Protein AF-0000000066669276 (afdb_homodimer)

pLDDT: mean 91.72, std 11.0, range [26.59, 98.88]

Structure (mmCIF, N/CA/C/O backbone):
data_AF-0000000066669276-model_v1
#
loop_
_entity.id
_entity.type
_entity.pdbx_description
1 polymer 'ROK family protein'
#
loop_
_atom_site.group_PDB
_atom_site.id
_atom_site.type_symbol
_atom_site.label_atom_id
_atom_site.label_alt_id
_atom_site.label_comp_id
_atom_site.label_asym_id
_atom_site.label_entity_id
_atom_site.label_seq_id
_atom_site.pdbx_PDB_ins_code
_atom_site.Cartn_x
_atom_site.Cartn_y
_atom_site.Cartn_z
_atom_site.occupancy
_atom_site.B_iso_or_equiv
_atom_site.auth_seq_id
_atom_site.auth_comp_id
_atom_site.auth_asym_id
_atom_site.auth_atom_id
_atom_site.pdbx_P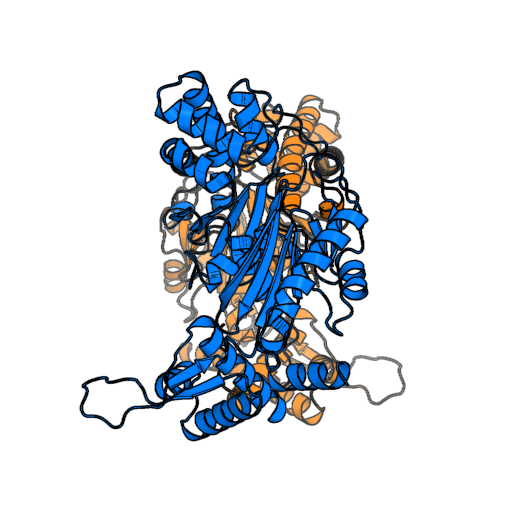DB_model_num
ATOM 1 N N . MET A 1 1 ? -12.023 -10.055 4.805 1 27.09 1 MET A N 1
ATOM 2 C CA . MET A 1 1 ? -13.055 -9.031 4.633 1 27.09 1 MET A CA 1
ATOM 3 C C . MET A 1 1 ? -14.352 -9.453 5.309 1 27.09 1 MET A C 1
ATOM 5 O O . MET A 1 1 ? -14.992 -10.422 4.883 1 27.09 1 MET A O 1
ATOM 9 N N . THR A 1 2 ? -14.305 -9.383 6.539 1 33.53 2 THR A N 1
ATOM 10 C CA . THR A 1 2 ? -15.539 -9.695 7.262 1 33.53 2 THR A CA 1
ATOM 11 C C . THR A 1 2 ? -16.734 -9 6.613 1 33.53 2 THR A C 1
ATOM 13 O O . THR A 1 2 ? -16.75 -7.777 6.48 1 33.53 2 THR A O 1
ATOM 16 N N . MET A 1 3 ? -17.344 -9.742 5.707 1 40.34 3 MET A N 1
ATOM 17 C CA . MET A 1 3 ? -18.578 -9.297 5.047 1 40.34 3 MET A CA 1
ATOM 18 C C . MET A 1 3 ? -19.625 -8.883 6.07 1 40.34 3 MET A C 1
ATOM 20 O O . MET A 1 3 ? -20.016 -9.68 6.926 1 40.34 3 MET A O 1
ATOM 24 N N . ARG A 1 4 ? -19.719 -7.676 6.336 1 49.53 4 ARG A N 1
ATOM 25 C CA . ARG A 1 4 ? -20.609 -7.031 7.297 1 49.53 4 ARG A CA 1
ATOM 26 C C . ARG A 1 4 ? -22.062 -7.301 6.957 1 49.53 4 ARG A C 1
ATOM 28 O O . ARG A 1 4 ? -22.438 -7.363 5.781 1 49.53 4 ARG A O 1
ATOM 35 N N . PRO A 1 5 ? -22.812 -7.793 7.887 1 54.41 5 PRO A N 1
ATOM 36 C CA . PRO A 1 5 ? -24.25 -7.992 7.773 1 54.41 5 PRO A CA 1
ATOM 37 C C . PRO A 1 5 ? -24.969 -6.793 7.148 1 54.41 5 PRO A C 1
ATOM 39 O O . PRO A 1 5 ? -24.406 -5.695 7.102 1 54.41 5 PRO A O 1
ATOM 42 N N . ALA A 1 6 ? -26.141 -7.082 6.652 1 53.88 6 ALA A N 1
ATOM 43 C CA . ALA A 1 6 ? -27.047 -6.086 6.094 1 53.88 6 ALA A CA 1
ATOM 44 C C . ALA A 1 6 ? -27.266 -4.938 7.074 1 53.88 6 ALA A C 1
ATOM 46 O O . ALA A 1 6 ? -27.516 -5.164 8.258 1 53.88 6 ALA A O 1
ATOM 47 N N . SER A 1 7 ? -27.109 -3.605 6.719 1 65.69 7 SER A N 1
ATOM 48 C CA . SER A 1 7 ? -27.141 -2.408 7.555 1 65.69 7 SER A CA 1
ATOM 49 C C . SER A 1 7 ? -28.562 -2.061 7.965 1 65.69 7 SER A C 1
ATOM 51 O O . SER A 1 7 ? -29.484 -2.121 7.145 1 65.69 7 SER A O 1
ATOM 53 N N . SER A 1 8 ? -29.062 -1.87 9.219 1 74.69 8 SER A N 1
ATOM 54 C CA . SER A 1 8 ? -30.312 -1.351 9.742 1 74.69 8 SER A CA 1
ATOM 55 C C . SER A 1 8 ? -30.641 0.017 9.148 1 74.69 8 SER A C 1
ATOM 57 O O . SER A 1 8 ? -29.75 0.705 8.641 1 74.69 8 SER A O 1
ATOM 59 N N . PRO A 1 9 ? -31.953 0.393 9.039 1 78.19 9 PRO A N 1
ATOM 60 C CA . PRO A 1 9 ? -32.312 1.713 8.516 1 78.19 9 PRO A CA 1
ATOM 61 C C . PRO A 1 9 ? -31.594 2.852 9.234 1 78.19 9 PRO A C 1
ATOM 63 O O . PRO A 1 9 ? -31.219 3.842 8.594 1 78.19 9 PRO A O 1
ATOM 66 N N . GLU A 1 10 ? -31.516 2.744 10.5 1 84.94 10 GLU A N 1
ATOM 67 C CA . GLU A 1 10 ? -30.812 3.76 11.266 1 84.94 10 GLU A CA 1
ATOM 68 C C . GLU A 1 10 ? -29.344 3.857 10.836 1 84.94 10 GLU A C 1
ATOM 70 O O . GLU A 1 10 ? -28.797 4.957 10.742 1 84.94 10 GLU A O 1
ATOM 75 N N . GLU A 1 11 ? -28.844 2.764 10.617 1 85.5 11 GLU A N 1
ATOM 76 C CA . GLU A 1 11 ? -27.453 2.727 10.156 1 85.5 11 GLU A CA 1
ATOM 77 C C . GLU A 1 11 ? -27.328 3.334 8.758 1 85.5 11 GLU A C 1
ATOM 79 O O . GLU A 1 11 ? -26.328 4.012 8.469 1 85.5 11 GLU A O 1
ATOM 84 N N . ILE A 1 12 ? -28.281 3.162 7.992 1 85.19 12 ILE A N 1
ATOM 85 C CA . ILE A 1 12 ? -28.281 3.713 6.641 1 85.19 12 ILE A CA 1
ATOM 86 C C . ILE A 1 12 ? -28.359 5.234 6.703 1 85.19 12 ILE A C 1
ATOM 88 O O . ILE A 1 12 ? -27.625 5.934 6 1 85.19 12 ILE A O 1
ATOM 92 N N . ARG A 1 13 ? -29.297 5.719 7.547 1 90.44 13 ARG A N 1
ATOM 93 C CA . ARG A 1 13 ? -29.438 7.164 7.707 1 90.44 13 ARG A CA 1
ATOM 94 C C . ARG A 1 13 ? -28.141 7.793 8.219 1 90.44 13 ARG A C 1
ATOM 96 O O . ARG A 1 13 ? -27.719 8.844 7.719 1 90.44 13 ARG A O 1
ATOM 103 N N . ARG A 1 14 ? -27.578 7.211 9.195 1 92.5 14 ARG A N 1
ATOM 104 C CA . ARG A 1 14 ? -26.312 7.684 9.75 1 92.5 14 ARG A CA 1
ATOM 105 C C . ARG A 1 14 ? -25.25 7.773 8.672 1 92.5 14 ARG A C 1
ATOM 107 O O . ARG A 1 14 ? -24.516 8.773 8.586 1 92.5 14 ARG A O 1
ATOM 114 N N . ARG A 1 15 ? -25.172 6.809 7.902 1 92.75 15 ARG A N 1
ATOM 115 C CA . ARG A 1 15 ? -24.188 6.773 6.832 1 92.75 15 ARG A CA 1
ATOM 116 C C . ARG A 1 15 ? -24.453 7.852 5.793 1 92.75 15 ARG A C 1
ATOM 118 O O . ARG A 1 15 ? -23.531 8.508 5.305 1 92.75 15 ARG A O 1
ATOM 125 N N . ASN A 1 16 ? -25.703 8.023 5.508 1 93.94 16 ASN A N 1
ATOM 126 C CA . ASN A 1 16 ? -26.062 9.039 4.523 1 93.94 16 ASN A CA 1
ATOM 127 C C . ASN A 1 16 ? -25.75 10.445 5.023 1 93.94 16 ASN A C 1
ATOM 129 O O . ASN A 1 16 ? -25.297 11.297 4.258 1 93.94 16 ASN A O 1
ATOM 133 N N . LEU A 1 17 ? -26.031 10.648 6.305 1 96.62 17 LEU A N 1
ATOM 134 C CA . LEU A 1 17 ? -25.688 11.938 6.902 1 96.62 17 LEU A CA 1
ATOM 135 C C . LEU A 1 17 ? -24.188 12.195 6.801 1 96.62 17 LEU A C 1
ATOM 137 O O . LEU A 1 17 ? -23.766 13.297 6.449 1 96.62 17 LEU A O 1
ATOM 141 N N . ALA A 1 18 ? -23.438 11.195 7.105 1 96.94 18 ALA A N 1
ATOM 142 C CA . ALA A 1 18 ? -21.984 11.297 7.051 1 96.94 18 ALA A CA 1
ATOM 143 C C . ALA A 1 18 ? -21.516 11.625 5.637 1 96.94 18 ALA A C 1
ATOM 145 O O . ALA A 1 18 ? -20.688 12.523 5.445 1 96.94 18 ALA A O 1
ATOM 146 N N . VAL A 1 19 ? -22.047 10.969 4.68 1 95.94 19 VAL A N 1
ATOM 147 C CA . VAL A 1 19 ? -21.641 11.156 3.287 1 95.94 19 VAL A CA 1
ATOM 148 C C . VAL A 1 19 ? -22.016 12.562 2.824 1 95.94 19 VAL A C 1
ATOM 150 O O . VAL A 1 19 ? -21.219 13.242 2.18 1 95.94 19 VAL A O 1
ATOM 153 N N . LEU A 1 20 ? -23.188 12.961 3.121 1 96.62 20 LEU A N 1
ATOM 154 C CA . LEU A 1 20 ? -23.625 14.297 2.74 1 96.62 20 LEU A CA 1
ATOM 155 C C . LEU A 1 20 ? -22.719 15.367 3.346 1 96.62 20 LEU A C 1
ATOM 157 O O . LEU A 1 20 ? -22.281 16.281 2.645 1 96.62 20 LEU A O 1
ATOM 161 N N . LEU A 1 21 ? -22.469 15.242 4.621 1 97.44 21 LEU A N 1
ATOM 162 C CA . LEU A 1 21 ? -21.625 16.234 5.293 1 97.44 21 LEU A CA 1
ATOM 163 C C . LEU A 1 21 ? -20.234 16.266 4.691 1 97.44 21 LEU A C 1
ATOM 165 O O . LEU A 1 21 ? -19.625 17.328 4.578 1 97.44 21 LEU A O 1
ATOM 169 N N . ARG A 1 22 ? -19.719 15.133 4.359 1 96.19 22 ARG A N 1
ATOM 170 C CA . ARG A 1 22 ? -18.391 15.07 3.756 1 96.19 22 ARG A CA 1
ATOM 171 C C . ARG A 1 22 ? -18.344 15.828 2.434 1 96.19 22 ARG A C 1
ATOM 173 O O . ARG A 1 22 ? -17.359 16.5 2.129 1 96.19 22 ARG A O 1
ATOM 180 N N . HIS A 1 23 ? -19.406 15.68 1.624 1 95.25 23 HIS A N 1
ATOM 181 C CA . HIS A 1 23 ? -19.484 16.438 0.374 1 95.25 23 HIS A CA 1
ATOM 182 C C . HIS A 1 23 ? -19.453 17.938 0.631 1 95.25 23 HIS A C 1
ATOM 184 O O . HIS A 1 23 ? -18.719 18.672 -0.03 1 95.25 23 HIS A O 1
ATOM 190 N N . VAL A 1 24 ? -20.203 18.297 1.585 1 96.5 24 VAL A N 1
ATOM 191 C CA . VAL A 1 24 ? -20.312 19.703 1.908 1 96.5 24 VAL A CA 1
ATOM 192 C C . VAL A 1 24 ? -18.984 20.203 2.49 1 96.5 24 VAL A C 1
ATOM 194 O O . VAL A 1 24 ? -18.531 21.297 2.18 1 96.5 24 VAL A O 1
ATOM 197 N N . HIS A 1 25 ? -18.359 19.391 3.334 1 97 25 HIS A N 1
ATOM 198 C CA . HIS A 1 25 ? -17.062 19.719 3.938 1 97 25 HIS A CA 1
ATOM 199 C C . HIS A 1 25 ? -15.992 19.906 2.873 1 97 25 HIS A C 1
ATOM 201 O O . HIS A 1 25 ? -15.203 20.844 2.934 1 97 25 HIS A O 1
ATOM 207 N N . ARG A 1 26 ? -15.953 19.062 1.968 1 93.62 26 ARG A N 1
ATOM 208 C CA . ARG A 1 26 ? -14.914 19.047 0.943 1 93.62 26 ARG A CA 1
ATOM 209 C C . ARG A 1 26 ? -15.133 20.156 -0.07 1 93.62 26 ARG A C 1
ATOM 211 O O . ARG A 1 26 ? -14.188 20.859 -0.437 1 93.62 26 ARG A O 1
ATOM 218 N N . ASP A 1 27 ? -16.422 20.359 -0.447 1 92.69 27 ASP A N 1
ATOM 219 C CA . ASP A 1 27 ? -16.672 21.203 -1.605 1 92.69 27 ASP A CA 1
ATOM 220 C C . ASP A 1 27 ? -17.141 22.594 -1.175 1 92.69 27 ASP A C 1
ATOM 222 O O . ASP A 1 27 ? -17.172 23.531 -1.983 1 92.69 27 ASP A O 1
ATOM 226 N N . GLY A 1 28 ? -17.422 22.719 0.074 1 90.19 28 GLY A N 1
ATOM 227 C CA . GLY A 1 28 ? -17.953 24 0.539 1 90.19 28 GLY A CA 1
ATOM 228 C C . GLY A 1 28 ? -19.422 24.188 0.208 1 90.19 28 GLY A C 1
ATOM 229 O O . GLY A 1 28 ? -20.281 23.453 0.721 1 90.19 28 GLY A O 1
ATOM 230 N N . GLN A 1 29 ? -19.734 24.812 -0.891 1 89.69 29 GLN A N 1
ATOM 231 C CA . GLN A 1 29 ? -21.109 25.016 -1.323 1 89.69 29 GLN A CA 1
ATOM 232 C C . GLN A 1 29 ? -21.516 23.984 -2.371 1 89.69 29 GLN A C 1
ATOM 234 O O . GLN A 1 29 ? -20.812 23.797 -3.363 1 89.69 29 GLN A O 1
ATOM 239 N N . VAL A 1 30 ? -22.625 23.297 -2.035 1 94.44 30 VAL A N 1
ATOM 240 C CA . VAL A 1 30 ? -23.109 22.281 -2.965 1 94.44 30 VAL A CA 1
ATOM 241 C C . VAL A 1 30 ? -24.641 22.359 -3.049 1 94.44 30 VAL A C 1
ATOM 243 O O . VAL A 1 30 ? -25.312 22.5 -2.029 1 94.44 30 VAL A O 1
ATOM 246 N N . SER A 1 31 ? -25.172 22.25 -4.23 1 94.62 31 SER A N 1
ATOM 247 C CA . SER A 1 31 ? -26.625 22.281 -4.367 1 94.62 31 SER A CA 1
ATOM 248 C C . SER A 1 31 ? -27.25 20.969 -3.928 1 94.62 31 SER A C 1
ATOM 250 O O . SER A 1 31 ? -26.594 19.922 -3.98 1 94.62 31 SER A O 1
ATOM 252 N N . ARG A 1 32 ? -28.5 21.016 -3.537 1 93.5 32 ARG A N 1
ATOM 253 C CA . ARG A 1 32 ? -29.219 19.797 -3.207 1 93.5 32 ARG A CA 1
ATOM 254 C C . ARG A 1 32 ? -29.297 18.859 -4.406 1 93.5 32 ARG A C 1
ATOM 256 O O . ARG A 1 32 ? -29.203 17.641 -4.25 1 93.5 32 ARG A O 1
ATOM 263 N N . ALA A 1 33 ? -29.453 19.5 -5.512 1 92.56 33 ALA A N 1
ATOM 264 C CA . ALA A 1 33 ? -29.547 18.688 -6.73 1 92.56 33 ALA A CA 1
ATOM 265 C C . ALA A 1 33 ? -28.25 17.906 -6.965 1 92.56 33 ALA A C 1
ATOM 267 O O . ALA A 1 33 ? -28.297 16.719 -7.293 1 92.56 33 ALA A O 1
ATOM 268 N N . THR A 1 34 ? -27.188 18.578 -6.812 1 94.44 34 THR A N 1
ATOM 269 C CA . THR A 1 34 ? -25.891 17.938 -6.988 1 94.44 34 THR A CA 1
ATOM 270 C C . THR A 1 34 ? -25.688 16.828 -5.953 1 94.44 34 THR A C 1
ATOM 272 O O . THR A 1 34 ? -25.188 15.758 -6.273 1 94.44 34 THR A O 1
ATOM 275 N N . LEU A 1 35 ? -26.062 17.062 -4.746 1 95.44 35 LEU A N 1
ATOM 276 C CA . LEU A 1 35 ? -25.953 16.078 -3.686 1 95.44 35 LEU A CA 1
ATOM 277 C C . LEU A 1 35 ? -26.797 14.844 -4.008 1 95.44 35 LEU A C 1
ATOM 279 O O . LEU A 1 35 ? -26.344 13.711 -3.822 1 95.44 35 LEU A O 1
ATOM 283 N N . ALA A 1 36 ? -28 15.102 -4.445 1 94.19 36 ALA A N 1
ATOM 284 C CA . ALA A 1 36 ? -28.875 14 -4.832 1 94.19 36 ALA A CA 1
ATOM 285 C C . ALA A 1 36 ? -28.234 13.148 -5.918 1 94.19 36 ALA A C 1
ATOM 287 O O . ALA A 1 36 ? -28.266 11.914 -5.84 1 94.19 36 ALA A O 1
ATOM 288 N N . GLU A 1 37 ? -27.75 13.828 -6.871 1 94.12 37 GLU A N 1
ATOM 289 C CA . GLU A 1 37 ? -27.109 13.133 -7.984 1 94.12 37 GLU A CA 1
ATOM 290 C C . GLU A 1 37 ? -25.891 12.328 -7.512 1 94.12 37 GLU A C 1
ATOM 292 O O . GLU A 1 37 ? -25.781 11.141 -7.82 1 94.12 37 GLU A O 1
ATOM 297 N N . ARG A 1 38 ? -25.031 12.867 -6.723 1 93.38 38 ARG A N 1
ATOM 298 C CA . ARG A 1 38 ? -23.797 12.234 -6.273 1 93.38 38 ARG A CA 1
ATOM 299 C C . ARG A 1 38 ? -24.078 11.055 -5.348 1 93.38 38 ARG A C 1
ATOM 301 O O . ARG A 1 38 ? -23.359 10.062 -5.352 1 93.38 38 ARG A O 1
ATOM 308 N N . MET A 1 39 ? -25.141 11.227 -4.641 1 94 39 MET A N 1
ATOM 309 C CA . MET A 1 39 ? -25.422 10.219 -3.617 1 94 39 MET A CA 1
ATOM 310 C C . MET A 1 39 ? -26.422 9.188 -4.121 1 94 39 MET A C 1
ATOM 312 O O . MET A 1 39 ? -26.672 8.172 -3.461 1 94 39 MET A O 1
ATOM 316 N N . GLY A 1 40 ? -26.938 9.469 -5.238 1 93.5 40 GLY A N 1
ATOM 317 C CA . GLY A 1 40 ? -27.938 8.57 -5.789 1 93.5 40 GLY A CA 1
ATOM 318 C C . GLY A 1 40 ? -29.188 8.484 -4.938 1 93.5 40 GLY A C 1
ATOM 319 O O . GLY A 1 40 ? -29.75 7.402 -4.77 1 93.5 40 GLY A O 1
ATOM 320 N N . LEU A 1 41 ? -29.594 9.523 -4.34 1 93.31 41 LEU A N 1
ATOM 321 C CA . LEU A 1 41 ? -30.766 9.594 -3.473 1 93.31 41 LEU A CA 1
ATOM 322 C C . LEU A 1 41 ? -31.828 10.516 -4.059 1 93.31 41 LEU A C 1
ATOM 324 O O . LEU A 1 41 ? -31.516 11.367 -4.902 1 93.31 41 LEU A O 1
ATOM 328 N N . ASN A 1 42 ? -33 10.312 -3.689 1 93.12 42 ASN A N 1
ATOM 329 C CA . ASN A 1 42 ? -34.031 11.18 -4.188 1 93.12 42 ASN A CA 1
ATOM 330 C C . ASN A 1 42 ? -34.094 12.492 -3.42 1 93.12 42 ASN A C 1
ATOM 332 O O . ASN A 1 42 ? -33.469 12.633 -2.373 1 93.12 42 ASN A O 1
ATOM 336 N N . ARG A 1 43 ? -34.844 13.406 -3.932 1 92.25 43 ARG A N 1
ATOM 337 C CA . ARG A 1 43 ? -34.906 14.773 -3.426 1 92.25 43 ARG A CA 1
ATOM 338 C C . ARG A 1 43 ? -35.469 14.805 -2.006 1 92.25 43 ARG A C 1
ATOM 340 O O . ARG A 1 43 ? -35 15.594 -1.173 1 92.25 43 ARG A O 1
ATOM 347 N N . SER A 1 44 ? -36.469 14 -1.752 1 94.69 44 SER A N 1
ATOM 348 C CA . SER A 1 44 ? -37.094 14 -0.431 1 94.69 44 SER A CA 1
ATOM 349 C C . SER A 1 44 ? -36.094 13.508 0.637 1 94.69 44 SER A C 1
ATOM 351 O O . SER A 1 44 ? -36.094 14.039 1.749 1 94.69 44 SER A O 1
ATOM 353 N N . THR A 1 45 ? -35.281 12.516 0.303 1 94.44 45 THR A N 1
ATOM 354 C CA . THR A 1 45 ? -34.281 12 1.228 1 94.44 45 THR A CA 1
ATOM 355 C C . THR A 1 45 ? -33.219 13.055 1.503 1 94.44 45 THR A C 1
ATOM 357 O O . THR A 1 45 ? -32.812 13.242 2.65 1 94.44 45 THR A O 1
ATOM 360 N N . ILE A 1 46 ? -32.812 13.734 0.479 1 96.38 46 ILE A N 1
ATOM 361 C CA . ILE A 1 46 ? -31.797 14.789 0.627 1 96.38 46 ILE A CA 1
ATOM 362 C C . ILE A 1 46 ? -32.344 15.891 1.533 1 96.38 46 ILE A C 1
ATOM 364 O O . ILE A 1 46 ? -31.625 16.391 2.4 1 96.38 46 ILE A O 1
ATOM 368 N N . LEU A 1 47 ? -33.594 16.234 1.298 1 95.5 47 LEU A N 1
ATOM 369 C CA . LEU A 1 47 ? -34.219 17.266 2.121 1 95.5 47 LEU A CA 1
ATOM 370 C C . LEU A 1 47 ? -34.219 16.859 3.594 1 95.5 47 LEU A C 1
ATOM 372 O O . LEU A 1 47 ? -33.938 17.688 4.461 1 95.5 47 LEU A O 1
ATOM 376 N N . ALA A 1 48 ? -34.531 15.641 3.822 1 96.56 48 ALA A N 1
ATOM 377 C CA . ALA A 1 48 ? -34.531 15.156 5.199 1 96.56 48 ALA A CA 1
ATOM 378 C C . ALA A 1 48 ? -33.156 15.188 5.812 1 96.56 48 ALA A C 1
ATOM 380 O O . ALA A 1 48 ? -32.969 15.562 6.977 1 96.56 48 ALA A O 1
ATOM 381 N N . LEU A 1 49 ? -32.188 14.766 5.066 1 97.06 49 LEU A N 1
ATOM 382 C CA . LEU A 1 49 ? -30.797 14.727 5.543 1 97.06 49 LEU A CA 1
ATOM 383 C C . LEU A 1 49 ? -30.281 16.125 5.816 1 97.06 49 LEU A C 1
ATOM 385 O O . LEU A 1 49 ? -29.625 16.375 6.84 1 97.06 49 LEU A O 1
ATOM 389 N N . THR A 1 50 ? -30.547 17.047 4.914 1 96.81 50 THR A N 1
ATOM 390 C CA . THR A 1 50 ? -30.078 18.422 5.105 1 96.81 50 THR A CA 1
ATOM 391 C C . THR A 1 50 ? -30.781 19.062 6.301 1 96.81 50 THR A C 1
ATOM 393 O O . THR A 1 50 ? -30.172 19.844 7.035 1 96.81 50 THR A O 1
ATOM 396 N N . ALA A 1 51 ? -32 18.719 6.457 1 96.62 51 ALA A N 1
ATOM 397 C CA . ALA A 1 51 ? -32.75 19.25 7.609 1 96.62 51 ALA A CA 1
ATOM 398 C C . ALA A 1 51 ? -32.125 18.766 8.914 1 96.62 51 ALA A C 1
ATOM 400 O O . ALA A 1 51 ? -31.984 19.547 9.867 1 96.62 51 ALA A O 1
ATOM 401 N N . ASP A 1 52 ? -31.734 17.562 8.969 1 96.56 52 ASP A N 1
ATOM 402 C CA . ASP A 1 52 ? -31.109 17 10.156 1 96.56 52 ASP A CA 1
ATOM 403 C C . ASP A 1 52 ? -29.781 17.688 10.453 1 96.56 52 ASP A C 1
ATOM 405 O O . ASP A 1 52 ? -29.5 18.031 11.602 1 96.56 52 ASP A O 1
ATOM 409 N N . LEU A 1 53 ? -28.938 17.875 9.445 1 97.56 53 LEU A N 1
ATOM 410 C CA . LEU A 1 53 ? -27.625 18.5 9.609 1 97.56 53 LEU A CA 1
ATOM 411 C C . LEU A 1 53 ? -27.766 19.969 9.977 1 97.56 53 LEU A C 1
ATOM 413 O O . LEU A 1 53 ? -26.969 20.484 10.766 1 97.56 53 LEU A O 1
ATOM 417 N N . ALA A 1 54 ? -28.781 20.594 9.422 1 96.56 54 ALA A N 1
ATOM 418 C CA . ALA A 1 54 ? -29.047 21.984 9.758 1 96.56 54 ALA A CA 1
ATOM 419 C C . ALA A 1 54 ? -29.5 22.109 11.211 1 96.56 54 ALA A C 1
ATOM 421 O O . ALA A 1 54 ? -29.094 23.031 11.922 1 96.56 54 ALA A O 1
ATOM 422 N N . ALA A 1 55 ? -30.344 21.25 11.562 1 95.81 55 ALA A N 1
ATOM 423 C CA . ALA A 1 55 ? -30.828 21.25 12.945 1 95.81 55 ALA A CA 1
ATOM 424 C C . ALA A 1 55 ? -29.672 21.047 13.922 1 95.81 55 ALA A C 1
ATOM 426 O O . ALA A 1 55 ? -29.688 21.609 15.023 1 95.81 55 ALA A O 1
ATOM 427 N N . ALA A 1 56 ? -28.734 20.312 13.523 1 95.12 56 ALA A N 1
ATOM 428 C CA . ALA A 1 56 ? -27.578 20.047 14.367 1 95.12 56 ALA A CA 1
ATOM 429 C C . ALA A 1 56 ? -26.594 21.219 14.32 1 95.12 56 ALA A C 1
ATOM 431 O O . ALA A 1 56 ? -25.609 21.234 15.062 1 95.12 56 ALA A O 1
ATOM 432 N N . GLY A 1 57 ? -26.828 22.203 13.43 1 95.31 57 GLY A N 1
ATOM 433 C CA . GLY A 1 57 ? -25.984 23.391 13.344 1 95.31 57 GLY A CA 1
ATOM 434 C C . GLY A 1 57 ? -24.734 23.172 12.508 1 95.31 57 GLY A C 1
ATOM 435 O O . GLY A 1 57 ? -23.766 23.922 12.617 1 95.31 57 GLY A O 1
ATOM 436 N N . LEU A 1 58 ? -24.719 22.125 11.648 1 97.38 58 LEU A N 1
ATOM 437 C CA . LEU A 1 58 ? -23.516 21.766 10.891 1 97.38 58 LEU A CA 1
ATOM 438 C C . LEU A 1 58 ? -23.516 22.453 9.523 1 97.38 58 LEU A C 1
ATOM 440 O O . LEU A 1 58 ? -22.453 22.719 8.953 1 97.38 58 LEU A O 1
ATOM 444 N N . ILE A 1 59 ? -24.703 22.641 9.008 1 97.56 59 ILE A N 1
ATOM 445 C CA . ILE A 1 59 ? -24.812 23.25 7.688 1 97.56 59 ILE A CA 1
ATOM 446 C C . ILE A 1 59 ? -25.906 24.312 7.703 1 97.56 59 ILE A C 1
ATOM 448 O O . ILE A 1 59 ? -26.672 24.406 8.664 1 97.56 59 ILE A O 1
ATOM 452 N N . ARG A 1 60 ? -25.906 25.078 6.723 1 96.5 60 ARG A N 1
ATOM 453 C CA . ARG A 1 60 ? -27 26.016 6.438 1 96.5 60 ARG A CA 1
ATOM 454 C C . ARG A 1 60 ? -27.391 25.969 4.965 1 96.5 60 ARG A C 1
ATOM 456 O O . ARG A 1 60 ? -26.578 25.594 4.113 1 96.5 60 ARG A O 1
ATOM 463 N N . GLU A 1 61 ? -28.562 26.156 4.723 1 94.44 61 GLU A N 1
ATOM 464 C CA . GLU A 1 61 ? -29.062 26.219 3.354 1 94.44 61 GLU A CA 1
ATOM 465 C C . GLU A 1 61 ? -29.422 27.656 2.953 1 94.44 61 GLU A C 1
ATOM 467 O O . GLU A 1 61 ? -29.938 28.422 3.766 1 94.44 61 GLU A O 1
ATOM 472 N N . GLU A 1 62 ? -28.984 27.984 1.802 1 90.06 62 GLU A N 1
ATOM 473 C CA . GLU A 1 62 ? -29.281 29.312 1.299 1 90.06 62 GLU A CA 1
ATOM 474 C C . GLU A 1 62 ? -29.609 29.281 -0.194 1 90.06 62 GLU A C 1
ATOM 476 O O . GLU A 1 62 ? -29.359 28.281 -0.865 1 90.06 62 GLU A O 1
ATOM 481 N N . LEU A 1 63 ? -30.391 30.312 -0.642 1 81.62 63 LEU A N 1
ATOM 482 C CA . LEU A 1 63 ? -30.641 30.453 -2.072 1 81.62 63 LEU A CA 1
ATOM 483 C C . LEU A 1 63 ? -29.359 30.75 -2.824 1 81.62 63 LEU A C 1
ATOM 485 O O . LEU A 1 63 ? -28.469 31.438 -2.303 1 81.62 63 LEU A O 1
ATOM 489 N N . PRO A 1 64 ? -29.266 29.969 -3.994 1 70.94 64 PRO A N 1
ATOM 490 C CA . PRO A 1 64 ? -28.062 30.25 -4.762 1 70.94 64 PRO A CA 1
ATOM 491 C C . PRO A 1 64 ? -27.891 31.75 -5.062 1 70.94 64 PRO A C 1
ATOM 493 O O . PRO A 1 64 ? -28.875 32.469 -5.168 1 70.94 64 PRO A O 1
ATOM 496 N N . GLY A 1 65 ? -26.891 32.406 -4.645 1 57.91 65 GLY A N 1
ATOM 497 C CA . GLY A 1 65 ? -26.75 33.781 -5.117 1 57.91 65 GLY A CA 1
ATOM 498 C C . GLY A 1 65 ? -27.234 33.969 -6.543 1 57.91 65 GLY A C 1
ATOM 499 O O . GLY A 1 65 ? -27.578 33 -7.223 1 57.91 65 GLY A O 1
ATOM 500 N N . GLN A 1 66 ? -27.297 35.25 -7.117 1 51.28 66 GLN A N 1
ATOM 501 C CA . GLN A 1 66 ? -27.812 35.75 -8.391 1 51.28 66 GLN A CA 1
ATOM 502 C C . GLN A 1 66 ? -27.344 34.875 -9.547 1 51.28 66 GLN A C 1
ATOM 504 O O . GLN A 1 66 ? -26.172 34.938 -9.945 1 51.28 66 GLN A O 1
ATOM 509 N N . THR A 1 67 ? -27.719 33.625 -9.508 1 48.91 67 THR A N 1
ATOM 510 C CA . THR A 1 67 ? -27.328 33.125 -10.82 1 48.91 67 THR A CA 1
ATOM 511 C C . THR A 1 67 ? -28.406 33.438 -11.852 1 48.91 67 THR A C 1
ATOM 513 O O . THR A 1 67 ? -29.578 33.562 -11.516 1 48.91 67 THR A O 1
ATOM 516 N N . GLY A 1 68 ? -28.25 34.281 -12.836 1 45.97 68 GLY A N 1
ATOM 517 C CA . GLY A 1 68 ? -29.047 34.688 -13.977 1 45.97 68 GLY A CA 1
ATOM 518 C C . GLY A 1 68 ? -29.875 33.562 -14.562 1 45.97 68 GLY A C 1
ATOM 519 O O . GLY A 1 68 ? -30.531 33.75 -15.594 1 45.97 68 GLY A O 1
ATOM 520 N N . LYS A 1 69 ? -29.672 32.5 -14.219 1 50.38 69 LYS A N 1
ATOM 521 C CA . LYS A 1 69 ? -30.453 31.578 -15.047 1 50.38 69 LYS A CA 1
ATOM 522 C C . LYS A 1 69 ? -31.891 31.5 -14.562 1 50.38 69 LYS A C 1
ATOM 524 O O . LYS A 1 69 ? -32.156 31.594 -13.367 1 50.38 69 LYS A O 1
ATOM 529 N N . ALA A 1 70 ? -32.844 31.484 -15.484 1 51.56 70 ALA A N 1
ATOM 530 C CA . ALA A 1 70 ? -34.281 31.609 -15.461 1 51.56 70 ALA A CA 1
ATOM 531 C C . ALA A 1 70 ? -34.906 30.578 -14.523 1 51.56 70 ALA A C 1
ATOM 533 O O . ALA A 1 70 ? -36.094 30.688 -14.18 1 51.56 70 ALA A O 1
ATOM 534 N N . GLY A 1 71 ? -34.25 29.484 -14.102 1 54.12 71 GLY A N 1
ATOM 535 C CA . GLY A 1 71 ? -35.031 28.406 -13.484 1 54.12 71 GLY A CA 1
ATOM 536 C C . GLY A 1 71 ? -35.031 28.484 -11.969 1 54.12 71 GLY A C 1
ATOM 537 O O . GLY A 1 71 ? -34.312 29.297 -11.375 1 54.12 71 GLY A O 1
ATOM 538 N N . ARG A 1 72 ? -36.062 27.844 -11.25 1 56.53 72 ARG A N 1
ATOM 539 C CA . ARG A 1 72 ? -36.219 27.797 -9.805 1 56.53 72 ARG A CA 1
ATOM 540 C C . ARG A 1 72 ? -34.906 27.469 -9.117 1 56.53 72 ARG A C 1
ATOM 542 O O . ARG A 1 72 ? -34.312 26.406 -9.367 1 56.53 72 ARG A O 1
ATOM 549 N N . PRO A 1 73 ? -34.281 28.359 -8.508 1 64.06 73 PRO A N 1
ATOM 550 C CA . PRO A 1 73 ? -32.938 28.172 -8 1 64.06 73 PRO A CA 1
ATOM 551 C C . PRO A 1 73 ? -32.844 27.109 -6.914 1 64.06 73 PRO A C 1
ATOM 553 O O . PRO A 1 73 ? -33.719 27.016 -6.062 1 64.06 73 PRO A O 1
ATOM 556 N N . SER A 1 74 ? -32.188 25.938 -7.121 1 75.75 74 SER A N 1
ATOM 557 C CA . SER A 1 74 ? -31.938 24.906 -6.121 1 75.75 74 SER A CA 1
ATOM 558 C C . SER A 1 74 ? -31.141 25.453 -4.945 1 75.75 74 SER A C 1
ATOM 560 O O . SER A 1 74 ? -30.219 26.25 -5.129 1 75.75 74 SER A O 1
ATOM 562 N N . LEU A 1 75 ? -31.672 25.219 -3.668 1 87 75 LEU A N 1
ATOM 563 C CA . LEU A 1 75 ? -30.969 25.625 -2.453 1 87 75 LEU A CA 1
ATOM 564 C C . LEU A 1 75 ? -29.547 25.078 -2.436 1 87 75 LEU A C 1
ATOM 566 O O . LEU A 1 75 ? -29.281 23.984 -2.947 1 87 75 LEU A O 1
ATOM 570 N N . VAL A 1 76 ? -28.672 25.969 -1.955 1 94.31 76 VAL A N 1
ATOM 571 C CA . VAL A 1 76 ? -27.281 25.594 -1.786 1 94.31 76 VAL A CA 1
ATOM 572 C C . VAL A 1 76 ? -27 25.297 -0.316 1 94.31 76 VAL A C 1
ATOM 574 O O . VAL A 1 76 ? -27.5 26 0.573 1 94.31 76 VAL A O 1
ATOM 577 N N . VAL A 1 77 ? -26.344 24.203 -0.122 1 96.31 77 VAL A N 1
ATOM 578 C CA . VAL A 1 77 ? -25.953 23.75 1.211 1 96.31 77 VAL A CA 1
ATOM 579 C C . VAL A 1 77 ? -24.516 24.172 1.5 1 96.31 77 VAL A C 1
ATOM 581 O O . VAL A 1 77 ? -23.609 23.938 0.687 1 96.31 77 VAL A O 1
ATOM 584 N N . ARG A 1 78 ? -24.266 24.875 2.65 1 96.69 78 ARG A N 1
ATOM 585 C CA . ARG A 1 78 ? -22.938 25.328 3.043 1 96.69 78 ARG A CA 1
ATOM 586 C C . ARG A 1 78 ? -22.609 24.875 4.461 1 96.69 78 ARG A C 1
ATOM 588 O O . ARG A 1 78 ? -23.469 24.844 5.332 1 96.69 78 ARG A O 1
ATOM 595 N N . PRO A 1 79 ? -21.297 24.594 4.656 1 97.5 79 PRO A N 1
ATOM 596 C CA . PRO A 1 79 ? -20.906 24.25 6.027 1 97.5 79 PRO A CA 1
ATOM 597 C C . PRO A 1 79 ? -20.922 25.469 6.957 1 97.5 79 PRO A C 1
ATOM 599 O O . PRO A 1 79 ? -20.656 26.578 6.52 1 97.5 79 PRO A O 1
ATOM 602 N N . GLU A 1 80 ? -21.25 25.281 8.188 1 96.62 80 GLU A N 1
ATOM 603 C CA . GLU A 1 80 ? -21.156 26.328 9.203 1 96.62 80 GLU A CA 1
ATOM 604 C C . GLU A 1 80 ? -19.734 26.469 9.742 1 96.62 80 GLU A C 1
ATOM 606 O O . GLU A 1 80 ? -19.469 26.172 10.906 1 96.62 80 GLU A O 1
ATOM 611 N N . SER A 1 81 ? -18.875 27.125 9 1 96.25 81 SER A N 1
ATOM 612 C CA . SER A 1 81 ? -17.438 27.156 9.227 1 96.25 81 SER A CA 1
ATOM 613 C C . SER A 1 81 ? -17.078 27.969 10.461 1 96.25 81 SER A C 1
ATOM 615 O O . SER A 1 81 ? -16.125 27.656 11.164 1 96.25 81 SER A O 1
ATOM 617 N N . ASP A 1 82 ? -17.828 28.969 10.742 1 94.5 82 ASP A N 1
ATOM 618 C CA . ASP A 1 82 ? -17.516 29.844 11.875 1 94.5 82 ASP A CA 1
ATOM 619 C C . ASP A 1 82 ? -18.062 29.266 13.18 1 94.5 82 ASP A C 1
ATOM 621 O O . ASP A 1 82 ? -17.578 29.609 14.258 1 94.5 82 ASP A O 1
ATOM 625 N N . ARG A 1 83 ? -19.062 28.422 13.023 1 95.06 83 ARG A N 1
ATOM 626 C CA . ARG A 1 83 ? -19.75 27.906 14.203 1 95.06 83 ARG A CA 1
ATOM 627 C C . ARG A 1 83 ? -19.141 26.578 14.641 1 95.06 83 ARG A C 1
ATOM 629 O O . ARG A 1 83 ? -19.172 26.234 15.828 1 95.06 83 ARG A O 1
ATOM 636 N N . VAL A 1 84 ? -18.75 25.812 13.719 1 97.5 84 VAL A N 1
ATOM 637 C CA . VAL A 1 84 ? -18.188 24.484 14 1 97.5 84 VAL A CA 1
ATOM 638 C C . VAL A 1 84 ? -16.75 24.422 13.508 1 97.5 84 VAL A C 1
ATOM 640 O O . VAL A 1 84 ? -16.484 24.562 12.312 1 97.5 84 VAL A O 1
ATOM 643 N N . TYR A 1 85 ? -15.828 24.234 14.445 1 98.12 85 TYR A N 1
ATOM 644 C CA . TYR A 1 85 ? -14.422 24.297 14.055 1 98.12 85 TYR A CA 1
ATOM 645 C C . TYR A 1 85 ? -13.609 23.25 14.82 1 98.12 85 TYR A C 1
ATOM 647 O O . TYR A 1 85 ? -14.117 22.625 15.75 1 98.12 85 TYR A O 1
ATOM 655 N N . VAL A 1 86 ? -12.414 23 14.352 1 98.62 86 VAL A N 1
ATOM 656 C CA . VAL A 1 86 ? -11.422 22.203 15.062 1 98.62 86 VAL A CA 1
ATOM 657 C C . VAL A 1 86 ? -10.18 23.047 15.336 1 98.62 86 VAL A C 1
ATOM 659 O O . VAL A 1 86 ? -10 24.109 14.75 1 98.62 86 VAL A O 1
ATOM 662 N N . VAL A 1 87 ? -9.398 22.594 16.266 1 98.69 87 VAL A N 1
ATOM 663 C CA . VAL A 1 87 ? -8.07 23.141 16.469 1 98.69 87 VAL A CA 1
ATOM 664 C C . VAL A 1 87 ? -7.02 22.172 15.93 1 98.69 87 VAL A C 1
ATOM 666 O O . VAL A 1 87 ? -7.004 21 16.297 1 98.69 87 VAL A O 1
ATOM 669 N N . ALA A 1 88 ? -6.25 22.641 15.008 1 98.81 88 ALA A N 1
ATOM 670 C CA . ALA A 1 88 ? -5.148 21.875 14.43 1 98.81 88 ALA A CA 1
ATOM 671 C C . ALA A 1 88 ? -3.805 22.359 14.977 1 98.81 88 ALA A C 1
ATOM 673 O O . ALA A 1 88 ? -3.553 23.562 15.062 1 98.81 88 ALA A O 1
ATOM 674 N N . LEU A 1 89 ? -2.994 21.438 15.367 1 98.31 89 LEU A N 1
ATOM 675 C CA . LEU A 1 89 ? -1.659 21.719 15.883 1 98.31 89 LEU A CA 1
ATOM 676 C C . LEU A 1 89 ? -0.596 21 15.055 1 98.31 89 LEU A C 1
ATOM 678 O O . LEU A 1 89 ? -0.852 19.938 14.492 1 98.31 89 LEU A O 1
ATOM 682 N N . ASP A 1 90 ? 0.568 21.562 14.953 1 96.31 90 ASP A N 1
ATOM 683 C CA . ASP A 1 90 ? 1.673 21 14.172 1 96.31 90 ASP A CA 1
ATOM 684 C C . ASP A 1 90 ? 2.996 21.156 14.922 1 96.31 90 ASP A C 1
ATOM 686 O O . ASP A 1 90 ? 3.395 22.266 15.273 1 96.31 90 ASP A O 1
ATOM 690 N N . VAL A 1 91 ? 3.611 20.062 15.164 1 91.81 91 VAL A N 1
ATOM 691 C CA . VAL A 1 91 ? 4.914 20.031 15.82 1 91.81 91 VAL A CA 1
ATOM 692 C C . VAL A 1 91 ? 6.012 19.766 14.789 1 91.81 91 VAL A C 1
ATOM 694 O O . VAL A 1 91 ? 6.301 18.625 14.461 1 91.81 91 VAL A O 1
ATOM 697 N N . GLY A 1 92 ? 6.621 20.812 14.359 1 84.62 92 GLY A N 1
ATOM 698 C CA . GLY A 1 92 ? 7.754 20.703 13.445 1 84.62 92 GLY A CA 1
ATOM 699 C C . GLY A 1 92 ? 9.086 20.656 14.164 1 84.62 92 GLY A C 1
ATOM 700 O O . GLY A 1 92 ? 9.141 20.672 15.391 1 84.62 92 GLY A O 1
ATOM 701 N N . ALA A 1 93 ? 10.133 20.547 13.398 1 76.56 93 ALA A N 1
ATOM 702 C CA . ALA A 1 93 ? 11.477 20.484 13.953 1 76.56 93 ALA A CA 1
ATOM 703 C C . ALA A 1 93 ? 11.891 21.812 14.57 1 76.56 93 ALA A C 1
ATOM 705 O O . ALA A 1 93 ? 12.555 21.859 15.602 1 76.56 93 ALA A O 1
ATOM 706 N N . ASP A 1 94 ? 11.43 22.906 13.93 1 79.31 94 ASP A N 1
ATOM 707 C CA . ASP A 1 94 ? 11.906 24.203 14.391 1 79.31 94 ASP A CA 1
ATOM 708 C C . ASP A 1 94 ? 10.734 25.156 14.633 1 79.31 94 ASP A C 1
ATOM 710 O O . ASP A 1 94 ? 10.945 26.344 14.891 1 79.31 94 ASP A O 1
ATOM 714 N N . ARG A 1 95 ? 9.57 24.594 14.547 1 84.88 95 ARG A N 1
ATOM 715 C CA . ARG A 1 95 ? 8.414 25.484 14.695 1 84.88 95 ARG A CA 1
ATOM 716 C C . ARG A 1 95 ? 7.219 24.719 15.258 1 84.88 95 ARG A C 1
ATOM 718 O O . ARG A 1 95 ? 7.078 23.516 15.031 1 84.88 95 ARG A O 1
ATOM 725 N N . LEU A 1 96 ? 6.414 25.406 16 1 92.38 96 LEU A N 1
ATOM 726 C CA . LEU A 1 96 ? 5.082 24.953 16.406 1 92.38 96 LEU A CA 1
ATOM 727 C C . LEU A 1 96 ? 4.004 25.844 15.773 1 92.38 96 LEU A C 1
ATOM 729 O O . LEU A 1 96 ? 4.164 27.062 15.688 1 92.38 96 LEU A O 1
ATOM 733 N N . ALA A 1 97 ? 3.018 25.234 15.258 1 96.19 97 ALA A N 1
ATOM 734 C CA . ALA A 1 97 ? 1.923 25.984 14.648 1 96.19 97 ALA A CA 1
ATOM 735 C C . ALA A 1 97 ? 0.571 25.516 15.172 1 96.19 97 ALA A C 1
ATOM 737 O O . ALA A 1 97 ? 0.435 24.359 15.594 1 96.19 97 ALA A O 1
ATOM 738 N N . ALA A 1 98 ? -0.377 26.391 15.195 1 98.31 98 ALA A N 1
ATOM 739 C CA . ALA A 1 98 ? -1.755 26.109 15.594 1 98.31 98 ALA A CA 1
ATOM 740 C C . ALA A 1 98 ? -2.742 26.891 14.727 1 98.31 98 ALA A C 1
ATOM 742 O O . ALA A 1 98 ? -2.451 28.016 14.297 1 98.31 98 ALA A O 1
ATOM 743 N N . ALA A 1 99 ? -3.859 26.281 14.484 1 98.69 99 ALA A N 1
ATOM 744 C CA . ALA A 1 99 ? -4.879 26.969 13.695 1 98.69 99 ALA A CA 1
ATOM 745 C C . ALA A 1 99 ? -6.281 26.547 14.133 1 98.69 99 ALA A C 1
ATOM 747 O O . ALA A 1 99 ? -6.488 25.406 14.57 1 98.69 99 ALA A O 1
ATOM 748 N N . ARG A 1 100 ? -7.141 27.469 14.141 1 98.44 100 ARG A N 1
ATOM 749 C CA . ARG A 1 100 ? -8.57 27.188 14.148 1 98.44 100 ARG A CA 1
ATOM 750 C C . ARG A 1 100 ? -9.102 26.984 12.734 1 98.44 100 ARG A C 1
ATOM 752 O O . ARG A 1 100 ? -8.953 27.859 11.883 1 98.44 100 ARG A O 1
ATOM 759 N N . VAL A 1 101 ? -9.602 25.812 12.453 1 98.31 101 VAL A N 1
ATOM 760 C CA . VAL A 1 101 ? -10.086 25.469 11.117 1 98.31 101 VAL A CA 1
ATOM 761 C C . VAL A 1 101 ? -11.586 25.172 11.172 1 98.31 101 VAL A C 1
ATOM 763 O O . VAL A 1 101 ? -12.023 24.312 11.945 1 98.31 101 VAL A O 1
ATOM 766 N N . GLY A 1 102 ? -12.352 25.875 10.391 1 98.12 102 GLY A N 1
ATOM 767 C CA . GLY A 1 102 ? -13.789 25.688 10.367 1 98.12 102 GLY A CA 1
ATOM 768 C C . GLY A 1 102 ? -14.227 24.5 9.523 1 98.12 102 GLY A C 1
ATOM 769 O O . GLY A 1 102 ? -13.5 24.078 8.617 1 98.12 102 GLY A O 1
ATOM 770 N N . LEU A 1 103 ? -15.438 23.953 9.891 1 98 103 LEU A N 1
ATOM 771 C CA . LEU A 1 103 ? -16.047 22.953 9.016 1 98 103 LEU A CA 1
ATOM 772 C C . LEU A 1 103 ? -16.094 23.453 7.578 1 98 103 LEU A C 1
ATOM 774 O O . LEU A 1 103 ? -16.453 24.609 7.324 1 98 103 LEU A O 1
ATOM 778 N N . GLY A 1 104 ? -15.648 22.656 6.637 1 96.31 104 GLY A N 1
ATOM 779 C CA . GLY A 1 104 ? -15.438 23.078 5.266 1 96.31 104 GLY A CA 1
ATOM 780 C C . GLY A 1 104 ? -13.977 23.281 4.918 1 96.31 104 GLY A C 1
ATOM 781 O O . GLY A 1 104 ? -13.617 23.359 3.74 1 96.31 104 GLY A O 1
ATOM 782 N N . GLY A 1 105 ? -13.117 23.422 5.984 1 95.69 105 GLY A N 1
ATOM 783 C CA . GLY A 1 105 ? -11.68 23.406 5.766 1 95.69 105 GLY A CA 1
ATOM 784 C C . GLY A 1 105 ? -11.047 24.781 5.762 1 95.69 105 GLY A C 1
ATOM 785 O O . GLY A 1 105 ? -9.836 24.906 5.57 1 95.69 105 GLY A O 1
ATOM 786 N N . SER A 1 106 ? -11.812 25.828 6.004 1 94.62 106 SER A N 1
ATOM 787 C CA . SER A 1 106 ? -11.273 27.188 5.98 1 94.62 106 SER A CA 1
ATOM 788 C C . SER A 1 106 ? -10.461 27.469 7.238 1 94.62 106 SER A C 1
ATOM 790 O O . SER A 1 106 ? -10.922 27.219 8.352 1 94.62 106 SER A O 1
ATOM 792 N N . VAL A 1 107 ? -9.227 28 7.043 1 97 107 VAL A N 1
ATOM 793 C CA . VAL A 1 107 ? -8.422 28.438 8.18 1 97 107 VAL A CA 1
ATOM 794 C C . VAL A 1 107 ? -8.945 29.766 8.711 1 97 107 VAL A C 1
ATOM 796 O O . VAL A 1 107 ? -8.898 30.781 8.008 1 97 107 VAL A O 1
ATOM 799 N N . LEU A 1 108 ? -9.422 29.812 9.883 1 97.5 108 LEU A N 1
ATOM 800 C CA . LEU A 1 108 ? -10.047 30.984 10.469 1 97.5 108 LEU A CA 1
ATOM 801 C C . LEU A 1 108 ? -9.016 31.828 11.211 1 97.5 108 LEU A C 1
ATOM 803 O O . LEU A 1 108 ? -9.125 33.062 11.227 1 97.5 108 LEU A O 1
ATOM 807 N N . ASP A 1 109 ? -8.133 31.234 11.844 1 97.44 109 ASP A N 1
ATOM 808 C CA . ASP A 1 109 ? -7.051 31.844 12.602 1 97.44 109 ASP A CA 1
ATOM 809 C C . ASP A 1 109 ? -5.832 30.922 12.656 1 97.44 109 ASP A C 1
ATOM 811 O O . ASP A 1 109 ? -5.969 29.703 12.633 1 97.44 109 ASP A O 1
ATOM 815 N N . GLN A 1 110 ? -4.699 31.516 12.68 1 97.75 110 GLN A N 1
ATOM 816 C CA . GLN A 1 110 ? -3.467 30.734 12.734 1 97.75 110 GLN A CA 1
ATOM 817 C C . GLN A 1 110 ? -2.381 31.484 13.5 1 97.75 110 GLN A C 1
ATOM 819 O O . GLN A 1 110 ? -2.258 32.688 13.391 1 97.75 110 GLN A O 1
ATOM 824 N N . VAL A 1 111 ? -1.651 30.781 14.297 1 97.44 111 VAL A N 1
ATOM 825 C CA . VAL A 1 111 ? -0.522 31.312 15.047 1 97.44 111 VAL A CA 1
ATOM 826 C C . VAL A 1 111 ? 0.661 30.359 14.969 1 97.44 111 VAL A C 1
ATOM 828 O O . VAL A 1 111 ? 0.48 29.156 14.727 1 97.44 111 VAL A O 1
ATO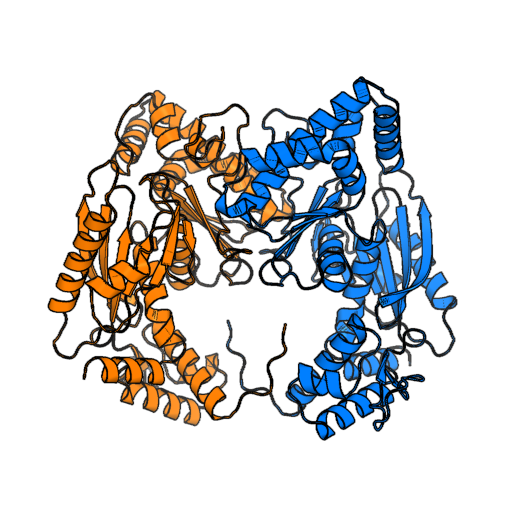M 831 N N . GLU A 1 112 ? 1.821 30.812 15.023 1 95.12 112 GLU A N 1
ATOM 832 C CA . GLU A 1 112 ? 3.025 29.984 15.039 1 95.12 112 GLU A CA 1
ATOM 833 C C . GLU A 1 112 ? 4.066 30.547 16 1 95.12 112 GLU A C 1
ATOM 835 O O . GLU A 1 112 ? 4.02 31.719 16.359 1 95.12 112 GLU A O 1
ATOM 840 N N . THR A 1 113 ? 4.926 29.75 16.469 1 92.38 113 THR A N 1
ATOM 841 C CA . THR A 1 113 ? 6.055 30.141 17.297 1 92.38 113 THR A CA 1
ATOM 842 C C . THR A 1 113 ? 7.301 29.344 16.938 1 92.38 113 THR A C 1
ATOM 844 O O . THR A 1 113 ? 7.199 28.219 16.438 1 92.38 113 THR A O 1
ATOM 847 N N . VAL A 1 114 ? 8.43 29.969 17.125 1 86.62 114 VAL A N 1
ATOM 848 C CA . VAL A 1 114 ? 9.703 29.312 16.859 1 86.62 114 VAL A CA 1
ATOM 849 C C . VAL A 1 114 ? 10.008 28.312 17.984 1 86.62 114 VAL A C 1
ATOM 851 O O . VAL A 1 114 ? 9.75 28.594 19.156 1 86.62 114 VAL A O 1
ATOM 854 N N . ARG A 1 115 ? 10.391 27.219 17.516 1 78.62 115 ARG A N 1
ATOM 855 C CA . ARG A 1 115 ? 10.883 26.219 18.453 1 78.62 115 ARG A CA 1
ATOM 856 C C . ARG A 1 115 ? 12.406 26.172 18.453 1 78.62 115 ARG A C 1
ATOM 858 O O . ARG A 1 115 ? 13.023 26 17.406 1 78.62 115 ARG A O 1
ATOM 865 N N . PRO A 1 116 ? 12.961 26.578 19.688 1 67.88 116 PRO A N 1
ATOM 866 C CA . PRO A 1 116 ? 14.422 26.484 19.703 1 67.88 116 PRO A CA 1
ATOM 867 C C . PRO A 1 116 ? 14.93 25.094 19.359 1 67.88 116 PRO A C 1
ATOM 869 O O . PRO A 1 116 ? 14.258 24.094 19.641 1 67.88 116 PRO A O 1
ATOM 872 N N . THR A 1 117 ? 16.078 25.125 18.609 1 60.81 117 THR A N 1
ATOM 873 C CA . THR A 1 117 ? 16.75 23.906 18.141 1 60.81 117 THR A CA 1
ATOM 874 C C . THR A 1 117 ? 17.375 23.156 19.312 1 60.81 117 THR A C 1
ATOM 876 O O . THR A 1 117 ? 17.734 23.766 20.328 1 60.81 117 THR A O 1
ATOM 879 N N . GLY A 1 118 ? 17.062 21.812 19.656 1 58.97 118 GLY A N 1
ATOM 880 C CA . GLY A 1 118 ? 17.656 20.938 20.656 1 58.97 118 GLY A CA 1
ATOM 881 C C . GLY A 1 118 ? 16.656 19.969 21.266 1 58.97 118 GLY A C 1
ATOM 882 O O . GLY A 1 118 ? 15.586 19.734 20.703 1 58.97 118 GLY A O 1
ATOM 883 N N . THR A 1 119 ? 17.219 19.25 22.391 1 61.03 119 THR A N 1
ATOM 884 C CA . THR A 1 119 ? 16.391 18.266 23.094 1 61.03 119 THR A CA 1
ATOM 885 C C . THR A 1 119 ? 15.172 18.922 23.719 1 61.03 119 THR A C 1
ATOM 887 O O . THR A 1 119 ? 15.281 20 24.328 1 61.03 119 THR A O 1
ATOM 890 N N . PHE A 1 120 ? 13.984 18.438 23.219 1 69.31 120 PHE A N 1
ATOM 891 C CA . PHE A 1 120 ? 12.742 19 23.734 1 69.31 120 PHE A CA 1
ATOM 892 C C . PHE A 1 120 ? 12.203 18.156 24.891 1 69.31 120 PHE A C 1
ATOM 894 O O . PHE A 1 120 ? 12.141 16.922 24.797 1 69.31 120 PHE A O 1
ATOM 901 N N . ASP A 1 121 ? 11.922 18.969 25.906 1 82.38 121 ASP A N 1
ATOM 902 C CA . ASP A 1 121 ? 11.109 18.359 26.953 1 82.38 121 ASP A CA 1
ATOM 903 C C . ASP A 1 121 ? 9.648 18.234 26.516 1 82.38 121 ASP A C 1
ATOM 905 O O . ASP A 1 121 ? 9.031 19.234 26.109 1 82.38 121 ASP A O 1
ATOM 909 N N . PRO A 1 122 ? 9.172 17.031 26.453 1 88.44 122 PRO A N 1
ATOM 910 C CA . PRO A 1 122 ? 7.785 16.828 26.031 1 88.44 122 PRO A CA 1
ATOM 911 C C . PRO A 1 122 ? 6.812 17.734 26.781 1 88.44 122 PRO A C 1
ATOM 913 O O . PRO A 1 122 ? 5.852 18.25 26.203 1 88.44 122 PRO A O 1
ATOM 916 N N . GLY A 1 123 ? 7.082 17.922 28.016 1 90 123 GLY A N 1
ATOM 917 C CA . GLY A 1 123 ? 6.223 18.781 28.812 1 90 123 GLY A CA 1
ATOM 918 C C . GLY A 1 123 ? 6.16 20.203 28.297 1 90 123 GLY A C 1
ATOM 919 O O . GLY A 1 123 ? 5.082 20.812 28.25 1 90 123 GLY A O 1
ATOM 920 N N . ASP A 1 124 ? 7.297 20.734 27.906 1 89.94 124 ASP A N 1
ATOM 921 C CA . ASP A 1 124 ? 7.355 22.094 27.375 1 89.94 124 ASP A CA 1
ATOM 922 C C . ASP A 1 124 ? 6.566 22.234 26.078 1 89.94 124 ASP A C 1
ATOM 924 O O . ASP A 1 124 ? 5.855 23.219 25.875 1 89.94 124 ASP A O 1
ATOM 928 N N . VAL A 1 125 ? 6.746 21.312 25.203 1 91.12 125 VAL A N 1
ATOM 929 C CA . VAL A 1 125 ? 6.039 21.328 23.922 1 91.12 125 VAL A CA 1
ATOM 930 C C . VAL A 1 125 ? 4.531 21.25 24.172 1 91.12 125 VAL A C 1
ATOM 932 O O . VAL A 1 125 ? 3.766 22.031 23.578 1 91.12 125 VAL A O 1
ATOM 935 N N . ILE A 1 126 ? 4.137 20.375 25.078 1 93.81 126 ILE A N 1
ATOM 936 C CA . ILE A 1 126 ? 2.727 20.156 25.391 1 93.81 126 ILE A CA 1
ATOM 937 C C . ILE A 1 126 ? 2.137 21.438 25.984 1 93.81 126 ILE A C 1
ATOM 939 O O . ILE A 1 126 ? 1.046 21.859 25.594 1 93.81 126 ILE A O 1
ATOM 943 N N . ASP A 1 127 ? 2.9 22.047 26.859 1 94.75 127 ASP A N 1
ATOM 944 C CA . ASP A 1 127 ? 2.439 23.281 27.484 1 94.75 127 ASP A CA 1
ATOM 945 C C . ASP A 1 127 ? 2.248 24.391 26.453 1 94.75 127 ASP A C 1
ATOM 947 O O . ASP A 1 127 ? 1.254 25.125 26.484 1 94.75 127 ASP A O 1
ATOM 951 N N . THR A 1 128 ? 3.217 24.484 25.609 1 94.62 128 THR A N 1
ATOM 952 C CA . THR A 1 128 ? 3.162 25.516 24.578 1 94.62 128 THR A CA 1
ATOM 953 C C . THR A 1 128 ? 1.979 25.281 23.641 1 94.62 128 THR A C 1
ATOM 955 O O . THR A 1 128 ? 1.229 26.219 23.344 1 94.62 128 THR A O 1
ATOM 958 N N . LEU A 1 129 ? 1.804 24.109 23.203 1 96.5 129 LEU A N 1
ATOM 959 C CA . LEU A 1 129 ? 0.701 23.766 22.312 1 96.5 129 LEU A CA 1
ATOM 960 C C . LEU A 1 129 ? -0.643 24.031 22.984 1 96.5 129 LEU A C 1
ATOM 962 O O . LEU A 1 129 ? -1.561 24.562 22.359 1 96.5 129 LEU A O 1
ATOM 966 N N . ALA A 1 130 ? -0.718 23.609 24.234 1 97.69 130 ALA A N 1
ATOM 967 C CA . ALA A 1 130 ? -1.958 23.828 24.984 1 97.69 130 ALA A CA 1
ATOM 968 C C . ALA A 1 130 ? -2.283 25.312 25.078 1 97.69 130 ALA A C 1
ATOM 970 O O . ALA A 1 130 ? -3.439 25.719 24.922 1 97.69 130 ALA A O 1
ATOM 971 N N . SER A 1 131 ? -1.286 26.062 25.344 1 97.75 131 SER A N 1
ATOM 972 C CA . SER A 1 131 ? -1.472 27.5 25.422 1 97.75 131 SER A CA 1
ATOM 973 C C . SER A 1 131 ? -1.937 28.094 24.094 1 97.75 131 SER A C 1
ATOM 975 O O . SER A 1 131 ? -2.854 28.906 24.062 1 97.75 131 SER A O 1
ATOM 977 N N . MET A 1 132 ? -1.321 27.672 23.047 1 97.94 132 MET A N 1
ATOM 978 C CA . MET A 1 132 ? -1.71 28.125 21.719 1 97.94 132 MET A CA 1
ATOM 979 C C . MET A 1 132 ? -3.15 27.734 21.406 1 97.94 132 MET A C 1
ATOM 981 O O . MET A 1 132 ? -3.93 28.547 20.906 1 97.94 132 MET A O 1
ATOM 985 N N . ALA A 1 133 ? -3.49 26.531 21.688 1 98.38 133 ALA A N 1
ATOM 986 C CA . ALA A 1 133 ? -4.844 26.031 21.453 1 98.38 133 ALA A CA 1
ATOM 987 C C . ALA A 1 133 ? -5.871 26.828 22.234 1 98.38 133 ALA A C 1
ATOM 989 O O . ALA A 1 133 ? -6.898 27.234 21.688 1 98.38 133 ALA A O 1
ATOM 990 N N . ARG A 1 134 ? -5.602 27.109 23.5 1 97.81 134 ARG A N 1
ATOM 991 C CA . ARG A 1 134 ? -6.512 27.859 24.344 1 97.81 134 ARG A CA 1
ATOM 992 C C . ARG A 1 134 ? -6.695 29.281 23.828 1 97.81 134 ARG A C 1
ATOM 994 O O . ARG A 1 134 ? -7.793 29.844 23.891 1 97.81 134 ARG A O 1
ATOM 1001 N N . GLY A 1 135 ? -5.594 29.812 23.375 1 97.75 135 GLY A N 1
ATOM 1002 C CA . GLY A 1 135 ? -5.691 31.141 22.766 1 97.75 135 GLY A CA 1
ATOM 1003 C C . GLY A 1 135 ? -6.633 31.172 21.594 1 97.75 135 GLY A C 1
ATOM 1004 O O . GLY A 1 135 ? -7.445 32.094 21.469 1 97.75 135 GLY A O 1
ATOM 1005 N N . LEU A 1 136 ? -6.543 30.203 20.75 1 97.94 136 LEU A N 1
ATOM 1006 C CA . LEU A 1 136 ? -7.395 30.125 19.562 1 97.94 136 LEU A CA 1
ATOM 1007 C C . LEU A 1 136 ? -8.844 29.891 19.953 1 97.94 136 LEU A C 1
ATOM 1009 O O . LEU A 1 136 ? -9.758 30.484 19.375 1 97.94 136 LEU A O 1
ATOM 1013 N N . ILE A 1 137 ? -9.039 28.984 20.906 1 97.19 137 ILE A N 1
ATOM 1014 C CA . ILE A 1 137 ? -10.383 28.672 21.375 1 97.19 137 ILE A CA 1
ATOM 1015 C C . ILE A 1 137 ? -11.016 29.906 22.031 1 97.19 137 ILE A C 1
ATOM 1017 O O . ILE A 1 137 ? -12.188 30.203 21.781 1 97.19 137 ILE A O 1
ATOM 1021 N N . GLY A 1 138 ? -10.266 30.578 22.828 1 96.25 138 GLY A N 1
ATOM 1022 C CA . GLY A 1 138 ? -10.742 31.781 23.484 1 96.25 138 GLY A CA 1
ATOM 1023 C C . GLY A 1 138 ? -11.109 32.875 22.516 1 96.25 138 GLY A C 1
ATOM 1024 O O . GLY A 1 138 ? -11.953 33.75 22.828 1 96.25 138 GLY A O 1
ATOM 1025 N N . GLY A 1 139 ? -10.492 32.875 21.344 1 95.62 139 GLY A N 1
ATOM 1026 C CA . GLY A 1 139 ? -10.742 33.875 20.344 1 95.62 139 GLY A CA 1
ATOM 1027 C C . GLY A 1 139 ? -11.938 33.562 19.469 1 95.62 139 GLY A C 1
ATOM 1028 O O . GLY A 1 139 ? -12.375 34.406 18.672 1 95.62 139 GLY A O 1
ATOM 1029 N N . ALA A 1 140 ? -12.516 32.438 19.547 1 95.12 140 ALA A N 1
ATOM 1030 C CA . ALA A 1 140 ? -13.672 32.031 18.75 1 95.12 140 ALA A CA 1
ATOM 1031 C C . ALA A 1 140 ? -14.938 32.719 19.266 1 95.12 140 ALA A C 1
ATOM 1033 O O . ALA A 1 140 ? -15 33.156 20.406 1 95.12 140 ALA A O 1
ATOM 1034 N N . ALA A 1 141 ? -15.93 32.781 18.391 1 92.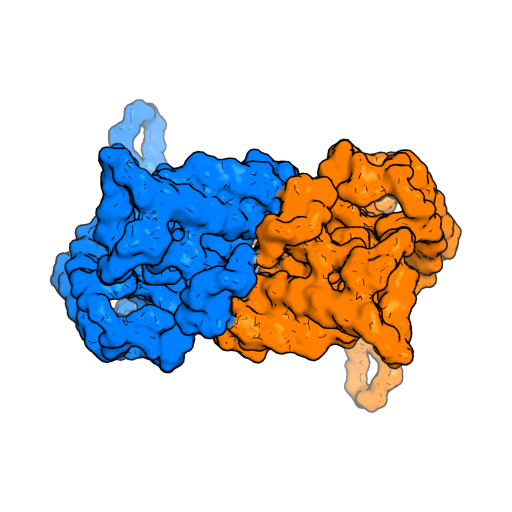88 141 ALA A N 1
ATOM 1035 C CA . ALA A 1 141 ? -17.234 33.312 18.781 1 92.88 141 ALA A CA 1
ATOM 1036 C C . ALA A 1 141 ? -17.859 32.5 19.891 1 92.88 141 ALA A C 1
ATOM 1038 O O . ALA A 1 141 ? -17.625 31.297 19.984 1 92.88 141 ALA A O 1
ATOM 1039 N N . GLY A 1 142 ? -18.656 33.125 20.75 1 91.19 142 GLY A N 1
ATOM 1040 C CA . GLY A 1 142 ? -19.234 32.5 21.922 1 91.19 142 GLY A CA 1
ATOM 1041 C C . GLY A 1 142 ? -20.125 31.312 21.594 1 91.19 142 GLY A C 1
ATOM 1042 O O . GLY A 1 142 ? -20.25 30.391 22.406 1 91.19 142 GLY A O 1
ATOM 1043 N N . ASP A 1 143 ? -20.688 31.344 20.469 1 91.25 143 ASP A N 1
ATOM 1044 C CA . ASP A 1 143 ? -21.594 30.266 20.125 1 91.25 143 ASP A CA 1
ATOM 1045 C C . ASP A 1 143 ? -20.906 29.234 19.234 1 91.25 143 ASP A C 1
ATOM 1047 O O . ASP A 1 143 ? -21.547 28.281 18.781 1 91.25 143 ASP A O 1
ATOM 1051 N N . ALA A 1 144 ? -19.641 29.484 18.969 1 95.12 144 ALA A N 1
ATOM 1052 C CA . ALA A 1 144 ? -18.891 28.516 18.188 1 95.12 144 ALA A CA 1
ATOM 1053 C C . ALA A 1 144 ? -18.516 27.297 19.016 1 95.12 144 ALA A C 1
ATOM 1055 O O . ALA A 1 144 ? -18.391 27.391 20.25 1 95.12 144 ALA A O 1
ATOM 1056 N N . ARG A 1 145 ? -18.359 26.203 18.359 1 94.69 145 ARG A N 1
ATOM 1057 C CA . ARG A 1 145 ? -18.078 24.953 19.047 1 94.69 145 ARG A CA 1
ATOM 1058 C C . ARG A 1 145 ? -16.828 24.281 18.469 1 94.69 145 ARG A C 1
ATOM 1060 O O . ARG A 1 145 ? -16.719 24.078 17.266 1 94.69 145 ARG A O 1
ATOM 1067 N N . CYS A 1 146 ? -15.914 23.953 19.375 1 97.12 146 CYS A N 1
ATOM 1068 C CA . CYS A 1 146 ? -14.781 23.109 19 1 97.12 146 CYS A CA 1
ATOM 1069 C C . CYS A 1 146 ? -15.156 21.641 19.016 1 97.12 146 CYS A C 1
ATOM 1071 O O . CYS A 1 146 ? -15.555 21.109 20.047 1 97.12 146 CYS A O 1
ATOM 1073 N N . VAL A 1 147 ? -14.977 20.969 17.844 1 97.5 147 VAL A N 1
ATOM 1074 C CA . VAL A 1 147 ? -15.492 19.609 17.781 1 97.5 147 VAL A CA 1
ATOM 1075 C C . VAL A 1 147 ? -14.336 18.625 17.719 1 97.5 147 VAL A C 1
ATOM 1077 O O . VAL A 1 147 ? -14.555 17.406 17.609 1 97.5 147 VAL A O 1
ATOM 1080 N N . GLY A 1 148 ? -13.133 19.094 17.734 1 97.94 148 GLY A N 1
ATOM 1081 C CA . GLY A 1 148 ? -11.984 18.203 17.703 1 97.94 148 GLY A CA 1
ATOM 1082 C C . GLY A 1 148 ? -10.656 18.938 17.797 1 97.94 148 GLY A C 1
ATOM 1083 O O . GLY A 1 148 ? -10.594 20.141 17.562 1 97.94 148 GLY A O 1
ATOM 1084 N N . VAL A 1 149 ? -9.617 18.281 18.234 1 98.44 149 VAL A N 1
ATOM 1085 C CA . VAL A 1 149 ? -8.234 18.75 18.25 1 98.44 149 VAL A CA 1
ATOM 1086 C C . VAL A 1 149 ? -7.32 17.703 17.625 1 98.44 149 VAL A C 1
ATOM 1088 O O . VAL A 1 149 ? -7.359 16.531 17.984 1 98.44 149 VAL A O 1
ATOM 1091 N N . GLY A 1 150 ? -6.582 18.094 16.625 1 98.5 150 GLY A N 1
ATOM 1092 C CA . GLY A 1 150 ? -5.645 17.219 15.953 1 98.5 150 GLY A CA 1
ATOM 1093 C C . GLY A 1 150 ? -4.227 17.75 15.938 1 98.5 150 GLY A C 1
ATOM 1094 O O . GLY A 1 150 ? -4.016 18.969 15.883 1 98.5 150 GLY A O 1
ATOM 1095 N N . VAL A 1 151 ? -3.24 16.859 16 1 97.94 151 VAL A N 1
ATOM 1096 C CA . VAL A 1 151 ? -1.834 17.25 16.016 1 97.94 151 VAL A CA 1
ATOM 1097 C C . VAL A 1 151 ? -1.076 16.5 14.922 1 97.94 151 VAL A C 1
ATOM 1099 O O . VAL A 1 151 ? -1.196 15.273 14.797 1 97.94 151 VAL A O 1
ATOM 1102 N N . ALA A 1 152 ? -0.405 17.172 14.109 1 96.81 152 ALA A N 1
ATOM 1103 C CA . ALA A 1 152 ? 0.624 16.594 13.25 1 96.81 152 ALA A CA 1
ATOM 1104 C C . ALA A 1 152 ? 1.979 16.578 13.953 1 96.81 152 ALA A C 1
ATOM 1106 O O . ALA A 1 152 ? 2.424 17.594 14.484 1 96.81 152 ALA A O 1
ATOM 1107 N N . PHE A 1 153 ? 2.586 15.469 13.977 1 93.31 153 PHE A N 1
ATOM 1108 C CA . PHE A 1 153 ? 3.842 15.312 14.695 1 93.31 153 PHE A CA 1
ATOM 1109 C C . PHE A 1 153 ? 4.93 14.773 13.781 1 93.31 153 PHE A C 1
ATOM 1111 O O . PHE A 1 153 ? 4.715 13.797 13.062 1 93.31 153 PHE A O 1
ATOM 1118 N N . CYS A 1 154 ? 6.109 15.383 13.82 1 89.06 154 CYS A N 1
ATOM 1119 C CA . CYS A 1 154 ? 7.258 14.969 13.016 1 89.06 154 CYS A CA 1
ATOM 1120 C C . CYS A 1 154 ? 7.961 13.773 13.648 1 89.06 154 CYS A C 1
ATOM 1122 O O . CYS A 1 154 ? 9.031 13.914 14.242 1 89.06 154 CYS A O 1
ATOM 1124 N N . GLY A 1 155 ? 7.375 12.602 13.547 1 88.38 155 GLY A N 1
ATOM 1125 C CA . GLY A 1 155 ? 7.922 11.375 14.102 1 88.38 155 GLY A CA 1
ATOM 1126 C C . GLY A 1 155 ? 6.977 10.195 13.977 1 88.38 155 GLY A C 1
ATOM 1127 O O . GLY A 1 155 ? 5.922 10.297 13.352 1 88.38 155 GLY A O 1
ATOM 1128 N N . MET A 1 156 ? 7.414 9.07 14.578 1 89.62 156 MET A N 1
ATOM 1129 C CA . MET A 1 156 ? 6.605 7.855 14.555 1 89.62 156 MET A CA 1
ATOM 1130 C C . MET A 1 156 ? 5.52 7.91 15.625 1 89.62 156 MET A C 1
ATOM 1132 O O . MET A 1 156 ? 5.816 8.047 16.812 1 89.62 156 MET A O 1
ATOM 1136 N N . VAL A 1 157 ? 4.309 7.875 15.141 1 91.69 157 VAL A N 1
ATOM 1137 C CA . VAL A 1 157 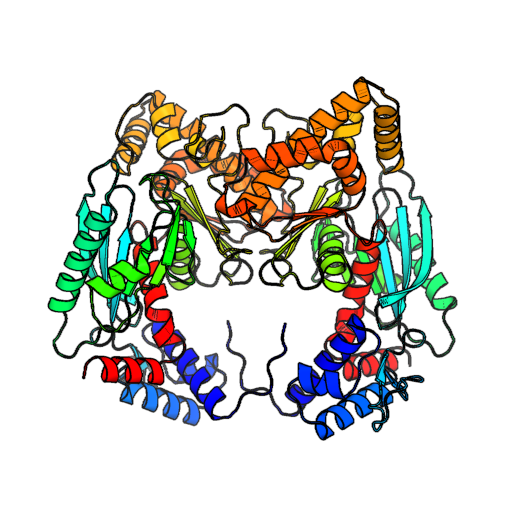? 3.164 7.992 16.047 1 91.69 157 VAL A CA 1
ATOM 1138 C C . VAL A 1 157 ? 2.291 6.742 15.93 1 91.69 157 VAL A C 1
ATOM 1140 O O . VAL A 1 157 ? 2.027 6.254 14.828 1 91.69 157 VAL A O 1
ATOM 1143 N N . ARG A 1 158 ? 1.977 6.215 17.031 1 88.31 158 ARG A N 1
ATOM 1144 C CA . ARG A 1 158 ? 0.926 5.199 17.062 1 88.31 158 ARG A CA 1
ATOM 1145 C C . ARG A 1 158 ? -0.456 5.844 17.047 1 88.31 158 ARG A C 1
ATOM 1147 O O . ARG A 1 158 ? -0.894 6.41 18.047 1 88.31 158 ARG A O 1
ATOM 1154 N N . GLU A 1 159 ? -1.054 5.73 15.992 1 82.75 159 GLU A N 1
ATOM 1155 C CA . GLU A 1 159 ? -2.262 6.508 15.727 1 82.75 159 GLU A CA 1
ATOM 1156 C C . GLU A 1 159 ? -3.369 6.156 16.719 1 82.75 159 GLU A C 1
ATOM 1158 O O . GLU A 1 159 ? -4.172 7.012 17.094 1 82.75 159 GLU A O 1
ATOM 1163 N N . GLU A 1 160 ? -3.416 4.941 17.156 1 83.25 160 GLU A N 1
ATOM 1164 C CA . GLU A 1 160 ? -4.488 4.441 18 1 83.25 160 GLU A CA 1
ATOM 1165 C C . GLU A 1 160 ? -4.586 5.246 19.297 1 83.25 160 GLU A C 1
ATOM 1167 O O . GLU A 1 160 ? -5.688 5.535 19.766 1 83.25 160 GLU A O 1
ATOM 1172 N N . ASP A 1 161 ? -3.471 5.59 19.828 1 89.25 161 ASP A N 1
ATOM 1173 C CA . ASP A 1 161 ? -3.537 6.242 21.141 1 89.25 161 ASP A CA 1
ATOM 1174 C C . ASP A 1 161 ? -2.686 7.512 21.156 1 89.25 161 ASP A C 1
ATOM 1176 O O . ASP A 1 161 ? -2.561 8.164 22.203 1 89.25 161 ASP A O 1
ATOM 1180 N N . GLY A 1 162 ? -2.109 7.84 20.031 1 91.12 162 GLY A N 1
ATOM 1181 C CA . GLY A 1 162 ? -1.375 9.094 19.922 1 91.12 162 GLY A CA 1
ATOM 1182 C C . GLY A 1 162 ? -0.028 9.055 20.625 1 91.12 162 GLY A C 1
ATOM 1183 O O . GLY A 1 162 ? 0.537 10.109 20.938 1 91.12 162 GLY A O 1
ATOM 1184 N N . VAL A 1 163 ? 0.481 7.855 20.938 1 93.06 163 VAL A N 1
ATOM 1185 C CA . VAL A 1 163 ? 1.796 7.715 21.547 1 93.06 163 VAL A CA 1
ATOM 1186 C C . VAL A 1 163 ? 2.885 7.98 20.516 1 93.06 163 VAL A C 1
ATOM 1188 O O . VAL A 1 163 ? 2.865 7.406 19.422 1 93.06 163 VAL A O 1
ATOM 1191 N N . VAL A 1 164 ? 3.754 8.852 20.859 1 92.44 164 VAL A N 1
ATOM 1192 C CA . VAL A 1 164 ? 4.945 9.07 20.047 1 92.44 164 VAL A CA 1
ATOM 1193 C C . VAL A 1 164 ? 5.988 7.996 20.359 1 92.44 164 VAL A C 1
ATOM 1195 O O . VAL A 1 164 ? 6.617 8.023 21.422 1 92.44 164 VAL A O 1
ATOM 1198 N N . ARG A 1 165 ? 6.137 7.105 19.406 1 89.44 165 ARG A N 1
ATOM 1199 C CA . ARG A 1 165 ? 7.023 5.965 19.609 1 89.44 165 ARG A CA 1
ATOM 1200 C C . ARG A 1 165 ? 8.484 6.371 19.438 1 89.44 165 ARG A C 1
ATOM 1202 O O . ARG A 1 165 ? 9.375 5.801 20.078 1 89.44 165 ARG A O 1
ATOM 1209 N N . TYR A 1 166 ? 8.68 7.246 18.5 1 84.31 166 TYR A N 1
ATOM 1210 C CA . TYR A 1 166 ? 10.039 7.695 18.234 1 84.31 166 TYR A CA 1
ATOM 1211 C C . TYR A 1 166 ? 10.031 9.055 17.547 1 84.31 166 TYR A C 1
ATOM 1213 O O . TYR A 1 166 ? 9.383 9.234 16.516 1 84.31 166 TYR A O 1
ATOM 1221 N N . GLY A 1 167 ? 10.688 10.016 18.188 1 78.12 167 GLY A N 1
ATOM 1222 C CA . GLY A 1 167 ? 10.992 11.32 17.609 1 78.12 167 GLY A CA 1
ATOM 1223 C C . GLY A 1 167 ? 12.484 11.625 17.594 1 78.12 167 GLY A C 1
ATOM 1224 O O . GLY A 1 167 ? 13.039 12.125 18.562 1 78.12 167 GLY A O 1
ATOM 1225 N N . PRO A 1 168 ? 13.117 11.203 16.516 1 63.53 168 PRO A N 1
ATOM 1226 C CA . PRO A 1 168 ? 14.578 11.203 16.484 1 63.53 168 PRO A CA 1
ATOM 1227 C C . PRO A 1 168 ? 15.18 12.562 16.828 1 63.53 168 PRO A C 1
ATOM 1229 O O . PRO A 1 168 ? 16.156 12.648 17.578 1 63.53 168 PRO A O 1
ATOM 1232 N N . ASN A 1 169 ? 14.562 13.562 16.297 1 63.5 169 ASN A N 1
ATOM 1233 C CA . ASN A 1 169 ? 15.172 14.883 16.422 1 63.5 169 ASN A CA 1
ATOM 1234 C C . ASN A 1 169 ? 14.891 15.5 17.797 1 63.5 169 ASN A C 1
ATOM 1236 O O . ASN A 1 169 ? 15.531 16.484 18.188 1 63.5 169 ASN A O 1
ATOM 1240 N N . ILE A 1 170 ? 13.945 14.766 18.453 1 67.31 170 ILE A N 1
ATOM 1241 C CA . ILE A 1 170 ? 13.586 15.375 19.734 1 67.31 170 ILE A CA 1
ATOM 1242 C C . ILE A 1 170 ? 13.852 14.391 20.859 1 67.31 170 ILE A C 1
ATOM 1244 O O . ILE A 1 170 ? 13.688 14.727 22.047 1 67.31 170 ILE A O 1
ATOM 1248 N N . GLY A 1 171 ? 14.258 13.242 20.469 1 73.19 171 GLY A N 1
ATOM 1249 C CA . GLY A 1 171 ? 14.664 12.234 21.438 1 73.19 171 GLY A CA 1
ATOM 1250 C C . GLY A 1 171 ? 13.492 11.602 22.156 1 73.19 171 GLY A C 1
ATOM 1251 O O . GLY A 1 171 ? 13.656 11.031 23.234 1 73.19 171 GLY A O 1
ATOM 1252 N N . TRP A 1 172 ? 12.273 11.789 21.688 1 83.69 172 TRP A N 1
ATOM 1253 C CA . TRP A 1 172 ? 11.094 11.219 22.328 1 83.69 172 TRP A CA 1
ATOM 1254 C C . TRP A 1 172 ? 11.008 9.719 22.078 1 83.69 172 TRP A C 1
ATOM 1256 O O . TRP A 1 172 ? 11.266 9.258 20.969 1 83.69 172 TRP A O 1
ATOM 1266 N N . VAL A 1 173 ? 10.805 8.977 23.156 1 86.75 173 VAL A N 1
ATOM 1267 C CA . VAL A 1 173 ? 10.57 7.543 23.047 1 86.75 173 VAL A CA 1
ATOM 1268 C C . VAL A 1 173 ? 9.344 7.16 23.875 1 86.75 173 VAL A C 1
ATOM 1270 O O . VAL A 1 173 ? 9.328 7.324 25.094 1 86.75 173 VAL A O 1
ATOM 1273 N N . ASP A 1 174 ? 8.352 6.738 23.25 1 91 174 ASP A N 1
ATOM 1274 C CA . ASP A 1 174 ? 7.133 6.234 23.859 1 91 174 ASP A CA 1
ATOM 1275 C C . ASP A 1 174 ? 6.492 7.297 24.766 1 91 174 ASP A C 1
ATOM 1277 O O . ASP A 1 174 ? 6.188 7.031 25.922 1 91 174 ASP A O 1
ATOM 1281 N N . VAL A 1 175 ? 6.316 8.422 24.25 1 92.94 175 VAL A N 1
ATOM 1282 C CA . VAL A 1 175 ? 5.68 9.531 24.969 1 92.94 175 VAL A CA 1
ATOM 1283 C C . VAL A 1 175 ? 4.176 9.508 24.719 1 92.94 175 VAL A C 1
ATOM 1285 O O . VAL A 1 175 ? 3.729 9.602 23.562 1 92.94 175 VAL A O 1
ATOM 1288 N N . PRO A 1 176 ? 3.354 9.297 25.781 1 95.5 176 PRO A N 1
ATOM 1289 C CA . PRO A 1 176 ? 1.9 9.344 25.609 1 95.5 176 PRO A CA 1
ATOM 1290 C C . PRO A 1 176 ? 1.387 10.758 25.328 1 95.5 176 PRO A C 1
ATOM 1292 O O . PRO A 1 176 ? 0.609 11.297 26.125 1 95.5 176 PRO A O 1
ATOM 1295 N N . PHE A 1 177 ? 1.771 11.312 24.234 1 95.06 177 PHE A N 1
ATOM 1296 C CA . PHE A 1 177 ? 1.624 12.703 23.828 1 95.06 177 PHE A CA 1
ATOM 1297 C C . PHE A 1 177 ? 0.152 13.086 23.719 1 95.06 177 PHE A C 1
ATOM 1299 O O . PHE A 1 177 ? -0.277 14.102 24.266 1 95.06 177 PHE A O 1
ATOM 1306 N N . GLY A 1 178 ? -0.642 12.266 23.016 1 96.56 178 GLY A N 1
ATOM 1307 C CA . GLY A 1 178 ? -2.066 12.516 22.859 1 96.56 178 GLY A CA 1
ATOM 1308 C C . GLY A 1 178 ? -2.812 12.578 24.188 1 96.56 178 GLY A C 1
ATOM 1309 O O . GLY A 1 178 ? -3.598 13.5 24.406 1 96.56 178 GLY A O 1
ATOM 1310 N N . GLU A 1 179 ? -2.568 11.656 25.016 1 97.12 179 GLU A N 1
ATOM 1311 C CA . GLU A 1 179 ? -3.213 11.594 26.328 1 97.12 179 GLU A CA 1
ATOM 1312 C C . GLU A 1 179 ? -2.852 12.812 27.172 1 97.12 179 GLU A C 1
ATOM 1314 O O . GLU A 1 179 ? -3.721 13.406 27.812 1 97.12 179 GLU A O 1
ATOM 1319 N N . HIS A 1 180 ? -1.58 13.18 27.188 1 97.06 180 HIS A N 1
ATOM 1320 C CA . HIS A 1 180 ? -1.123 14.328 27.953 1 97.06 180 HIS A CA 1
ATOM 1321 C C . HIS A 1 180 ? -1.779 15.617 27.484 1 97.06 180 HIS A C 1
ATOM 1323 O O . HIS A 1 180 ? -2.254 16.406 28.297 1 97.06 180 HIS A O 1
ATOM 1329 N N . LEU A 1 181 ? -1.782 15.805 26.219 1 97.31 181 LEU A N 1
ATOM 1330 C CA . LEU A 1 181 ? -2.379 17.016 25.672 1 97.31 181 LEU A CA 1
ATOM 1331 C C . LEU A 1 181 ? -3.885 17.047 25.906 1 97.31 181 LEU A C 1
ATOM 1333 O O . LEU A 1 181 ? -4.465 18.094 26.156 1 97.31 181 LEU A O 1
ATOM 1337 N N . THR A 1 182 ? -4.543 15.875 25.828 1 97.56 182 THR A N 1
ATOM 1338 C CA . THR A 1 182 ? -5.965 15.758 26.125 1 97.56 182 THR A CA 1
ATOM 1339 C C . THR A 1 182 ? -6.25 16.234 27.547 1 97.56 182 THR A C 1
ATOM 1341 O O . THR A 1 182 ? -7.164 17.031 27.766 1 97.56 182 THR A O 1
ATOM 1344 N N . ARG A 1 183 ? -5.477 15.766 28.484 1 96.88 183 ARG A N 1
ATOM 1345 C CA . ARG A 1 183 ? -5.645 16.125 29.891 1 96.88 183 ARG A CA 1
ATOM 1346 C C . ARG A 1 183 ? -5.387 17.609 30.109 1 96.88 183 ARG A C 1
ATOM 1348 O O . ARG A 1 183 ? -6.137 18.281 30.828 1 96.88 183 ARG A O 1
ATOM 1355 N N . GLN A 1 184 ? -4.383 18.062 29.484 1 97 184 GLN A N 1
ATOM 1356 C CA . GLN A 1 184 ? -3.99 19.453 29.672 1 97 184 GLN A CA 1
ATOM 1357 C C . GLN A 1 184 ? -5.055 20.391 29.109 1 97 184 GLN A C 1
ATOM 1359 O O . GLN A 1 184 ? -5.316 21.453 29.703 1 97 184 GLN A O 1
ATOM 1364 N N . LEU A 1 185 ? -5.574 20.109 28 1 96.69 185 LEU A N 1
ATOM 1365 C CA . LEU A 1 185 ? -6.566 20.984 27.375 1 96.69 185 LEU A CA 1
ATOM 1366 C C . LEU A 1 185 ? -7.906 20.891 28.094 1 96.69 185 LEU A C 1
ATOM 1368 O O . LEU A 1 185 ? -8.633 21.875 28.203 1 96.69 185 LEU A O 1
ATOM 1372 N N . ASP A 1 186 ? -8.281 19.703 28.531 1 95.44 186 ASP A N 1
ATOM 1373 C CA . ASP A 1 186 ? -9.477 19.453 29.328 1 95.44 186 ASP A CA 1
ATOM 1374 C C . ASP A 1 186 ? -10.727 20 28.641 1 95.44 186 ASP A C 1
ATOM 1376 O O . ASP A 1 186 ? -11.484 20.766 29.234 1 95.44 186 ASP A O 1
ATOM 1380 N N . LEU A 1 187 ? -10.922 19.688 27.359 1 93.88 187 LEU A N 1
ATOM 1381 C CA . LEU A 1 187 ? -12.039 20.156 26.562 1 93.88 187 LEU A CA 1
ATOM 1382 C C . LEU A 1 187 ? -13.133 19.109 26.469 1 93.88 187 LEU A C 1
ATOM 1384 O O . LEU A 1 187 ? -14.172 19.344 25.844 1 93.88 187 LEU A O 1
ATOM 1388 N N . GLY A 1 188 ? -12.906 17.938 27.094 1 92.94 188 GLY A N 1
ATOM 1389 C CA . GLY A 1 188 ? -13.812 16.812 26.891 1 92.94 188 GLY A CA 1
ATOM 1390 C C . GLY A 1 188 ? -13.656 16.156 25.531 1 92.94 188 GLY A C 1
ATOM 1391 O O . GLY A 1 188 ? -14.531 15.398 25.109 1 92.94 188 GLY A O 1
ATOM 1392 N N . LEU A 1 189 ? -12.695 16.562 24.859 1 94.5 189 LEU A N 1
ATOM 1393 C CA . LEU A 1 189 ? -12.344 16.016 23.547 1 94.5 189 LEU A CA 1
ATOM 1394 C C . LEU A 1 189 ? -11.008 15.281 23.609 1 94.5 189 LEU A C 1
ATOM 1396 O O . LEU A 1 189 ? -10.07 15.734 24.266 1 94.5 189 LEU A O 1
ATOM 1400 N N . ARG A 1 190 ? -11 14.125 23.047 1 95 190 ARG A N 1
ATOM 1401 C CA . ARG A 1 190 ? -9.719 13.438 22.891 1 95 190 ARG A CA 1
ATOM 1402 C C . ARG A 1 190 ? -8.875 14.094 21.812 1 95 190 ARG A C 1
ATOM 1404 O O . ARG A 1 190 ? -9.359 14.375 20.719 1 95 190 ARG A O 1
ATOM 1411 N N . VAL A 1 191 ? -7.605 14.312 22.094 1 97.81 191 VAL A N 1
ATOM 1412 C CA . VAL A 1 191 ? -6.672 14.828 21.094 1 97.81 191 VAL A CA 1
ATOM 1413 C C . VAL A 1 191 ? -6.156 13.68 20.219 1 97.81 191 VAL A C 1
ATOM 1415 O O . VAL A 1 191 ? -5.664 12.672 20.75 1 97.81 191 VAL A O 1
ATOM 1418 N N . VAL A 1 192 ? -6.305 13.82 18.938 1 97.56 192 VAL A N 1
ATOM 1419 C CA . VAL A 1 192 ? -5.805 12.812 18.016 1 97.56 192 VAL A CA 1
ATOM 1420 C C . VAL A 1 192 ? -4.48 13.266 17.406 1 97.56 192 VAL A C 1
ATOM 1422 O O . VAL A 1 192 ? -4.293 14.461 17.141 1 97.56 192 VAL A O 1
ATOM 1425 N N . VAL A 1 193 ? -3.541 12.336 17.297 1 97 193 VAL A N 1
ATOM 1426 C CA . VAL A 1 193 ? -2.191 12.641 16.844 1 97 193 VAL A CA 1
ATOM 1427 C C . VAL A 1 193 ? -1.848 11.781 15.633 1 97 193 VAL A C 1
ATOM 1429 O O . VAL A 1 193 ? -2.193 10.602 15.586 1 97 193 VAL A O 1
ATOM 1432 N N . GLY A 1 194 ? -1.295 12.352 14.617 1 95.81 194 GLY A N 1
ATOM 1433 C CA . GLY A 1 194 ? -0.834 11.625 13.438 1 95.81 194 GLY A CA 1
ATOM 1434 C C . GLY A 1 194 ? 0.548 12.055 12.984 1 95.81 194 GLY A C 1
ATOM 1435 O O . GLY A 1 194 ? 1.041 13.109 13.375 1 95.81 194 GLY A O 1
ATOM 1436 N N . ASN A 1 195 ? 1.181 11.211 12.227 1 94.88 195 ASN A N 1
ATOM 1437 C CA . ASN A 1 195 ? 2.451 11.531 11.586 1 94.88 195 ASN A CA 1
ATOM 1438 C C . ASN A 1 195 ? 2.293 12.648 10.555 1 94.88 195 ASN A C 1
ATOM 1440 O O . ASN A 1 195 ? 1.312 12.68 9.812 1 94.88 195 ASN A O 1
ATOM 1444 N N . ASN A 1 196 ? 3.203 13.547 10.547 1 95.25 196 ASN A N 1
ATOM 1445 C CA . ASN A 1 196 ? 3.078 14.727 9.695 1 95.25 196 ASN A CA 1
ATOM 1446 C C . ASN A 1 196 ? 3.039 14.352 8.219 1 95.25 196 ASN A C 1
ATOM 1448 O O . ASN A 1 196 ? 2.242 14.898 7.457 1 95.25 196 ASN A O 1
ATOM 1452 N N . ALA A 1 197 ? 3.902 13.422 7.789 1 96.5 197 ALA A N 1
ATOM 1453 C CA . ALA A 1 197 ? 3.895 13.023 6.383 1 96.5 197 ALA A CA 1
ATOM 1454 C C . ALA A 1 197 ? 2.564 12.383 6 1 96.5 197 ALA A C 1
ATOM 1456 O O . ALA A 1 197 ? 2.021 12.656 4.93 1 96.5 197 ALA A O 1
ATOM 1457 N N . ASN A 1 198 ? 2.029 11.5 6.852 1 97 198 ASN A N 1
ATOM 1458 C CA . ASN A 1 198 ? 0.715 10.914 6.625 1 97 198 ASN A CA 1
ATOM 1459 C C . ASN A 1 198 ? -0.366 11.984 6.5 1 97 198 ASN A C 1
ATOM 1461 O O . ASN A 1 198 ? -1.182 11.945 5.578 1 97 198 ASN A O 1
ATOM 1465 N N . LEU A 1 199 ? -0.321 12.906 7.41 1 97.06 199 LEU A N 1
ATOM 1466 C CA . LEU A 1 199 ? -1.346 13.945 7.426 1 97.06 199 LEU A CA 1
ATOM 1467 C C . LEU A 1 199 ? -1.182 14.891 6.242 1 97.06 199 LEU A C 1
ATOM 1469 O O . LEU A 1 199 ? -2.168 15.398 5.707 1 97.06 199 LEU A O 1
ATOM 1473 N N . GLY A 1 200 ? 0.076 15.148 5.887 1 97.69 200 GLY A N 1
ATOM 1474 C CA . GLY A 1 200 ? 0.299 15.906 4.668 1 97.69 200 GLY A CA 1
ATOM 1475 C C . GLY A 1 200 ? -0.279 15.234 3.434 1 97.69 200 GLY A C 1
ATOM 1476 O O . GLY A 1 200 ? -0.885 15.898 2.588 1 97.69 200 GLY A O 1
ATOM 1477 N N . ALA A 1 201 ? -0.081 13.945 3.33 1 98 201 ALA A N 1
ATOM 1478 C CA . ALA A 1 201 ? -0.639 13.18 2.217 1 98 201 ALA A CA 1
ATOM 1479 C C . ALA A 1 201 ? -2.16 13.305 2.174 1 98 201 ALA A C 1
ATOM 1481 O O . ALA A 1 201 ? -2.738 13.57 1.119 1 98 201 ALA A O 1
ATOM 1482 N N . LEU A 1 202 ? -2.779 13.117 3.293 1 96.25 202 LEU A N 1
ATOM 1483 C CA . LEU A 1 202 ? -4.234 13.203 3.373 1 96.25 202 LEU A CA 1
ATOM 1484 C C . LEU A 1 202 ? -4.715 14.602 2.98 1 96.25 202 LEU A C 1
ATOM 1486 O O . LEU A 1 202 ? -5.695 14.734 2.244 1 96.25 202 LEU A O 1
ATOM 1490 N N . ALA A 1 203 ? -4.008 15.609 3.465 1 97.25 203 ALA A N 1
ATOM 1491 C CA . ALA A 1 203 ? -4.375 16.984 3.146 1 97.25 203 ALA A CA 1
ATOM 1492 C C . ALA A 1 203 ? -4.312 17.234 1.644 1 97.25 203 ALA A C 1
ATOM 1494 O O . ALA A 1 203 ? -5.23 17.828 1.067 1 97.25 203 ALA A O 1
ATOM 1495 N N . GLU A 1 204 ? -3.236 16.797 1.033 1 97.62 204 GLU A N 1
ATOM 1496 C CA . GLU A 1 204 ? -3.055 17.016 -0.397 1 97.62 204 GLU A CA 1
ATOM 1497 C C . GLU A 1 204 ? -4.113 16.281 -1.212 1 97.62 204 GLU A C 1
ATOM 1499 O O . GLU A 1 204 ? -4.551 16.766 -2.258 1 97.62 204 GLU A O 1
ATOM 1504 N N . CYS A 1 205 ? -4.516 15.117 -0.772 1 95 205 CYS A N 1
ATOM 1505 C CA . CYS A 1 205 ? -5.547 14.359 -1.468 1 95 205 CYS A CA 1
ATOM 1506 C C . CYS A 1 205 ? -6.914 15.008 -1.288 1 95 205 CYS A C 1
ATOM 1508 O O . CYS A 1 205 ? -7.762 14.93 -2.18 1 95 205 CYS A O 1
ATOM 1510 N N . GLU A 1 206 ? -7.102 15.602 -0.149 1 92.56 206 GLU A N 1
ATOM 1511 C CA . GLU A 1 206 ? -8.406 16.188 0.151 1 92.56 206 GLU A CA 1
ATOM 1512 C C . GLU A 1 206 ? -8.531 17.594 -0.44 1 92.56 206 GLU A C 1
ATOM 1514 O O . GLU A 1 206 ? -9.594 17.953 -0.943 1 92.56 206 GLU A O 1
ATOM 1519 N N . ARG A 1 207 ? -7.445 18.406 -0.409 1 94.56 207 ARG A N 1
ATOM 1520 C CA . ARG A 1 207 ? -7.59 19.828 -0.699 1 94.56 207 ARG A CA 1
ATOM 1521 C C . ARG A 1 207 ? -6.465 20.328 -1.604 1 94.56 207 ARG A C 1
ATOM 1523 O O . ARG A 1 207 ? -6.469 21.484 -2.035 1 94.56 207 ARG A O 1
ATOM 1530 N N . GLY A 1 208 ? -5.562 19.531 -1.873 1 96.44 208 GLY A N 1
ATOM 1531 C CA . GLY A 1 208 ? -4.383 20 -2.578 1 96.44 208 GLY A CA 1
ATOM 1532 C C . GLY A 1 208 ? -4.246 19.406 -3.971 1 96.44 208 GLY A C 1
ATOM 1533 O O . GLY A 1 208 ? -5.242 19.203 -4.664 1 96.44 208 GLY A O 1
ATOM 1534 N N . VAL A 1 209 ? -3.006 19.219 -4.367 1 97.75 209 VAL A N 1
ATOM 1535 C CA . VAL A 1 209 ? -2.652 18.891 -5.742 1 97.75 209 VAL A CA 1
ATOM 1536 C C . VAL A 1 209 ? -3.049 17.438 -6.039 1 97.75 209 VAL A C 1
ATOM 1538 O O . VAL A 1 209 ? -3.17 17.047 -7.199 1 97.75 209 VAL A O 1
ATOM 1541 N N . GLY A 1 210 ? -3.238 16.625 -5.016 1 96.88 210 GLY A N 1
ATOM 1542 C CA . GLY A 1 210 ? -3.572 15.219 -5.184 1 96.88 210 GLY A CA 1
ATOM 1543 C C . GLY A 1 210 ? -5.066 14.953 -5.18 1 96.88 210 GLY A C 1
ATOM 1544 O O . GLY A 1 210 ? -5.496 13.805 -5.086 1 96.88 210 GLY A O 1
ATOM 1545 N N . ALA A 1 211 ? -5.891 16.016 -5.227 1 93.94 211 ALA A N 1
ATOM 1546 C CA . ALA A 1 211 ? -7.34 15.852 -5.176 1 93.94 211 ALA A CA 1
ATOM 1547 C C . ALA A 1 211 ? -7.824 14.922 -6.285 1 93.94 211 ALA A C 1
ATOM 1549 O O . ALA A 1 211 ? -7.461 15.102 -7.453 1 93.94 211 ALA A O 1
ATOM 1550 N N . GLY A 1 212 ? -8.625 13.891 -5.848 1 90.56 212 GLY A N 1
ATOM 1551 C CA . GLY A 1 212 ? -9.211 12.969 -6.809 1 90.56 212 GLY A CA 1
ATOM 1552 C C . GLY A 1 212 ? -8.312 11.781 -7.117 1 90.56 212 GLY A C 1
ATOM 1553 O O . GLY A 1 212 ? -8.719 10.852 -7.824 1 90.56 212 GLY A O 1
ATOM 1554 N N . LEU A 1 213 ? -7.078 11.781 -6.629 1 95.44 213 LEU A N 1
ATOM 1555 C CA . LEU A 1 213 ? -6.156 10.688 -6.914 1 95.44 213 LEU A CA 1
ATOM 1556 C C . LEU A 1 213 ? -6.289 9.578 -5.871 1 95.44 213 LEU A C 1
ATOM 1558 O O . LEU A 1 213 ? -6.598 9.852 -4.707 1 95.44 213 LEU A O 1
ATOM 1562 N N . SER A 1 214 ? -6.004 8.367 -6.254 1 96.12 214 SER A N 1
ATOM 1563 C CA . SER A 1 214 ? -6.121 7.215 -5.363 1 96.12 214 SER A CA 1
ATOM 1564 C C . SER A 1 214 ? -4.754 6.617 -5.051 1 96.12 214 SER A C 1
ATOM 1566 O O . SER A 1 214 ? -4.621 5.793 -4.141 1 96.12 214 SER A O 1
ATOM 1568 N N . ASP A 1 215 ? -3.756 6.969 -5.812 1 97.44 215 ASP A N 1
ATOM 1569 C CA . ASP A 1 215 ? -2.396 6.465 -5.641 1 97.44 215 ASP A CA 1
ATOM 1570 C C . ASP A 1 2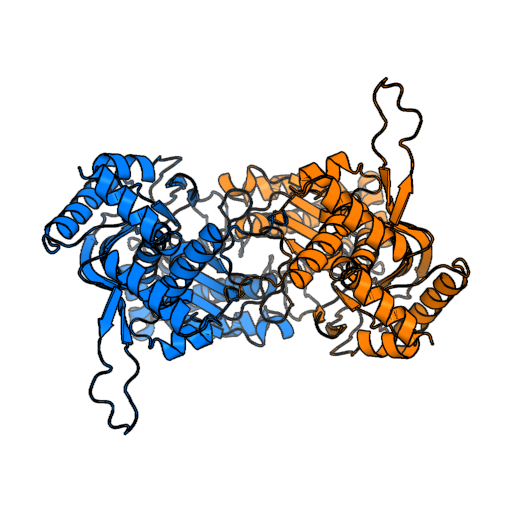15 ? -1.384 7.605 -5.617 1 97.44 215 ASP A C 1
ATOM 1572 O O . ASP A 1 215 ? -0.95 8.078 -6.672 1 97.44 215 ASP A O 1
ATOM 1576 N N . LEU A 1 216 ? -1 8.016 -4.426 1 98.06 216 LEU A N 1
ATOM 1577 C CA . LEU A 1 216 ? -0.173 9.195 -4.23 1 98.06 216 LEU A CA 1
ATOM 1578 C C . LEU A 1 216 ? 0.878 8.961 -3.15 1 98.06 216 LEU A C 1
ATOM 1580 O O . LEU A 1 216 ? 0.584 8.359 -2.115 1 98.06 216 LEU A O 1
ATOM 1584 N N . ILE A 1 217 ? 2.084 9.43 -3.428 1 98.75 217 ILE A N 1
ATOM 1585 C CA . ILE A 1 217 ? 3.137 9.461 -2.418 1 98.75 217 ILE A CA 1
ATOM 1586 C C . ILE A 1 217 ? 3.455 10.906 -2.053 1 98.75 217 ILE A C 1
ATOM 1588 O O . ILE A 1 217 ? 3.744 11.727 -2.928 1 98.75 217 ILE A O 1
ATOM 1592 N N . TYR A 1 218 ? 3.281 11.25 -0.841 1 98.75 218 TYR A N 1
ATOM 1593 C CA . TYR A 1 218 ? 3.684 12.547 -0.303 1 98.75 218 TYR A CA 1
ATOM 1594 C C . TYR A 1 218 ? 4.969 12.422 0.51 1 98.75 218 TYR A C 1
ATOM 1596 O O . TYR A 1 218 ? 5.012 11.695 1.505 1 98.75 218 TYR A O 1
ATOM 1604 N N . LEU A 1 219 ? 6.051 13.07 0.068 1 98.62 219 LEU A N 1
ATOM 1605 C CA . LEU A 1 219 ? 7.32 13.125 0.781 1 98.62 219 LEU A CA 1
ATOM 1606 C C . LEU A 1 219 ? 7.453 14.43 1.554 1 98.62 219 LEU A C 1
ATOM 1608 O O . LEU A 1 219 ? 7.383 15.516 0.968 1 98.62 219 LEU A O 1
ATOM 1612 N N . HIS A 1 220 ? 7.637 14.281 2.818 1 96.81 220 HIS A N 1
ATOM 1613 C CA . HIS A 1 220 ? 7.746 15.461 3.666 1 96.81 220 HIS A CA 1
ATOM 1614 C C . HIS A 1 220 ? 9.156 15.609 4.23 1 96.81 220 HIS A C 1
ATOM 1616 O O . HIS A 1 220 ? 9.664 14.695 4.887 1 96.81 220 HIS A O 1
ATOM 1622 N N . GLY A 1 221 ? 9.773 16.75 3.908 1 93.75 221 GLY A N 1
ATOM 1623 C CA . GLY A 1 221 ? 11.078 17.047 4.473 1 93.75 221 GLY A CA 1
ATOM 1624 C C . GLY A 1 221 ? 11.016 18.031 5.637 1 93.75 221 GLY A C 1
ATOM 1625 O O . GLY A 1 221 ? 10.453 19.109 5.512 1 93.75 221 GLY A O 1
ATOM 1626 N N . ASP A 1 222 ? 11.492 17.641 6.688 1 88.56 222 ASP A N 1
ATOM 1627 C CA . ASP A 1 222 ? 11.805 18.453 7.855 1 88.56 222 ASP A CA 1
ATOM 1628 C C . ASP A 1 222 ? 13.211 18.172 8.367 1 88.56 222 ASP A C 1
ATOM 1630 O O . ASP A 1 222 ? 14.172 18.172 7.594 1 88.56 222 ASP A O 1
ATOM 1634 N N . VAL A 1 223 ? 13.477 17.766 9.523 1 81.12 223 VAL A N 1
ATOM 1635 C CA . VAL A 1 223 ? 14.812 17.297 9.883 1 81.12 223 VAL A CA 1
ATOM 1636 C C . VAL A 1 223 ? 15.086 15.953 9.211 1 81.12 223 VAL A C 1
ATOM 1638 O O . VAL A 1 223 ? 16.188 15.703 8.734 1 81.12 223 VAL A O 1
ATOM 1641 N N . GLY A 1 224 ? 14.109 15.195 9.062 1 90.44 224 GLY A N 1
ATOM 1642 C CA . GLY A 1 224 ? 14.164 13.953 8.312 1 90.44 224 GLY A CA 1
ATOM 1643 C C . GLY A 1 224 ? 13.242 13.945 7.105 1 90.44 224 GLY A C 1
ATOM 1644 O O . GLY A 1 224 ? 12.766 15 6.676 1 90.44 224 GLY A O 1
ATOM 1645 N N . ILE A 1 225 ? 13.148 12.844 6.422 1 94.31 225 ILE A N 1
ATOM 1646 C CA . ILE A 1 225 ? 12.211 12.656 5.32 1 94.31 225 ILE A CA 1
ATOM 1647 C C . ILE A 1 225 ? 11.195 11.578 5.688 1 94.31 225 ILE A C 1
ATOM 1649 O O . ILE A 1 225 ? 11.57 10.469 6.082 1 94.31 225 ILE A O 1
ATOM 1653 N N . GLY A 1 226 ? 9.945 11.938 5.711 1 95 226 GLY A N 1
ATOM 1654 C CA . GLY A 1 226 ? 8.859 10.984 5.891 1 95 226 GLY A CA 1
ATOM 1655 C C . GLY A 1 226 ? 8.008 10.805 4.648 1 95 226 GLY A C 1
ATOM 1656 O O . GLY A 1 226 ? 8.031 11.641 3.746 1 95 226 GLY A O 1
ATOM 1657 N N . GLY A 1 227 ? 7.328 9.703 4.641 1 97.56 227 GLY A N 1
ATOM 1658 C CA . GLY A 1 227 ? 6.445 9.43 3.52 1 97.56 227 GLY A CA 1
ATOM 1659 C C . GLY A 1 227 ? 5.023 9.117 3.939 1 97.56 227 GLY A C 1
ATOM 1660 O O . GLY A 1 227 ? 4.805 8.289 4.828 1 97.56 227 GLY A O 1
ATOM 1661 N N . GLY A 1 228 ? 4.09 9.828 3.438 1 98.19 228 GLY A N 1
ATOM 1662 C CA . GLY A 1 228 ? 2.688 9.438 3.422 1 98.19 228 GLY A CA 1
ATOM 1663 C C . GLY A 1 228 ? 2.27 8.773 2.125 1 98.19 228 GLY A C 1
ATOM 1664 O O . GLY A 1 228 ? 2.314 9.391 1.061 1 98.19 228 GLY A O 1
ATOM 1665 N N . ILE A 1 229 ? 1.869 7.527 2.244 1 98.31 229 ILE A N 1
ATOM 1666 C CA . ILE A 1 229 ? 1.604 6.746 1.042 1 98.31 229 ILE A CA 1
ATOM 1667 C C . ILE A 1 229 ? 0.123 6.379 0.979 1 98.31 229 ILE A C 1
ATOM 1669 O O . ILE A 1 229 ? -0.401 5.73 1.887 1 98.31 229 ILE A O 1
ATOM 1673 N N . ILE A 1 230 ? -0.514 6.832 -0.047 1 97.62 230 ILE A N 1
ATOM 1674 C CA . ILE A 1 230 ? -1.907 6.492 -0.32 1 97.62 230 ILE A CA 1
ATOM 1675 C C . ILE A 1 230 ? -1.988 5.582 -1.541 1 97.62 230 ILE A C 1
ATOM 1677 O O . ILE A 1 230 ? -1.49 5.926 -2.615 1 97.62 230 ILE A O 1
ATOM 1681 N N . MET A 1 231 ? -2.516 4.402 -1.375 1 96.94 231 MET A N 1
ATOM 1682 C CA . MET A 1 231 ? -2.764 3.436 -2.439 1 96.94 231 MET A CA 1
ATOM 1683 C C . MET A 1 231 ? -4.219 2.973 -2.43 1 96.94 231 MET A C 1
ATOM 1685 O O . MET A 1 231 ? -4.758 2.631 -1.375 1 96.94 231 MET A O 1
ATOM 1689 N N . GLY A 1 232 ? -4.848 2.977 -3.584 1 93.81 232 GLY A N 1
ATOM 1690 C CA . GLY A 1 232 ? -6.254 2.615 -3.633 1 93.81 232 GLY A CA 1
ATOM 1691 C C . GLY A 1 232 ? -7.133 3.518 -2.787 1 93.81 232 GLY A C 1
ATOM 1692 O O . GLY A 1 232 ? -8.109 3.061 -2.195 1 93.81 232 GLY A O 1
ATOM 1693 N N . GLY A 1 233 ? -6.695 4.672 -2.586 1 93.69 233 GLY A N 1
ATOM 1694 C CA . GLY A 1 233 ? -7.461 5.664 -1.846 1 93.69 233 GLY A CA 1
ATOM 1695 C C . GLY A 1 233 ? -7.285 5.551 -0.343 1 93.69 233 GLY A C 1
ATOM 1696 O O . GLY A 1 233 ? -7.91 6.297 0.417 1 93.69 233 GLY A O 1
ATOM 1697 N N . GLN A 1 234 ? -6.449 4.676 0.071 1 93.81 234 GLN A N 1
ATOM 1698 C CA . GLN A 1 234 ? -6.281 4.465 1.504 1 93.81 234 GLN A CA 1
ATOM 1699 C C . GLN A 1 234 ? -4.848 4.762 1.938 1 93.81 234 GLN A C 1
ATOM 1701 O O . GLN A 1 234 ? -3.895 4.414 1.235 1 93.81 234 GLN A O 1
ATOM 1706 N N . LEU A 1 235 ? -4.75 5.438 3.039 1 95.62 235 LEU A N 1
ATOM 1707 C CA . LEU A 1 235 ? -3.439 5.652 3.639 1 95.62 235 LEU A CA 1
ATOM 1708 C C . LEU A 1 235 ? -2.857 4.344 4.16 1 95.62 235 LEU A C 1
ATOM 1710 O O . LEU A 1 235 ? -3.529 3.604 4.883 1 95.62 235 LEU A O 1
ATOM 1714 N N . LEU A 1 236 ? -1.644 4.062 3.836 1 95.88 236 LEU A N 1
ATOM 1715 C CA . LEU A 1 236 ? -1.008 2.83 4.285 1 95.88 236 LEU A CA 1
ATOM 1716 C C . LEU A 1 236 ? -0.588 2.938 5.746 1 95.88 236 LEU A C 1
ATOM 1718 O O . LEU A 1 236 ? 0.077 3.9 6.137 1 95.88 236 LEU A O 1
ATOM 1722 N N . GLY A 1 237 ? -0.974 2.031 6.559 1 92.12 237 GLY A N 1
ATOM 1723 C CA . GLY A 1 237 ? -0.626 2.043 7.969 1 92.12 237 GLY A CA 1
ATOM 1724 C C . GLY A 1 237 ? 0.433 1.02 8.328 1 92.12 237 GLY A C 1
ATOM 1725 O O . GLY A 1 237 ? 1.389 1.333 9.047 1 92.12 237 GLY A O 1
ATOM 1726 N N . GLY A 1 238 ? 0.294 -0.235 7.754 1 92.5 238 GLY A N 1
ATOM 1727 C CA . GLY A 1 238 ? 1.152 -1.352 8.117 1 92.5 238 GLY A CA 1
ATOM 1728 C C . GLY A 1 238 ? 0.717 -2.051 9.391 1 92.5 238 GLY A C 1
ATOM 1729 O O . GLY A 1 238 ? -0.296 -1.685 9.992 1 92.5 238 GLY A O 1
ATOM 1730 N N . GLU A 1 239 ? 1.461 -3.02 9.789 1 89.69 239 GLU A N 1
ATOM 1731 C CA . GLU A 1 239 ? 1.126 -3.875 10.922 1 89.69 239 GLU A CA 1
ATOM 1732 C C . GLU A 1 239 ? 0.999 -3.064 12.211 1 89.69 239 GLU A C 1
ATOM 1734 O O . GLU A 1 239 ? 0.065 -3.266 12.984 1 89.69 239 GLU A O 1
ATOM 1739 N N . GLY A 1 240 ? 1.869 -2.16 12.438 1 86.44 240 GLY A N 1
ATOM 1740 C CA . GLY A 1 240 ? 1.901 -1.386 13.664 1 86.44 240 GLY A CA 1
ATOM 1741 C C . GLY A 1 240 ? 1.569 0.08 13.461 1 86.44 240 GLY A C 1
ATOM 1742 O O . GLY A 1 240 ? 1.658 0.881 14.391 1 86.44 240 GLY A O 1
ATOM 1743 N N . GLY A 1 241 ? 1.213 0.413 12.219 1 88.81 241 GLY A N 1
ATOM 1744 C CA . GLY A 1 241 ? 0.925 1.806 11.914 1 88.81 241 GLY A CA 1
ATOM 1745 C C . GLY A 1 241 ? 2.156 2.596 11.516 1 88.81 241 GLY A C 1
ATOM 1746 O O . GLY A 1 241 ? 2.139 3.828 11.523 1 88.81 241 GLY A O 1
ATOM 1747 N N . TYR A 1 242 ? 3.244 1.985 11.172 1 91.5 242 TYR A N 1
ATOM 1748 C CA . TYR A 1 242 ? 4.516 2.668 10.961 1 91.5 242 TYR A CA 1
ATOM 1749 C C . TYR A 1 242 ? 4.941 2.592 9.5 1 91.5 242 TYR A C 1
ATOM 1751 O O . TYR A 1 242 ? 6.129 2.713 9.188 1 91.5 242 TYR A O 1
ATOM 1759 N N . ALA A 1 243 ? 4.023 2.367 8.641 1 94.19 243 ALA A N 1
ATOM 1760 C CA . ALA A 1 243 ? 4.355 2.426 7.223 1 94.19 243 ALA A CA 1
ATOM 1761 C C . ALA A 1 243 ? 4.773 3.836 6.816 1 94.19 243 ALA A C 1
ATOM 1763 O O . ALA A 1 243 ? 4.367 4.816 7.441 1 94.19 243 ALA A O 1
ATOM 1764 N N . GLY A 1 244 ? 5.637 3.914 5.816 1 96.06 244 GLY A N 1
ATOM 1765 C CA . GLY A 1 244 ? 5.965 5.203 5.227 1 96.06 244 GLY A CA 1
ATOM 1766 C C . GLY A 1 244 ? 7.293 5.758 5.707 1 96.06 244 GLY A C 1
ATOM 1767 O O . GLY A 1 244 ? 7.602 6.93 5.484 1 96.06 244 GLY A O 1
ATOM 1768 N N . GLU A 1 245 ? 8.094 4.941 6.34 1 95.44 245 GLU A N 1
ATOM 1769 C CA . GLU A 1 245 ? 9.414 5.383 6.77 1 95.44 245 GLU A CA 1
ATOM 1770 C C . GLU A 1 245 ? 10.414 5.332 5.617 1 95.44 245 GLU A C 1
ATOM 1772 O O . GLU A 1 245 ? 11.492 4.746 5.75 1 95.44 245 GLU A O 1
ATOM 1777 N N . VAL A 1 246 ? 10.078 6.047 4.59 1 97.56 246 VAL A N 1
ATOM 1778 C CA . VAL A 1 246 ? 10.828 6.004 3.338 1 97.56 246 VAL A CA 1
ATOM 1779 C C . VAL A 1 246 ? 12.156 6.727 3.508 1 97.56 246 VAL A C 1
ATOM 1781 O O . VAL A 1 246 ? 13.102 6.488 2.752 1 97.56 246 VAL A O 1
ATOM 1784 N N . GLY A 1 247 ? 12.234 7.656 4.453 1 96.5 247 GLY A N 1
ATOM 1785 C CA . GLY A 1 247 ? 13.492 8.344 4.73 1 96.5 247 GLY A CA 1
ATOM 1786 C C . GLY A 1 247 ? 14.602 7.402 5.168 1 96.5 247 GLY A C 1
ATOM 1787 O O . GLY A 1 247 ? 15.781 7.75 5.086 1 96.5 247 GLY A O 1
ATOM 1788 N N . HIS A 1 248 ? 14.227 6.258 5.617 1 95.81 248 HIS A N 1
ATOM 1789 C CA . HIS A 1 248 ? 15.203 5.305 6.141 1 95.81 248 HIS A CA 1
ATOM 1790 C C . HIS A 1 248 ? 15.453 4.176 5.148 1 95.81 248 HIS A C 1
ATOM 1792 O O . HIS A 1 248 ? 16.031 3.145 5.508 1 95.81 248 HIS A O 1
ATOM 1798 N N . MET A 1 249 ? 14.977 4.34 3.973 1 96.88 249 MET A N 1
ATOM 1799 C CA . MET A 1 249 ? 15.445 3.504 2.871 1 96.88 249 MET A CA 1
ATOM 1800 C C . MET A 1 249 ? 16.938 3.73 2.607 1 96.88 249 MET A C 1
ATOM 1802 O O . MET A 1 249 ? 17.359 4.859 2.369 1 96.88 249 MET A O 1
ATOM 1806 N N . VAL A 1 250 ? 17.688 2.684 2.654 1 96.69 250 VAL A N 1
ATOM 1807 C CA . VAL A 1 250 ? 19.109 2.803 2.365 1 96.69 250 VAL A CA 1
ATOM 1808 C C . VAL A 1 250 ? 19.312 2.949 0.86 1 96.69 250 VAL A C 1
ATOM 1810 O O . VAL A 1 250 ? 18.953 2.061 0.087 1 96.69 250 VAL A O 1
ATOM 1813 N N . VAL A 1 251 ? 19.922 4.047 0.445 1 95.56 251 VAL A N 1
ATOM 1814 C CA . VAL A 1 251 ? 20.156 4.305 -0.972 1 95.56 251 VAL A CA 1
ATOM 1815 C C . VAL A 1 251 ? 21.656 4.328 -1.252 1 95.56 251 VAL A C 1
ATOM 1817 O O . VAL A 1 251 ? 22.078 4.211 -2.404 1 95.56 251 VAL A O 1
ATOM 1820 N N . ASN A 1 252 ? 22.422 4.52 -0.245 1 95.38 252 ASN A N 1
ATOM 1821 C CA . ASN A 1 252 ? 23.875 4.59 -0.344 1 95.38 252 ASN A CA 1
ATOM 1822 C C . ASN A 1 252 ? 24.562 3.828 0.792 1 95.38 252 ASN A C 1
ATOM 1824 O O . ASN A 1 252 ? 24.875 4.41 1.831 1 95.38 252 ASN A O 1
ATOM 1828 N N . ARG A 1 253 ? 24.875 2.566 0.615 1 91.62 253 ARG A N 1
ATOM 1829 C CA . ARG A 1 253 ? 25.344 1.64 1.64 1 91.62 253 ARG A CA 1
ATOM 1830 C C . ARG A 1 253 ? 26.5 2.238 2.432 1 91.62 253 ARG A C 1
ATOM 1832 O O . ARG A 1 253 ? 26.594 2.064 3.648 1 91.62 253 ARG A O 1
ATOM 1839 N N . ASP A 1 254 ? 27.422 2.926 1.831 1 91.69 254 ASP A N 1
ATOM 1840 C CA . ASP A 1 254 ? 28.578 3.496 2.492 1 91.69 254 ASP A CA 1
ATOM 1841 C C . ASP A 1 254 ? 28.438 5.008 2.654 1 91.69 254 ASP A C 1
ATOM 1843 O O . ASP A 1 254 ? 29.438 5.73 2.668 1 91.69 254 ASP A O 1
ATOM 1847 N N . GLY A 1 255 ? 27.203 5.434 2.779 1 96.12 255 GLY A N 1
ATOM 1848 C CA . GLY A 1 255 ? 26.922 6.859 2.809 1 96.12 255 GLY A CA 1
ATOM 1849 C C . GLY A 1 255 ? 27 7.457 4.199 1 96.12 255 GLY A C 1
ATOM 1850 O O . GLY A 1 255 ? 27.734 6.949 5.055 1 96.12 255 GLY A O 1
ATOM 1851 N N . ARG A 1 256 ? 26.328 8.594 4.398 1 95.62 256 ARG A N 1
ATOM 1852 C CA . ARG A 1 256 ? 26.359 9.375 5.633 1 95.62 256 ARG A CA 1
ATOM 1853 C C . ARG A 1 256 ? 25.688 8.625 6.773 1 95.62 256 ARG A C 1
ATOM 1855 O O . ARG A 1 256 ? 24.719 7.883 6.547 1 95.62 256 ARG A O 1
ATOM 1862 N N . PRO A 1 257 ? 26.234 8.812 7.992 1 94.62 257 PRO A N 1
ATOM 1863 C CA . PRO A 1 257 ? 25.516 8.234 9.133 1 94.62 257 PRO A CA 1
ATOM 1864 C C . PRO A 1 257 ? 24.125 8.844 9.328 1 94.62 257 PRO A C 1
ATOM 1866 O O . PRO A 1 257 ? 23.922 10.023 9.047 1 94.62 257 PRO A O 1
ATOM 1869 N N . CYS A 1 258 ? 23.25 8.055 9.711 1 92.25 258 CYS A N 1
ATOM 1870 C CA . CYS A 1 258 ? 21.906 8.477 10.047 1 92.25 258 CYS A CA 1
ATOM 1871 C C . CYS A 1 258 ? 21.625 8.32 11.539 1 92.25 258 CYS A C 1
ATOM 1873 O O . CYS A 1 258 ? 22.203 7.438 12.188 1 92.25 258 CYS A O 1
ATOM 1875 N N . ALA A 1 259 ? 20.75 9.141 12.094 1 85.25 259 ALA A N 1
ATOM 1876 C CA . ALA A 1 259 ? 20.422 9.094 13.516 1 85.25 259 ALA A CA 1
ATOM 1877 C C . ALA A 1 259 ? 19.734 7.773 13.867 1 85.25 259 ALA A C 1
ATOM 1879 O O . ALA A 1 259 ? 19.688 7.391 15.039 1 85.25 259 ALA A O 1
ATOM 1880 N N . CYS A 1 260 ? 19.297 7.043 12.906 1 87 260 CYS A N 1
ATOM 1881 C CA . CYS A 1 260 ? 18.609 5.781 13.172 1 87 260 CYS A CA 1
ATOM 1882 C C . CYS A 1 260 ? 19.609 4.66 13.438 1 87 260 CYS A C 1
ATOM 1884 O O . CYS A 1 260 ? 19.234 3.568 13.852 1 87 260 CYS A O 1
ATOM 1886 N N . GLY A 1 261 ? 20.859 4.875 13.219 1 89 261 GLY A N 1
ATOM 1887 C CA . GLY A 1 261 ? 21.906 3.883 13.43 1 89 261 GLY A CA 1
ATOM 1888 C C . GLY A 1 261 ? 22.438 3.295 12.133 1 89 261 GLY A C 1
ATOM 1889 O O . GLY A 1 261 ? 23.5 2.686 12.109 1 89 261 GLY A O 1
ATOM 1890 N N . SER A 1 262 ? 21.766 3.514 11.023 1 93.31 262 SER A N 1
ATOM 1891 C CA . SER A 1 262 ? 22.203 3.027 9.719 1 93.31 262 SER A CA 1
ATOM 1892 C C . SER A 1 262 ? 23.047 4.07 8.992 1 93.31 262 SER A C 1
ATOM 1894 O O . SER A 1 262 ? 23.406 5.094 9.57 1 93.31 262 SER A O 1
ATOM 1896 N N . ARG A 1 263 ? 23.422 3.738 7.828 1 95.44 263 ARG A N 1
ATOM 1897 C CA . ARG A 1 263 ? 24.141 4.652 6.938 1 95.44 263 ARG A CA 1
ATOM 1898 C C . ARG A 1 263 ? 23.438 4.746 5.586 1 95.44 263 ARG A C 1
ATOM 1900 O O . ARG A 1 263 ? 22.828 3.779 5.129 1 95.44 263 ARG A O 1
ATOM 1907 N N . GLY A 1 264 ? 23.578 5.902 5.008 1 96.44 264 GLY A N 1
ATOM 1908 C CA . GLY A 1 264 ? 23.156 6.066 3.623 1 96.44 264 GLY A CA 1
ATOM 1909 C C . GLY A 1 264 ? 21.656 6.066 3.445 1 96.44 264 GLY A C 1
ATOM 1910 O O . GLY A 1 264 ? 21.156 5.785 2.354 1 96.44 264 GLY A O 1
ATOM 1911 N N . CYS A 1 265 ? 20.906 6.309 4.551 1 96.94 265 CYS A N 1
ATOM 1912 C CA . CYS A 1 265 ? 19.469 6.473 4.422 1 96.94 265 CYS A CA 1
ATOM 1913 C C . CYS A 1 265 ? 19.125 7.641 3.5 1 96.94 265 CYS A C 1
ATOM 1915 O O . CYS A 1 265 ? 19.891 8.602 3.404 1 96.94 265 CYS A O 1
ATOM 1917 N N . LEU A 1 266 ? 18 7.543 2.865 1 97.75 266 LEU A N 1
ATOM 1918 C CA . LEU A 1 266 ? 17.562 8.594 1.951 1 97.75 266 LEU A CA 1
ATOM 1919 C C . LEU A 1 266 ? 17.578 9.953 2.641 1 97.75 266 LEU A C 1
ATOM 1921 O O . LEU A 1 266 ? 18.031 10.945 2.068 1 97.75 266 LEU A O 1
ATOM 1925 N N . GLU A 1 267 ? 17.078 10.062 3.869 1 95.62 267 GLU A N 1
ATOM 1926 C CA . GLU A 1 267 ? 17 11.352 4.551 1 95.62 267 GLU A CA 1
ATOM 1927 C C . GLU A 1 267 ? 18.406 11.898 4.84 1 95.62 267 GLU A C 1
ATOM 1929 O O . GLU A 1 267 ? 18.609 13.117 4.812 1 95.62 267 GLU A O 1
ATOM 1934 N N . ALA A 1 268 ? 19.375 11 5.137 1 95.38 268 ALA A N 1
ATOM 1935 C CA . ALA A 1 268 ? 20.734 11.43 5.414 1 95.38 268 ALA A CA 1
ATOM 1936 C C . ALA A 1 268 ? 21.422 11.953 4.152 1 95.38 268 ALA A C 1
ATOM 1938 O O . ALA A 1 268 ? 22.266 12.836 4.223 1 95.38 268 ALA A O 1
ATOM 1939 N N . GLU A 1 269 ? 21.047 11.43 3.062 1 97.25 269 GLU A N 1
ATOM 1940 C CA . GLU A 1 269 ? 21.719 11.766 1.805 1 97.25 269 GLU A CA 1
ATOM 1941 C C . GLU A 1 269 ? 21 12.906 1.09 1 97.25 269 GLU A C 1
ATOM 1943 O O . GLU A 1 269 ? 21.641 13.766 0.48 1 97.25 269 GLU A O 1
ATOM 1948 N N . ALA A 1 270 ? 19.656 12.953 1.188 1 97.38 270 ALA A N 1
ATOM 1949 C CA . ALA A 1 270 ? 18.891 13.82 0.302 1 97.38 270 ALA A CA 1
ATOM 1950 C C . ALA A 1 270 ? 18.109 14.867 1.099 1 97.38 270 ALA A C 1
ATOM 1952 O O . ALA A 1 270 ? 17.516 15.773 0.521 1 97.38 270 ALA A O 1
ATOM 1953 N N . GLY A 1 271 ? 18.094 14.797 2.387 1 95.12 271 GLY A N 1
ATOM 1954 C CA . GLY A 1 271 ? 17.359 15.727 3.227 1 95.12 271 GLY A CA 1
ATOM 1955 C C . GLY A 1 271 ? 18.125 16.984 3.545 1 95.12 271 GLY A C 1
ATOM 1956 O O . GLY A 1 271 ? 19.172 17.25 2.936 1 95.12 271 GLY A O 1
ATOM 1957 N N . GLU A 1 272 ? 17.609 17.828 4.422 1 92.69 272 GLU A N 1
ATOM 1958 C CA . GLU A 1 272 ? 18.203 19.125 4.75 1 92.69 272 GLU A CA 1
ATOM 1959 C C . GLU A 1 272 ? 19.609 18.953 5.324 1 92.69 272 GLU A C 1
ATOM 1961 O O . GLU A 1 272 ? 20.516 19.734 5.004 1 92.69 272 GLU A O 1
ATOM 1966 N N . LEU A 1 273 ? 19.766 17.906 6.164 1 91.31 273 LEU A N 1
ATOM 1967 C CA . LEU A 1 273 ? 21.094 17.688 6.746 1 91.31 273 LEU A CA 1
ATOM 1968 C C . LEU A 1 273 ? 22.094 17.266 5.676 1 91.31 273 LEU A C 1
ATOM 1970 O O . LEU A 1 273 ? 23.25 17.703 5.695 1 91.31 273 LEU A O 1
ATOM 1974 N N . GLY A 1 274 ? 21.656 16.406 4.801 1 95.25 274 GLY A N 1
ATOM 1975 C CA . GLY A 1 274 ? 22.5 16.031 3.674 1 95.25 274 GLY A CA 1
ATOM 1976 C C . GLY A 1 274 ? 22.891 17.219 2.809 1 95.25 274 GLY A C 1
ATOM 1977 O O . GLY A 1 274 ? 24.047 17.328 2.381 1 95.25 274 GLY A O 1
ATOM 1978 N N . LEU A 1 275 ? 21.969 18.109 2.574 1 97.31 275 LEU A N 1
ATOM 1979 C CA . LEU A 1 275 ? 22.219 19.297 1.759 1 97.31 275 LEU A CA 1
ATOM 1980 C C . LEU A 1 275 ? 23.188 20.234 2.451 1 97.31 275 LEU A C 1
ATOM 1982 O O . LEU A 1 275 ? 24.141 20.719 1.829 1 97.31 275 LEU A O 1
ATOM 1986 N N . ILE A 1 276 ? 22.969 20.5 3.707 1 96.44 276 ILE A N 1
ATOM 1987 C CA . ILE A 1 276 ? 23.844 21.375 4.484 1 96.44 276 ILE A CA 1
ATOM 1988 C C . ILE A 1 276 ? 25.266 20.828 4.457 1 96.44 276 ILE A C 1
ATOM 1990 O O . ILE A 1 276 ? 26.219 21.578 4.188 1 96.44 276 ILE A O 1
ATOM 1994 N N . ALA A 1 277 ? 25.406 19.5 4.664 1 96.12 277 ALA A N 1
ATOM 1995 C CA . ALA A 1 277 ? 26.719 18.859 4.656 1 96.12 277 ALA A CA 1
ATOM 1996 C C . ALA A 1 277 ? 27.359 18.953 3.273 1 96.12 277 ALA A C 1
ATOM 1998 O O . ALA A 1 277 ? 28.547 19.266 3.152 1 96.12 277 ALA A O 1
ATOM 1999 N N . ALA A 1 278 ? 26.609 18.641 2.252 1 97.06 278 ALA A N 1
ATOM 2000 C CA . ALA A 1 278 ? 27.109 18.672 0.883 1 97.06 278 ALA A CA 1
ATOM 2001 C C . ALA A 1 278 ? 27.562 20.078 0.488 1 97.06 278 ALA A C 1
ATOM 2003 O O . ALA A 1 278 ? 28.484 20.234 -0.312 1 97.06 278 ALA A O 1
ATOM 2004 N N . ALA A 1 279 ? 26.953 21.078 1.057 1 97.75 279 ALA A N 1
ATOM 2005 C CA . ALA A 1 279 ? 27.281 22.469 0.747 1 97.75 279 ALA A CA 1
ATOM 2006 C C . ALA A 1 279 ? 28.453 22.953 1.595 1 97.75 279 ALA A C 1
ATOM 2008 O O . ALA A 1 279 ? 28.875 24.109 1.485 1 97.75 279 ALA A O 1
ATOM 2009 N N . GLY A 1 280 ? 28.938 22.078 2.469 1 96.31 280 GLY A N 1
ATOM 2010 C CA . GLY A 1 280 ? 30.062 22.453 3.324 1 96.31 280 GLY A CA 1
ATOM 2011 C C . GLY A 1 280 ? 29.672 23.422 4.418 1 96.31 280 GLY A C 1
ATOM 2012 O O . GLY A 1 280 ? 30.5 24.234 4.848 1 96.31 280 GLY A O 1
ATOM 2013 N N . ARG A 1 281 ? 28.422 23.375 4.785 1 94.5 281 ARG A N 1
ATOM 2014 C CA . ARG A 1 281 ? 27.922 24.312 5.785 1 94.5 281 ARG A CA 1
ATOM 2015 C C . ARG A 1 281 ? 27.672 23.625 7.113 1 94.5 281 ARG A C 1
ATOM 2017 O O . ARG A 1 281 ? 27.625 22.391 7.176 1 94.5 281 ARG A O 1
ATOM 2024 N N . SER A 1 282 ? 27.562 24.391 8.156 1 90.38 282 SER A N 1
ATOM 2025 C CA . SER A 1 282 ? 27.297 23.875 9.492 1 90.38 282 SER A CA 1
ATOM 2026 C C . SER A 1 282 ? 26.094 24.562 10.125 1 90.38 282 SER A C 1
ATOM 2028 O O . SER A 1 282 ? 26 24.656 11.344 1 90.38 282 SER A O 1
ATOM 2030 N N . ASP A 1 283 ? 25.219 25.125 9.328 1 85.25 283 ASP A N 1
ATOM 2031 C CA . ASP A 1 283 ? 24.016 25.812 9.805 1 85.25 283 ASP A CA 1
ATOM 2032 C C . ASP A 1 283 ? 23.141 24.875 10.617 1 85.25 283 ASP A C 1
ATOM 2034 O O . ASP A 1 283 ? 23.172 23.656 10.422 1 85.25 283 ASP A O 1
ATOM 2038 N N . PRO A 1 284 ? 22.453 25.469 11.609 1 82.62 284 PRO A N 1
ATOM 2039 C CA . PRO A 1 284 ? 21.375 24.656 12.203 1 82.62 284 PRO A CA 1
ATOM 2040 C C . PRO A 1 284 ? 20.344 24.219 11.18 1 82.62 284 PRO A C 1
ATOM 2042 O O . PRO A 1 284 ? 20.016 24.969 10.258 1 82.62 284 PRO A O 1
ATOM 2045 N N . PRO A 1 285 ? 19.922 22.984 11.367 1 81 285 PRO A N 1
ATOM 2046 C CA . PRO A 1 285 ? 18.906 22.531 10.422 1 81 285 PRO A CA 1
ATOM 2047 C C . PRO A 1 285 ? 17.641 23.375 10.445 1 81 285 PRO A C 1
ATOM 2049 O O . PRO A 1 285 ? 17.328 24 11.469 1 81 285 PRO A O 1
ATOM 2052 N N . GLY A 1 286 ? 16.922 23.297 9.32 1 81.88 286 GLY A N 1
ATOM 2053 C CA . GLY A 1 286 ? 15.68 24.047 9.203 1 81.88 286 GLY A CA 1
ATOM 2054 C C . GLY A 1 286 ? 15.484 24.656 7.828 1 81.88 286 GLY A C 1
ATOM 2055 O O . GLY A 1 286 ? 16.391 24.625 6.992 1 81.88 286 GLY A O 1
ATOM 2056 N N . ARG A 1 287 ? 14.367 25.25 7.621 1 87.38 287 ARG A N 1
ATOM 2057 C CA . ARG A 1 287 ? 13.977 25.844 6.344 1 87.38 287 ARG A CA 1
ATOM 2058 C C . ARG A 1 287 ? 14.93 26.953 5.938 1 87.38 287 ARG A C 1
ATOM 2060 O O . ARG A 1 287 ? 15.281 27.078 4.762 1 87.38 287 ARG A O 1
ATOM 2067 N N . ALA A 1 288 ? 15.367 27.719 6.879 1 89.62 288 ALA A N 1
ATOM 2068 C CA . ALA A 1 288 ? 16.219 28.859 6.59 1 89.62 288 ALA A CA 1
ATOM 2069 C C . ALA A 1 288 ? 17.547 28.422 5.977 1 89.62 288 ALA A C 1
ATOM 2071 O O . ALA A 1 288 ? 18.062 29.062 5.059 1 89.62 288 ALA A O 1
ATOM 2072 N N . ALA A 1 289 ? 18.094 27.375 6.5 1 92.5 289 ALA A N 1
ATOM 2073 C CA . ALA A 1 289 ? 19.359 26.859 5.977 1 92.5 289 ALA A CA 1
ATOM 2074 C C . ALA A 1 289 ? 19.203 26.391 4.531 1 92.5 289 ALA A C 1
ATOM 2076 O O . ALA A 1 289 ? 20.047 26.688 3.682 1 92.5 289 ALA A O 1
ATOM 2077 N N . VAL A 1 290 ? 18.141 25.703 4.234 1 95.38 290 VAL A N 1
ATOM 2078 C CA . VAL A 1 290 ? 17.875 25.188 2.893 1 95.38 290 VAL A CA 1
ATOM 2079 C C . VAL A 1 290 ? 17.672 26.359 1.928 1 95.38 290 VAL A C 1
ATOM 2081 O O . VAL A 1 290 ? 18.266 26.391 0.845 1 95.38 290 VAL A O 1
ATOM 2084 N N . GLU A 1 291 ? 16.922 27.312 2.361 1 95.44 291 GLU A N 1
ATOM 2085 C CA . GLU A 1 291 ? 16.656 28.5 1.53 1 95.44 291 GLU A CA 1
ATOM 2086 C C . GLU A 1 291 ? 17.953 29.25 1.218 1 95.44 291 GLU A C 1
ATOM 2088 O O . GLU A 1 291 ? 18.141 29.719 0.094 1 95.44 291 GLU A O 1
ATOM 2093 N N . ALA A 1 292 ? 18.766 29.328 2.176 1 96.94 292 ALA A N 1
ATOM 2094 C CA . ALA A 1 292 ? 20.031 30.016 1.985 1 96.94 292 ALA A CA 1
ATOM 2095 C C . ALA A 1 292 ? 20.875 29.328 0.927 1 96.94 292 ALA A C 1
ATOM 2097 O O . ALA A 1 292 ? 21.516 29.984 0.101 1 96.94 292 ALA A O 1
ATOM 2098 N N . ILE A 1 293 ? 20.938 28.031 0.943 1 98 293 ILE A N 1
ATOM 2099 C CA . ILE A 1 293 ? 21.719 27.266 -0.02 1 98 293 ILE A CA 1
ATOM 2100 C C . ILE A 1 293 ? 21.109 27.406 -1.411 1 98 293 ILE A C 1
ATOM 2102 O O . ILE A 1 293 ? 21.828 27.609 -2.395 1 98 293 ILE A O 1
ATOM 2106 N N . VAL A 1 294 ? 19.797 27.344 -1.52 1 98 294 VAL A N 1
ATOM 2107 C CA . VAL A 1 294 ? 19.109 27.469 -2.795 1 98 294 VAL A CA 1
ATOM 2108 C C . VAL A 1 294 ? 19.344 28.844 -3.389 1 98 294 VAL A C 1
ATOM 2110 O O . VAL A 1 294 ? 19.609 28.984 -4.586 1 98 294 VAL A O 1
ATOM 2113 N N . GLU A 1 295 ? 19.281 29.844 -2.51 1 97.81 295 GLU A N 1
ATOM 2114 C CA . GLU A 1 295 ? 19.531 31.203 -2.955 1 97.81 295 GLU A CA 1
ATOM 2115 C C . GLU A 1 295 ? 20.969 31.375 -3.439 1 97.81 295 GLU A C 1
ATOM 2117 O O . GLU A 1 295 ? 21.219 32.031 -4.445 1 97.81 295 GLU A O 1
ATOM 2122 N N . ALA A 1 296 ? 21.859 30.828 -2.701 1 98.06 296 ALA A N 1
ATOM 2123 C CA . ALA A 1 296 ? 23.266 30.891 -3.104 1 98.06 296 ALA A CA 1
ATOM 2124 C C . ALA A 1 296 ? 23.469 30.234 -4.469 1 98.06 296 ALA A C 1
ATOM 2126 O O . ALA A 1 296 ? 24.188 30.781 -5.312 1 98.06 296 ALA A O 1
ATOM 2127 N N . ALA A 1 297 ? 22.875 29.109 -4.684 1 98.12 297 ALA A N 1
ATOM 2128 C CA . ALA A 1 297 ? 22.969 28.422 -5.973 1 98.12 297 ALA A CA 1
ATOM 2129 C C . ALA A 1 297 ? 22.391 29.281 -7.09 1 98.12 297 ALA A C 1
ATOM 2131 O O . ALA A 1 297 ? 22.969 29.375 -8.172 1 98.12 297 ALA A O 1
ATOM 2132 N N . ALA A 1 298 ? 21.281 29.938 -6.824 1 97.38 298 ALA A N 1
ATOM 2133 C CA . ALA A 1 298 ? 20.625 30.797 -7.812 1 97.38 298 ALA A CA 1
ATOM 2134 C C . ALA A 1 298 ? 21.5 31.984 -8.188 1 97.38 298 ALA A C 1
ATOM 2136 O O . ALA A 1 298 ? 21.438 32.469 -9.312 1 97.38 298 ALA A O 1
ATOM 2137 N N . ARG A 1 299 ? 22.344 32.281 -7.234 1 97.75 299 ARG A N 1
ATOM 2138 C CA . ARG A 1 299 ? 23.234 33.406 -7.457 1 97.75 299 ARG A CA 1
ATOM 2139 C C . ARG A 1 299 ? 24.547 32.938 -8.086 1 97.75 299 ARG A C 1
ATOM 2141 O O . ARG A 1 299 ? 25.469 33.75 -8.258 1 97.75 299 ARG A O 1
ATOM 2148 N N . GLY A 1 300 ? 24.641 31.641 -8.344 1 97.19 300 GLY A N 1
ATOM 2149 C CA . GLY A 1 300 ? 25.766 31.156 -9.117 1 97.19 300 GLY A CA 1
ATOM 2150 C C . GLY A 1 300 ? 26.844 30.516 -8.266 1 97.19 300 GLY A C 1
ATOM 2151 O O . GLY A 1 300 ? 27.922 30.188 -8.766 1 97.19 300 GLY A O 1
ATOM 2152 N N . ASP A 1 301 ? 26.562 30.359 -6.996 1 98 301 ASP A N 1
ATOM 2153 C CA . ASP A 1 301 ? 27.531 29.688 -6.133 1 98 301 ASP A CA 1
ATOM 2154 C C . ASP A 1 301 ? 27.734 28.234 -6.555 1 98 301 ASP A C 1
ATOM 2156 O O . ASP A 1 301 ? 26.797 27.422 -6.465 1 98 301 ASP A O 1
ATOM 2160 N N . SER A 1 302 ? 28.938 27.906 -6.902 1 98 302 SER A N 1
ATOM 2161 C CA . SER A 1 302 ? 29.219 26.594 -7.484 1 98 302 SER A CA 1
ATOM 2162 C C . SER A 1 302 ? 29.078 25.484 -6.449 1 98 302 SER A C 1
ATOM 2164 O O . SER A 1 302 ? 28.609 24.391 -6.758 1 98 302 SER A O 1
ATOM 2166 N N . THR A 1 303 ? 29.531 25.812 -5.25 1 98.06 303 THR A N 1
ATOM 2167 C CA . THR A 1 303 ? 29.438 24.812 -4.188 1 98.06 303 THR A CA 1
ATOM 2168 C C . THR A 1 303 ? 27.984 24.484 -3.887 1 98.06 303 THR A C 1
ATOM 2170 O O . THR A 1 303 ? 27.625 23.312 -3.736 1 98.06 303 THR A O 1
ATOM 2173 N N . ALA A 1 304 ? 27.172 25.469 -3.793 1 98.25 304 ALA A N 1
ATOM 2174 C CA . ALA A 1 304 ? 25.734 25.281 -3.555 1 98.25 304 ALA A CA 1
ATOM 2175 C C . ALA A 1 304 ? 25.078 24.531 -4.707 1 98.25 304 ALA A C 1
ATOM 2177 O O . ALA A 1 304 ? 24.266 23.641 -4.484 1 98.25 304 ALA A O 1
ATOM 2178 N N . ARG A 1 305 ? 25.453 24.844 -5.883 1 98.25 305 ARG A N 1
ATOM 2179 C CA . ARG A 1 305 ? 24.922 24.156 -7.055 1 98.25 305 ARG A CA 1
ATOM 2180 C C . ARG A 1 305 ? 25.297 22.672 -7.051 1 98.25 305 ARG A C 1
ATOM 2182 O O . ARG A 1 305 ? 24.469 21.812 -7.336 1 98.25 305 ARG A O 1
ATOM 2189 N N . ASP A 1 306 ? 26.562 22.453 -6.754 1 98.31 306 ASP A N 1
ATOM 2190 C CA . ASP A 1 306 ? 27.031 21.062 -6.688 1 98.31 306 ASP A CA 1
ATOM 2191 C C . ASP A 1 306 ? 26.297 20.281 -5.598 1 98.31 306 ASP A C 1
ATOM 2193 O O . ASP A 1 306 ? 25.969 19.109 -5.785 1 98.31 306 ASP A O 1
ATOM 2197 N N . ALA A 1 307 ? 26.125 20.922 -4.5 1 98.44 307 ALA A N 1
ATOM 2198 C CA . ALA A 1 307 ? 25.406 20.297 -3.398 1 98.44 307 ALA A CA 1
ATOM 2199 C C . ALA A 1 307 ? 23.984 19.922 -3.811 1 98.44 307 ALA A C 1
ATOM 2201 O O . ALA A 1 307 ? 23.516 18.812 -3.541 1 98.44 307 ALA A O 1
ATOM 2202 N N . LEU A 1 308 ? 23.344 20.828 -4.477 1 98.44 308 LEU A N 1
ATOM 2203 C CA . LEU A 1 308 ? 21.969 20.578 -4.934 1 98.44 308 LEU A CA 1
ATOM 2204 C C . LEU A 1 308 ? 21.938 19.469 -5.98 1 98.44 308 LEU A C 1
ATOM 2206 O O . LEU A 1 308 ? 21.016 18.656 -6.012 1 98.44 308 LEU A O 1
ATOM 2210 N N . HIS A 1 309 ? 22.922 19.438 -6.781 1 98.19 309 HIS A N 1
ATOM 2211 C CA . HIS A 1 309 ? 23.031 18.359 -7.77 1 98.19 309 HIS A CA 1
ATOM 2212 C C . HIS A 1 309 ? 23.172 17 -7.098 1 98.19 309 HIS A C 1
ATOM 2214 O O . HIS A 1 309 ? 22.5 16.047 -7.477 1 98.19 309 HIS A O 1
ATOM 2220 N N . GLN A 1 310 ? 24.062 16.953 -6.133 1 97.81 310 GLN A N 1
ATOM 2221 C CA . GLN A 1 310 ? 24.297 15.711 -5.41 1 97.81 310 GLN A CA 1
ATOM 2222 C C . GLN A 1 310 ? 23.047 15.25 -4.684 1 97.81 310 GLN A C 1
ATOM 2224 O O . GLN A 1 310 ? 22.656 14.078 -4.789 1 97.81 310 GLN A O 1
ATOM 2229 N N . VAL A 1 311 ? 22.453 16.156 -3.979 1 98.06 311 VAL A N 1
ATOM 2230 C CA . VAL A 1 311 ? 21.25 15.836 -3.207 1 98.06 311 VAL A CA 1
ATOM 2231 C C . VAL A 1 311 ? 20.109 15.477 -4.156 1 98.06 311 VAL A C 1
ATOM 2233 O O . VAL A 1 311 ? 19.328 14.562 -3.883 1 98.06 311 VAL A O 1
ATOM 2236 N N . GLY A 1 312 ? 20.016 16.172 -5.215 1 98.31 312 GLY A N 1
ATOM 2237 C CA . GLY A 1 312 ? 19.031 15.867 -6.23 1 98.31 312 GLY A CA 1
ATOM 2238 C C . GLY A 1 312 ? 19.172 14.477 -6.812 1 98.31 312 GLY A C 1
ATOM 2239 O O . GLY A 1 312 ? 18.188 13.805 -7.098 1 98.31 312 GLY A O 1
ATOM 2240 N N . ASP A 1 313 ? 20.391 14.086 -6.988 1 97.81 313 ASP A N 1
ATOM 2241 C CA . ASP A 1 313 ? 20.672 12.734 -7.473 1 97.81 313 ASP A CA 1
ATOM 2242 C C . ASP A 1 313 ? 20.125 11.688 -6.504 1 97.81 313 ASP A C 1
ATOM 2244 O O . ASP A 1 313 ? 19.391 10.781 -6.914 1 97.81 313 ASP A O 1
ATOM 2248 N N . TRP A 1 314 ? 20.438 11.859 -5.262 1 97.94 314 TRP A N 1
ATOM 2249 C CA . TRP A 1 314 ? 19.984 10.906 -4.254 1 97.94 314 TRP A CA 1
ATOM 2250 C C . TRP A 1 314 ? 18.469 10.938 -4.117 1 97.94 314 TRP A C 1
ATOM 2252 O O . TRP A 1 314 ? 17.828 9.898 -3.965 1 97.94 314 TRP A O 1
ATOM 2262 N N . LEU A 1 315 ? 17.891 12.133 -4.125 1 98.5 315 LEU A N 1
ATOM 2263 C CA . LEU A 1 315 ? 16.438 12.242 -4.09 1 98.5 315 LEU A CA 1
ATOM 2264 C C . LEU A 1 315 ? 15.812 11.523 -5.281 1 98.5 315 LEU A C 1
ATOM 2266 O O . LEU A 1 315 ? 14.805 10.828 -5.129 1 98.5 315 LEU A O 1
ATOM 2270 N N . GLY A 1 316 ? 16.453 11.695 -6.449 1 98.25 316 GLY A N 1
ATOM 2271 C CA . GLY A 1 316 ? 15.984 11 -7.641 1 98.25 316 GLY A CA 1
ATOM 2272 C C . GLY A 1 316 ? 16.016 9.492 -7.5 1 98.25 316 GLY A C 1
ATOM 2273 O O . GLY A 1 316 ? 15.062 8.812 -7.898 1 98.25 316 GLY A O 1
ATOM 2274 N N . TYR A 1 317 ? 17.094 8.93 -6.926 1 97.44 317 TYR A N 1
ATOM 2275 C CA . TYR A 1 317 ? 17.188 7.5 -6.66 1 97.44 317 TYR A CA 1
ATOM 2276 C C . TYR A 1 317 ? 16.062 7.043 -5.75 1 97.44 317 TYR A C 1
ATOM 2278 O O . TYR A 1 317 ? 15.398 6.035 -6.027 1 97.44 317 TYR A O 1
ATOM 2286 N N . GLY A 1 318 ? 15.867 7.805 -4.66 1 98.25 318 GLY A N 1
ATOM 2287 C CA . GLY A 1 318 ? 14.781 7.469 -3.748 1 98.25 318 GLY A CA 1
ATOM 2288 C C . GLY A 1 318 ? 13.422 7.469 -4.41 1 98.25 318 GLY A C 1
ATOM 2289 O O . GLY A 1 318 ? 12.641 6.527 -4.238 1 98.25 318 GLY A O 1
ATOM 2290 N N . VAL A 1 319 ? 13.133 8.492 -5.207 1 98.69 319 VAL A N 1
ATOM 2291 C CA . VAL A 1 319 ? 11.852 8.625 -5.887 1 98.69 319 VAL A CA 1
ATOM 2292 C C . VAL A 1 319 ? 11.688 7.508 -6.91 1 98.69 319 VAL A C 1
ATOM 2294 O O . VAL A 1 319 ? 10.617 6.906 -7.016 1 98.69 319 VAL A O 1
ATOM 2297 N N . ALA A 1 320 ? 12.75 7.195 -7.637 1 98.44 320 ALA A N 1
ATOM 2298 C CA . ALA A 1 320 ? 12.688 6.117 -8.625 1 98.44 320 ALA A CA 1
ATOM 2299 C C . ALA A 1 320 ? 12.344 4.785 -7.957 1 98.44 320 ALA A C 1
ATOM 2301 O O . ALA A 1 320 ? 11.531 4.016 -8.477 1 98.44 320 ALA A O 1
ATOM 2302 N N . ASN A 1 321 ? 12.984 4.496 -6.848 1 98.5 321 ASN A N 1
ATOM 2303 C CA . ASN A 1 321 ? 12.68 3.279 -6.098 1 98.5 321 ASN A CA 1
ATOM 2304 C C . ASN A 1 321 ? 11.211 3.223 -5.691 1 98.5 321 ASN A C 1
ATOM 2306 O O . ASN A 1 321 ? 10.547 2.205 -5.891 1 98.5 321 ASN A O 1
ATOM 2310 N N . LEU A 1 322 ? 10.703 4.328 -5.172 1 98.69 322 LEU A N 1
ATOM 2311 C CA . LEU A 1 322 ? 9.32 4.375 -4.719 1 98.69 322 LEU A CA 1
ATOM 2312 C C . LEU A 1 322 ? 8.359 4.234 -5.895 1 98.69 322 LEU A C 1
ATOM 2314 O O . LEU A 1 322 ? 7.305 3.604 -5.773 1 98.69 322 LEU A O 1
ATOM 2318 N N . VAL A 1 323 ? 8.711 4.816 -7.023 1 98.31 323 VAL A N 1
ATOM 2319 C CA . VAL A 1 323 ? 7.902 4.695 -8.227 1 98.31 323 VAL A CA 1
ATOM 2320 C C . VAL A 1 323 ? 7.844 3.236 -8.672 1 98.31 323 VAL A C 1
ATOM 2322 O O . VAL A 1 323 ? 6.766 2.707 -8.953 1 98.31 323 VAL A O 1
ATOM 2325 N N . ASN A 1 324 ? 8.961 2.543 -8.68 1 97.31 324 ASN A N 1
ATOM 2326 C CA . ASN A 1 324 ? 8.992 1.131 -9.039 1 97.31 324 ASN A CA 1
ATOM 2327 C C . ASN A 1 324 ? 8.172 0.285 -8.07 1 97.31 324 ASN A C 1
ATOM 2329 O O . ASN A 1 324 ? 7.461 -0.631 -8.484 1 97.31 324 ASN A O 1
ATOM 2333 N N . ILE A 1 325 ? 8.211 0.619 -6.84 1 98.06 325 ILE A N 1
ATOM 2334 C CA . ILE A 1 325 ? 7.59 -0.183 -5.793 1 98.06 325 ILE A CA 1
ATOM 2335 C C . ILE A 1 325 ? 6.078 0.036 -5.809 1 98.06 325 ILE A C 1
ATOM 2337 O O . ILE A 1 325 ? 5.305 -0.917 -5.684 1 98.06 325 ILE A O 1
ATOM 2341 N N . PHE A 1 326 ? 5.613 1.314 -6.121 1 98.06 326 PHE A N 1
ATOM 2342 C CA . PHE A 1 326 ? 4.223 1.626 -5.82 1 98.06 326 PHE A CA 1
ATOM 2343 C C . PHE A 1 326 ? 3.441 1.921 -7.094 1 98.06 326 PHE A C 1
ATOM 2345 O O . PHE A 1 326 ? 2.209 1.907 -7.094 1 98.06 326 PHE A O 1
ATOM 2352 N N . ASN A 1 327 ? 4.125 2.342 -8.195 1 96.75 327 ASN A N 1
ATOM 2353 C CA . ASN A 1 327 ? 3.451 2.807 -9.406 1 96.75 327 ASN A CA 1
ATOM 2354 C C . ASN A 1 327 ? 2.408 3.877 -9.094 1 96.75 327 ASN A C 1
ATOM 2356 O O . ASN A 1 327 ? 1.236 3.73 -9.438 1 96.75 327 ASN A O 1
ATOM 2360 N N . PRO A 1 328 ? 2.855 4.992 -8.5 1 98.06 328 PRO A N 1
ATOM 2361 C CA . PRO A 1 328 ? 1.904 6.035 -8.109 1 98.06 328 PRO A CA 1
ATOM 2362 C C . PRO A 1 328 ? 1.511 6.945 -9.273 1 98.06 328 PRO A C 1
ATOM 2364 O O . PRO A 1 328 ? 2.217 7 -10.281 1 98.06 328 PRO A O 1
ATOM 2367 N N . SER A 1 329 ? 0.369 7.664 -9.117 1 97.81 329 SER A N 1
ATOM 2368 C CA . SER A 1 329 ? -0.026 8.703 -10.062 1 97.81 329 SER A CA 1
ATOM 2369 C C . SER A 1 329 ? 0.806 9.969 -9.875 1 97.81 329 SER A C 1
ATOM 2371 O O . SER A 1 329 ? 1.011 10.727 -10.828 1 97.81 329 SER A O 1
ATOM 2373 N N . MET A 1 330 ? 1.246 10.109 -8.641 1 98.5 330 MET A N 1
ATOM 2374 C CA . MET A 1 330 ? 1.921 11.367 -8.328 1 98.5 330 MET A CA 1
ATOM 2375 C C . MET A 1 330 ? 2.832 11.211 -7.113 1 98.5 330 MET A C 1
ATOM 2377 O O . MET A 1 330 ? 2.521 10.453 -6.195 1 98.5 330 MET A O 1
ATOM 2381 N N . VAL A 1 331 ? 3.939 11.836 -7.172 1 98.81 331 VAL A N 1
ATOM 2382 C CA . VAL A 1 331 ? 4.805 12.07 -6.02 1 98.81 331 VAL A CA 1
ATOM 2383 C C . VAL A 1 331 ? 4.832 13.562 -5.691 1 98.81 331 VAL A C 1
ATOM 2385 O O . VAL A 1 331 ? 5.121 14.391 -6.559 1 98.81 331 VAL A O 1
ATOM 2388 N N . VAL A 1 332 ? 4.465 13.898 -4.465 1 98.88 332 VAL A N 1
ATOM 2389 C CA . VAL A 1 332 ? 4.383 15.289 -4.035 1 98.88 332 VAL A CA 1
ATOM 2390 C C . VAL A 1 332 ? 5.496 15.586 -3.035 1 98.88 332 VAL A C 1
ATOM 2392 O O . VAL A 1 332 ? 5.691 14.844 -2.074 1 98.88 332 VAL A O 1
ATOM 2395 N N . PHE A 1 333 ? 6.246 16.641 -3.26 1 98.69 333 PHE A N 1
ATOM 2396 C CA . PHE A 1 333 ? 7.309 17.078 -2.365 1 98.69 333 PHE A CA 1
ATOM 2397 C C . PHE A 1 333 ? 6.824 18.203 -1.448 1 98.69 333 PHE A C 1
ATOM 2399 O O . PHE A 1 333 ? 6.414 19.266 -1.919 1 98.69 333 PHE A O 1
ATOM 2406 N N . GLY A 1 334 ? 6.844 17.938 -0.166 1 97.38 334 GLY A N 1
ATOM 2407 C CA . GLY A 1 334 ? 6.41 18.906 0.823 1 97.38 334 GLY A CA 1
ATOM 2408 C C . GLY A 1 334 ? 7.492 19.25 1.827 1 97.38 334 GLY A C 1
ATOM 2409 O O . GLY A 1 334 ? 8.547 18.609 1.858 1 97.38 334 GLY A O 1
ATOM 2410 N N . GLY A 1 335 ? 7.246 20.297 2.713 1 94.38 335 GLY A N 1
ATOM 2411 C CA . GLY A 1 335 ? 8.281 20.797 3.609 1 94.38 335 GLY A CA 1
ATOM 2412 C C . GLY A 1 335 ? 9.484 21.344 2.877 1 94.38 335 GLY A C 1
ATOM 2413 O O . GLY A 1 335 ? 9.344 21.984 1.83 1 94.38 335 GLY A O 1
ATOM 2414 N N . VAL A 1 336 ? 10.648 21.109 3.393 1 93.75 336 VAL A N 1
ATOM 2415 C CA . VAL A 1 336 ? 11.852 21.672 2.787 1 93.75 336 VAL A CA 1
ATOM 2416 C C . VAL A 1 336 ? 12.164 20.938 1.479 1 93.75 336 VAL A C 1
ATOM 2418 O O . VAL A 1 336 ? 12.93 21.438 0.653 1 93.75 336 VAL A O 1
ATOM 2421 N N . LEU A 1 337 ? 11.555 19.75 1.313 1 97.06 337 LEU A N 1
ATOM 2422 C CA . LEU A 1 337 ? 11.781 19.031 0.068 1 97.06 337 LEU A CA 1
ATOM 2423 C C . LEU A 1 337 ? 11.18 19.781 -1.115 1 97.06 337 LEU A C 1
ATOM 2425 O O . LEU A 1 337 ? 11.547 19.531 -2.266 1 97.06 337 LEU A O 1
ATOM 2429 N N . ARG A 1 338 ? 10.148 20.625 -0.858 1 96.69 338 ARG A N 1
ATOM 2430 C CA . ARG A 1 338 ? 9.609 21.453 -1.929 1 96.69 338 ARG A CA 1
ATOM 2431 C C . ARG A 1 338 ? 10.703 22.297 -2.578 1 96.69 338 ARG A C 1
ATOM 2433 O O . ARG A 1 338 ? 10.875 22.266 -3.799 1 96.69 338 ARG A O 1
ATOM 2440 N N . GLU A 1 339 ? 11.492 22.984 -1.766 1 96.12 339 GLU A N 1
ATOM 2441 C CA . GLU A 1 339 ? 12.562 23.844 -2.248 1 96.12 339 GLU A CA 1
ATOM 2442 C C . GLU A 1 339 ? 13.703 23.047 -2.863 1 96.12 339 GLU A C 1
ATOM 2444 O O . GLU A 1 339 ? 14.25 23.422 -3.898 1 96.12 339 GLU A O 1
ATOM 2449 N N . ILE A 1 340 ? 14.016 21.953 -2.205 1 97.19 340 ILE A N 1
ATOM 2450 C CA . ILE A 1 340 ? 15.102 21.109 -2.691 1 97.19 340 ILE A CA 1
ATOM 2451 C C . ILE A 1 340 ? 14.75 20.547 -4.07 1 97.19 340 ILE A C 1
ATOM 2453 O O . ILE A 1 340 ? 15.562 20.594 -4.996 1 97.19 340 ILE A O 1
ATOM 2457 N N . TYR A 1 341 ? 13.555 20.109 -4.246 1 98.44 341 TYR A N 1
ATOM 2458 C CA . TYR A 1 341 ? 13.125 19.547 -5.523 1 98.44 341 TYR A CA 1
ATOM 2459 C C . TYR A 1 341 ? 13.125 20.625 -6.613 1 98.44 341 TYR A C 1
ATOM 2461 O O . TYR A 1 341 ? 13.648 20.406 -7.707 1 98.44 341 TYR A O 1
ATOM 2469 N N . LEU A 1 342 ? 12.539 21.75 -6.273 1 97.56 342 LEU A N 1
ATOM 2470 C CA . LEU A 1 342 ? 12.469 22.812 -7.273 1 97.56 342 LEU A CA 1
ATOM 2471 C C . LEU A 1 342 ? 13.859 23.203 -7.758 1 97.56 342 LEU A C 1
ATOM 2473 O O . LEU A 1 342 ? 14.07 23.422 -8.953 1 97.56 342 LEU A O 1
ATOM 2477 N N . ALA A 1 343 ? 14.797 23.219 -6.84 1 98.12 343 ALA A N 1
ATOM 2478 C CA . ALA A 1 343 ? 16.156 23.656 -7.164 1 98.12 343 ALA A CA 1
ATOM 2479 C C . ALA A 1 343 ? 16.938 22.531 -7.859 1 98.12 343 ALA A C 1
ATOM 2481 O O . ALA A 1 343 ? 17.984 22.781 -8.453 1 98.12 343 ALA A O 1
ATOM 2482 N N . SER A 1 344 ? 16.453 21.297 -7.797 1 98.19 344 SER A N 1
ATOM 2483 C CA . SER A 1 344 ? 17.203 20.172 -8.367 1 98.19 344 SER A CA 1
ATOM 2484 C C . SER A 1 344 ? 16.297 19.328 -9.266 1 98.19 344 SER A C 1
ATOM 2486 O O . SER A 1 344 ? 16.562 18.141 -9.469 1 98.19 344 SER A O 1
ATOM 2488 N N . ALA A 1 345 ? 15.258 19.859 -9.773 1 97.88 345 ALA A N 1
ATOM 2489 C CA . ALA A 1 345 ? 14.195 19.141 -10.477 1 97.88 345 ALA A CA 1
ATOM 2490 C C . ALA A 1 345 ? 14.75 18.406 -11.688 1 97.88 345 ALA A C 1
ATOM 2492 O O . ALA A 1 345 ? 14.359 17.266 -11.953 1 97.88 345 ALA A O 1
ATOM 2493 N N . ALA A 1 346 ? 15.609 19.031 -12.43 1 97.5 346 ALA A N 1
ATOM 2494 C CA . ALA A 1 346 ? 16.172 18.391 -13.625 1 97.5 346 ALA A CA 1
ATOM 2495 C C . ALA A 1 346 ? 16.922 17.109 -13.266 1 97.5 346 ALA A C 1
ATOM 2497 O O . ALA A 1 346 ? 16.781 16.094 -13.953 1 97.5 346 ALA A O 1
ATOM 2498 N N . GLN A 1 347 ? 17.688 17.203 -12.203 1 97.44 347 GLN A N 1
ATOM 2499 C CA . GLN A 1 347 ? 18.469 16.047 -11.758 1 97.44 347 GLN A CA 1
ATOM 2500 C C . GLN A 1 347 ? 17.547 14.93 -11.297 1 97.44 347 GLN A C 1
ATOM 2502 O O . GLN A 1 347 ? 17.75 13.766 -11.648 1 97.44 347 GLN A O 1
ATOM 2507 N N . VAL A 1 348 ? 16.531 15.234 -10.508 1 98.44 348 VAL A N 1
ATOM 2508 C CA . VAL A 1 348 ? 15.586 14.25 -9.992 1 98.44 348 VAL A CA 1
ATOM 2509 C C . VAL A 1 348 ? 14.867 13.562 -11.156 1 98.44 348 VAL A C 1
ATOM 2511 O O . VAL A 1 348 ? 14.797 12.336 -11.211 1 98.44 348 VAL A O 1
ATOM 2514 N N . ARG A 1 349 ? 14.383 14.328 -12.086 1 97.88 349 ARG A N 1
ATOM 2515 C CA . ARG A 1 349 ? 13.633 13.805 -13.219 1 97.88 349 ARG A CA 1
ATOM 2516 C C . ARG A 1 349 ? 14.508 12.914 -14.094 1 97.88 349 ARG A C 1
ATOM 2518 O O . ARG A 1 349 ? 14.055 11.883 -14.594 1 97.88 349 ARG A O 1
ATOM 2525 N N . SER A 1 350 ? 15.719 13.32 -14.273 1 96.94 350 SER A N 1
ATOM 2526 C CA . SER A 1 350 ? 16.656 12.516 -15.055 1 96.94 350 SER A CA 1
ATOM 2527 C C . SER A 1 350 ? 16.891 11.156 -14.406 1 96.94 350 SER A C 1
ATOM 2529 O O . SER A 1 350 ? 16.906 10.133 -15.094 1 96.94 350 SER A O 1
ATOM 2531 N N . ARG A 1 351 ? 17.109 11.18 -13.109 1 96.44 351 ARG A N 1
ATOM 2532 C CA . ARG A 1 351 ? 17.328 9.93 -12.383 1 96.44 351 ARG A CA 1
ATOM 2533 C C . ARG A 1 351 ? 16.109 9.039 -12.43 1 96.44 351 ARG A C 1
ATOM 2535 O O . ARG A 1 351 ? 16.219 7.824 -12.617 1 96.44 351 ARG A O 1
ATOM 2542 N N . VAL A 1 352 ? 14.93 9.617 -12.258 1 97.06 352 VAL A N 1
ATOM 2543 C CA . VAL A 1 352 ? 13.688 8.852 -12.312 1 97.06 352 VAL A CA 1
ATOM 2544 C C . VAL A 1 352 ? 13.516 8.242 -13.703 1 97.06 352 VAL A C 1
ATOM 2546 O O . VAL A 1 352 ? 13.109 7.086 -13.844 1 97.06 352 VAL A O 1
ATOM 2549 N N . ALA A 1 353 ? 13.883 8.969 -14.719 1 95.31 353 ALA A N 1
ATOM 2550 C CA . ALA A 1 353 ? 13.742 8.516 -16.109 1 95.31 353 ALA A CA 1
ATOM 2551 C C . ALA A 1 353 ? 14.625 7.297 -16.375 1 95.31 353 ALA A C 1
ATOM 2553 O O . ALA A 1 353 ? 14.242 6.402 -17.141 1 95.31 353 ALA A O 1
ATOM 2554 N N . VAL A 1 354 ? 15.727 7.242 -15.703 1 93.38 354 VAL A N 1
ATOM 2555 C CA . VAL A 1 354 ? 16.703 6.184 -15.961 1 93.38 354 VAL A CA 1
ATOM 2556 C C . VAL A 1 354 ? 16.422 4.988 -15.055 1 93.38 354 VAL A C 1
ATOM 2558 O O . VAL A 1 354 ? 16.469 3.84 -15.5 1 93.38 354 VAL A O 1
ATOM 2561 N N . GLU A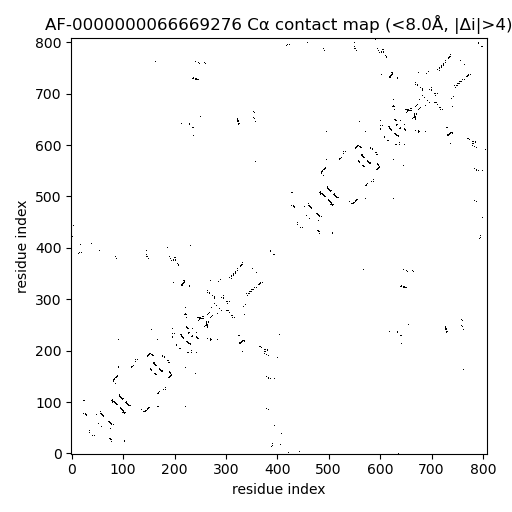 1 355 ? 16.078 5.262 -13.812 1 95.06 355 GLU A N 1
ATOM 2562 C CA . GLU A 1 355 ? 16.094 4.211 -12.805 1 95.06 355 GLU A CA 1
ATOM 2563 C C . GLU A 1 355 ? 14.719 3.594 -12.625 1 95.06 355 GLU A C 1
ATOM 2565 O O . GLU A 1 355 ? 14.57 2.549 -11.984 1 95.06 355 GLU A O 1
ATOM 2570 N N . SER A 1 356 ? 13.656 4.195 -13.133 1 93.81 356 SER A N 1
ATOM 2571 C CA . SER A 1 356 ? 12.312 3.617 -13.047 1 93.81 356 SER A CA 1
ATOM 2572 C C . SER A 1 356 ? 11.93 2.916 -14.344 1 93.81 356 SER A C 1
ATOM 2574 O O . SER A 1 356 ? 12.25 3.398 -15.438 1 93.81 356 SER A O 1
ATOM 2576 N N . LEU A 1 357 ? 11.242 1.746 -14.219 1 91.06 357 LEU A N 1
ATOM 2577 C CA . LEU A 1 357 ? 10.758 1.021 -15.391 1 91.06 357 LEU A CA 1
ATOM 2578 C C . LEU A 1 357 ? 9.828 1.894 -16.219 1 91.06 357 LEU A C 1
ATOM 2580 O O . LEU A 1 357 ? 9.016 2.641 -15.672 1 91.06 357 LEU A O 1
ATOM 2584 N N . LEU A 1 358 ? 9.891 1.747 -17.469 1 86.56 358 LEU A N 1
ATOM 2585 C CA . LEU A 1 358 ? 9.156 2.602 -18.391 1 86.56 358 LEU A CA 1
ATOM 2586 C C . LEU A 1 358 ? 7.652 2.52 -18.125 1 86.56 358 LEU A C 1
ATOM 2588 O O . LEU A 1 358 ? 6.992 3.545 -17.938 1 86.56 358 LEU A O 1
ATOM 2592 N N . ALA A 1 359 ? 7.102 1.348 -18.062 1 84.5 359 ALA A N 1
ATOM 2593 C CA . ALA A 1 359 ? 5.664 1.163 -17.875 1 84.5 359 ALA A CA 1
ATOM 2594 C C . ALA A 1 359 ? 5.203 1.745 -16.547 1 84.5 359 ALA A C 1
ATOM 2596 O O . ALA A 1 359 ? 4.07 2.221 -16.422 1 84.5 359 ALA A O 1
ATOM 2597 N N . VAL A 1 360 ? 6.078 1.77 -15.594 1 89.19 360 VAL A N 1
ATOM 2598 C CA . VAL A 1 360 ? 5.734 2.172 -14.234 1 89.19 360 VAL A CA 1
ATOM 2599 C C . VAL A 1 360 ? 5.762 3.695 -14.125 1 89.19 360 VAL A C 1
ATOM 2601 O O . VAL A 1 360 ? 4.918 4.289 -13.445 1 89.19 360 VAL A O 1
ATOM 2604 N N . ARG A 1 361 ? 6.684 4.312 -14.836 1 91.5 361 ARG A N 1
ATOM 2605 C CA . ARG A 1 361 ? 6.887 5.75 -14.656 1 91.5 361 ARG A CA 1
ATOM 2606 C C . ARG A 1 361 ? 6.047 6.543 -15.648 1 91.5 361 ARG A C 1
ATOM 2608 O O . ARG A 1 361 ? 5.941 7.77 -15.547 1 91.5 361 ARG A O 1
ATOM 2615 N N . GLU A 1 362 ? 5.422 5.918 -16.609 1 88.81 362 GLU A N 1
ATOM 2616 C CA . GLU A 1 362 ? 4.793 6.562 -17.75 1 88.81 362 GLU A CA 1
ATOM 2617 C C . GLU A 1 362 ? 3.783 7.617 -17.312 1 88.81 362 GLU A C 1
ATOM 2619 O O . GLU A 1 362 ? 3.672 8.68 -17.922 1 88.81 362 GLU A O 1
ATOM 2624 N N . ARG A 1 363 ? 3.123 7.43 -16.281 1 90.69 363 ARG A N 1
ATOM 2625 C CA . ARG A 1 363 ? 2.012 8.305 -15.906 1 90.69 363 ARG A CA 1
ATOM 2626 C C . ARG A 1 363 ? 2.291 9.023 -14.594 1 90.69 363 ARG A C 1
ATOM 2628 O O . ARG A 1 363 ? 1.425 9.727 -14.07 1 90.69 363 ARG A O 1
ATOM 2635 N N . VAL A 1 364 ? 3.498 8.914 -14.094 1 96.56 364 VAL A N 1
ATOM 2636 C CA . VAL A 1 364 ? 3.795 9.508 -12.797 1 96.56 364 VAL A CA 1
ATOM 2637 C C . VAL A 1 364 ? 4.066 11 -12.953 1 96.56 364 VAL A C 1
ATOM 2639 O O . VAL A 1 364 ? 4.805 11.406 -13.852 1 96.56 364 VAL A O 1
ATOM 2642 N N . ARG A 1 365 ? 3.426 11.812 -12.18 1 97.81 365 ARG A N 1
ATOM 2643 C CA . ARG A 1 365 ? 3.707 13.242 -12.109 1 97.81 365 ARG A CA 1
ATOM 2644 C C . ARG A 1 365 ? 4.469 13.586 -10.836 1 97.81 365 ARG A C 1
ATOM 2646 O O . ARG A 1 365 ? 4.168 13.055 -9.766 1 97.81 365 ARG A O 1
ATOM 2653 N N . LEU A 1 366 ? 5.5 14.391 -10.992 1 98.5 366 LEU A N 1
ATOM 2654 C CA . LEU A 1 366 ? 6.219 14.953 -9.852 1 98.5 366 LEU A CA 1
ATOM 2655 C C . LEU A 1 366 ? 5.785 16.391 -9.594 1 98.5 366 LEU A C 1
ATOM 2657 O O . LEU A 1 366 ? 5.883 17.25 -10.477 1 98.5 366 LEU A O 1
ATOM 2661 N N . ARG A 1 367 ? 5.195 16.641 -8.391 1 98.5 367 ARG A N 1
ATOM 2662 C CA . ARG A 1 367 ? 4.652 17.953 -8.047 1 98.5 367 ARG A CA 1
ATOM 2663 C C . ARG A 1 367 ? 5.105 18.391 -6.664 1 98.5 367 ARG A C 1
ATOM 2665 O O . ARG A 1 367 ? 5.566 17.578 -5.867 1 98.5 367 ARG A O 1
ATOM 2672 N N . THR A 1 368 ? 5.094 19.641 -6.434 1 98.38 368 THR A N 1
ATOM 2673 C CA . THR A 1 368 ? 5.273 20.172 -5.086 1 98.38 368 THR A CA 1
ATOM 2674 C C . THR A 1 368 ? 3.924 20.375 -4.398 1 98.38 368 THR A C 1
ATOM 2676 O O . THR A 1 368 ? 2.896 20.516 -5.066 1 98.38 368 THR A O 1
ATOM 2679 N N . SER A 1 369 ? 3.977 20.344 -3.131 1 97.69 369 SER A N 1
ATOM 2680 C CA . SER A 1 369 ? 2.768 20.562 -2.344 1 97.69 369 SER A CA 1
ATOM 2681 C C . SER A 1 369 ? 2.102 21.875 -2.711 1 97.69 369 SER A C 1
ATOM 2683 O O . SER A 1 369 ? 2.766 22.922 -2.785 1 97.69 369 SER A O 1
ATOM 2685 N N . SER A 1 370 ? 0.822 21.891 -2.969 1 96.88 370 SER A N 1
ATOM 2686 C CA . SER A 1 370 ? 0.073 23.109 -3.258 1 96.88 370 SER A CA 1
ATOM 2687 C C . SER A 1 370 ? -0.353 23.812 -1.973 1 96.88 370 SER A C 1
ATOM 2689 O O . SER A 1 370 ? -0.707 24.984 -1.994 1 96.88 370 SER A O 1
ATOM 2691 N N . LEU A 1 371 ? -0.307 23.078 -0.871 1 94.69 371 LEU A N 1
ATOM 2692 C CA . LEU A 1 371 ? -0.697 23.625 0.423 1 94.69 371 LEU A CA 1
ATOM 2693 C C . LEU A 1 371 ? 0.506 24.219 1.144 1 94.69 371 LEU A C 1
ATOM 2695 O O . LEU A 1 371 ? 0.359 24.828 2.203 1 94.69 371 LEU A O 1
ATOM 2699 N N . GLY A 1 372 ? 1.656 23.984 0.575 1 90.31 372 GLY A N 1
ATOM 2700 C CA . GLY A 1 372 ? 2.875 24.578 1.089 1 90.31 372 GLY A CA 1
ATOM 2701 C C . GLY A 1 372 ? 3.172 24.203 2.525 1 90.31 372 GLY A C 1
ATOM 2702 O O . GLY A 1 372 ? 3.137 23.016 2.877 1 90.31 372 GLY A O 1
ATOM 2703 N N . GLY A 1 373 ? 3.537 25.188 3.318 1 87.19 373 GLY A N 1
ATOM 2704 C CA . GLY A 1 373 ? 3.939 24.969 4.699 1 87.19 373 GLY A CA 1
ATOM 2705 C C . GLY A 1 373 ? 2.785 24.578 5.598 1 87.19 373 GLY A C 1
ATOM 2706 O O . GLY A 1 373 ? 2.998 24.109 6.723 1 87.19 373 GLY A O 1
ATOM 2707 N N . ASP A 1 374 ? 1.58 24.594 5.102 1 91.56 374 ASP A N 1
ATOM 2708 C CA . ASP A 1 374 ? 0.41 24.344 5.938 1 91.56 374 ASP A CA 1
ATOM 2709 C C . ASP A 1 374 ? -0.15 22.938 5.695 1 91.56 374 ASP A C 1
ATOM 2711 O O . ASP A 1 374 ? -1.148 22.547 6.305 1 91.56 374 ASP A O 1
ATOM 2715 N N . ALA A 1 375 ? 0.483 22.141 4.848 1 95.75 375 ALA A N 1
ATOM 2716 C CA . ALA A 1 375 ? -0.051 20.828 4.492 1 95.75 375 ALA A CA 1
ATOM 2717 C C . ALA A 1 375 ? -0.28 19.969 5.738 1 95.75 375 ALA A C 1
ATOM 2719 O O . ALA A 1 375 ? -1.353 19.391 5.906 1 95.75 375 ALA A O 1
ATOM 2720 N N . THR A 1 376 ? 0.681 19.953 6.617 1 97.19 376 THR A N 1
ATOM 2721 C CA . THR A 1 376 ? 0.589 19.109 7.805 1 97.19 376 THR A CA 1
ATOM 2722 C C . THR A 1 376 ? -0.442 19.656 8.781 1 97.19 376 THR A C 1
ATOM 2724 O O . THR A 1 376 ? -1.185 18.891 9.406 1 97.19 376 THR A O 1
ATOM 2727 N N . LEU A 1 377 ? -0.528 21 8.891 1 97.31 377 LEU A N 1
ATOM 2728 C CA . LEU A 1 377 ? -1.517 21.656 9.742 1 97.31 377 LEU A CA 1
ATOM 2729 C C . LEU A 1 377 ? -2.932 21.375 9.242 1 97.31 377 LEU A C 1
ATOM 2731 O O . LEU A 1 377 ? -3.812 21.016 10.031 1 97.31 377 LEU A O 1
ATOM 2735 N N . ILE A 1 378 ? -3.111 21.484 7.945 1 97.56 378 ILE A N 1
ATOM 2736 C CA . ILE A 1 378 ? -4.402 21.203 7.332 1 97.56 378 ILE A CA 1
ATOM 2737 C C . ILE A 1 378 ? -4.738 19.719 7.504 1 97.56 378 ILE A C 1
ATOM 2739 O O . ILE A 1 378 ? -5.891 19.375 7.77 1 97.56 378 ILE A O 1
ATOM 2743 N N . GLY A 1 379 ? -3.73 18.875 7.352 1 98 379 GLY A N 1
ATOM 2744 C CA . GLY A 1 379 ? -3.932 17.453 7.621 1 98 379 GLY A CA 1
ATOM 2745 C C . GLY A 1 379 ? -4.387 17.172 9.039 1 98 379 GLY A C 1
ATOM 2746 O O . GLY A 1 379 ? -5.254 16.328 9.266 1 98 379 GLY A O 1
ATOM 2747 N N . ALA A 1 380 ? -3.783 17.828 9.961 1 98.38 380 ALA A N 1
ATOM 2748 C CA . ALA A 1 380 ? -4.184 17.688 11.359 1 98.38 380 ALA A CA 1
ATOM 2749 C C . ALA A 1 380 ? -5.637 18.094 11.555 1 98.38 380 ALA A C 1
ATOM 2751 O O . ALA A 1 380 ? -6.367 17.484 12.336 1 98.38 380 ALA A O 1
ATOM 2752 N N . ALA A 1 381 ? -6.039 19.141 10.906 1 98.5 381 ALA A N 1
ATOM 2753 C CA . ALA A 1 381 ? -7.43 19.578 10.969 1 98.5 381 ALA A CA 1
ATOM 2754 C C . ALA A 1 381 ? -8.375 18.5 10.453 1 98.5 381 ALA A C 1
ATOM 2756 O O . ALA A 1 381 ? -9.383 18.188 11.086 1 98.5 381 ALA A O 1
ATOM 2757 N N . GLU A 1 382 ? -8.016 17.953 9.312 1 97.12 382 GLU A N 1
ATOM 2758 C CA . GLU A 1 382 ? -8.844 16.906 8.742 1 97.12 382 GLU A CA 1
ATOM 2759 C C . GLU A 1 382 ? -8.953 15.711 9.68 1 97.12 382 GLU A C 1
ATOM 2761 O O . GLU A 1 382 ? -10.023 15.125 9.828 1 97.12 382 GLU A O 1
ATOM 2766 N N . LEU A 1 383 ? -7.824 15.383 10.258 1 96.81 383 LEU A N 1
ATOM 2767 C CA . LEU A 1 383 ? -7.82 14.312 11.25 1 96.81 383 LEU A CA 1
ATOM 2768 C C . LEU A 1 383 ? -8.766 14.633 12.398 1 96.81 383 LEU A C 1
ATOM 2770 O O . LEU A 1 383 ? -9.5 13.758 12.867 1 96.81 383 LEU A O 1
ATOM 2774 N N . ALA A 1 384 ? -8.805 15.812 12.82 1 97.75 384 ALA A N 1
ATOM 2775 C CA . ALA A 1 384 ? -9.617 16.25 13.945 1 97.75 384 ALA A CA 1
ATOM 2776 C C . ALA A 1 384 ? -11.102 16.219 13.594 1 97.75 384 ALA A C 1
ATOM 2778 O O . ALA A 1 384 ? -11.953 16.062 14.477 1 97.75 384 ALA A O 1
ATOM 2779 N N . PHE A 1 385 ? -11.453 16.406 12.344 1 97.62 385 PHE A N 1
ATOM 2780 C CA . PHE A 1 385 ? -12.844 16.422 11.906 1 97.62 385 PHE A CA 1
ATOM 2781 C C . PHE A 1 385 ? -13.383 15.008 11.75 1 97.62 385 PHE A C 1
ATOM 2783 O O . PHE A 1 385 ? -14.578 14.805 11.539 1 97.62 385 PHE A O 1
ATOM 2790 N N . ALA A 1 386 ? -12.539 14.023 11.867 1 95.38 386 ALA A N 1
ATOM 2791 C CA . ALA A 1 386 ? -12.883 12.656 11.492 1 95.38 386 ALA A CA 1
ATOM 2792 C C . ALA A 1 386 ? -14.148 12.195 12.203 1 95.38 386 ALA A C 1
ATOM 2794 O O . ALA A 1 386 ? -15.062 11.656 11.57 1 95.38 386 ALA A O 1
ATOM 2795 N N . ASP A 1 387 ? -14.289 12.422 13.477 1 95.38 387 ASP A N 1
ATOM 2796 C CA . ASP A 1 387 ? -15.438 11.93 14.234 1 95.38 387 ASP A CA 1
ATOM 2797 C C . ASP A 1 387 ? -16.734 12.586 13.758 1 95.38 387 ASP A C 1
ATOM 2799 O O . ASP A 1 387 ? -17.734 11.898 13.531 1 95.38 387 ASP A O 1
ATOM 2803 N N . VAL A 1 388 ? -16.703 13.891 13.594 1 96.75 388 VAL A N 1
ATOM 2804 C CA . VAL A 1 388 ? -17.906 14.609 13.203 1 96.75 388 VAL A CA 1
ATOM 2805 C C . VAL A 1 388 ? -18.312 14.227 11.781 1 96.75 388 VAL A C 1
ATOM 2807 O O . VAL A 1 388 ? -19.5 14.141 11.461 1 96.75 388 VAL A O 1
ATOM 2810 N N . LEU A 1 389 ? -17.359 13.914 10.953 1 96.69 389 LEU A N 1
ATOM 2811 C CA . LEU A 1 389 ? -17.641 13.562 9.57 1 96.69 389 LEU A CA 1
ATOM 2812 C C . LEU A 1 389 ? -18.125 12.117 9.461 1 96.69 389 LEU A C 1
ATOM 2814 O O . LEU A 1 389 ? -18.719 11.727 8.453 1 96.69 389 LEU A O 1
ATOM 2818 N N . THR A 1 390 ? -17.781 11.328 10.414 1 95.12 390 THR A N 1
ATOM 2819 C CA . THR A 1 390 ? -18.188 9.93 10.422 1 95.12 390 THR A CA 1
ATOM 2820 C C . THR A 1 390 ? -19.562 9.773 11.047 1 95.12 390 THR A C 1
ATOM 2822 O O . THR A 1 390 ? -20.391 8.977 10.578 1 95.12 390 THR A O 1
ATOM 2825 N N . ASP A 1 391 ? -19.797 10.484 12.141 1 95.69 391 ASP A N 1
ATOM 2826 C CA . ASP A 1 391 ? -21.062 10.453 12.859 1 95.69 391 ASP A CA 1
ATOM 2827 C C . ASP A 1 391 ? -21.469 11.852 13.32 1 95.69 391 ASP A C 1
ATOM 2829 O O . ASP A 1 391 ? -21.391 12.164 14.508 1 95.69 391 ASP A O 1
ATOM 2833 N N . PRO A 1 392 ? -22 12.586 12.391 1 95.56 392 PRO A N 1
ATOM 2834 C CA . PRO A 1 392 ? -22.203 14.023 12.617 1 95.56 392 PRO A CA 1
ATOM 2835 C C . PRO A 1 392 ? -23.078 14.312 13.828 1 95.56 392 PRO A C 1
ATOM 2837 O O . PRO A 1 392 ? -22.641 14.969 14.773 1 95.56 392 PRO A O 1
ATOM 2840 N N . VAL A 1 393 ? -24.234 13.742 13.906 1 92.5 393 VAL A N 1
ATOM 2841 C CA . VAL A 1 393 ? -25.203 14.102 14.922 1 92.5 393 VAL A CA 1
ATOM 2842 C C . VAL A 1 393 ? -24.766 13.562 16.281 1 92.5 393 VAL A C 1
ATOM 2844 O O . VAL A 1 393 ? -24.766 14.289 17.281 1 92.5 393 VAL A O 1
ATOM 2847 N N . GLN A 1 394 ? -24.328 12.352 16.297 1 91.12 394 GLN A N 1
ATOM 2848 C CA . GLN A 1 394 ? -23.953 11.727 17.562 1 91.12 394 GLN A CA 1
ATOM 2849 C C . GLN A 1 394 ? -22.719 12.398 18.156 1 91.12 394 GLN A C 1
ATOM 2851 O O . GLN A 1 394 ? -22.609 12.516 19.375 1 91.12 394 GLN A O 1
ATOM 2856 N N . THR A 1 395 ? -21.797 12.773 17.328 1 92.88 395 THR A N 1
ATOM 2857 C CA . THR A 1 395 ? -20.594 13.438 17.812 1 92.88 395 THR A CA 1
ATOM 2858 C C . THR A 1 395 ? -20.938 14.75 18.5 1 92.88 395 THR A C 1
ATOM 2860 O O . THR A 1 395 ? -20.438 15.047 19.578 1 92.88 395 THR A O 1
ATOM 2863 N N . LEU A 1 396 ? -21.828 15.516 17.938 1 92.19 396 LEU A N 1
ATOM 2864 C CA . LEU A 1 396 ? -22.203 16.797 18.516 1 92.19 396 LEU A CA 1
ATOM 2865 C C . LEU A 1 396 ? -22.984 16.609 19.828 1 92.19 396 LEU A C 1
ATOM 2867 O O . LEU A 1 396 ? -22.812 17.375 20.766 1 92.19 396 LEU A O 1
ATOM 2871 N N . THR A 1 397 ? -23.781 15.602 19.812 1 89.44 397 THR A N 1
ATOM 2872 C CA . THR A 1 397 ? -24.516 15.305 21.031 1 89.44 397 THR A CA 1
ATOM 2873 C C . THR A 1 397 ? -23.562 14.945 22.172 1 89.44 397 THR A C 1
ATOM 2875 O O . THR A 1 397 ? -23.75 15.391 23.297 1 89.44 397 THR A O 1
ATOM 2878 N N . ARG A 1 398 ? -22.594 14.203 21.828 1 88.38 398 ARG A N 1
ATOM 2879 C CA . ARG A 1 398 ? -21.609 13.797 22.828 1 88.38 398 ARG A CA 1
ATOM 2880 C C . ARG A 1 398 ? -20.828 15 23.344 1 88.38 398 ARG A C 1
ATOM 2882 O O . ARG A 1 398 ? -20.562 15.109 24.547 1 88.38 398 ARG A O 1
ATOM 2889 N N . ILE A 1 399 ? -20.438 15.852 22.469 1 87.69 399 ILE A N 1
ATOM 2890 C CA . ILE A 1 399 ? -19.656 17.031 22.828 1 87.69 399 ILE A CA 1
ATOM 2891 C C . ILE A 1 399 ? -20.484 17.953 23.719 1 87.69 399 ILE A C 1
ATOM 2893 O O . ILE A 1 399 ? -19.984 18.516 24.688 1 87.69 399 ILE A O 1
ATOM 2897 N N . SER A 1 400 ? -21.75 18.141 23.406 1 83 400 SER A N 1
ATOM 2898 C CA . SER A 1 400 ? -22.625 18.984 24.188 1 83 400 SER A CA 1
ATOM 2899 C C . SER A 1 400 ? -22.828 18.422 25.594 1 83 400 SER A C 1
ATOM 2901 O O . SER A 1 400 ? -22.891 19.172 26.578 1 83 400 SER A O 1
ATOM 2903 N N . ALA A 1 401 ? -22.875 17.141 25.703 1 81.75 401 ALA A N 1
ATOM 2904 C CA . ALA A 1 401 ? -23.078 16.5 26.984 1 81.75 401 ALA A CA 1
ATOM 2905 C C . ALA A 1 401 ? -21.844 16.625 27.875 1 81.75 401 ALA A C 1
ATOM 2907 O O . ALA A 1 401 ? -21.953 16.719 29.109 1 81.75 401 ALA A O 1
ATOM 2908 N N . ALA A 1 402 ? -20.703 16.625 27.344 1 72.81 402 ALA A N 1
ATOM 2909 C CA . ALA A 1 402 ? -19.453 16.703 28.094 1 72.81 402 ALA A CA 1
ATOM 2910 C C . ALA A 1 402 ? -19.219 18.109 28.625 1 72.81 402 ALA A C 1
ATOM 2912 O O . ALA A 1 402 ? -18.531 18.297 29.641 1 72.81 402 ALA A O 1
ATOM 2913 N N . GLY A 1 403 ? -19.641 19.062 27.906 1 66.44 403 GLY A N 1
ATOM 2914 C CA . GLY A 1 403 ? -19.5 20.453 28.328 1 66.44 403 GLY A CA 1
ATOM 2915 C C . GLY A 1 403 ? -20.469 20.844 29.422 1 66.44 403 GLY A C 1
ATOM 2916 O O . GLY A 1 403 ? -20.312 21.906 30.031 1 66.44 403 GLY A O 1
ATOM 2917 N N . GLU A 1 404 ? -21.562 20.109 29.672 1 57.53 404 GLU A N 1
ATOM 2918 C CA . GLU A 1 404 ? -22.484 20.375 30.766 1 57.53 404 GLU A CA 1
ATOM 2919 C C . GLU A 1 404 ? -22.031 19.688 32.062 1 57.53 404 GLU A C 1
ATOM 2921 O O . GLU A 1 404 ? -22.141 20.266 33.125 1 57.53 404 GLU A O 1
ATOM 2926 N N . MET B 1 1 ? -14.445 7.605 -2.041 1 26.59 1 MET B N 1
ATOM 2927 C CA . MET B 1 1 ? -15.211 6.414 -1.688 1 26.59 1 MET B CA 1
ATOM 2928 C C . MET B 1 1 ? -16.688 6.598 -2.029 1 26.59 1 MET B C 1
ATOM 2930 O O . MET B 1 1 ? -17.375 7.43 -1.426 1 26.59 1 MET B O 1
ATOM 2934 N N . THR B 1 2 ? -16.922 6.535 -3.238 1 33.16 2 THR B N 1
ATOM 2935 C CA . THR B 1 2 ? -18.312 6.621 -3.652 1 33.16 2 THR B CA 1
ATOM 2936 C C . THR B 1 2 ? -19.203 5.727 -2.781 1 33.16 2 THR B C 1
ATOM 2938 O O . THR B 1 2 ? -18.969 4.516 -2.701 1 33.16 2 THR B O 1
ATOM 2941 N N . MET B 1 3 ? -19.688 6.328 -1.729 1 39.94 3 MET B N 1
ATOM 2942 C CA . MET B 1 3 ? -20.625 5.641 -0.852 1 39.94 3 MET B CA 1
ATOM 2943 C C . MET B 1 3 ? -21.797 5.051 -1.651 1 39.94 3 MET B C 1
ATOM 2945 O O . MET B 1 3 ? -22.5 5.781 -2.35 1 39.94 3 MET B O 1
ATOM 2949 N N . ARG B 1 4 ? -21.734 3.867 -1.933 1 48.91 4 ARG B N 1
ATOM 2950 C CA . ARG B 1 4 ? -22.688 3.074 -2.697 1 48.91 4 ARG B CA 1
ATOM 2951 C C . ARG B 1 4 ? -24.062 3.096 -2.045 1 48.91 4 ARG B C 1
ATOM 2953 O O . ARG B 1 4 ? -24.172 3.115 -0.816 1 48.91 4 ARG B O 1
ATOM 2960 N N . PRO B 1 5 ? -25.062 3.441 -2.773 1 53.59 5 PRO B N 1
ATOM 2961 C CA . PRO B 1 5 ? -26.469 3.387 -2.334 1 53.59 5 PRO B CA 1
ATOM 2962 C C . PRO B 1 5 ? -26.797 2.102 -1.581 1 53.59 5 PRO B C 1
ATOM 2964 O O . PRO B 1 5 ? -26.062 1.119 -1.671 1 53.59 5 PRO B O 1
ATOM 2967 N N . ALA B 1 6 ? -27.844 2.186 -0.778 1 54.75 6 ALA B N 1
ATOM 2968 C CA . ALA B 1 6 ? -28.406 1.049 -0.053 1 54.75 6 ALA B CA 1
ATOM 2969 C C . ALA B 1 6 ? -28.641 -0.136 -0.986 1 54.75 6 ALA B C 1
ATOM 2971 O O . ALA B 1 6 ? -29.156 0.027 -2.088 1 54.75 6 ALA B O 1
ATOM 2972 N N . SER B 1 7 ? -28.125 -1.381 -0.719 1 65.12 7 SER B N 1
ATOM 2973 C CA . SER B 1 7 ? -28.141 -2.576 -1.557 1 65.12 7 SER B CA 1
ATOM 2974 C C . SER B 1 7 ? -29.547 -3.174 -1.649 1 65.12 7 SER B C 1
ATOM 2976 O O . SER B 1 7 ? -30.25 -3.266 -0.645 1 65.12 7 SER B O 1
ATOM 2978 N N . SER B 1 8 ? -30.266 -3.441 -2.773 1 74.88 8 SER B N 1
ATOM 2979 C CA . SER B 1 8 ? -31.5 -4.18 -3.018 1 74.88 8 SER B CA 1
ATOM 2980 C C . SER B 1 8 ? -31.438 -5.57 -2.391 1 74.88 8 SER B C 1
ATOM 2982 O O . SER B 1 8 ? -30.359 -6.086 -2.1 1 74.88 8 SER B O 1
ATOM 2984 N N . PRO B 1 9 ? -32.594 -6.164 -1.974 1 78.12 9 PRO B N 1
ATOM 2985 C CA . PRO B 1 9 ? -32.625 -7.516 -1.409 1 78.12 9 PRO B CA 1
ATOM 2986 C C . PRO B 1 9 ? -31.891 -8.531 -2.283 1 78.12 9 PRO B C 1
ATOM 2988 O O . PRO B 1 9 ? -31.219 -9.43 -1.765 1 78.12 9 PRO B O 1
ATOM 2991 N N . GLU B 1 10 ? -32.125 -8.43 -3.535 1 85.25 10 GLU B N 1
ATOM 2992 C CA . GLU B 1 10 ? -31.422 -9.328 -4.457 1 85.25 10 GLU B CA 1
ATOM 2993 C C . GLU B 1 10 ? -29.906 -9.164 -4.355 1 85.25 10 GLU B C 1
ATOM 2995 O O . GLU B 1 10 ? -29.172 -10.148 -4.402 1 85.25 10 GLU B O 1
ATOM 3000 N N . GLU B 1 11 ? -29.562 -7.988 -4.234 1 85.69 11 GLU B N 1
ATOM 3001 C CA . GLU B 1 11 ? -28.141 -7.707 -4.09 1 85.69 11 GLU B CA 1
ATOM 3002 C C . GLU B 1 11 ? -27.594 -8.258 -2.771 1 85.69 11 GLU B C 1
ATOM 3004 O O . GLU B 1 11 ? -26.469 -8.758 -2.715 1 85.69 11 GLU B O 1
ATOM 3009 N N . ILE B 1 12 ? -28.375 -8.219 -1.814 1 85.44 12 ILE B N 1
ATOM 3010 C CA . ILE B 1 12 ? -27.984 -8.734 -0.506 1 85.44 12 ILE B CA 1
ATOM 3011 C C . ILE B 1 12 ? -27.828 -10.25 -0.572 1 85.44 12 ILE B C 1
ATOM 3013 O O . ILE B 1 12 ? -26.844 -10.805 -0.057 1 85.44 12 ILE B O 1
ATOM 3017 N N . ARG B 1 13 ? -28.812 -10.906 -1.189 1 90.5 13 ARG B N 1
ATOM 3018 C CA . ARG B 1 13 ? -28.75 -12.359 -1.337 1 90.5 13 ARG B CA 1
ATOM 3019 C C . ARG B 1 13 ? -27.516 -12.773 -2.131 1 90.5 13 ARG B C 1
ATOM 3021 O O . ARG B 1 13 ? -26.828 -13.727 -1.758 1 90.5 13 ARG B O 1
ATOM 3028 N N . ARG B 1 14 ? -27.281 -12.125 -3.205 1 92.56 14 ARG B N 1
ATOM 3029 C CA . ARG B 1 14 ? -26.109 -12.391 -4.035 1 92.56 14 ARG B CA 1
ATOM 3030 C C . ARG B 1 14 ? -24.828 -12.281 -3.223 1 92.56 14 ARG B C 1
ATOM 3032 O O . ARG B 1 14 ? -23.953 -13.141 -3.316 1 92.56 14 ARG B O 1
ATOM 3039 N N . ARG B 1 15 ? -24.75 -11.297 -2.467 1 92.75 15 ARG B N 1
ATOM 3040 C CA . ARG B 1 15 ? -23.578 -11.07 -1.643 1 92.75 15 ARG B CA 1
ATOM 3041 C C . ARG B 1 15 ? -23.422 -12.164 -0.584 1 92.75 15 ARG B C 1
ATOM 3043 O O . ARG B 1 15 ? -22.312 -12.641 -0.328 1 92.75 15 ARG B O 1
ATOM 3050 N N . ASN B 1 16 ? -24.531 -12.539 -0.038 1 94 16 ASN B N 1
ATOM 3051 C CA . ASN B 1 16 ? -24.5 -13.578 0.984 1 94 16 ASN B CA 1
ATOM 3052 C C . ASN B 1 16 ? -24.062 -14.922 0.402 1 94 16 ASN B C 1
ATOM 3054 O O . ASN B 1 16 ? -23.312 -15.672 1.037 1 94 16 ASN B O 1
ATOM 3058 N N . LEU B 1 17 ? -24.578 -15.195 -0.788 1 96.69 17 LEU B N 1
ATOM 3059 C CA . LEU B 1 17 ? -24.172 -16.422 -1.47 1 96.69 17 LEU B CA 1
ATOM 3060 C C . LEU B 1 17 ? -22.656 -16.422 -1.705 1 96.69 17 LEU B C 1
ATOM 3062 O O . LEU B 1 17 ? -21.984 -17.438 -1.473 1 96.69 17 LEU B O 1
ATOM 3066 N N . ALA B 1 18 ? -22.172 -15.305 -2.15 1 96.94 18 ALA B N 1
ATOM 3067 C CA . ALA B 1 18 ? -20.75 -15.164 -2.422 1 96.94 18 ALA B CA 1
ATOM 3068 C C . ALA B 1 18 ? -19.922 -15.383 -1.154 1 96.94 18 ALA B C 1
ATOM 3070 O O . ALA B 1 18 ? -18.938 -16.125 -1.163 1 96.94 18 ALA B O 1
ATOM 3071 N N . VAL B 1 19 ? -20.344 -14.805 -0.089 1 96 19 VAL B N 1
ATOM 3072 C CA . VAL B 1 19 ? -19.609 -14.891 1.175 1 96 19 VAL B CA 1
ATOM 3073 C C . VAL B 1 19 ? -19.641 -16.328 1.684 1 96 19 VAL B C 1
ATOM 3075 O O . VAL B 1 19 ? -18.609 -16.859 2.119 1 96 19 VAL B O 1
ATOM 3078 N N . LEU B 1 20 ? -20.75 -16.922 1.644 1 96.69 20 LEU B N 1
ATOM 3079 C CA . LEU B 1 20 ? -20.875 -18.312 2.09 1 96.69 20 LEU B CA 1
ATOM 3080 C C . LEU B 1 20 ? -19.969 -19.234 1.28 1 96.69 20 LEU B C 1
ATOM 3082 O O . LEU B 1 20 ? -19.219 -20.031 1.849 1 96.69 20 LEU B O 1
ATOM 3086 N N . LEU B 1 21 ? -20.016 -19.094 -0.016 1 97.5 21 LEU B N 1
ATOM 3087 C CA . LEU B 1 21 ? -19.203 -19.938 -0.874 1 97.5 21 LEU B CA 1
ATOM 3088 C C . LEU B 1 21 ? -17.719 -19.734 -0.601 1 97.5 21 LEU B C 1
ATOM 3090 O O . LEU B 1 21 ? -16.938 -20.672 -0.641 1 97.5 21 LEU B O 1
ATOM 3094 N N . ARG B 1 22 ? -17.328 -18.516 -0.365 1 96.19 22 ARG B N 1
ATOM 3095 C CA . ARG B 1 22 ? -15.938 -18.219 -0.071 1 96.19 22 ARG B CA 1
ATOM 3096 C C . ARG B 1 22 ? -15.477 -18.938 1.196 1 96.19 22 ARG B C 1
ATOM 3098 O O . ARG B 1 22 ? -14.352 -19.438 1.261 1 96.19 22 ARG B O 1
ATOM 3105 N N . HIS B 1 23 ? -16.344 -18.953 2.215 1 95.19 23 HIS B N 1
ATOM 3106 C CA . HIS B 1 23 ? -16.016 -19.672 3.438 1 95.19 23 HIS B CA 1
ATOM 3107 C C . HIS B 1 23 ? -15.789 -21.156 3.156 1 95.19 23 HIS B C 1
ATOM 3109 O O . HIS B 1 23 ? -14.812 -21.75 3.623 1 95.19 23 HIS B O 1
ATOM 3115 N N . VAL B 1 24 ? -16.672 -21.656 2.389 1 96.5 24 VAL B N 1
ATOM 3116 C CA . VAL B 1 24 ? -16.594 -23.078 2.07 1 96.5 24 VAL B CA 1
ATOM 3117 C C . VAL B 1 24 ? -15.367 -23.344 1.201 1 96.5 24 VAL B C 1
ATOM 3119 O O . VAL B 1 24 ? -14.68 -24.359 1.386 1 96.5 24 VAL B O 1
ATOM 3122 N N . HIS B 1 25 ? -15.086 -22.469 0.252 1 97 25 HIS B N 1
ATOM 3123 C CA . HIS B 1 25 ? -13.93 -22.594 -0.625 1 97 25 HIS B CA 1
ATOM 3124 C C . HIS B 1 25 ? -12.633 -22.562 0.172 1 97 25 HIS B C 1
ATOM 3126 O O . HIS B 1 25 ? -11.727 -23.375 -0.07 1 97 25 HIS B O 1
ATOM 3132 N N . ARG B 1 26 ? -12.539 -21.703 1.055 1 93.62 26 ARG B N 1
ATOM 3133 C CA . ARG B 1 26 ? -11.32 -21.5 1.825 1 93.62 26 ARG B CA 1
ATOM 3134 C C . ARG B 1 26 ? -11.117 -22.609 2.844 1 93.62 26 ARG B C 1
ATOM 3136 O O . ARG B 1 26 ? -10.016 -23.141 2.979 1 93.62 26 ARG B O 1
ATOM 3143 N N . ASP B 1 27 ? -12.234 -23 3.498 1 92.75 27 ASP B N 1
ATOM 3144 C CA . ASP B 1 27 ? -12.086 -23.859 4.672 1 92.75 27 ASP B CA 1
ATOM 3145 C C . ASP B 1 27 ? -12.391 -25.312 4.328 1 92.75 27 ASP B C 1
ATOM 3147 O O . ASP B 1 27 ? -12.086 -26.219 5.109 1 92.75 27 ASP B O 1
ATOM 3151 N N . GLY B 1 28 ? -12.914 -25.531 3.168 1 90.25 28 GLY B N 1
ATOM 3152 C CA . GLY B 1 28 ? -13.312 -26.875 2.803 1 90.25 28 GLY B CA 1
ATOM 3153 C C . GLY B 1 28 ? -14.617 -27.312 3.441 1 90.25 28 GLY B C 1
ATOM 3154 O O . GLY B 1 28 ? -15.688 -26.812 3.086 1 90.25 28 GLY B O 1
ATOM 3155 N N . GLN B 1 29 ? -14.57 -27.938 4.59 1 89.75 29 GLN B N 1
ATOM 3156 C CA . GLN B 1 29 ? -15.766 -28.359 5.309 1 89.75 29 GLN B CA 1
ATOM 3157 C C . GLN B 1 29 ? -16.094 -27.391 6.438 1 89.75 29 GLN B C 1
ATOM 3159 O O . GLN B 1 29 ? -15.234 -27.047 7.25 1 89.75 29 GLN B O 1
ATOM 3164 N N . VAL B 1 30 ? -17.359 -26.906 6.363 1 94.44 30 VAL B N 1
ATOM 3165 C CA . VAL B 1 30 ? -17.797 -25.984 7.398 1 94.44 30 VAL B CA 1
ATOM 3166 C C . VAL B 1 30 ? -19.234 -26.312 7.816 1 94.44 30 VAL B C 1
ATOM 3168 O O . VAL B 1 30 ? -20.078 -26.578 6.969 1 94.44 30 VAL B O 1
ATOM 3171 N N . SER B 1 31 ? -19.484 -26.266 9.094 1 94.69 31 SER B N 1
ATOM 3172 C CA . SER B 1 31 ? -20.844 -26.531 9.547 1 94.69 31 SER B CA 1
ATOM 3173 C C . SER B 1 31 ? -21.766 -25.344 9.281 1 94.69 31 SER B C 1
ATOM 3175 O O . SER B 1 31 ? -21.297 -24.203 9.211 1 94.69 31 SER B O 1
ATOM 3177 N N . ARG B 1 32 ? -23.031 -25.625 9.18 1 93.62 32 ARG B N 1
ATOM 3178 C CA . ARG B 1 32 ? -24.016 -24.547 9.039 1 93.62 32 ARG B CA 1
ATOM 3179 C C . ARG B 1 32 ? -23.969 -23.609 10.234 1 93.62 32 ARG B C 1
ATOM 3181 O O . ARG B 1 32 ? -24.125 -22.391 10.086 1 93.62 32 ARG B O 1
ATOM 3188 N N . ALA B 1 33 ? -23.781 -24.234 11.344 1 92.56 33 ALA B N 1
ATOM 3189 C CA . ALA B 1 33 ? -23.719 -23.438 12.562 1 92.56 33 ALA B CA 1
ATOM 3190 C C . ALA B 1 33 ? -22.562 -22.438 12.523 1 92.56 33 ALA B C 1
ATOM 3192 O O . ALA B 1 33 ? -22.734 -21.266 12.867 1 92.56 33 ALA B O 1
ATOM 3193 N N . THR B 1 34 ? -21.469 -22.922 12.125 1 94.5 34 THR B N 1
ATOM 3194 C CA . THR B 1 34 ? -20.297 -22.078 12.016 1 94.5 34 THR B CA 1
ATOM 3195 C C . THR B 1 34 ? -20.516 -20.984 10.984 1 94.5 34 THR B C 1
ATOM 3197 O O . THR B 1 34 ? -20.125 -19.828 11.203 1 94.5 34 THR B O 1
ATOM 3200 N N . LEU B 1 35 ? -21.094 -21.297 9.875 1 95.5 35 LEU B N 1
ATOM 3201 C CA . LEU B 1 35 ? -21.391 -20.328 8.836 1 95.5 35 LEU B CA 1
ATOM 3202 C C . LEU B 1 35 ? -22.328 -19.234 9.352 1 95.5 35 LEU B C 1
ATOM 3204 O O . LEU B 1 35 ? -22.125 -18.047 9.086 1 95.5 35 LEU B O 1
ATOM 3208 N N . ALA B 1 36 ? -23.344 -19.688 10.047 1 94.19 36 ALA B N 1
ATOM 3209 C CA . ALA B 1 36 ? -24.281 -18.734 10.633 1 94.19 36 ALA B CA 1
ATOM 3210 C C . ALA B 1 36 ? -23.578 -17.766 11.57 1 94.19 36 ALA B C 1
ATOM 3212 O O . ALA B 1 36 ? -23.812 -16.562 11.516 1 94.19 36 ALA B O 1
ATOM 3213 N N . GLU B 1 37 ? -22.781 -18.328 12.375 1 94.12 37 GLU B N 1
ATOM 3214 C CA . GLU B 1 37 ? -22.031 -17.516 13.336 1 94.12 37 GLU B CA 1
ATOM 3215 C C . GLU B 1 37 ? -21.109 -16.531 12.617 1 94.12 37 GLU B C 1
ATOM 3217 O O . GLU B 1 37 ? -21.125 -15.344 12.914 1 94.12 37 GLU B O 1
ATOM 3222 N N . ARG B 1 38 ? -20.359 -16.938 11.648 1 93.38 38 ARG B N 1
ATOM 3223 C CA . ARG B 1 38 ? -19.375 -16.125 10.945 1 93.38 38 ARG B CA 1
ATOM 3224 C C . ARG B 1 38 ? -20.062 -15.023 10.125 1 93.38 38 ARG B C 1
ATOM 3226 O O . ARG B 1 38 ? -19.531 -13.922 9.984 1 93.38 38 ARG B O 1
ATOM 3233 N N . MET B 1 39 ? -21.203 -15.383 9.672 1 93.94 39 MET B N 1
ATOM 3234 C CA . MET B 1 39 ? -21.859 -14.445 8.758 1 93.94 39 MET B CA 1
ATOM 3235 C C . MET B 1 39 ? -22.891 -13.594 9.492 1 93.94 39 MET B C 1
ATOM 3237 O O . MET B 1 39 ? -23.438 -12.648 8.922 1 93.94 39 MET B O 1
ATOM 3241 N N . GLY B 1 40 ? -23.078 -13.938 10.688 1 93.44 40 GLY B N 1
ATOM 3242 C CA . GLY B 1 40 ? -24.062 -13.203 11.469 1 93.44 40 GLY B CA 1
ATOM 3243 C C . GLY B 1 40 ? -25.469 -13.344 10.914 1 93.44 40 GLY B C 1
ATOM 3244 O O . GLY B 1 40 ? -26.234 -12.375 10.898 1 93.44 40 GLY B O 1
ATOM 3245 N N . LEU B 1 41 ? -25.828 -14.445 10.398 1 93.38 41 LEU B N 1
ATOM 3246 C CA . LEU B 1 41 ? -27.125 -14.719 9.812 1 93.38 41 LEU B CA 1
ATOM 3247 C C . LEU B 1 41 ? -27.875 -15.797 10.602 1 93.38 41 LEU B C 1
ATOM 3249 O O . LEU B 1 41 ? -27.25 -16.562 11.336 1 93.38 41 LEU B O 1
ATOM 3253 N N . ASN B 1 42 ? -29.109 -15.789 10.508 1 93.19 42 ASN B N 1
ATOM 3254 C CA . ASN B 1 42 ? -29.875 -16.812 11.219 1 93.19 42 ASN B CA 1
ATOM 3255 C C . ASN B 1 42 ? -29.875 -18.141 10.453 1 93.19 42 ASN B C 1
ATOM 3257 O O . ASN B 1 42 ? -29.484 -18.188 9.289 1 93.19 42 ASN B O 1
ATOM 3261 N N . ARG B 1 43 ? -30.328 -19.156 11.094 1 92.38 43 ARG B N 1
ATOM 3262 C CA . ARG B 1 43 ? -30.266 -20.516 10.594 1 92.38 43 ARG B CA 1
ATOM 3263 C C . ARG B 1 43 ? -31.109 -20.672 9.336 1 92.38 43 ARG B C 1
ATOM 3265 O O . ARG B 1 43 ? -30.719 -21.391 8.406 1 92.38 43 ARG B O 1
ATOM 3272 N N . SER B 1 44 ? -32.25 -20.047 9.328 1 94.75 44 SER B N 1
ATOM 3273 C CA . SER B 1 44 ? -33.156 -20.188 8.18 1 94.75 44 SER B CA 1
ATOM 3274 C C . SER B 1 44 ? -32.531 -19.562 6.926 1 94.75 44 SER B C 1
ATOM 3276 O O . SER B 1 44 ? -32.656 -20.109 5.828 1 94.75 44 SER B O 1
ATOM 3278 N N . THR B 1 45 ? -31.828 -18.438 7.078 1 94.44 45 THR B N 1
ATOM 3279 C CA . THR B 1 45 ? -31.156 -17.797 5.961 1 94.44 45 THR B CA 1
ATOM 3280 C C . THR B 1 45 ? -30.016 -18.656 5.438 1 94.44 45 THR B C 1
ATOM 3282 O O . THR B 1 45 ? -29.844 -18.797 4.223 1 94.44 45 THR B O 1
ATOM 3285 N N . ILE B 1 46 ? -29.281 -19.234 6.34 1 96.44 46 ILE B N 1
ATOM 3286 C CA . ILE B 1 46 ? -28.172 -20.109 5.957 1 96.44 46 ILE B CA 1
ATOM 3287 C C . ILE B 1 46 ? -28.719 -21.312 5.176 1 96.44 46 ILE B C 1
ATOM 3289 O O . ILE B 1 46 ? -28.141 -21.703 4.164 1 96.44 46 ILE B O 1
ATOM 3293 N N . LEU B 1 47 ? -29.812 -21.844 5.676 1 95.5 47 LEU B N 1
ATOM 3294 C CA . LEU B 1 47 ? -30.422 -22.984 5 1 95.5 47 LEU B CA 1
ATOM 3295 C C . LEU B 1 47 ? -30.812 -22.609 3.566 1 95.5 47 LEU B C 1
ATOM 3297 O O . LEU B 1 47 ? -30.578 -23.391 2.643 1 95.5 47 LEU B O 1
ATOM 3301 N N . ALA B 1 48 ? -31.359 -21.469 3.434 1 96.56 48 ALA B N 1
ATOM 3302 C CA . ALA B 1 48 ? -31.766 -21.031 2.104 1 96.56 48 ALA B CA 1
ATOM 3303 C C . ALA B 1 48 ? -30.547 -20.828 1.195 1 96.56 48 ALA B C 1
ATOM 3305 O O . ALA B 1 48 ? -30.594 -21.203 0.019 1 96.56 48 ALA B O 1
ATOM 3306 N N . LEU B 1 49 ? -29.531 -20.234 1.711 1 97.12 49 LEU B N 1
ATOM 3307 C CA . LEU B 1 49 ? -28.312 -19.984 0.938 1 97.12 49 LEU B CA 1
ATOM 3308 C C . LEU B 1 49 ? -27.641 -21.281 0.533 1 97.12 49 LEU B C 1
ATOM 3310 O O . LEU B 1 49 ? -27.203 -21.438 -0.611 1 97.12 49 LEU B O 1
ATOM 3314 N N . THR B 1 50 ? -27.547 -22.219 1.458 1 96.88 50 THR B N 1
ATOM 3315 C CA . THR B 1 50 ? -26.906 -23.484 1.147 1 96.88 50 THR B CA 1
ATOM 3316 C C . THR B 1 50 ? -27.734 -24.266 0.125 1 96.88 50 THR B C 1
ATOM 3318 O O . THR B 1 50 ? -27.188 -24.953 -0.74 1 96.88 50 THR B O 1
ATOM 3321 N N . ALA B 1 51 ? -29.016 -24.141 0.258 1 96.69 51 ALA B N 1
ATOM 3322 C CA . ALA B 1 51 ? -29.875 -24.797 -0.715 1 96.69 51 ALA B CA 1
ATOM 3323 C C . ALA B 1 51 ? -29.641 -24.25 -2.121 1 96.69 51 ALA B C 1
ATOM 3325 O O . ALA B 1 51 ? -29.578 -25.016 -3.088 1 96.69 51 ALA B O 1
ATOM 3326 N N . ASP B 1 52 ? -29.5 -23 -2.232 1 96.56 52 ASP B N 1
ATOM 3327 C CA . ASP B 1 52 ? -29.25 -22.359 -3.521 1 96.56 52 ASP B CA 1
ATOM 3328 C C . ASP B 1 52 ? -27.922 -22.828 -4.117 1 96.56 52 ASP B C 1
ATOM 3330 O O . ASP B 1 52 ? -27.859 -23.156 -5.305 1 96.56 52 ASP B O 1
ATOM 3334 N N . LEU B 1 53 ? -26.875 -22.859 -3.326 1 97.56 53 LEU B N 1
ATOM 3335 C CA . LEU B 1 53 ? -25.547 -23.25 -3.789 1 97.56 53 LEU B CA 1
ATOM 3336 C C . LEU B 1 53 ? -25.516 -24.734 -4.145 1 97.56 53 LEU B C 1
ATOM 3338 O O . LEU B 1 53 ? -24.828 -25.141 -5.098 1 97.56 53 LEU B O 1
ATOM 3342 N N . ALA B 1 54 ? -26.25 -25.516 -3.389 1 96.62 54 ALA B N 1
ATOM 3343 C CA . ALA B 1 54 ? -26.344 -26.938 -3.686 1 96.62 54 ALA B CA 1
ATOM 3344 C C . ALA B 1 54 ? -27.094 -27.172 -5.004 1 96.62 54 ALA B C 1
ATOM 3346 O O . ALA B 1 54 ? -26.688 -28.016 -5.805 1 96.62 54 ALA B O 1
ATOM 3347 N N . ALA B 1 55 ? -28.109 -26.469 -5.141 1 95.81 55 ALA B N 1
ATOM 3348 C CA . ALA B 1 55 ? -28.891 -26.578 -6.379 1 95.81 55 ALA B CA 1
ATOM 3349 C C . ALA B 1 55 ? -28.031 -26.203 -7.59 1 95.81 55 ALA B C 1
ATOM 3351 O O . ALA B 1 55 ? -28.188 -26.781 -8.672 1 95.81 55 ALA B O 1
ATOM 3352 N N . ALA B 1 56 ? -27.172 -25.328 -7.398 1 95.19 56 ALA B N 1
ATOM 3353 C CA . ALA B 1 56 ? -26.281 -24.891 -8.469 1 95.19 56 ALA B CA 1
ATOM 3354 C C . ALA B 1 56 ? -25.141 -25.875 -8.672 1 95.19 56 ALA B C 1
ATOM 3356 O O . ALA B 1 56 ? -24.344 -25.734 -9.609 1 95.19 56 ALA B O 1
ATOM 3357 N N . GLY B 1 57 ? -25 -26.859 -7.766 1 95.31 57 GLY B N 1
ATOM 3358 C CA . GLY B 1 57 ? -23.969 -27.891 -7.883 1 95.31 57 GLY B CA 1
ATOM 3359 C C . GLY B 1 57 ? -22.625 -27.453 -7.34 1 95.31 57 GLY B C 1
ATOM 3360 O O . GLY B 1 57 ? -21.594 -28.031 -7.684 1 95.31 57 GLY B O 1
ATOM 3361 N N . LEU B 1 58 ? -22.594 -26.391 -6.492 1 97.44 58 LEU B N 1
ATOM 3362 C CA . LEU B 1 58 ? -21.328 -25.828 -6.008 1 97.44 58 LEU B CA 1
ATOM 3363 C C . LEU B 1 58 ? -20.922 -26.469 -4.688 1 97.44 58 LEU B C 1
ATOM 3365 O O . LEU B 1 58 ? -19.734 -26.547 -4.379 1 97.44 58 LEU B O 1
ATOM 3369 N N . ILE B 1 59 ? -21.906 -26.844 -3.936 1 97.62 59 ILE B N 1
ATOM 3370 C CA . ILE B 1 59 ? -21.609 -27.438 -2.635 1 97.62 59 ILE B CA 1
ATOM 3371 C C . ILE B 1 59 ? -22.5 -28.672 -2.424 1 97.62 59 ILE B C 1
ATOM 3373 O O . ILE B 1 59 ? -23.422 -28.922 -3.195 1 97.62 59 ILE B O 1
ATOM 3377 N N . ARG B 1 60 ? -22.156 -29.406 -1.477 1 96.5 60 ARG B N 1
ATOM 3378 C CA . ARG B 1 60 ? -22.984 -30.5 -0.972 1 96.5 60 ARG B CA 1
ATOM 3379 C C . ARG B 1 60 ? -23.031 -30.484 0.552 1 96.5 60 ARG B C 1
ATOM 3381 O O . ARG B 1 60 ? -22.141 -29.953 1.205 1 96.5 60 ARG B O 1
ATOM 3388 N N . GLU B 1 61 ? -24.078 -30.875 1.04 1 94.5 61 GLU B N 1
ATOM 3389 C CA . GLU B 1 61 ? -24.25 -30.984 2.484 1 94.5 61 GLU B CA 1
ATOM 3390 C C . GLU B 1 61 ? -24.266 -32.438 2.932 1 94.5 61 GLU B C 1
ATOM 3392 O O . GLU B 1 61 ? -24.812 -33.312 2.24 1 94.5 61 GLU B O 1
ATOM 3397 N N . GLU B 1 62 ? -23.547 -32.688 3.959 1 90.31 62 GLU B N 1
ATOM 3398 C CA . GLU B 1 62 ? -23.5 -34.031 4.492 1 90.31 62 GLU B CA 1
ATOM 3399 C C . GLU B 1 62 ? -23.484 -34.031 6.02 1 90.31 62 GLU B C 1
ATOM 3401 O O . GLU B 1 62 ? -23.266 -32.969 6.637 1 90.31 62 GLU B O 1
ATOM 3406 N N . LEU B 1 63 ? -23.953 -35.156 6.617 1 81.88 63 LEU B N 1
ATOM 3407 C CA . LEU B 1 63 ? -23.875 -35.312 8.062 1 81.88 63 LEU B CA 1
ATOM 3408 C C . LEU B 1 63 ? -22.406 -35.375 8.516 1 81.88 63 LEU B C 1
ATOM 3410 O O . LEU B 1 63 ? -21.562 -35.906 7.805 1 81.88 63 LEU B O 1
ATOM 3414 N N . PRO B 1 64 ? -22.219 -34.562 9.648 1 71.12 64 PRO B N 1
ATOM 3415 C CA . PRO B 1 64 ? -20.844 -34.625 10.133 1 71.12 64 PRO B CA 1
ATOM 3416 C C . PRO B 1 64 ? -20.359 -36.031 10.359 1 71.12 64 PRO B C 1
ATOM 3418 O O . PRO B 1 64 ? -21.156 -36.938 10.664 1 71.12 64 PRO B O 1
ATOM 3421 N N . GLY B 1 65 ? -19.375 -36.531 9.727 1 57.84 65 GLY B N 1
ATOM 3422 C CA . GLY B 1 65 ? -18.922 -37.875 10.133 1 57.84 65 GLY B CA 1
ATOM 3423 C C . GLY B 1 65 ? -19.031 -38.094 11.625 1 57.84 65 GLY B C 1
ATOM 3424 O O . GLY B 1 65 ? -19.391 -37.188 12.383 1 57.84 65 GLY B O 1
ATOM 3425 N N . GLN B 1 66 ? -18.734 -39.375 12.172 1 51.19 66 GLN B N 1
ATOM 3426 C CA . GLN B 1 66 ? -18.891 -39.938 13.508 1 51.19 66 GLN B CA 1
ATOM 3427 C C . GLN B 1 66 ? -18.344 -38.969 14.562 1 51.19 66 GLN B C 1
ATOM 3429 O O . GLN B 1 66 ? -17.125 -38.844 14.727 1 51.19 66 GLN B O 1
ATOM 3434 N N . THR B 1 67 ? -18.875 -37.781 14.609 1 48.47 67 THR B N 1
ATOM 3435 C CA . THR B 1 67 ? -18.297 -37.219 15.82 1 48.47 67 THR B CA 1
ATOM 3436 C C . THR B 1 67 ? -19.094 -37.625 17.047 1 48.47 67 THR B C 1
ATOM 3438 O O . THR B 1 67 ? -20.297 -37.938 16.953 1 48.47 67 THR B O 1
ATOM 3441 N N . GLY B 1 68 ? -18.609 -38.469 17.969 1 45.66 68 GLY B N 1
ATOM 3442 C CA . GLY B 1 68 ? -19.078 -38.969 19.25 1 45.66 68 GLY B CA 1
ATOM 3443 C C . GLY B 1 68 ? -19.938 -37.969 20.016 1 45.66 68 GLY B C 1
ATOM 3444 O O . GLY B 1 68 ? -20.312 -38.219 21.156 1 45.66 68 GLY B O 1
ATOM 3445 N N . LYS B 1 69 ? -19.984 -36.875 19.641 1 50.56 69 LYS B N 1
ATOM 3446 C CA . LYS B 1 69 ? -20.703 -36.094 20.625 1 50.56 69 LYS B CA 1
ATOM 3447 C C . LYS B 1 69 ? -22.219 -36.281 20.469 1 50.56 69 LYS B C 1
ATOM 3449 O O . LYS B 1 69 ? -22.703 -36.438 19.344 1 50.56 69 LYS B O 1
ATOM 3454 N N . ALA B 1 70 ? -22.938 -36.375 21.531 1 50.69 70 ALA B N 1
ATOM 3455 C CA . ALA B 1 70 ? -24.328 -36.75 21.812 1 50.69 70 ALA B CA 1
ATOM 3456 C C . ALA B 1 70 ? -25.297 -35.844 21.047 1 50.69 70 ALA B C 1
ATOM 3458 O O . ALA B 1 70 ? -26.484 -36.188 20.922 1 50.69 70 ALA B O 1
ATOM 3459 N N . GLY B 1 71 ? -24.969 -34.656 20.562 1 53.94 71 GLY B N 1
ATOM 3460 C CA . GLY B 1 71 ? -26.016 -33.719 20.141 1 53.94 71 GLY B CA 1
ATOM 3461 C C . GLY B 1 71 ? -26.328 -33.844 18.656 1 53.94 71 GLY B C 1
ATOM 3462 O O . GLY B 1 71 ? -25.625 -34.531 17.922 1 53.94 71 GLY B O 1
ATOM 3463 N N . ARG B 1 72 ? -27.594 -33.406 18.203 1 56.72 72 ARG B N 1
ATOM 3464 C CA . ARG B 1 72 ? -28.047 -33.406 16.812 1 56.72 72 ARG B CA 1
ATOM 3465 C C . ARG B 1 72 ? -26.969 -32.875 15.883 1 56.72 72 ARG B C 1
ATOM 3467 O O . ARG B 1 72 ? -26.531 -31.734 16.016 1 56.72 72 ARG B O 1
ATOM 3474 N N . PRO B 1 73 ? -26.359 -33.688 15.141 1 64.25 73 PRO B N 1
ATOM 3475 C CA . PRO B 1 73 ? -25.188 -33.281 14.367 1 64.25 73 PRO B CA 1
ATOM 3476 C C . PRO B 1 73 ? -25.516 -32.219 13.305 1 64.25 73 PRO B C 1
ATOM 3478 O O . PRO B 1 73 ? -26.562 -32.312 12.648 1 64.25 73 PRO B O 1
ATOM 3481 N N . SER B 1 74 ? -25.031 -30.969 13.398 1 75.81 74 SER B N 1
ATOM 3482 C CA . SER B 1 74 ? -25.172 -29.938 12.383 1 75.81 74 SER B CA 1
ATOM 3483 C C . SER B 1 74 ? -24.562 -30.375 11.055 1 75.81 74 SER B C 1
ATOM 3485 O O . SER B 1 74 ? -23.5 -31 11.031 1 75.81 74 SER B O 1
ATOM 3487 N N . LEU B 1 75 ? -25.391 -30.25 9.922 1 87 75 LEU B N 1
ATOM 3488 C CA . LEU B 1 75 ? -24.906 -30.578 8.586 1 87 75 LEU B CA 1
ATOM 3489 C C . LEU B 1 75 ? -23.641 -29.812 8.266 1 87 75 LEU B C 1
ATOM 3491 O O . LEU B 1 75 ? -23.453 -28.672 8.719 1 87 75 LEU B O 1
ATOM 3495 N N . VAL B 1 76 ? -22.766 -30.562 7.586 1 94.31 76 VAL B N 1
ATOM 3496 C CA . VAL B 1 76 ? -21.516 -29.969 7.117 1 94.31 76 VAL B CA 1
ATOM 3497 C C . VAL B 1 76 ? -21.609 -29.656 5.625 1 94.31 76 VAL B C 1
ATOM 3499 O O . VAL B 1 76 ? -22.172 -30.438 4.855 1 94.31 76 VAL B O 1
ATOM 3502 N N . VAL B 1 77 ? -21.203 -28.469 5.312 1 96.31 77 VAL B N 1
ATOM 3503 C CA . VAL B 1 77 ? -21.203 -27.984 3.934 1 96.31 77 VAL B CA 1
ATOM 3504 C C . VAL B 1 77 ? -19.812 -28.172 3.326 1 96.31 77 VAL B C 1
ATOM 3506 O O . VAL B 1 77 ? -18.812 -27.781 3.922 1 96.31 77 VAL B O 1
ATOM 3509 N N . ARG B 1 78 ? -19.719 -28.844 2.131 1 96.75 78 ARG B N 1
ATOM 3510 C CA . ARG B 1 78 ? -18.453 -29.078 1.446 1 96.75 78 ARG B CA 1
ATOM 3511 C C . ARG B 1 78 ? -18.516 -28.609 -0.002 1 96.75 78 ARG B C 1
ATOM 3513 O O . ARG B 1 78 ? -19.547 -28.734 -0.659 1 96.75 78 ARG B O 1
ATOM 3520 N N . PRO B 1 79 ? -17.344 -28.109 -0.47 1 97.5 79 PRO B N 1
ATOM 3521 C CA . PRO B 1 79 ? -17.344 -27.734 -1.888 1 97.5 79 PRO B CA 1
ATOM 3522 C C . PRO B 1 79 ? -17.359 -28.953 -2.814 1 97.5 79 PRO B C 1
ATOM 3524 O O . PRO B 1 79 ? -16.812 -30.016 -2.469 1 97.5 79 PRO B O 1
ATOM 3527 N N . GLU B 1 80 ? -17.969 -28.859 -3.936 1 96.69 80 GLU B N 1
ATOM 3528 C CA . GLU B 1 80 ? -17.938 -29.891 -4.965 1 96.69 80 GLU B CA 1
ATOM 3529 C C . GLU B 1 80 ? -16.656 -29.797 -5.801 1 96.69 80 GLU B C 1
ATOM 3531 O O . GLU B 1 80 ? -16.719 -29.469 -6.988 1 96.69 80 GLU B O 1
ATOM 3536 N N . SER B 1 81 ? -15.562 -30.297 -5.297 1 96.31 81 SER B N 1
ATOM 3537 C CA . SER B 1 81 ? -14.219 -30.078 -5.832 1 96.31 81 SER B CA 1
ATOM 3538 C C . SER B 1 81 ? -14.016 -30.859 -7.129 1 96.31 81 SER B C 1
ATOM 3540 O O . SER B 1 81 ? -13.305 -30.406 -8.023 1 96.31 81 SER B O 1
ATOM 3542 N N . ASP B 1 82 ? -14.625 -31.969 -7.262 1 94.44 82 ASP B N 1
ATOM 3543 C CA . ASP B 1 82 ? -14.438 -32.812 -8.438 1 94.44 82 ASP B CA 1
ATOM 3544 C C . ASP B 1 82 ? -15.344 -32.375 -9.578 1 94.44 82 ASP B C 1
ATOM 3546 O O . ASP B 1 82 ? -15.062 -32.625 -10.75 1 94.44 82 ASP B O 1
ATOM 3550 N N . ARG B 1 83 ? -16.406 -31.688 -9.195 1 95.12 83 ARG B N 1
ATOM 3551 C CA . ARG B 1 83 ? -17.406 -31.312 -10.188 1 95.12 83 ARG B CA 1
ATOM 3552 C C . ARG B 1 83 ? -17.141 -29.906 -10.727 1 95.12 83 ARG B C 1
ATOM 3554 O O . ARG B 1 83 ? -17.484 -29.609 -11.875 1 95.12 83 ARG B O 1
ATOM 3561 N N . VAL B 1 84 ? -16.688 -29.078 -9.898 1 97.5 84 VAL B N 1
ATOM 3562 C CA . VAL B 1 84 ? -16.438 -27.688 -10.273 1 97.5 84 VAL B CA 1
ATOM 3563 C C . VAL B 1 84 ? -14.953 -27.375 -10.109 1 97.5 84 VAL B C 1
ATOM 3565 O O . VAL B 1 84 ? -14.406 -27.438 -9.008 1 97.5 84 VAL B O 1
ATOM 3568 N N . TYR B 1 85 ? -14.305 -27.062 -11.227 1 98.12 85 TYR B N 1
ATOM 3569 C CA . TYR B 1 85 ? -12.859 -26.859 -11.156 1 98.12 85 TYR B CA 1
ATOM 3570 C C . TYR B 1 85 ? -12.414 -25.719 -12.07 1 98.12 85 TYR B C 1
ATOM 3572 O O . TYR B 1 85 ? -13.219 -25.203 -12.852 1 98.12 85 TYR B O 1
ATOM 3580 N N . VAL B 1 86 ? -11.211 -25.266 -11.867 1 98.62 86 VAL B N 1
ATOM 3581 C CA . VAL B 1 86 ? -10.547 -24.328 -12.758 1 98.62 86 VAL B CA 1
ATOM 3582 C C . VAL B 1 86 ? -9.273 -24.938 -13.32 1 98.62 86 VAL B C 1
ATOM 3584 O O . VAL B 1 86 ? -8.789 -25.953 -12.805 1 98.62 86 VAL B O 1
ATOM 3587 N N . VAL B 1 87 ? -8.797 -24.391 -14.383 1 98.69 87 VAL B N 1
ATOM 3588 C CA . VAL B 1 87 ? -7.469 -24.703 -14.891 1 98.69 87 VAL B CA 1
ATOM 3589 C C . VAL B 1 87 ? -6.504 -23.578 -14.578 1 98.69 87 VAL B C 1
ATOM 3591 O O . VAL B 1 87 ? -6.766 -22.422 -14.922 1 98.69 87 VAL B O 1
ATOM 3594 N N . ALA B 1 88 ? -5.492 -23.891 -13.867 1 98.81 88 ALA B N 1
ATOM 3595 C CA . ALA B 1 88 ? -4.434 -22.938 -13.523 1 98.81 88 ALA B CA 1
ATOM 3596 C C . ALA B 1 88 ? -3.184 -23.188 -14.367 1 98.81 88 ALA B C 1
ATOM 3598 O O . ALA B 1 88 ? -2.754 -24.344 -14.523 1 98.81 88 ALA B O 1
ATOM 3599 N N . LEU B 1 89 ? -2.643 -22.172 -14.906 1 98.31 89 LEU B N 1
ATOM 3600 C CA . LEU B 1 89 ? -1.429 -22.219 -15.711 1 98.31 89 LEU B CA 1
ATOM 3601 C C . LEU B 1 89 ? -0.343 -21.328 -15.125 1 98.31 89 LEU B C 1
ATOM 3603 O O . LEU B 1 89 ? -0.644 -20.297 -14.508 1 98.31 89 LEU B O 1
ATOM 3607 N N . ASP B 1 90 ? 0.892 -21.688 -15.297 1 96.31 90 ASP B N 1
ATOM 3608 C CA . ASP B 1 90 ? 2.033 -20.938 -14.773 1 96.31 90 ASP B CA 1
ATOM 3609 C C . ASP B 1 90 ? 3.164 -20.875 -15.797 1 96.31 90 ASP B C 1
ATOM 3611 O O . ASP B 1 90 ? 3.652 -21.906 -16.25 1 96.31 90 ASP B O 1
ATOM 3615 N N . VAL B 1 91 ? 3.516 -19.688 -16.156 1 91.75 91 VAL B N 1
ATOM 3616 C CA . VAL B 1 91 ? 4.613 -19.453 -17.094 1 91.75 91 VAL B CA 1
ATOM 3617 C C . VAL B 1 91 ? 5.855 -19 -16.328 1 91.75 91 VAL B C 1
ATOM 3619 O O . VAL B 1 91 ? 6.02 -17.812 -16.047 1 91.75 91 VAL B O 1
ATOM 3622 N N . GLY B 1 92 ? 6.715 -19.938 -16.047 1 84.25 92 GLY B N 1
ATOM 3623 C CA . GLY B 1 92 ? 7.98 -19.625 -15.398 1 84.25 92 GLY B CA 1
ATOM 3624 C C . GLY B 1 92 ? 9.102 -19.344 -16.391 1 84.25 92 GLY B C 1
ATOM 3625 O O . GLY B 1 92 ? 8.883 -19.375 -17.609 1 84.25 92 GLY B O 1
ATOM 3626 N N . ALA B 1 93 ? 10.242 -19.062 -15.859 1 76.5 93 ALA B N 1
ATOM 3627 C CA . ALA B 1 93 ? 11.406 -18.766 -16.703 1 76.5 93 ALA B CA 1
ATOM 3628 C C . ALA B 1 93 ? 11.891 -20.016 -17.422 1 76.5 93 ALA B C 1
ATOM 3630 O O . ALA B 1 93 ? 12.297 -19.953 -18.578 1 76.5 93 ALA B O 1
ATOM 3631 N N . ASP B 1 94 ? 11.773 -21.156 -16.719 1 79.19 94 ASP B N 1
ATOM 3632 C CA . ASP B 1 94 ? 12.344 -22.375 -17.297 1 79.19 94 ASP B CA 1
ATOM 3633 C C . ASP B 1 94 ? 11.328 -23.516 -17.312 1 79.19 94 ASP B C 1
ATOM 3635 O O . ASP B 1 94 ? 11.672 -24.656 -17.625 1 79.19 94 ASP B O 1
ATOM 3639 N N . ARG B 1 95 ? 10.133 -23.156 -16.953 1 84.75 95 ARG B N 1
ATOM 3640 C CA . ARG B 1 95 ? 9.133 -24.219 -16.875 1 84.75 95 ARG B CA 1
ATOM 3641 C C . ARG B 1 95 ? 7.734 -23.688 -17.141 1 84.75 95 ARG B C 1
ATOM 3643 O O . ARG B 1 95 ? 7.445 -22.516 -16.859 1 84.75 95 ARG B O 1
ATOM 3650 N N . LEU B 1 96 ? 6.906 -24.516 -17.703 1 92.38 96 LEU B N 1
ATOM 3651 C CA . LEU B 1 96 ? 5.465 -24.312 -17.781 1 92.38 96 LEU B CA 1
ATOM 3652 C C . LEU B 1 96 ? 4.719 -25.344 -16.938 1 92.38 96 LEU B C 1
ATOM 3654 O O . LEU B 1 96 ? 5.098 -26.516 -16.922 1 92.38 96 LEU B O 1
ATOM 3658 N N . ALA B 1 97 ? 3.791 -24.906 -16.203 1 96.19 97 ALA B N 1
ATOM 3659 C CA . ALA B 1 97 ? 3 -25.812 -15.383 1 96.19 97 ALA B CA 1
ATOM 3660 C C . ALA B 1 97 ? 1.506 -25.578 -15.586 1 96.19 97 ALA B C 1
ATOM 3662 O O . ALA B 1 97 ? 1.087 -24.469 -15.945 1 96.19 97 ALA B O 1
ATOM 3663 N N . ALA B 1 98 ? 0.737 -26.609 -15.414 1 98.38 98 ALA B N 1
ATOM 3664 C CA . ALA B 1 98 ? -0.721 -26.578 -15.492 1 98.38 98 ALA B CA 1
ATOM 3665 C C . ALA B 1 98 ? -1.347 -27.484 -14.445 1 98.38 98 ALA B C 1
ATOM 3667 O O . ALA B 1 98 ? -0.784 -28.531 -14.102 1 98.38 98 ALA B O 1
ATOM 3668 N N . ALA B 1 99 ? -2.467 -27.078 -13.945 1 98.69 99 ALA B N 1
ATOM 3669 C CA . ALA B 1 99 ? -3.158 -27.906 -12.961 1 98.69 99 ALA B CA 1
ATOM 3670 C C . ALA B 1 99 ? -4.672 -27.734 -13.07 1 98.69 99 ALA B C 1
ATOM 3672 O O . ALA B 1 99 ? -5.156 -26.656 -13.43 1 98.69 99 ALA B O 1
ATOM 3673 N N . ARG B 1 100 ? -5.34 -28.781 -12.898 1 98.44 100 ARG B N 1
ATOM 3674 C CA . ARG B 1 100 ? -6.762 -28.734 -12.578 1 98.44 100 ARG B CA 1
ATOM 3675 C C . ARG B 1 100 ? -6.984 -28.594 -11.078 1 98.44 100 ARG B C 1
ATOM 3677 O O . ARG B 1 100 ? -6.496 -29.422 -10.297 1 98.44 100 ARG B O 1
ATOM 3684 N N . VAL B 1 101 ? -7.621 -27.516 -10.68 1 98.31 101 VAL B N 1
ATOM 3685 C CA . VAL B 1 101 ? -7.848 -27.234 -9.266 1 98.31 101 VAL B CA 1
ATOM 3686 C C . VAL B 1 101 ? -9.344 -27.188 -8.984 1 98.31 101 VAL B C 1
ATOM 3688 O O . VAL B 1 101 ? -10.078 -26.422 -9.625 1 98.31 101 VAL B O 1
ATOM 3691 N N . GLY B 1 102 ? -9.789 -28 -8.055 1 98.12 102 GLY B N 1
ATOM 3692 C CA . GLY B 1 102 ? -11.203 -28.047 -7.711 1 98.12 102 GLY B CA 1
ATOM 3693 C C . GLY B 1 102 ? -11.633 -26.938 -6.777 1 98.12 102 GLY B C 1
ATOM 3694 O O . GLY B 1 102 ? -10.812 -26.375 -6.051 1 98.12 102 GLY B O 1
ATOM 3695 N N . LEU B 1 103 ? -12.977 -26.609 -6.863 1 98.06 103 LEU B N 1
ATOM 3696 C CA . LEU B 1 103 ? -13.539 -25.719 -5.859 1 98.06 103 LEU B CA 1
ATOM 3697 C C . LEU B 1 103 ? -13.18 -26.172 -4.453 1 98.06 103 LEU B C 1
ATOM 3699 O O . LEU B 1 103 ? -13.281 -27.375 -4.141 1 98.06 103 LEU B O 1
ATOM 3703 N N . GLY B 1 104 ? -12.68 -25.297 -3.621 1 96.38 104 GLY B N 1
ATOM 3704 C CA . GLY B 1 104 ? -12.102 -25.672 -2.336 1 96.38 104 GLY B CA 1
ATOM 3705 C C . GLY B 1 104 ? -10.586 -25.609 -2.326 1 96.38 104 GLY B C 1
ATOM 3706 O O . GLY B 1 104 ? -9.969 -25.594 -1.259 1 96.38 104 GLY B O 1
ATOM 3707 N N . GLY B 1 105 ? -9.969 -25.625 -3.557 1 95.75 105 GLY B N 1
ATOM 3708 C CA . GLY B 1 105 ? -8.547 -25.359 -3.66 1 95.75 105 GLY B CA 1
ATOM 3709 C C . GLY B 1 105 ? -7.707 -26.609 -3.818 1 95.75 105 GLY B C 1
ATOM 3710 O O . GLY B 1 105 ? -6.477 -26.531 -3.902 1 95.75 105 GLY B O 1
ATOM 3711 N N . SER B 1 106 ? -8.312 -27.766 -3.9 1 94.69 106 SER B N 1
ATOM 3712 C CA . SER B 1 106 ? -7.559 -29.016 -4.02 1 94.69 106 SER B CA 1
ATOM 3713 C C . SER B 1 106 ? -7.008 -29.203 -5.43 1 94.69 106 SER B C 1
ATOM 3715 O O . SER B 1 106 ? -7.738 -29.031 -6.41 1 94.69 106 SER B O 1
ATOM 3717 N N . VAL B 1 107 ? -5.695 -29.516 -5.52 1 97 107 VAL B N 1
ATOM 3718 C CA . VAL B 1 107 ? -5.098 -29.828 -6.812 1 97 107 VAL B CA 1
ATOM 3719 C C . VAL B 1 107 ? -5.496 -31.25 -7.238 1 97 107 VAL B C 1
ATOM 3721 O O . VAL B 1 107 ? -5.137 -32.219 -6.578 1 97 107 VAL B O 1
ATOM 3724 N N . LEU B 1 108 ? -6.199 -31.375 -8.281 1 97.44 108 LEU B N 1
ATOM 3725 C CA . LEU B 1 108 ? -6.734 -32.656 -8.734 1 97.44 108 LEU B CA 1
ATOM 3726 C C . LEU B 1 108 ? -5.766 -33.344 -9.695 1 97.44 108 LEU B C 1
ATOM 3728 O O . LEU B 1 108 ? -5.66 -34.562 -9.711 1 97.44 108 LEU B O 1
ATOM 3732 N N . ASP B 1 109 ? -5.156 -32.594 -10.516 1 97.38 109 ASP B N 1
ATOM 3733 C CA . ASP B 1 109 ? -4.18 -33.031 -11.5 1 97.38 109 ASP B CA 1
ATOM 3734 C C . ASP B 1 109 ? -3.174 -31.922 -11.805 1 97.38 109 ASP B C 1
ATOM 3736 O O . ASP B 1 109 ? -3.506 -30.75 -11.727 1 97.38 109 ASP B O 1
ATOM 3740 N N . GLN B 1 110 ? -2 -32.344 -12.094 1 97.75 110 GLN B N 1
ATOM 3741 C CA . GLN B 1 110 ? -0.956 -31.359 -12.398 1 97.75 110 GLN B CA 1
ATOM 3742 C C . GLN B 1 110 ? 0.04 -31.922 -13.406 1 97.75 110 GLN B C 1
ATOM 3744 O O . GLN B 1 110 ? 0.397 -33.094 -13.344 1 97.75 110 GLN B O 1
ATOM 3749 N N . VAL B 1 111 ? 0.459 -31.125 -14.336 1 97.44 111 VAL B N 1
ATOM 3750 C CA . VAL B 1 111 ? 1.465 -31.484 -15.336 1 97.44 111 VAL B CA 1
ATOM 3751 C C . VAL B 1 111 ? 2.457 -30.328 -15.5 1 97.44 111 VAL B C 1
ATOM 3753 O O . VAL B 1 111 ? 2.137 -29.172 -15.203 1 97.44 111 VAL B O 1
ATOM 3756 N N . GLU B 1 112 ? 3.639 -30.594 -15.828 1 95.19 112 GLU B N 1
ATOM 3757 C CA . GLU B 1 112 ? 4.656 -29.578 -16.094 1 95.19 112 GLU B CA 1
ATOM 3758 C C . GLU B 1 112 ? 5.535 -29.969 -17.281 1 95.19 112 GLU B C 1
ATOM 3760 O O . GLU B 1 112 ? 5.605 -31.141 -17.641 1 95.19 112 GLU B O 1
ATOM 3765 N N . THR B 1 113 ? 6.113 -29.047 -17.906 1 92.38 113 THR B N 1
ATOM 3766 C CA . THR B 1 113 ? 7.078 -29.266 -18.984 1 92.38 113 THR B CA 1
ATOM 3767 C C . THR B 1 113 ? 8.219 -28.266 -18.891 1 92.38 113 THR B C 1
ATOM 3769 O O . THR B 1 113 ? 8.047 -27.172 -18.344 1 92.38 113 THR B O 1
ATOM 3772 N N . VAL B 1 114 ? 9.375 -28.703 -19.312 1 86.69 114 VAL B N 1
ATOM 3773 C CA . VAL B 1 114 ? 10.547 -27.828 -19.328 1 86.69 114 VAL B CA 1
ATOM 3774 C C . VAL B 1 114 ? 10.43 -26.828 -20.469 1 86.69 114 VAL B C 1
ATOM 3776 O O . VAL B 1 114 ? 9.977 -27.172 -21.562 1 86.69 114 VAL B O 1
ATOM 3779 N N . ARG B 1 115 ? 10.711 -25.672 -20.094 1 78.69 115 ARG B N 1
ATOM 3780 C CA . ARG B 1 115 ? 10.812 -24.625 -21.109 1 78.69 115 ARG B CA 1
ATOM 3781 C C . ARG B 1 115 ? 12.266 -24.312 -21.438 1 78.69 115 ARG B C 1
ATOM 3783 O O . ARG B 1 115 ? 13.07 -24.031 -20.547 1 78.69 115 ARG B O 1
ATOM 3790 N N . PRO B 1 116 ? 12.602 -24.641 -22.75 1 68 116 PRO B N 1
ATOM 3791 C CA . PRO B 1 116 ? 13.984 -24.297 -23.094 1 68 116 PRO B CA 1
ATOM 3792 C C . PRO B 1 116 ? 14.312 -22.828 -22.828 1 68 116 PRO B C 1
ATOM 3794 O O . PRO B 1 116 ? 13.438 -21.969 -22.922 1 68 116 PRO B O 1
ATOM 3797 N N . THR B 1 117 ? 15.594 -22.656 -22.328 1 60.75 117 THR B N 1
ATOM 3798 C CA . THR B 1 117 ? 16.125 -21.344 -22.016 1 60.75 117 THR B CA 1
ATOM 3799 C C . THR B 1 117 ? 16.328 -20.516 -23.281 1 60.75 117 THR B C 1
ATOM 3801 O O . THR B 1 117 ? 16.578 -21.062 -24.359 1 60.75 117 THR B O 1
ATOM 3804 N N . GLY B 1 118 ? 15.734 -19.25 -23.531 1 58.78 118 GLY B N 1
ATOM 3805 C CA . GLY B 1 118 ? 15.93 -18.312 -24.625 1 58.78 118 GLY B CA 1
ATOM 3806 C C . GLY B 1 118 ? 14.68 -17.516 -24.969 1 58.78 118 GLY B C 1
ATOM 3807 O O . GLY B 1 118 ? 13.758 -17.438 -24.156 1 58.78 118 GLY B O 1
ATOM 3808 N N . THR B 1 119 ? 14.844 -16.75 -26.172 1 61 119 THR B N 1
ATOM 3809 C CA . THR B 1 119 ? 13.742 -15.93 -26.656 1 61 119 THR B CA 1
ATOM 3810 C C . THR B 1 119 ? 12.531 -16.797 -27 1 61 119 THR B C 1
ATOM 3812 O O . THR B 1 119 ? 12.672 -17.844 -27.625 1 61 119 THR B O 1
ATOM 3815 N N . PHE B 1 120 ? 11.43 -16.484 -26.25 1 69.31 120 PHE B N 1
ATOM 3816 C CA . PHE B 1 120 ? 10.203 -17.234 -26.453 1 69.31 120 PHE B CA 1
ATOM 3817 C C . PHE B 1 120 ? 9.297 -16.531 -27.469 1 69.31 120 PHE B C 1
ATOM 3819 O O . PHE B 1 120 ? 9.07 -15.328 -27.375 1 69.31 120 PHE B O 1
ATOM 3826 N N . ASP B 1 121 ? 8.93 -17.438 -28.406 1 82.38 121 ASP B N 1
ATOM 3827 C CA . ASP B 1 121 ? 7.82 -16.984 -29.234 1 82.38 121 ASP B CA 1
ATOM 3828 C C . ASP B 1 121 ? 6.492 -17.094 -28.5 1 82.38 121 ASP B C 1
ATOM 3830 O O . ASP B 1 121 ? 6.152 -18.172 -27.984 1 82.38 121 ASP B O 1
ATOM 3834 N N . PRO B 1 122 ? 5.848 -15.977 -28.312 1 88.38 122 PRO B N 1
ATOM 3835 C CA . PRO B 1 122 ? 4.566 -16.016 -27.594 1 88.38 122 PRO B CA 1
ATOM 3836 C C . PRO B 1 122 ? 3.623 -17.094 -28.141 1 88.38 122 PRO B C 1
ATOM 3838 O O . PRO B 1 122 ? 2.914 -17.734 -27.375 1 88.38 122 PRO B O 1
ATOM 3841 N N . GLY B 1 123 ? 3.645 -17.25 -29.406 1 90 123 GLY B N 1
ATOM 3842 C CA . GLY B 1 123 ? 2.789 -18.25 -30.016 1 90 123 GLY B CA 1
ATOM 3843 C C . GLY B 1 123 ? 3.082 -19.656 -29.516 1 90 123 GLY B C 1
ATOM 3844 O O . GLY B 1 123 ? 2.16 -20.422 -29.25 1 90 123 GLY B O 1
ATOM 3845 N N . ASP B 1 124 ? 4.348 -19.984 -29.391 1 90 124 ASP B N 1
ATOM 3846 C CA . ASP B 1 124 ? 4.746 -21.312 -28.938 1 90 124 ASP B CA 1
ATOM 3847 C C . ASP B 1 124 ? 4.297 -21.547 -27.5 1 90 124 ASP B C 1
ATOM 3849 O O . ASP B 1 124 ? 3.82 -22.641 -27.156 1 90 124 ASP B O 1
ATOM 3853 N N . VAL B 1 125 ? 4.504 -20.609 -26.672 1 91.12 125 VAL B N 1
ATOM 3854 C CA . VAL B 1 125 ? 4.109 -20.719 -25.266 1 91.12 125 VAL B CA 1
ATOM 3855 C C . VAL B 1 125 ? 2.598 -20.906 -25.172 1 91.12 125 VAL B C 1
ATOM 3857 O O . VAL B 1 125 ? 2.119 -21.781 -24.453 1 91.12 125 VAL B O 1
ATOM 3860 N N . ILE B 1 126 ? 1.871 -20.094 -25.938 1 93.81 126 ILE B N 1
ATOM 3861 C CA . ILE B 1 126 ? 0.413 -20.141 -25.922 1 93.81 126 ILE B CA 1
ATOM 3862 C C . ILE B 1 126 ? -0.07 -21.516 -26.406 1 93.81 126 ILE B C 1
ATOM 3864 O O . ILE B 1 126 ? -0.96 -22.109 -25.797 1 93.81 126 ILE B O 1
ATOM 3868 N N . ASP B 1 127 ? 0.574 -22 -27.438 1 94.81 127 ASP B N 1
ATOM 3869 C CA . ASP B 1 127 ? 0.198 -23.312 -27.969 1 94.81 127 ASP B CA 1
ATOM 3870 C C . ASP B 1 127 ? 0.434 -24.406 -26.938 1 94.81 127 ASP B C 1
ATOM 3872 O O . ASP B 1 127 ? -0.407 -25.297 -26.766 1 94.81 127 ASP B O 1
ATOM 3876 N N . THR B 1 128 ? 1.565 -24.328 -26.344 1 94.62 128 THR B N 1
ATOM 3877 C CA . THR B 1 128 ? 1.916 -25.328 -25.344 1 94.62 128 THR B CA 1
ATOM 3878 C C . THR B 1 128 ? 0.948 -25.281 -24.172 1 94.62 128 THR B C 1
ATOM 3880 O O . THR B 1 128 ? 0.449 -26.328 -23.734 1 94.62 128 THR B O 1
ATOM 3883 N N . LEU B 1 129 ? 0.679 -24.141 -23.672 1 96.5 129 LEU B N 1
ATOM 3884 C CA . LEU B 1 129 ? -0.239 -23.984 -22.547 1 96.5 129 LEU B CA 1
ATOM 3885 C C . LEU B 1 129 ? -1.635 -24.484 -22.906 1 96.5 129 LEU B C 1
ATOM 3887 O O . LEU B 1 129 ? -2.287 -25.156 -22.109 1 96.5 129 LEU B O 1
ATOM 3891 N N . ALA B 1 130 ? -2.055 -24.094 -24.109 1 97.69 130 ALA B N 1
ATOM 3892 C CA . ALA B 1 130 ? -3.373 -24.531 -24.547 1 97.69 130 ALA B CA 1
ATOM 3893 C C . ALA B 1 130 ? -3.457 -26.062 -24.609 1 97.69 130 ALA B C 1
ATOM 3895 O O . ALA B 1 130 ? -4.465 -26.641 -24.203 1 97.69 130 ALA B O 1
ATOM 3896 N N . SER B 1 131 ? -2.439 -26.625 -25.109 1 97.75 131 SER B N 1
ATOM 3897 C CA . SER B 1 131 ? -2.396 -28.094 -25.188 1 97.75 131 SER B CA 1
ATOM 3898 C C . SER B 1 131 ? -2.445 -28.719 -23.797 1 97.75 131 SER B C 1
ATOM 3900 O O . SER B 1 131 ? -3.18 -29.688 -23.562 1 97.75 131 SER B O 1
ATOM 3902 N N . MET B 1 132 ? -1.691 -28.188 -22.891 1 97.94 132 MET B N 1
ATOM 3903 C CA . MET B 1 132 ? -1.691 -28.672 -21.516 1 97.94 132 MET B CA 1
ATOM 3904 C C . MET B 1 132 ? -3.072 -28.516 -20.891 1 97.94 132 MET B C 1
ATOM 3906 O O . MET B 1 132 ? -3.574 -29.453 -20.266 1 97.94 132 MET B O 1
ATOM 3910 N N . ALA B 1 133 ? -3.674 -27.391 -21.078 1 98.38 133 ALA B N 1
ATOM 3911 C CA . ALA B 1 133 ? -5.004 -27.125 -20.531 1 98.38 133 ALA B CA 1
ATOM 3912 C C . ALA B 1 133 ? -6.031 -28.109 -21.078 1 98.38 133 ALA B C 1
ATOM 3914 O O . ALA B 1 133 ? -6.828 -28.672 -20.328 1 98.38 133 ALA B O 1
ATOM 3915 N N . ARG B 1 134 ? -5.996 -28.359 -22.375 1 97.81 134 ARG B N 1
ATOM 3916 C CA . ARG B 1 134 ? -6.934 -29.266 -23.016 1 97.81 134 ARG B CA 1
ATOM 3917 C C . ARG B 1 134 ? -6.754 -30.688 -22.484 1 97.81 134 ARG B C 1
ATOM 3919 O O . ARG B 1 134 ? -7.73 -31.422 -22.312 1 97.81 134 ARG B O 1
ATOM 3926 N N . GLY B 1 135 ? -5.508 -31.016 -22.312 1 97.75 135 GLY B N 1
ATOM 3927 C CA . GLY B 1 135 ? -5.246 -32.312 -21.734 1 97.75 135 GLY B CA 1
ATOM 3928 C C . GLY B 1 135 ? -5.883 -32.5 -20.359 1 97.75 135 GLY B C 1
ATOM 3929 O O . GLY B 1 135 ? -6.48 -33.531 -20.078 1 97.75 135 GLY B O 1
ATOM 3930 N N . LEU B 1 136 ? -5.766 -31.516 -19.547 1 97.94 136 LEU B N 1
ATOM 3931 C CA . LEU B 1 136 ? -6.332 -31.562 -18.203 1 97.94 136 LEU B CA 1
ATOM 3932 C C . LEU B 1 136 ? -7.859 -31.578 -18.25 1 97.94 136 LEU B C 1
ATOM 3934 O O . LEU B 1 136 ? -8.5 -32.312 -17.5 1 97.94 136 LEU B O 1
ATOM 3938 N N . ILE B 1 137 ? -8.406 -30.75 -19.109 1 97.19 137 ILE B N 1
ATOM 3939 C CA . ILE B 1 137 ? -9.859 -30.656 -19.266 1 97.19 137 ILE B CA 1
ATOM 3940 C C . ILE B 1 137 ? -10.398 -31.984 -19.781 1 97.19 137 ILE B C 1
ATOM 3942 O O . ILE B 1 137 ? -11.422 -32.469 -19.297 1 97.19 137 ILE B O 1
ATOM 3946 N N . GLY B 1 138 ? -9.734 -32.531 -20.734 1 96.19 138 GLY B N 1
ATOM 3947 C CA . GLY B 1 138 ? -10.141 -33.812 -21.297 1 96.19 138 GLY B CA 1
ATOM 3948 C C . GLY B 1 138 ? -10.094 -34.969 -20.297 1 96.19 138 GLY B C 1
ATOM 3949 O O . GLY B 1 138 ? -10.828 -35.938 -20.422 1 96.19 138 GLY B O 1
ATOM 3950 N N . GLY B 1 139 ? -9.242 -34.812 -19.281 1 95.56 139 GLY B N 1
ATOM 3951 C CA . GLY B 1 139 ? -9.094 -35.844 -18.266 1 95.56 139 GLY B CA 1
ATOM 3952 C C . GLY B 1 139 ? -10.102 -35.719 -17.141 1 95.56 139 GLY B C 1
ATOM 3953 O O . GLY B 1 139 ? -10.195 -36.594 -16.281 1 95.56 139 GLY B O 1
ATOM 3954 N N . ALA B 1 140 ? -10.875 -34.688 -17.078 1 95.12 140 ALA B N 1
ATOM 3955 C CA . ALA B 1 140 ? -11.875 -34.469 -16.047 1 95.12 140 ALA B CA 1
ATOM 3956 C C . ALA B 1 140 ? -13.094 -35.375 -16.266 1 95.12 140 ALA B C 1
ATOM 3958 O O . ALA B 1 140 ? -13.328 -35.844 -17.375 1 95.12 140 ALA B O 1
ATOM 3959 N N . ALA B 1 141 ? -13.836 -35.562 -15.195 1 92.94 141 ALA B N 1
ATOM 3960 C CA . ALA B 1 141 ? -15.078 -36.344 -15.297 1 92.94 141 ALA B CA 1
ATOM 3961 C C . ALA B 1 141 ? -16.062 -35.656 -16.25 1 92.94 141 ALA B C 1
ATOM 3963 O O . ALA B 1 141 ? -16.062 -34.406 -16.359 1 92.94 141 ALA B O 1
ATOM 3964 N N . GLY B 1 142 ? -16.906 -36.438 -16.906 1 91.25 142 GLY B N 1
ATOM 3965 C CA . GLY B 1 142 ? -17.828 -35.938 -17.922 1 91.25 142 GLY B CA 1
ATOM 3966 C C . GLY B 1 142 ? -18.797 -34.906 -17.391 1 91.25 142 GLY B C 1
ATOM 3967 O O . GLY B 1 142 ? -19.266 -34.031 -18.141 1 91.25 142 GLY B O 1
ATOM 3968 N N . ASP B 1 143 ? -19.094 -35 -16.172 1 91.19 143 ASP B N 1
ATOM 3969 C CA . ASP B 1 143 ? -20.078 -34.062 -15.609 1 91.19 143 ASP B CA 1
ATOM 3970 C C . ASP B 1 143 ? -19.391 -32.906 -14.875 1 91.19 143 ASP B C 1
ATOM 3972 O O . ASP B 1 143 ? -20.062 -32.062 -14.281 1 91.19 143 ASP B O 1
ATOM 3976 N N . ALA B 1 144 ? -18.094 -32.969 -14.906 1 95.06 144 ALA B N 1
ATOM 3977 C CA . ALA B 1 144 ? -17.359 -31.859 -14.273 1 95.06 144 ALA B CA 1
ATOM 3978 C C . ALA B 1 144 ? -17.375 -30.609 -15.156 1 95.06 144 ALA B C 1
ATOM 3980 O O . ALA B 1 144 ? -17.5 -30.703 -16.375 1 95.06 144 ALA B O 1
ATOM 3981 N N . ARG B 1 145 ? -17.266 -29.5 -14.508 1 94.69 145 ARG B N 1
ATOM 3982 C CA . ARG B 1 145 ? -17.344 -28.219 -15.227 1 94.69 145 ARG B CA 1
ATOM 3983 C C . ARG B 1 145 ? -16.141 -27.344 -14.93 1 94.69 145 ARG B C 1
ATOM 3985 O O . ARG B 1 145 ? -15.812 -27.109 -13.766 1 94.69 145 ARG B O 1
ATOM 3992 N N . CYS B 1 146 ? -15.508 -26.891 -16.016 1 97.06 146 CYS B N 1
ATOM 3993 C CA . CYS B 1 146 ? -14.477 -25.859 -15.883 1 97.06 146 CYS B CA 1
ATOM 3994 C C . CYS B 1 146 ? -15.094 -24.469 -15.789 1 97.06 146 CYS B C 1
ATOM 3996 O O . CYS B 1 146 ? -15.789 -24.031 -16.703 1 97.06 146 CYS B O 1
ATOM 3998 N N . VAL B 1 147 ? -14.773 -23.766 -14.68 1 97.5 147 VAL B N 1
ATOM 3999 C CA . VAL B 1 147 ? -15.492 -22.5 -14.477 1 97.5 147 VAL B CA 1
ATOM 4000 C C . VAL B 1 147 ? -14.531 -21.328 -14.648 1 97.5 147 VAL B C 1
ATOM 4002 O O . VAL B 1 147 ? -14.922 -20.172 -14.484 1 97.5 147 VAL B O 1
ATOM 4005 N N . GLY B 1 148 ? -13.305 -21.594 -14.938 1 97.94 148 GLY B N 1
ATOM 4006 C CA . GLY B 1 148 ? -12.336 -20.531 -15.156 1 97.94 148 GLY B CA 1
ATOM 4007 C C . GLY B 1 148 ? -10.969 -21.031 -15.555 1 97.94 148 GLY B C 1
ATOM 4008 O O . GLY B 1 148 ? -10.648 -22.203 -15.352 1 97.94 148 GLY B O 1
ATOM 4009 N N . VAL B 1 149 ? -10.164 -20.219 -16.188 1 98.44 149 VAL B N 1
ATOM 4010 C CA . VAL B 1 149 ? -8.766 -20.453 -16.516 1 98.44 149 VAL B CA 1
ATOM 4011 C C . VAL B 1 149 ? -7.922 -19.25 -16.078 1 98.44 149 VAL B C 1
ATOM 4013 O O . VAL B 1 149 ? -8.234 -18.109 -16.422 1 98.44 149 VAL B O 1
ATOM 4016 N N . GLY B 1 150 ? -6.934 -19.5 -15.281 1 98.5 150 GLY B N 1
ATOM 4017 C CA . GLY B 1 150 ? -6.031 -18.453 -14.82 1 98.5 150 GLY B CA 1
ATOM 4018 C C . GLY B 1 150 ? -4.574 -18.75 -15.133 1 98.5 150 GLY B C 1
ATOM 4019 O O . GLY B 1 150 ? -4.156 -19.906 -15.148 1 98.5 150 GLY B O 1
ATOM 4020 N N . VAL B 1 151 ? -3.793 -17.688 -15.391 1 98 151 VAL B N 1
ATOM 4021 C CA . VAL B 1 151 ? -2.381 -17.828 -15.727 1 98 151 VAL B CA 1
ATOM 4022 C C . VAL B 1 151 ? -1.535 -16.953 -14.812 1 98 151 VAL B C 1
ATOM 4024 O O . VAL B 1 151 ? -1.834 -15.766 -14.641 1 98 151 VAL B O 1
ATOM 4027 N N . ALA B 1 152 ? -0.59 -17.5 -14.18 1 96.81 152 ALA B N 1
ATOM 4028 C CA . ALA B 1 152 ? 0.491 -16.734 -13.562 1 96.81 152 ALA B CA 1
ATOM 4029 C C . ALA B 1 152 ? 1.633 -16.5 -14.547 1 96.81 152 ALA B C 1
ATOM 4031 O O . ALA B 1 152 ? 2.117 -17.438 -15.18 1 96.81 152 ALA B O 1
ATOM 4032 N N . PHE B 1 153 ? 2.025 -15.305 -14.688 1 93.19 153 PHE B N 1
ATOM 4033 C CA . PHE B 1 153 ? 3.047 -14.953 -15.672 1 93.19 153 PHE B CA 1
ATOM 4034 C C . PHE B 1 153 ? 4.203 -14.219 -15.008 1 93.19 153 PHE B C 1
ATOM 4036 O O . PHE B 1 153 ? 3.988 -13.281 -14.234 1 93.19 153 PHE B O 1
ATOM 4043 N N . CYS B 1 154 ? 5.43 -14.617 -15.312 1 88.94 154 CYS B N 1
ATOM 4044 C CA . CYS B 1 154 ? 6.637 -14 -14.773 1 88.94 154 CYS B CA 1
ATOM 4045 C C . CYS B 1 154 ? 6.973 -12.719 -15.516 1 88.94 154 CYS B C 1
ATOM 4047 O O . CYS B 1 154 ? 7.906 -12.688 -16.328 1 88.94 154 CYS B O 1
ATOM 4049 N N . GLY B 1 155 ? 6.23 -11.664 -15.289 1 88.38 155 GLY B N 1
ATOM 4050 C CA . GLY B 1 155 ? 6.426 -10.367 -15.922 1 88.38 155 GLY B CA 1
ATOM 4051 C C . GLY B 1 155 ? 5.348 -9.367 -15.57 1 88.38 155 GLY B C 1
ATOM 4052 O O . GLY B 1 155 ? 4.48 -9.641 -14.734 1 88.38 155 GLY B O 1
ATOM 4053 N N . MET B 1 156 ? 5.449 -8.195 -16.219 1 89.62 156 MET B N 1
ATOM 4054 C CA . MET B 1 156 ? 4.469 -7.137 -16 1 89.62 156 MET B CA 1
ATOM 4055 C C . MET B 1 156 ? 3.199 -7.398 -16.797 1 89.62 156 MET B C 1
ATOM 4057 O O . MET B 1 156 ? 3.246 -7.52 -18.031 1 89.62 156 MET B O 1
ATOM 4061 N N . VAL B 1 157 ? 2.137 -7.547 -16.062 1 91.75 157 VAL B N 1
ATOM 4062 C CA . VAL B 1 157 ? 0.861 -7.875 -16.688 1 91.75 157 VAL B CA 1
ATOM 4063 C C . VAL B 1 157 ? -0.165 -6.789 -16.359 1 91.75 157 VAL B C 1
ATOM 4065 O O . VAL B 1 157 ? -0.257 -6.332 -15.227 1 91.75 157 VAL B O 1
ATOM 4068 N N . ARG B 1 158 ? -0.81 -6.355 -17.359 1 88.44 158 ARG B N 1
ATOM 4069 C CA . ARG B 1 158 ? -1.996 -5.535 -17.141 1 88.44 158 ARG B CA 1
ATOM 4070 C C . ARG B 1 158 ? -3.213 -6.402 -16.828 1 88.44 158 ARG B C 1
ATOM 4072 O O . ARG B 1 158 ? -3.762 -7.047 -17.719 1 88.44 158 ARG B O 1
ATOM 4079 N N . GLU B 1 159 ? -3.574 -6.379 -15.664 1 82.94 159 GLU B N 1
ATOM 4080 C CA . GLU B 1 159 ? -4.543 -7.344 -15.164 1 82.94 159 GLU B CA 1
ATOM 4081 C C . GLU B 1 159 ? -5.887 -7.199 -15.867 1 82.94 159 GLU B C 1
ATOM 4083 O O . GLU B 1 159 ? -6.602 -8.188 -16.062 1 82.94 159 GLU B O 1
ATOM 4088 N N . GLU B 1 160 ? -6.215 -6.008 -16.266 1 83.31 160 GLU B N 1
ATOM 4089 C CA . GLU B 1 160 ? -7.52 -5.715 -16.844 1 83.31 160 GLU B CA 1
ATOM 4090 C C . GLU B 1 160 ? -7.766 -6.551 -18.094 1 83.31 160 GLU B C 1
ATOM 4092 O O . GLU B 1 160 ? -8.875 -7.035 -18.328 1 83.31 160 GLU B O 1
ATOM 4097 N N . ASP B 1 161 ? -6.758 -6.723 -18.875 1 89.06 161 ASP B N 1
ATOM 4098 C CA . ASP B 1 161 ? -7 -7.406 -20.141 1 89.06 161 ASP B CA 1
ATOM 4099 C C . ASP B 1 161 ? -5.977 -8.516 -20.375 1 89.06 161 ASP B C 1
ATOM 4101 O O . ASP B 1 161 ? -5.988 -9.172 -21.422 1 89.06 161 ASP B O 1
ATOM 4105 N N . GLY B 1 162 ? -5.113 -8.711 -19.422 1 91.12 162 GLY B N 1
ATOM 4106 C CA . GLY B 1 162 ? -4.172 -9.812 -19.484 1 91.12 162 GLY B CA 1
ATOM 4107 C C . GLY B 1 162 ? -3.033 -9.57 -20.469 1 91.12 162 GLY B C 1
ATOM 4108 O O . GLY B 1 162 ? -2.363 -10.508 -20.891 1 91.12 162 GLY B O 1
ATOM 4109 N N . VAL B 1 163 ? -2.828 -8.305 -20.875 1 93 163 VAL B N 1
ATOM 4110 C CA . VAL B 1 163 ? -1.725 -7.953 -21.766 1 93 163 VAL B CA 1
ATOM 4111 C C . VAL B 1 163 ? -0.406 -8.016 -21 1 93 163 VAL B C 1
ATOM 4113 O O . VAL B 1 163 ? -0.284 -7.438 -19.906 1 93 163 VAL B O 1
ATOM 4116 N N . VAL B 1 164 ? 0.503 -8.742 -21.531 1 92.38 164 VAL B N 1
ATOM 4117 C CA . VAL B 1 164 ? 1.864 -8.734 -21.016 1 92.38 164 VAL B CA 1
ATOM 4118 C C . VAL B 1 164 ? 2.611 -7.508 -21.516 1 92.38 164 VAL B C 1
ATOM 4120 O O . VAL B 1 164 ? 2.982 -7.445 -22.703 1 92.38 164 VAL B O 1
ATOM 4123 N N . ARG B 1 165 ? 2.811 -6.578 -20.609 1 89.38 165 ARG B N 1
ATOM 4124 C CA . ARG B 1 165 ? 3.42 -5.301 -20.969 1 89.38 165 ARG B CA 1
ATOM 4125 C C . ARG B 1 165 ? 4.93 -5.445 -21.141 1 89.38 165 ARG B C 1
ATOM 4127 O O . ARG B 1 165 ? 5.543 -4.742 -21.953 1 89.38 165 ARG B O 1
ATOM 4134 N N . TYR B 1 166 ? 5.477 -6.27 -20.297 1 84.12 166 TYR B N 1
ATOM 4135 C CA . TYR B 1 166 ? 6.918 -6.469 -20.344 1 84.12 166 TYR B CA 1
ATOM 4136 C C . TYR B 1 166 ? 7.309 -7.793 -19.703 1 84.12 166 TYR B C 1
ATOM 4138 O O . TYR B 1 166 ? 6.938 -8.07 -18.562 1 84.12 166 TYR B O 1
ATOM 4146 N N . GLY B 1 167 ? 7.965 -8.633 -20.484 1 77.69 167 GLY B N 1
ATOM 4147 C CA . GLY B 1 167 ? 8.617 -9.852 -20.031 1 77.69 167 GLY B CA 1
ATOM 4148 C C . GLY B 1 167 ? 10.102 -9.883 -20.344 1 77.69 167 GLY B C 1
ATOM 4149 O O . GLY B 1 167 ? 10.5 -10.281 -21.438 1 77.69 167 GLY B O 1
ATOM 4150 N N . PRO B 1 168 ? 10.859 -9.336 -19.422 1 63.03 168 PRO B N 1
ATOM 4151 C CA . PRO B 1 168 ? 12.273 -9.062 -19.719 1 63.03 168 PRO B CA 1
ATOM 4152 C C . PRO B 1 168 ? 13.016 -10.297 -20.219 1 63.03 168 PRO B C 1
ATOM 4154 O O . PRO B 1 168 ? 13.797 -10.211 -21.172 1 63.03 168 PRO B O 1
ATOM 4157 N N . ASN B 1 169 ? 12.734 -11.375 -19.594 1 63.06 169 ASN B N 1
ATOM 4158 C CA . ASN B 1 169 ? 13.531 -12.562 -19.875 1 63.06 169 ASN B CA 1
ATOM 4159 C C . ASN B 1 169 ? 13.07 -13.242 -21.172 1 63.06 169 ASN B C 1
ATOM 4161 O O . ASN B 1 169 ? 13.781 -14.094 -21.703 1 63.06 169 ASN B O 1
ATOM 4165 N N . ILE B 1 170 ? 11.883 -12.711 -21.578 1 66.62 170 ILE B N 1
ATOM 4166 C CA . ILE B 1 170 ? 11.375 -13.398 -22.75 1 66.62 170 ILE B CA 1
ATOM 4167 C C . ILE B 1 170 ? 11.188 -12.406 -23.906 1 66.62 170 ILE B C 1
ATOM 4169 O O . ILE B 1 170 ? 10.805 -12.789 -25.016 1 66.62 170 ILE B O 1
ATOM 4173 N N . GLY B 1 171 ? 11.461 -11.188 -23.578 1 72.62 171 GLY B N 1
ATOM 4174 C CA . GLY B 1 171 ? 11.445 -10.148 -24.609 1 72.62 171 GLY B CA 1
ATOM 4175 C C . GLY B 1 171 ? 10.047 -9.75 -25.031 1 72.62 171 GLY B C 1
ATOM 4176 O O . GLY B 1 171 ? 9.852 -9.195 -26.109 1 72.62 171 GLY B O 1
ATOM 4177 N N . TRP B 1 172 ? 9.023 -10.148 -24.297 1 83.19 172 TRP B N 1
ATOM 4178 C CA . TRP B 1 172 ? 7.648 -9.805 -24.641 1 83.19 172 TRP B CA 1
ATOM 4179 C C . TRP B 1 172 ? 7.352 -8.344 -24.344 1 83.19 172 TRP B C 1
ATOM 4181 O O . TRP B 1 172 ? 7.754 -7.824 -23.297 1 83.19 172 TRP B O 1
ATOM 4191 N N . VAL B 1 173 ? 6.789 -7.668 -25.328 1 86.5 173 VAL B N 1
ATOM 4192 C CA . VAL B 1 173 ? 6.332 -6.293 -25.156 1 86.5 173 VAL B CA 1
ATOM 4193 C C . VAL B 1 173 ? 4.906 -6.148 -25.672 1 86.5 173 VAL B C 1
ATOM 4195 O O . VAL B 1 173 ? 4.656 -6.332 -26.875 1 86.5 173 VAL B O 1
ATOM 4198 N N . ASP B 1 174 ? 4.027 -5.898 -24.828 1 90.81 174 ASP B N 1
ATOM 4199 C CA . ASP B 1 174 ? 2.631 -5.629 -25.156 1 90.81 174 ASP B CA 1
ATOM 4200 C C . ASP B 1 174 ? 2.004 -6.801 -25.906 1 90.81 174 ASP B C 1
ATOM 4202 O O . ASP B 1 174 ? 1.413 -6.613 -26.969 1 90.81 174 ASP B O 1
ATOM 4206 N N . VAL B 1 175 ? 2.131 -7.93 -25.406 1 92.88 175 VAL B N 1
ATOM 4207 C CA . VAL B 1 175 ? 1.555 -9.141 -25.984 1 92.88 175 VAL B CA 1
ATOM 4208 C C . VAL B 1 175 ? 0.16 -9.375 -25.406 1 92.88 175 VAL B C 1
ATOM 4210 O O . VAL B 1 175 ? -0 -9.531 -24.188 1 92.88 175 VAL B O 1
ATOM 4213 N N . PRO B 1 176 ? -0.89 -9.336 -26.266 1 95.44 176 PRO B N 1
ATOM 4214 C CA . PRO B 1 176 ? -2.238 -9.625 -25.766 1 95.44 176 PRO B CA 1
ATOM 4215 C C . PRO B 1 176 ? -2.43 -11.102 -25.422 1 95.44 176 PRO B C 1
ATOM 4217 O O . PRO B 1 176 ? -3.26 -11.781 -26.016 1 95.44 176 PRO B O 1
ATOM 4220 N N . PHE B 1 177 ? -1.732 -11.562 -24.438 1 95.06 177 PHE B N 1
ATOM 4221 C CA . PHE B 1 177 ? -1.551 -12.953 -24.047 1 95.06 177 PHE B CA 1
ATOM 4222 C C . PHE B 1 177 ? -2.875 -13.57 -23.609 1 95.06 177 PHE B C 1
ATOM 4224 O O . PHE B 1 177 ? -3.236 -14.656 -24.062 1 95.06 177 PHE B O 1
ATOM 4231 N N . GLY B 1 178 ? -3.617 -12.875 -22.734 1 96.5 178 GLY B N 1
ATOM 4232 C CA . GLY B 1 178 ? -4.906 -13.352 -22.266 1 96.5 178 GLY B CA 1
ATOM 4233 C C . GLY B 1 178 ? -5.906 -13.562 -23.391 1 96.5 178 GLY B C 1
ATOM 4234 O O . GLY B 1 178 ? -6.555 -14.609 -23.469 1 96.5 178 GLY B O 1
ATOM 4235 N N . GLU B 1 179 ? -6.012 -12.633 -24.234 1 97.06 179 GLU B N 1
ATOM 4236 C CA . GLU B 1 179 ? -6.93 -12.711 -25.375 1 97.06 179 GLU B CA 1
ATOM 4237 C C . GLU B 1 179 ? -6.562 -13.867 -26.297 1 97.06 179 GLU B C 1
ATOM 4239 O O . GLU B 1 179 ? -7.438 -14.617 -26.734 1 97.06 179 GLU B O 1
ATOM 4244 N N . HIS B 1 180 ? -5.285 -14.008 -26.594 1 97 180 HIS B N 1
ATOM 4245 C CA . HIS B 1 180 ? -4.828 -15.07 -27.484 1 97 180 HIS B CA 1
ATOM 4246 C C . HIS B 1 180 ? -5.129 -16.453 -26.891 1 97 180 HIS B C 1
ATOM 4248 O O . HIS B 1 180 ? -5.637 -17.328 -27.594 1 97 180 HIS B O 1
ATOM 4254 N N . LEU B 1 181 ? -4.82 -16.609 -25.672 1 97.31 181 LEU B N 1
ATOM 4255 C CA . LEU B 1 181 ? -5.066 -17.891 -25.016 1 97.31 181 LEU B CA 1
ATOM 4256 C C . LEU B 1 181 ? -6.562 -18.172 -24.922 1 97.31 181 LEU B C 1
ATOM 4258 O O . LEU B 1 181 ? -6.992 -19.328 -25.047 1 97.31 181 LEU B O 1
ATOM 4262 N N . THR B 1 182 ? -7.363 -17.141 -24.672 1 97.5 182 THR B N 1
ATOM 4263 C CA . THR B 1 182 ? -8.82 -17.266 -24.656 1 97.5 182 THR B CA 1
ATOM 4264 C C . THR B 1 182 ? -9.328 -17.812 -25.984 1 97.5 182 THR B C 1
ATOM 4266 O O . THR B 1 182 ? -10.109 -18.766 -26.016 1 97.5 182 THR B O 1
ATOM 4269 N N . ARG B 1 183 ? -8.875 -17.234 -27.047 1 96.81 183 ARG B N 1
ATOM 4270 C CA . ARG B 1 183 ? -9.281 -17.641 -28.391 1 96.81 183 ARG B CA 1
ATOM 4271 C C . ARG B 1 183 ? -8.836 -19.062 -28.688 1 96.81 183 ARG B C 1
ATOM 4273 O O . ARG B 1 183 ? -9.602 -19.859 -29.234 1 96.81 183 ARG B O 1
ATOM 4280 N N . GLN B 1 184 ? -7.652 -19.328 -28.328 1 97 184 GLN B N 1
ATOM 4281 C CA . GLN B 1 184 ? -7.082 -20.641 -28.609 1 97 184 GLN B CA 1
ATOM 4282 C C . GLN B 1 184 ? -7.824 -21.75 -27.859 1 97 184 GLN B C 1
ATOM 4284 O O . GLN B 1 184 ? -8.016 -22.844 -28.375 1 97 184 GLN B O 1
ATOM 4289 N N . LEU B 1 185 ? -8.133 -21.531 -26.656 1 96.69 185 LEU B N 1
ATOM 4290 C CA . LEU B 1 185 ? -8.805 -22.531 -25.828 1 96.69 185 LEU B CA 1
ATOM 4291 C C . LEU B 1 185 ? -10.266 -22.688 -26.234 1 96.69 185 LEU B C 1
ATOM 4293 O O . LEU B 1 185 ? -10.812 -23.797 -26.219 1 96.69 185 LEU B O 1
ATOM 4297 N N . ASP B 1 186 ? -10.906 -21.594 -26.562 1 95.44 186 ASP B N 1
ATOM 4298 C CA . ASP B 1 186 ? -12.273 -21.562 -27.062 1 95.44 186 ASP B CA 1
ATOM 4299 C C . ASP B 1 186 ? -13.227 -22.297 -26.125 1 95.44 186 ASP B C 1
ATOM 4301 O O . ASP B 1 186 ? -13.961 -23.188 -26.562 1 95.44 186 ASP B O 1
ATOM 4305 N N . LEU B 1 187 ? -13.195 -21.984 -24.844 1 93.94 187 LEU B N 1
ATOM 4306 C CA . LEU B 1 187 ? -14.016 -22.641 -23.828 1 93.94 187 LEU B CA 1
ATOM 4307 C C . LEU B 1 187 ? -15.227 -21.781 -23.469 1 93.94 187 LEU B C 1
ATOM 4309 O O . LEU B 1 187 ? -16.047 -22.172 -22.641 1 93.94 187 LEU B O 1
ATOM 4313 N N . GLY B 1 188 ? -15.328 -20.609 -24.109 1 92.88 188 GLY B N 1
ATOM 4314 C CA . GLY B 1 188 ? -16.344 -19.656 -23.688 1 92.88 188 GLY B CA 1
ATOM 4315 C C . GLY B 1 188 ? -16 -18.953 -22.391 1 92.88 188 GLY B C 1
ATOM 4316 O O . GLY B 1 188 ? -16.875 -18.344 -21.766 1 92.88 188 GLY B O 1
ATOM 4317 N N . LEU B 1 189 ? -14.867 -19.172 -21.953 1 94.5 189 LEU B N 1
ATOM 4318 C CA . LEU B 1 189 ? -14.336 -18.547 -20.734 1 94.5 189 LEU B CA 1
ATOM 4319 C C . LEU B 1 189 ? -13.188 -17.594 -21.078 1 94.5 189 LEU B C 1
ATOM 4321 O O . LEU B 1 189 ? -12.352 -17.906 -21.938 1 94.5 189 LEU B O 1
ATOM 4325 N N . ARG B 1 190 ? -13.25 -16.453 -20.5 1 94.94 190 ARG B N 1
ATOM 4326 C CA . ARG B 1 190 ? -12.102 -15.555 -20.625 1 94.94 190 ARG B CA 1
ATOM 4327 C C . ARG B 1 190 ? -10.938 -16.031 -19.766 1 94.94 190 ARG B C 1
ATOM 4329 O O . ARG B 1 190 ? -11.117 -16.359 -18.594 1 94.94 190 ARG B O 1
ATOM 4336 N N . VAL B 1 191 ? -9.75 -16.047 -20.328 1 97.81 191 VAL B N 1
ATOM 4337 C CA . VAL B 1 191 ? -8.539 -16.375 -19.578 1 97.81 191 VAL B CA 1
ATOM 4338 C C . VAL B 1 191 ? -8.047 -15.148 -18.828 1 97.81 191 VAL B C 1
ATOM 4340 O O . VAL B 1 191 ? -7.863 -14.086 -19.422 1 97.81 191 VAL B O 1
ATOM 4343 N N . VAL B 1 192 ? -7.891 -15.281 -17.531 1 97.56 192 VAL B N 1
ATOM 4344 C CA . VAL B 1 192 ? -7.375 -14.18 -16.719 1 97.56 192 VAL B CA 1
ATOM 4345 C C . VAL B 1 192 ? -5.891 -14.398 -16.438 1 97.56 192 VAL B C 1
ATOM 4347 O O . VAL B 1 192 ? -5.453 -15.531 -16.234 1 97.56 192 VAL B O 1
ATOM 4350 N N . VAL B 1 193 ? -5.129 -13.32 -16.531 1 97 193 VAL B N 1
ATOM 4351 C CA . VAL B 1 193 ? -3.678 -13.391 -16.375 1 97 193 VAL B CA 1
ATOM 4352 C C . VAL B 1 193 ? -3.225 -12.461 -15.258 1 97 193 VAL B C 1
ATOM 4354 O O . VAL B 1 193 ? -3.746 -11.352 -15.109 1 97 193 VAL B O 1
ATOM 4357 N N . GLY B 1 194 ? -2.367 -12.914 -14.398 1 95.88 194 GLY B N 1
ATOM 4358 C CA . GLY B 1 194 ? -1.789 -12.094 -13.344 1 95.88 194 GLY B CA 1
ATOM 4359 C C . GLY B 1 194 ? -0.288 -12.273 -13.211 1 95.88 194 GLY B C 1
ATOM 4360 O O . GLY B 1 194 ? 0.279 -13.234 -13.727 1 95.88 194 GLY B O 1
ATOM 4361 N N . ASN B 1 195 ? 0.334 -11.32 -12.586 1 94.88 195 ASN B N 1
ATOM 4362 C CA . ASN B 1 195 ? 1.751 -11.406 -12.25 1 94.88 195 ASN B CA 1
ATOM 4363 C C . ASN B 1 195 ? 2.018 -12.508 -11.234 1 94.88 195 ASN B C 1
ATOM 4365 O O . ASN B 1 195 ? 1.246 -12.688 -10.289 1 94.88 195 ASN B O 1
ATOM 4369 N N . ASN B 1 196 ? 3.047 -13.242 -11.438 1 95.19 196 ASN B N 1
ATOM 4370 C CA . ASN B 1 196 ? 3.316 -14.406 -10.602 1 95.19 196 ASN B CA 1
ATOM 4371 C C . ASN B 1 196 ? 3.543 -14.016 -9.148 1 95.19 196 ASN B C 1
ATOM 4373 O O . ASN B 1 196 ? 3.041 -14.68 -8.234 1 95.19 196 ASN B O 1
ATOM 4377 N N . ALA B 1 197 ? 4.309 -12.945 -8.898 1 96.56 197 ALA B N 1
ATOM 4378 C CA . ALA B 1 197 ? 4.543 -12.523 -7.523 1 96.56 197 ALA B CA 1
ATOM 4379 C C . ALA B 1 197 ? 3.24 -12.109 -6.844 1 96.56 197 ALA B C 1
ATOM 4381 O O . ALA B 1 197 ? 3.002 -12.453 -5.684 1 96.56 197 ALA B O 1
ATOM 4382 N N . ASN B 1 198 ? 2.387 -11.352 -7.535 1 97 198 ASN B N 1
ATOM 4383 C CA . ASN B 1 198 ? 1.075 -10.984 -7.012 1 97 198 ASN B CA 1
ATOM 4384 C C . ASN B 1 198 ? 0.245 -12.219 -6.676 1 97 198 ASN B C 1
ATOM 4386 O O . ASN B 1 198 ? -0.339 -12.305 -5.594 1 97 198 ASN B O 1
ATOM 4390 N N . LEU B 1 199 ? 0.247 -13.141 -7.586 1 97.06 199 LEU B N 1
ATOM 4391 C CA . LEU B 1 199 ? -0.564 -14.336 -7.398 1 97.06 199 LEU B CA 1
ATOM 4392 C C . LEU B 1 199 ? 0.016 -15.219 -6.297 1 97.06 199 LEU B C 1
ATOM 4394 O O . LEU B 1 199 ? -0.728 -15.875 -5.566 1 97.06 199 LEU B O 1
ATOM 4398 N N . GLY B 1 200 ? 1.346 -15.25 -6.227 1 97.69 200 GLY B N 1
ATOM 4399 C CA . GLY B 1 200 ? 1.959 -15.938 -5.102 1 97.69 200 GLY B CA 1
ATOM 4400 C C . GLY B 1 200 ? 1.562 -15.352 -3.76 1 97.69 200 GLY B C 1
ATOM 4401 O O . GLY B 1 200 ? 1.281 -16.094 -2.812 1 97.69 200 GLY B O 1
ATOM 4402 N N . ALA B 1 201 ? 1.552 -14.047 -3.68 1 98 201 ALA B N 1
ATOM 4403 C CA . ALA B 1 201 ? 1.133 -13.367 -2.457 1 98 201 ALA B CA 1
ATOM 4404 C C . ALA B 1 201 ? -0.297 -13.742 -2.08 1 98 201 ALA B C 1
ATOM 4406 O O . ALA B 1 201 ? -0.571 -14.086 -0.928 1 98 201 ALA B O 1
ATOM 4407 N N . LEU B 1 202 ? -1.158 -13.688 -3.033 1 96.31 202 LEU B N 1
ATOM 4408 C CA . LEU B 1 202 ? -2.557 -14.016 -2.791 1 96.31 202 LEU B CA 1
ATOM 4409 C C . LEU B 1 202 ? -2.695 -15.469 -2.326 1 96.31 202 LEU B C 1
ATOM 4411 O O . LEU B 1 202 ? -3.453 -15.75 -1.396 1 96.31 202 LEU B O 1
ATOM 4415 N N . ALA B 1 203 ? -1.955 -16.359 -2.969 1 97.31 203 ALA B N 1
ATOM 4416 C CA . ALA B 1 203 ? -2.006 -17.766 -2.604 1 97.31 203 ALA B CA 1
ATOM 4417 C C . ALA B 1 203 ? -1.568 -17.969 -1.156 1 97.31 203 ALA B C 1
ATOM 4419 O O . ALA B 1 203 ? -2.221 -18.703 -0.402 1 97.31 203 ALA B O 1
ATOM 4420 N N . GLU B 1 204 ? -0.474 -17.344 -0.788 1 97.62 204 GLU B N 1
ATOM 4421 C CA . GLU B 1 204 ? 0.055 -17.516 0.562 1 97.62 204 GLU B CA 1
ATOM 4422 C C . GLU B 1 204 ? -0.906 -16.953 1.605 1 97.62 204 GLU B C 1
ATOM 4424 O O . GLU B 1 204 ? -1.011 -17.484 2.713 1 97.62 204 GLU B O 1
ATOM 4429 N N . CYS B 1 205 ? -1.594 -15.883 1.286 1 95.12 205 CYS B N 1
ATOM 4430 C CA . CYS B 1 205 ? -2.559 -15.297 2.209 1 95.12 205 CYS B CA 1
ATOM 4431 C C . CYS B 1 205 ? -3.805 -16.172 2.324 1 95.12 205 CYS B C 1
ATOM 4433 O O . CYS B 1 205 ? -4.434 -16.219 3.383 1 95.12 205 CYS B O 1
ATOM 4435 N N . GLU B 1 206 ? -4.121 -16.812 1.245 1 92.75 206 GLU B N 1
ATOM 4436 C CA . GLU B 1 206 ? -5.344 -17.609 1.231 1 92.75 206 GLU B CA 1
ATOM 4437 C C . GLU B 1 206 ? -5.098 -19 1.805 1 92.75 206 GLU B C 1
ATOM 4439 O O . GLU B 1 206 ? -5.938 -19.547 2.525 1 92.75 206 GLU B O 1
ATOM 4444 N N . ARG B 1 207 ? -3.926 -19.625 1.507 1 94.69 207 ARG B N 1
ATOM 4445 C CA . ARG B 1 207 ? -3.756 -21.047 1.792 1 94.69 207 ARG B CA 1
ATOM 4446 C C . ARG B 1 207 ? -2.389 -21.328 2.41 1 94.69 207 ARG B C 1
ATOM 4448 O O . ARG B 1 207 ? -2.094 -22.453 2.797 1 94.69 207 ARG B O 1
ATOM 4455 N N . GLY B 1 208 ? -1.606 -20.375 2.496 1 96.5 208 GLY B N 1
ATOM 4456 C CA . GLY B 1 208 ? -0.236 -20.625 2.912 1 96.5 208 GLY B CA 1
ATOM 4457 C C . GLY B 1 208 ? 0.105 -20 4.254 1 96.5 208 GLY B C 1
ATOM 4458 O O . GLY B 1 208 ? -0.735 -19.953 5.152 1 96.5 208 GLY B O 1
ATOM 4459 N N . VAL B 1 209 ? 1.349 -19.594 4.371 1 97.75 209 VAL B N 1
ATOM 4460 C CA . VAL B 1 209 ? 1.932 -19.172 5.641 1 97.75 209 VAL B CA 1
ATOM 4461 C C . VAL B 1 209 ? 1.371 -17.812 6.047 1 97.75 209 VAL B C 1
ATOM 4463 O O . VAL B 1 209 ? 1.445 -17.422 7.215 1 97.75 209 VAL B O 1
ATOM 4466 N N . GLY B 1 210 ? 0.824 -17.062 5.105 1 96.94 210 GLY B N 1
ATOM 4467 C CA . GLY B 1 210 ? 0.304 -15.727 5.371 1 96.94 210 GLY B CA 1
ATOM 4468 C C . GLY B 1 210 ? -1.175 -15.719 5.707 1 96.94 210 GLY B C 1
ATOM 4469 O O . GLY B 1 210 ? -1.806 -14.664 5.738 1 96.94 210 GLY B O 1
ATOM 4470 N N . ALA B 1 211 ? -1.781 -16.906 5.914 1 94 211 ALA B N 1
ATOM 4471 C CA . ALA B 1 211 ? -3.213 -17 6.191 1 94 211 ALA B CA 1
ATOM 4472 C C . ALA B 1 211 ? -3.584 -16.141 7.402 1 94 211 ALA B C 1
ATOM 4474 O O . ALA B 1 211 ? -2.947 -16.234 8.453 1 94 211 ALA B O 1
ATOM 4475 N N . GLY B 1 212 ? -4.629 -15.266 7.176 1 90.56 212 GLY B N 1
ATOM 4476 C CA . GLY B 1 212 ? -5.125 -14.438 8.266 1 90.56 212 GLY B CA 1
ATOM 4477 C C . GLY B 1 212 ? -4.398 -13.109 8.383 1 90.56 212 GLY B C 1
ATOM 4478 O O . GLY B 1 212 ? -4.789 -12.258 9.18 1 90.56 212 GLY B O 1
ATOM 4479 N N . LEU B 1 213 ? -3.324 -12.914 7.629 1 95.5 213 LEU B N 1
ATOM 4480 C CA . LEU B 1 213 ? -2.561 -11.672 7.719 1 95.5 213 LEU B CA 1
ATOM 4481 C C . LEU B 1 213 ? -3.104 -10.625 6.754 1 95.5 213 LEU B C 1
ATOM 4483 O O . LEU B 1 213 ? -3.604 -10.969 5.68 1 95.5 213 LEU B O 1
ATOM 4487 N N . SER B 1 214 ? -2.959 -9.367 7.082 1 96.19 214 SER B N 1
ATOM 4488 C CA . SER B 1 214 ? -3.463 -8.273 6.262 1 96.19 214 SER B CA 1
ATOM 4489 C C . SER B 1 214 ? -2.32 -7.461 5.664 1 96.19 214 SER B C 1
ATOM 4491 O O . SER B 1 214 ? -2.535 -6.648 4.762 1 96.19 214 SER B O 1
ATOM 4493 N N . ASP B 1 215 ? -1.137 -7.621 6.18 1 97.44 215 ASP B N 1
ATOM 4494 C CA . ASP B 1 215 ? 0.044 -6.898 5.723 1 97.44 215 ASP B CA 1
ATOM 4495 C C . ASP B 1 215 ? 1.205 -7.852 5.453 1 97.44 215 ASP B C 1
ATOM 4497 O O . ASP B 1 215 ? 1.936 -8.227 6.371 1 97.44 215 ASP B O 1
ATOM 4501 N N . LEU B 1 216 ? 1.384 -8.211 4.195 1 98.06 216 LEU B N 1
ATOM 4502 C CA . LEU B 1 216 ? 2.338 -9.242 3.801 1 98.06 216 LEU B CA 1
ATOM 4503 C C . LEU B 1 216 ? 3.064 -8.844 2.52 1 98.06 216 LEU B C 1
ATOM 4505 O O . LEU B 1 216 ? 2.451 -8.328 1.586 1 98.06 216 LEU B O 1
ATOM 4509 N N . ILE B 1 217 ? 4.359 -9.102 2.51 1 98.75 217 ILE B N 1
ATOM 4510 C CA . ILE B 1 217 ? 5.152 -8.977 1.292 1 98.75 217 ILE B CA 1
ATOM 4511 C C . ILE B 1 217 ? 5.625 -10.352 0.837 1 98.75 217 ILE B C 1
ATOM 4513 O O . ILE B 1 217 ? 6.238 -11.094 1.611 1 98.75 217 ILE B O 1
ATOM 4517 N N . TYR B 1 218 ? 5.25 -10.742 -0.307 1 98.75 218 TYR B N 1
ATOM 4518 C CA . TYR B 1 218 ? 5.742 -11.953 -0.945 1 98.75 218 TYR B CA 1
ATOM 4519 C C . TYR B 1 218 ? 6.773 -11.625 -2.018 1 98.75 218 TYR B C 1
ATOM 4521 O O . TYR B 1 218 ? 6.473 -10.922 -2.98 1 98.75 218 TYR B O 1
ATOM 4529 N N . LEU B 1 219 ? 8.008 -12.078 -1.841 1 98.62 219 LEU B N 1
ATOM 4530 C CA . LEU B 1 219 ? 9.086 -11.938 -2.82 1 98.62 219 LEU B CA 1
ATOM 4531 C C . LEU B 1 219 ? 9.258 -13.219 -3.629 1 98.62 219 LEU B C 1
ATOM 4533 O O . LEU B 1 219 ? 9.492 -14.289 -3.062 1 98.62 219 LEU B O 1
ATOM 4537 N N . HIS B 1 220 ? 9.141 -13.055 -4.902 1 96.81 220 HIS B N 1
ATOM 4538 C CA . HIS B 1 220 ? 9.258 -14.219 -5.773 1 96.81 220 HIS B CA 1
ATOM 4539 C C . HIS B 1 220 ? 10.516 -14.133 -6.637 1 96.81 220 HIS B C 1
ATOM 4541 O O . HIS B 1 220 ? 10.703 -13.164 -7.375 1 96.81 220 HIS B O 1
ATOM 4547 N N . GLY B 1 221 ? 11.367 -15.148 -6.473 1 93.81 221 GLY B N 1
ATOM 4548 C CA . GLY B 1 221 ? 12.547 -15.234 -7.312 1 93.81 221 GLY B CA 1
ATOM 4549 C C . GLY B 1 221 ? 12.398 -16.219 -8.453 1 93.81 221 GLY B C 1
ATOM 4550 O O . GLY B 1 221 ? 12.078 -17.391 -8.227 1 93.81 221 GLY B O 1
ATOM 4551 N N . ASP B 1 222 ? 12.562 -15.789 -9.586 1 88.75 222 ASP B N 1
ATOM 4552 C CA . ASP B 1 222 ? 12.75 -16.562 -10.812 1 88.75 222 ASP B CA 1
ATOM 4553 C C . ASP B 1 222 ? 13.945 -16.062 -11.609 1 88.75 222 ASP B C 1
ATOM 4555 O O . ASP B 1 222 ? 15.031 -15.875 -11.055 1 88.75 222 ASP B O 1
ATOM 4559 N N . VAL B 1 223 ? 13.867 -15.641 -12.789 1 81.56 223 VAL B N 1
ATOM 4560 C CA . VAL B 1 223 ? 14.992 -14.953 -13.422 1 81.56 223 VAL B CA 1
ATOM 4561 C C . VAL B 1 223 ? 15.172 -13.57 -12.797 1 81.56 223 VAL B C 1
ATOM 4563 O O . VAL B 1 223 ? 16.297 -13.125 -12.586 1 81.56 223 VAL B O 1
ATOM 4566 N N . GLY B 1 224 ? 14.148 -13 -12.43 1 90.56 224 GLY B N 1
ATOM 4567 C CA . GLY B 1 224 ? 14.156 -11.75 -11.688 1 90.56 224 GLY B CA 1
ATOM 4568 C C . GLY B 1 224 ? 13.539 -11.867 -10.305 1 90.56 224 GLY B C 1
ATOM 4569 O O . GLY B 1 224 ? 13.352 -12.977 -9.797 1 90.56 224 GLY B O 1
ATOM 4570 N N . ILE B 1 225 ? 13.398 -10.781 -9.609 1 94.38 225 ILE B N 1
ATOM 4571 C CA . ILE B 1 225 ? 12.703 -10.734 -8.32 1 94.38 225 ILE B CA 1
ATOM 4572 C C . ILE B 1 225 ? 11.461 -9.852 -8.438 1 94.38 225 ILE B C 1
ATOM 4574 O O . ILE B 1 225 ? 11.547 -8.711 -8.891 1 94.38 225 ILE B O 1
ATOM 4578 N N . GLY B 1 226 ? 10.32 -10.414 -8.18 1 95.06 226 GLY B N 1
ATOM 4579 C CA . GLY B 1 226 ? 9.078 -9.672 -8.102 1 95.06 226 GLY B CA 1
ATOM 4580 C C . GLY B 1 226 ? 8.508 -9.609 -6.695 1 95.06 226 GLY B C 1
ATOM 4581 O O . GLY B 1 226 ? 8.883 -10.406 -5.836 1 95.06 226 GLY B O 1
ATOM 4582 N N . GLY B 1 227 ? 7.664 -8.641 -6.523 1 97.56 227 GLY B N 1
ATOM 4583 C CA . GLY B 1 227 ? 7.02 -8.5 -5.227 1 97.56 227 GLY B CA 1
ATOM 4584 C C . GLY B 1 227 ? 5.508 -8.43 -5.316 1 97.56 227 GLY B C 1
ATOM 4585 O O . GLY B 1 227 ? 4.961 -7.668 -6.117 1 97.56 227 GLY B O 1
ATOM 4586 N N . GLY B 1 228 ? 4.844 -9.273 -4.633 1 98.19 228 GLY B N 1
ATOM 4587 C CA . GLY B 1 228 ? 3.436 -9.125 -4.301 1 98.19 228 GLY B CA 1
ATOM 4588 C C . GLY B 1 228 ? 3.207 -8.516 -2.93 1 98.19 228 GLY B C 1
ATOM 4589 O O . GLY B 1 228 ? 3.596 -9.102 -1.915 1 98.19 228 GLY B O 1
ATOM 4590 N N . ILE B 1 229 ? 2.576 -7.359 -2.936 1 98.31 229 ILE B N 1
ATOM 4591 C CA . ILE B 1 229 ? 2.453 -6.613 -1.689 1 98.31 229 ILE B CA 1
ATOM 4592 C C . ILE B 1 229 ? 0.982 -6.504 -1.295 1 98.31 229 ILE B C 1
ATOM 4594 O O . ILE B 1 229 ? 0.168 -5.969 -2.051 1 98.31 229 ILE B O 1
ATOM 4598 N N . ILE B 1 230 ? 0.677 -7.035 -0.164 1 97.62 230 ILE B N 1
ATOM 4599 C CA . ILE B 1 230 ? -0.658 -6.934 0.416 1 97.62 230 ILE B CA 1
ATOM 4600 C C . ILE B 1 230 ? -0.621 -6.023 1.643 1 97.62 230 ILE B C 1
ATOM 4602 O O . ILE B 1 230 ? 0.155 -6.258 2.572 1 97.62 230 ILE B O 1
ATOM 4606 N N . MET B 1 231 ? -1.367 -4.965 1.615 1 97 231 MET B N 1
ATOM 4607 C CA . MET B 1 231 ? -1.534 -4.031 2.727 1 97 231 MET B CA 1
ATOM 4608 C C . MET B 1 231 ? -3.012 -3.826 3.047 1 97 231 MET B C 1
ATOM 4610 O O . MET B 1 231 ? -3.822 -3.607 2.145 1 97 231 MET B O 1
ATOM 4614 N N . GLY B 1 232 ? -3.359 -3.912 4.312 1 93.88 232 GLY B N 1
ATOM 4615 C CA . GLY B 1 232 ? -4.762 -3.795 4.68 1 93.88 232 GLY B CA 1
ATOM 4616 C C . GLY B 1 232 ? -5.641 -4.848 4.031 1 93.88 232 GLY B C 1
ATOM 4617 O O . GLY B 1 232 ? -6.789 -4.574 3.678 1 93.88 232 GLY B O 1
ATOM 4618 N N . GLY B 1 233 ? -5.066 -5.914 3.717 1 93.69 233 GLY B N 1
ATOM 4619 C CA . GLY B 1 233 ? -5.801 -7.035 3.146 1 93.69 233 GLY B CA 1
ATOM 4620 C C . GLY B 1 233 ? -5.984 -6.922 1.645 1 93.69 233 GLY B C 1
ATOM 4621 O O . GLY B 1 233 ? -6.621 -7.777 1.026 1 93.69 233 GLY B O 1
ATOM 4622 N N . GLN B 1 234 ? -5.414 -5.93 1.075 1 93.81 234 GLN B N 1
ATOM 4623 C CA . GLN B 1 234 ? -5.605 -5.715 -0.356 1 93.81 234 GLN B CA 1
ATOM 4624 C C . GLN B 1 234 ? -4.277 -5.773 -1.102 1 93.81 234 GLN B C 1
ATOM 4626 O O . GLN B 1 234 ? -3.268 -5.25 -0.624 1 93.81 234 GLN B O 1
ATOM 4631 N N . LEU B 1 235 ? -4.309 -6.449 -2.209 1 95.62 235 LEU B N 1
ATOM 4632 C CA . LEU B 1 235 ? -3.146 -6.449 -3.088 1 95.62 235 LEU B CA 1
ATOM 4633 C C . LEU B 1 235 ? -2.926 -5.07 -3.701 1 95.62 235 LEU B C 1
ATOM 4635 O O . LEU B 1 235 ? -3.859 -4.473 -4.242 1 95.62 235 LEU B O 1
ATOM 4639 N N . LEU B 1 236 ? -1.742 -4.574 -3.65 1 95.94 236 LEU B N 1
ATOM 4640 C CA . LEU B 1 236 ? -1.444 -3.26 -4.207 1 95.94 236 LEU B CA 1
ATOM 4641 C C . LEU B 1 236 ? -1.349 -3.322 -5.727 1 95.94 236 LEU B C 1
ATOM 4643 O O . LEU B 1 236 ? -0.635 -4.164 -6.273 1 95.94 236 LEU B O 1
ATOM 4647 N N . GLY B 1 237 ? -2.051 -2.51 -6.41 1 92.19 237 GLY B N 1
ATOM 4648 C CA . GLY B 1 237 ? -2.027 -2.49 -7.863 1 92.19 237 GLY B CA 1
ATOM 4649 C C . GLY B 1 237 ? -1.258 -1.313 -8.43 1 92.19 237 GLY B C 1
ATOM 4650 O O . GLY B 1 237 ? -0.442 -1.48 -9.344 1 92.19 237 GLY B O 1
ATOM 4651 N N . GLY B 1 238 ? -1.474 -0.085 -7.816 1 92.5 238 GLY B N 1
ATOM 4652 C CA . GLY B 1 238 ? -0.914 1.151 -8.344 1 92.5 238 GLY B CA 1
ATOM 4653 C C . GLY B 1 238 ? -1.731 1.743 -9.477 1 92.5 238 GLY B C 1
ATOM 4654 O O . GLY B 1 238 ? -2.773 1.199 -9.844 1 92.5 238 GLY B O 1
ATOM 4655 N N . GLU B 1 239 ? -1.275 2.814 -10 1 89.62 239 GLU B N 1
ATOM 4656 C CA . GLU B 1 239 ? -1.994 3.58 -11.016 1 89.62 239 GLU B CA 1
ATOM 4657 C C . GLU B 1 239 ? -2.26 2.734 -12.258 1 89.62 239 GLU B C 1
ATOM 4659 O O . GLU B 1 239 ? -3.365 2.756 -12.805 1 89.62 239 GLU B O 1
ATOM 4664 N N . GLY B 1 240 ? -1.319 1.993 -12.695 1 86.44 240 GLY B N 1
ATOM 4665 C CA . GLY B 1 240 ? -1.429 1.209 -13.914 1 86.44 240 GLY B CA 1
ATOM 4666 C C . GLY B 1 240 ? -1.451 -0.287 -13.664 1 86.44 240 GLY B C 1
ATOM 4667 O O . GLY B 1 240 ? -1.437 -1.081 -14.609 1 86.44 240 GLY B O 1
ATOM 4668 N N . GLY B 1 241 ? -1.462 -0.65 -12.383 1 88.81 241 GLY B N 1
ATOM 4669 C CA . GLY B 1 241 ? -1.438 -2.064 -12.047 1 88.81 241 GLY B CA 1
ATOM 4670 C C . GLY B 1 241 ? -0.035 -2.631 -11.938 1 88.81 241 GLY B C 1
ATOM 4671 O O . GLY B 1 241 ? 0.153 -3.848 -11.961 1 88.81 241 GLY B O 1
ATOM 4672 N N . TYR B 1 242 ? 0.985 -1.834 -11.836 1 91.56 242 TYR B N 1
ATOM 4673 C CA . TYR B 1 242 ? 2.367 -2.289 -11.922 1 91.56 242 TYR B CA 1
ATOM 4674 C C . TYR B 1 242 ? 3.086 -2.107 -10.586 1 91.56 242 TYR B C 1
ATOM 4676 O O . TYR B 1 242 ? 4.316 -2.002 -10.547 1 91.56 242 TYR B O 1
ATOM 4684 N N . ALA B 1 243 ? 2.352 -2.033 -9.547 1 94.19 243 ALA B N 1
ATOM 4685 C CA . ALA B 1 243 ? 2.996 -2.014 -8.234 1 94.19 243 ALA B CA 1
ATOM 4686 C C . ALA B 1 243 ? 3.727 -3.324 -7.965 1 94.19 243 ALA B C 1
ATOM 4688 O O . ALA B 1 243 ? 3.365 -4.367 -8.516 1 94.19 243 ALA B O 1
ATOM 4689 N N . GLY B 1 244 ? 4.797 -3.236 -7.176 1 96.12 244 GLY B N 1
ATOM 4690 C CA . GLY B 1 244 ? 5.461 -4.441 -6.707 1 96.12 244 GLY B CA 1
ATOM 4691 C C . GLY B 1 244 ? 6.73 -4.762 -7.477 1 96.12 244 GLY B C 1
ATOM 4692 O O . GLY B 1 244 ? 7.273 -5.863 -7.355 1 96.12 244 GLY B O 1
ATOM 4693 N N . GLU B 1 245 ? 7.215 -3.838 -8.25 1 95.5 245 GLU B N 1
ATOM 4694 C CA . GLU B 1 245 ? 8.469 -4.055 -8.969 1 95.5 245 GLU B CA 1
ATOM 4695 C C . GLU B 1 245 ? 9.672 -3.809 -8.07 1 95.5 245 GLU B C 1
ATOM 4697 O O . GLU B 1 245 ? 10.57 -3.047 -8.422 1 95.5 245 GLU B O 1
ATOM 4702 N N . VAL B 1 246 ? 9.695 -4.551 -7.008 1 97.62 246 VAL B N 1
ATOM 4703 C CA . VAL B 1 246 ? 10.68 -4.359 -5.949 1 97.62 246 VAL B CA 1
ATOM 4704 C C . VAL B 1 246 ? 12.047 -4.848 -6.426 1 97.62 246 VAL B C 1
ATOM 4706 O O . VAL B 1 246 ? 13.078 -4.438 -5.895 1 97.62 246 VAL B O 1
ATOM 4709 N N . GLY B 1 247 ? 12.078 -5.766 -7.383 1 96.56 247 GLY B N 1
ATOM 4710 C CA . GLY B 1 247 ? 13.336 -6.234 -7.941 1 96.56 247 GLY B CA 1
ATOM 4711 C C . GLY B 1 247 ? 14.141 -5.129 -8.594 1 96.56 247 GLY B C 1
ATOM 4712 O O . GLY B 1 247 ? 15.359 -5.266 -8.781 1 96.56 247 GLY B O 1
ATOM 4713 N N . HIS B 1 248 ? 13.492 -4.07 -8.93 1 95.94 248 HIS B N 1
ATOM 4714 C CA . HIS B 1 248 ? 14.148 -2.975 -9.633 1 95.94 248 HIS B CA 1
ATOM 4715 C C . HIS B 1 248 ? 14.414 -1.8 -8.703 1 95.94 248 HIS B C 1
ATOM 4717 O O . HIS B 1 248 ? 14.703 -0.691 -9.156 1 95.94 248 HIS B O 1
ATOM 4723 N N . MET B 1 249 ? 14.25 -2.025 -7.449 1 97 249 MET B N 1
ATOM 4724 C CA . MET B 1 249 ? 14.797 -1.101 -6.461 1 97 249 MET B CA 1
ATOM 4725 C C . MET B 1 249 ? 16.312 -1.063 -6.535 1 97 249 MET B C 1
ATOM 4727 O O . MET B 1 249 ? 16.969 -2.1 -6.418 1 97 249 MET B O 1
ATOM 4731 N N . VAL B 1 250 ? 16.859 0.103 -6.738 1 96.81 250 VAL B N 1
ATOM 4732 C CA . VAL B 1 250 ? 18.312 0.234 -6.77 1 96.81 250 VAL B CA 1
ATOM 4733 C C . VAL B 1 250 ? 18.859 0.155 -5.352 1 96.81 250 VAL B C 1
ATOM 4735 O O . VAL B 1 250 ? 18.547 0.987 -4.504 1 96.81 250 VAL B O 1
ATOM 4738 N N . VAL B 1 251 ? 19.719 -0.831 -5.102 1 95.62 251 VAL B N 1
ATOM 4739 C CA . VAL B 1 251 ? 20.312 -1.017 -3.777 1 95.62 251 VAL B CA 1
ATOM 4740 C C . VAL B 1 251 ? 21.812 -0.773 -3.838 1 95.62 251 VAL B C 1
ATOM 4742 O O . VAL B 1 251 ? 22.453 -0.565 -2.807 1 95.62 251 VAL B O 1
ATOM 4745 N N . ASN B 1 252 ? 22.359 -0.84 -4.996 1 95.5 252 ASN B N 1
ATOM 4746 C CA . ASN B 1 252 ? 23.797 -0.651 -5.223 1 95.5 252 ASN B CA 1
ATOM 4747 C C . ASN B 1 252 ? 24.047 0.192 -6.469 1 95.5 252 ASN B C 1
ATOM 4749 O O . ASN B 1 252 ? 24.219 -0.346 -7.562 1 95.5 252 ASN B O 1
ATOM 4753 N N . ARG B 1 253 ? 24.188 1.49 -6.34 1 91.94 253 ARG B N 1
ATOM 4754 C CA . ARG B 1 253 ? 24.25 2.463 -7.426 1 91.94 253 ARG B CA 1
ATOM 4755 C C . ARG B 1 253 ? 25.297 2.053 -8.469 1 91.94 253 ARG B C 1
ATOM 4757 O O . ARG B 1 253 ? 25.062 2.213 -9.672 1 91.94 253 ARG B O 1
ATOM 4764 N N . ASP B 1 254 ? 26.406 1.543 -8.094 1 91.88 254 ASP B N 1
ATOM 4765 C CA . ASP B 1 254 ? 27.484 1.167 -9.016 1 91.88 254 ASP B CA 1
ATOM 4766 C C . ASP B 1 254 ? 27.562 -0.35 -9.164 1 91.88 254 ASP B C 1
ATOM 4768 O O . ASP B 1 254 ? 28.641 -0.896 -9.414 1 91.88 254 ASP B O 1
ATOM 4772 N N . GLY B 1 255 ? 26.438 -0.988 -9.023 1 96.12 255 GLY B N 1
ATOM 4773 C CA . GLY B 1 255 ? 26.391 -2.441 -9.016 1 96.12 255 GLY B CA 1
ATOM 4774 C C . GLY B 1 255 ? 26.266 -3.043 -10.398 1 96.12 255 GLY B C 1
ATOM 4775 O O . GLY B 1 255 ? 26.688 -2.438 -11.383 1 96.12 255 GLY B O 1
ATOM 4776 N N . ARG B 1 256 ? 25.781 -4.273 -10.461 1 95.69 256 ARG B N 1
ATOM 4777 C CA . ARG B 1 256 ? 25.672 -5.066 -11.68 1 95.69 256 ARG B CA 1
ATOM 4778 C C . ARG B 1 256 ? 24.641 -4.469 -12.633 1 95.69 256 ARG B C 1
ATOM 4780 O O . ARG B 1 256 ? 23.641 -3.896 -12.195 1 95.69 256 ARG B O 1
ATOM 4787 N N . PRO B 1 257 ? 24.922 -4.586 -13.953 1 94.62 257 PRO B N 1
ATOM 4788 C CA . PRO B 1 257 ? 23.891 -4.164 -14.898 1 94.62 257 PRO B CA 1
ATOM 4789 C C . PRO B 1 257 ? 22.609 -5.004 -14.789 1 94.62 257 PRO B C 1
ATOM 4791 O O . PRO B 1 257 ? 22.672 -6.199 -14.492 1 94.62 257 PRO B O 1
ATOM 4794 N N . CYS B 1 258 ? 21.547 -4.387 -14.953 1 92.25 258 CYS B N 1
ATOM 4795 C CA . CYS B 1 258 ? 20.25 -5.047 -14.992 1 92.25 258 CYS B CA 1
ATOM 4796 C C . CYS B 1 258 ? 19.641 -4.965 -16.375 1 92.25 258 CYS B C 1
ATOM 4798 O O . CYS B 1 258 ? 19.891 -4.016 -17.125 1 92.25 258 CYS B O 1
ATOM 4800 N N . ALA B 1 259 ? 18.812 -5.93 -16.75 1 85.44 259 ALA B N 1
ATOM 4801 C CA . ALA B 1 259 ? 18.172 -5.961 -18.062 1 85.44 259 ALA B CA 1
ATOM 4802 C C . ALA B 1 259 ? 17.203 -4.789 -18.219 1 85.44 259 ALA B C 1
ATOM 4804 O O . ALA B 1 259 ? 16.844 -4.441 -19.344 1 85.44 259 ALA B O 1
ATOM 4805 N N . CYS B 1 260 ? 16.875 -4.121 -17.172 1 87 260 CYS B N 1
ATOM 4806 C CA . CYS B 1 260 ? 15.953 -3.002 -17.25 1 87 260 CYS B CA 1
ATOM 4807 C C . CYS B 1 260 ? 16.656 -1.733 -17.719 1 87 260 CYS B C 1
ATOM 4809 O O . CYS B 1 260 ? 16 -0.731 -18.016 1 87 260 CYS B O 1
ATOM 4811 N N . GLY B 1 261 ? 17.938 -1.731 -17.797 1 89.06 261 GLY B N 1
ATOM 4812 C CA . GLY B 1 261 ? 18.719 -0.58 -18.203 1 89.06 261 GLY B CA 1
ATOM 4813 C C . GLY B 1 261 ? 19.406 0.118 -17.047 1 89.06 261 GLY B C 1
ATOM 4814 O O . GLY B 1 261 ? 20.328 0.91 -17.25 1 89.06 261 GLY B O 1
ATOM 4815 N N . SER B 1 262 ? 19.062 -0.198 -15.82 1 93.38 262 SER B N 1
ATOM 4816 C CA . SER B 1 262 ? 19.688 0.383 -14.633 1 93.38 262 SER B CA 1
ATOM 4817 C C . SER B 1 262 ? 20.844 -0.485 -14.133 1 93.38 262 SER B C 1
ATOM 4819 O O . SER B 1 262 ? 21.25 -1.429 -14.812 1 93.38 262 SER B O 1
ATOM 4821 N N . ARG B 1 263 ? 21.406 -0.073 -13.07 1 95.5 263 ARG B N 1
ATOM 4822 C CA . ARG B 1 263 ? 22.438 -0.833 -12.375 1 95.5 263 ARG B CA 1
ATOM 4823 C C . ARG B 1 263 ? 22.078 -1.016 -10.906 1 95.5 263 ARG B C 1
ATOM 4825 O O . ARG B 1 263 ? 21.438 -0.156 -10.305 1 95.5 263 ARG B O 1
ATOM 4832 N N . GLY B 1 264 ? 22.531 -2.129 -10.391 1 96.44 264 GLY B N 1
ATOM 4833 C CA . GLY B 1 264 ? 22.469 -2.334 -8.953 1 96.44 264 GLY B CA 1
ATOM 4834 C C . GLY B 1 264 ? 21.062 -2.582 -8.445 1 96.44 264 GLY B C 1
ATOM 4835 O O . GLY B 1 264 ? 20.781 -2.361 -7.27 1 96.44 264 GLY B O 1
ATOM 4836 N N . CYS B 1 265 ? 20.141 -2.971 -9.367 1 97 265 CYS B N 1
ATOM 4837 C CA . CYS B 1 265 ? 18.812 -3.375 -8.914 1 97 265 CYS B CA 1
ATOM 4838 C C . CYS B 1 265 ? 18.906 -4.566 -7.969 1 97 265 CYS B C 1
ATOM 4840 O O . CYS B 1 265 ? 19.828 -5.379 -8.062 1 97 265 CYS B O 1
ATOM 4842 N N . LEU B 1 266 ? 17.938 -4.645 -7.098 1 97.75 266 LEU B N 1
ATOM 4843 C CA . LEU B 1 266 ? 17.906 -5.734 -6.133 1 97.75 266 LEU B CA 1
ATOM 4844 C C . LEU B 1 266 ? 17.984 -7.086 -6.832 1 97.75 266 LEU B C 1
ATOM 4846 O O . LEU B 1 266 ? 18.734 -7.973 -6.395 1 97.75 266 LEU B O 1
ATOM 4850 N N . GLU B 1 267 ? 17.266 -7.305 -7.922 1 95.75 267 GLU B N 1
ATOM 4851 C CA . GLU B 1 267 ? 17.266 -8.602 -8.594 1 95.75 267 GLU B CA 1
ATOM 4852 C C . GLU B 1 267 ? 18.625 -8.914 -9.195 1 95.75 267 GLU B C 1
ATOM 4854 O O . GLU B 1 267 ? 19.047 -10.07 -9.234 1 95.75 267 GLU B O 1
ATOM 4859 N N . ALA B 1 268 ? 19.344 -7.855 -9.688 1 95.44 268 ALA B N 1
ATOM 4860 C CA . ALA B 1 268 ? 20.672 -8.047 -10.273 1 95.44 268 ALA B CA 1
ATOM 4861 C C . ALA B 1 268 ? 21.688 -8.422 -9.203 1 95.44 268 ALA B C 1
ATOM 4863 O O . ALA B 1 268 ? 22.641 -9.156 -9.469 1 95.44 268 ALA B O 1
ATOM 4864 N N . GLU B 1 269 ? 21.484 -7.961 -8.039 1 97.31 269 GLU B N 1
ATOM 4865 C CA . GLU B 1 269 ? 22.453 -8.156 -6.969 1 97.31 269 GLU B CA 1
ATOM 4866 C C . GLU B 1 269 ? 22.125 -9.391 -6.133 1 97.31 269 GLU B C 1
ATOM 4868 O O . GLU B 1 269 ? 23.016 -10.109 -5.695 1 97.31 269 GLU B O 1
ATOM 4873 N N . ALA B 1 270 ? 20.828 -9.664 -5.934 1 97.38 270 ALA B N 1
ATOM 4874 C CA . ALA B 1 270 ? 20.422 -10.633 -4.914 1 97.38 270 ALA B CA 1
ATOM 4875 C C . ALA B 1 270 ? 19.688 -11.812 -5.539 1 97.38 270 ALA B C 1
ATOM 4877 O O . ALA B 1 270 ? 19.391 -12.789 -4.855 1 97.38 270 ALA B O 1
ATOM 4878 N N . GLY B 1 271 ? 19.375 -11.773 -6.789 1 95.19 271 GLY B N 1
ATOM 4879 C CA . GLY B 1 271 ? 18.641 -12.836 -7.461 1 95.19 271 GLY B CA 1
ATOM 4880 C C . GLY B 1 271 ? 19.531 -13.953 -7.965 1 95.19 271 GLY B C 1
ATOM 4881 O O . GLY B 1 271 ? 20.719 -14.016 -7.613 1 95.19 271 GLY B O 1
ATOM 4882 N N . GLU B 1 272 ? 18.984 -14.883 -8.727 1 92.69 272 GLU B N 1
ATOM 4883 C CA . GLU B 1 272 ? 19.703 -16.062 -9.195 1 92.69 272 GLU B CA 1
ATOM 4884 C C . GLU B 1 272 ? 20.891 -15.68 -10.07 1 92.69 272 GLU B C 1
ATOM 4886 O O . GLU B 1 272 ? 21.969 -16.281 -9.969 1 92.69 272 GLU B O 1
ATOM 4891 N N . LEU B 1 273 ? 20.672 -14.625 -10.898 1 91.38 273 LEU B N 1
ATOM 4892 C CA . LEU B 1 273 ? 21.781 -14.195 -11.758 1 91.38 273 LEU B CA 1
ATOM 4893 C C . LEU B 1 273 ? 22.906 -13.602 -10.93 1 91.38 273 LEU B C 1
ATOM 4895 O O . LEU B 1 273 ? 24.078 -13.836 -11.219 1 91.38 273 LEU B O 1
ATOM 4899 N N . GLY B 1 274 ? 22.531 -12.797 -9.969 1 95.25 274 GLY B N 1
ATOM 4900 C CA . GLY B 1 274 ? 23.531 -12.266 -9.047 1 95.25 274 GLY B CA 1
ATOM 4901 C C . GLY B 1 274 ? 24.297 -13.352 -8.312 1 95.25 274 GLY B C 1
ATOM 4902 O O . GLY B 1 274 ? 25.516 -13.258 -8.156 1 95.25 274 GLY B O 1
ATOM 4903 N N . LEU B 1 275 ? 23.625 -14.383 -7.895 1 97.31 275 LEU B N 1
ATOM 4904 C CA . LEU B 1 275 ? 24.25 -15.492 -7.176 1 97.31 275 LEU B CA 1
ATOM 4905 C C . LEU B 1 275 ? 25.188 -16.266 -8.086 1 97.31 275 LEU B C 1
ATOM 4907 O O . LEU B 1 275 ? 26.312 -16.578 -7.699 1 97.31 275 LEU B O 1
ATOM 4911 N N . ILE B 1 276 ? 24.734 -16.609 -9.266 1 96.44 276 ILE B N 1
ATOM 4912 C CA . ILE B 1 276 ? 25.547 -17.328 -10.234 1 96.44 276 ILE B CA 1
ATOM 4913 C C . ILE B 1 276 ? 26.844 -16.547 -10.516 1 96.44 276 ILE B C 1
ATOM 4915 O O . ILE B 1 276 ? 27.938 -17.109 -10.477 1 96.44 276 ILE B O 1
ATOM 4919 N N . ALA B 1 277 ? 26.703 -15.219 -10.727 1 96.12 277 ALA B N 1
ATOM 4920 C CA . ALA B 1 277 ? 27.844 -14.359 -10.992 1 96.12 277 ALA B CA 1
ATOM 4921 C C . ALA B 1 277 ? 28.781 -14.312 -9.789 1 96.12 277 ALA B C 1
ATOM 4923 O O . ALA B 1 277 ? 30 -14.43 -9.938 1 96.12 277 ALA B O 1
ATOM 4924 N N . ALA B 1 278 ? 28.234 -14.125 -8.617 1 97.06 278 ALA B N 1
ATOM 4925 C CA . ALA B 1 278 ? 29.031 -14.031 -7.395 1 97.06 278 ALA B CA 1
ATOM 4926 C C . ALA B 1 278 ? 29.797 -15.328 -7.137 1 97.06 278 ALA B C 1
ATOM 4928 O O . ALA B 1 278 ? 30.891 -15.312 -6.562 1 97.06 278 ALA B O 1
ATOM 4929 N N . ALA B 1 279 ? 29.25 -16.438 -7.57 1 97.75 279 ALA B N 1
ATOM 4930 C CA . ALA B 1 279 ? 29.875 -17.75 -7.363 1 97.75 279 ALA B CA 1
ATOM 4931 C C . ALA B 1 279 ? 30.891 -18.047 -8.461 1 97.75 279 ALA B C 1
ATOM 4933 O O . ALA B 1 279 ? 31.516 -19.109 -8.461 1 97.75 279 ALA B O 1
ATOM 4934 N N . GLY B 1 280 ? 31.016 -17.109 -9.398 1 96.25 280 GLY B N 1
ATOM 4935 C CA . GLY B 1 280 ? 31.969 -17.297 -10.484 1 96.25 280 GLY B CA 1
ATOM 4936 C C . GLY B 1 280 ? 31.516 -18.359 -11.484 1 96.25 280 GLY B C 1
ATOM 4937 O O . GLY B 1 280 ? 32.344 -19.016 -12.102 1 96.25 280 GLY B O 1
ATOM 4938 N N . ARG B 1 281 ? 30.234 -18.547 -11.57 1 94.44 281 ARG B N 1
ATOM 4939 C CA . ARG B 1 281 ? 29.688 -19.562 -12.453 1 94.44 281 ARG B CA 1
ATOM 4940 C C . ARG B 1 281 ? 29.031 -18.953 -13.688 1 94.44 281 ARG B C 1
ATOM 4942 O O . ARG B 1 281 ? 28.781 -17.75 -13.719 1 94.44 281 ARG B O 1
ATOM 4949 N N . SER B 1 282 ? 28.844 -19.75 -14.688 1 90.31 282 SER B N 1
ATOM 4950 C CA . SER B 1 282 ? 28.203 -19.312 -15.922 1 90.31 282 SER B CA 1
ATOM 4951 C C . SER B 1 282 ? 27.031 -20.203 -16.281 1 90.31 282 SER B C 1
ATOM 4953 O O . SER B 1 282 ? 26.672 -20.328 -17.469 1 90.31 282 SER B O 1
ATOM 4955 N N . ASP B 1 283 ? 26.453 -20.891 -15.336 1 85.31 283 ASP B N 1
ATOM 4956 C CA . ASP B 1 283 ? 25.312 -21.781 -15.547 1 85.31 283 ASP B CA 1
ATOM 4957 C C . ASP B 1 283 ? 24.125 -21 -16.109 1 85.31 283 ASP B C 1
ATOM 4959 O O . ASP B 1 283 ? 24 -19.797 -15.906 1 85.31 283 ASP B O 1
ATOM 4963 N N . PRO B 1 284 ? 23.344 -21.719 -16.953 1 82.75 284 PRO B N 1
ATOM 4964 C CA . PRO B 1 284 ? 22.062 -21.109 -17.266 1 82.75 284 PRO B CA 1
ATOM 4965 C C . PRO B 1 284 ? 21.203 -20.844 -16.031 1 82.75 284 PRO B C 1
ATOM 4967 O O . PRO B 1 284 ? 21.234 -21.625 -15.078 1 82.75 284 PRO B O 1
ATOM 4970 N N . PRO B 1 285 ? 20.547 -19.703 -16.109 1 81.25 285 PRO B N 1
ATOM 4971 C CA . PRO B 1 285 ? 19.688 -19.406 -14.953 1 81.25 285 PRO B CA 1
ATOM 4972 C C . PRO B 1 285 ? 18.625 -20.469 -14.711 1 81.25 285 PRO B C 1
ATOM 4974 O O . PRO B 1 285 ? 18.219 -21.156 -15.648 1 81.25 285 PRO B O 1
ATOM 4977 N N . GLY B 1 286 ? 18.172 -20.516 -13.461 1 82.31 286 GLY B N 1
ATOM 4978 C CA . GLY B 1 286 ? 17.141 -21.453 -13.086 1 82.31 286 GLY B CA 1
ATOM 4979 C C . GLY B 1 286 ? 17.359 -22.078 -11.711 1 82.31 286 GLY B C 1
ATOM 4980 O O . GLY B 1 286 ? 18.406 -21.875 -11.102 1 82.31 286 GLY B O 1
ATOM 4981 N N . ARG B 1 287 ? 16.438 -22.844 -11.273 1 87.56 287 ARG B N 1
ATOM 4982 C CA . ARG B 1 287 ? 16.438 -23.453 -9.953 1 87.56 287 ARG B CA 1
ATOM 4983 C C . ARG B 1 287 ? 17.625 -24.391 -9.781 1 87.56 287 ARG B C 1
ATOM 4985 O O . ARG B 1 287 ? 18.25 -24.422 -8.719 1 87.56 287 ARG B O 1
ATOM 4992 N N . ALA B 1 288 ? 17.969 -25.078 -10.805 1 89.69 288 ALA B N 1
ATOM 4993 C CA . ALA B 1 288 ? 19.047 -26.062 -10.734 1 89.69 288 ALA B CA 1
ATOM 4994 C C . ALA B 1 288 ? 20.375 -25.375 -10.422 1 89.69 288 ALA B C 1
ATOM 4996 O O . ALA B 1 288 ? 21.188 -25.906 -9.656 1 89.69 288 ALA B O 1
ATOM 4997 N N . ALA B 1 289 ? 20.609 -24.266 -11.039 1 92.5 289 ALA B N 1
ATOM 4998 C CA . ALA B 1 289 ? 21.844 -23.531 -10.797 1 92.5 289 ALA B CA 1
ATOM 4999 C C . ALA B 1 289 ? 21.938 -23.062 -9.344 1 92.5 289 ALA B C 1
ATOM 5001 O O . ALA B 1 289 ? 22.984 -23.188 -8.711 1 92.5 289 ALA B O 1
ATOM 5002 N N . VAL B 1 290 ? 20.875 -22.562 -8.805 1 95.38 290 VAL B N 1
ATOM 5003 C CA . VAL B 1 290 ? 20.828 -22.078 -7.43 1 95.38 290 VAL B CA 1
ATOM 5004 C C . VAL B 1 290 ? 21.047 -23.234 -6.469 1 95.38 290 VAL B C 1
ATOM 5006 O O . VAL B 1 290 ? 21.859 -23.141 -5.543 1 95.38 290 VAL B O 1
ATOM 5009 N N . GLU B 1 291 ? 20.391 -24.328 -6.742 1 95.5 291 GLU B N 1
ATOM 5010 C CA . GLU B 1 291 ? 20.531 -25.516 -5.895 1 95.5 291 GLU B CA 1
ATOM 5011 C C . GLU B 1 291 ? 21.969 -26.031 -5.891 1 95.5 291 GLU B C 1
ATOM 5013 O O . GLU B 1 291 ? 22.484 -26.422 -4.844 1 95.5 291 GLU B O 1
ATOM 5018 N N . ALA B 1 292 ? 22.547 -26 -7 1 97 292 ALA B N 1
ATOM 5019 C CA . ALA B 1 292 ? 23.922 -26.453 -7.109 1 97 292 ALA B CA 1
ATOM 5020 C C . ALA B 1 292 ? 24.859 -25.609 -6.254 1 97 292 ALA B C 1
ATOM 5022 O O . ALA B 1 292 ? 25.75 -26.125 -5.598 1 97 292 ALA B O 1
ATOM 5023 N N . ILE B 1 293 ? 24.672 -24.312 -6.258 1 98.06 293 ILE B N 1
ATOM 5024 C CA . ILE B 1 293 ? 25.516 -23.406 -5.48 1 98.06 293 ILE B CA 1
ATOM 5025 C C . ILE B 1 293 ? 25.25 -23.625 -3.99 1 98.06 293 ILE B C 1
ATOM 5027 O O . ILE B 1 293 ? 26.203 -23.672 -3.191 1 98.06 293 ILE B O 1
ATOM 5031 N N . VAL B 1 294 ? 24.016 -23.781 -3.594 1 98.06 294 VAL B N 1
ATOM 5032 C CA . VAL B 1 294 ? 23.656 -23.984 -2.199 1 98.06 294 VAL B CA 1
ATOM 5033 C C . VAL B 1 294 ? 24.25 -25.297 -1.697 1 98.06 294 VAL B C 1
ATOM 5035 O O . VAL B 1 294 ? 24.797 -25.359 -0.592 1 98.06 294 VAL B O 1
ATOM 5038 N N . GLU B 1 295 ? 24.156 -26.297 -2.557 1 97.81 295 GLU B N 1
ATOM 5039 C CA . GLU B 1 295 ? 24.734 -27.594 -2.199 1 97.81 295 GLU B CA 1
ATOM 5040 C C . GLU B 1 295 ? 26.25 -27.516 -2.049 1 97.81 295 GLU B C 1
ATOM 5042 O O . GLU B 1 295 ? 26.812 -28.109 -1.132 1 97.81 295 GLU B O 1
ATOM 5047 N N . ALA B 1 296 ? 26.844 -26.828 -2.951 1 98.06 296 ALA B N 1
ATOM 5048 C CA . ALA B 1 296 ? 28.281 -26.656 -2.873 1 98.06 296 ALA B CA 1
ATOM 5049 C C . ALA B 1 296 ? 28.672 -25.953 -1.575 1 98.06 296 ALA B C 1
ATOM 5051 O O . ALA B 1 296 ? 29.656 -26.344 -0.922 1 98.06 296 ALA B O 1
ATOM 5052 N N . ALA B 1 297 ? 27.969 -24.922 -1.208 1 98.12 297 ALA B N 1
ATOM 5053 C CA . ALA B 1 297 ? 28.219 -24.203 0.037 1 98.12 297 ALA B CA 1
ATOM 5054 C C . ALA B 1 297 ? 28.062 -25.125 1.244 1 98.12 297 ALA B C 1
ATOM 5056 O O . ALA B 1 297 ? 28.875 -25.094 2.168 1 98.12 297 ALA B O 1
ATOM 5057 N N . ALA B 1 298 ? 27.047 -25.969 1.211 1 97.38 298 ALA B N 1
ATOM 5058 C CA . ALA B 1 298 ? 26.781 -26.906 2.303 1 97.38 298 ALA B CA 1
ATOM 5059 C C . ALA B 1 298 ? 27.922 -27.922 2.451 1 97.38 298 ALA B C 1
ATOM 5061 O O . ALA B 1 298 ? 28.188 -28.391 3.557 1 97.38 298 ALA B O 1
ATOM 5062 N N . ARG B 1 299 ? 28.547 -28.078 1.332 1 97.75 299 ARG B N 1
ATOM 5063 C CA . ARG B 1 299 ? 29.656 -29.031 1.329 1 97.75 299 ARG B CA 1
ATOM 5064 C C . ARG B 1 299 ? 30.984 -28.344 1.655 1 97.75 299 ARG B C 1
ATOM 5066 O O . ARG B 1 299 ? 32.031 -28.969 1.594 1 97.75 299 ARG B O 1
ATOM 5073 N N . GLY B 1 300 ? 30.906 -27.047 1.914 1 97.19 300 GLY B N 1
ATOM 5074 C CA . GLY B 1 300 ? 32.094 -26.359 2.43 1 97.19 300 GLY B CA 1
ATOM 5075 C C . GLY B 1 300 ? 32.812 -25.562 1.372 1 97.19 300 GLY B C 1
ATOM 5076 O O . GLY B 1 300 ? 33.906 -25.031 1.626 1 97.19 300 GLY B O 1
ATOM 5077 N N . ASP B 1 301 ? 32.25 -25.484 0.188 1 98 301 ASP B N 1
ATOM 5078 C CA . ASP B 1 301 ? 32.875 -24.672 -0.854 1 98 301 ASP B CA 1
ATOM 5079 C C . ASP B 1 301 ? 32.906 -23.188 -0.457 1 98 301 ASP B C 1
ATOM 5081 O O . ASP B 1 301 ? 31.844 -22.562 -0.327 1 98 301 ASP B O 1
ATOM 5085 N N . SER B 1 302 ? 34.094 -22.656 -0.366 1 98 302 SER B N 1
ATOM 5086 C CA . SER B 1 302 ? 34.25 -21.312 0.168 1 98 302 SER B CA 1
ATOM 5087 C C . SER B 1 302 ? 33.688 -20.266 -0.793 1 98 302 SER B C 1
ATOM 5089 O O . SER B 1 302 ? 33.125 -19.25 -0.365 1 98 302 SER B O 1
ATOM 5091 N N . THR B 1 303 ? 33.906 -20.516 -2.066 1 98.06 303 THR B N 1
ATOM 5092 C CA . THR B 1 303 ? 33.438 -19.578 -3.066 1 98.06 303 THR B CA 1
ATOM 5093 C C . THR B 1 303 ? 31.906 -19.5 -3.033 1 98.06 303 THR B C 1
ATOM 5095 O O . THR B 1 303 ? 31.328 -18.406 -3.08 1 98.06 303 THR B O 1
ATOM 5098 N N . ALA B 1 304 ? 31.266 -20.625 -2.965 1 98.25 304 ALA B N 1
ATOM 5099 C CA . ALA B 1 304 ? 29.812 -20.688 -2.881 1 98.25 304 ALA B CA 1
ATOM 5100 C C . ALA B 1 304 ? 29.312 -20.031 -1.599 1 98.25 304 ALA B C 1
ATOM 5102 O O . ALA B 1 304 ? 28.312 -19.297 -1.619 1 98.25 304 ALA B O 1
ATOM 5103 N N . ARG B 1 305 ? 29.984 -20.25 -0.541 1 98.25 305 ARG B N 1
ATOM 5104 C CA . ARG B 1 305 ? 29.609 -19.641 0.732 1 98.25 305 ARG B CA 1
ATOM 5105 C C . ARG B 1 305 ? 29.719 -18.125 0.67 1 98.25 305 ARG B C 1
ATOM 5107 O O . ARG B 1 305 ? 28.844 -17.406 1.146 1 98.25 305 ARG B O 1
ATOM 5114 N N . ASP B 1 306 ? 30.828 -17.688 0.109 1 98.31 306 ASP B N 1
ATOM 5115 C CA . ASP B 1 306 ? 31.031 -16.25 -0.032 1 98.31 306 ASP B CA 1
ATOM 5116 C C . ASP B 1 306 ? 29.953 -15.625 -0.92 1 98.31 306 ASP B C 1
ATOM 5118 O O . ASP B 1 306 ? 29.469 -14.523 -0.643 1 98.31 306 ASP B O 1
ATOM 5122 N N . ALA B 1 307 ? 29.641 -16.297 -1.964 1 98.5 307 ALA B N 1
ATOM 5123 C CA . ALA B 1 307 ? 28.609 -15.828 -2.871 1 98.5 307 ALA B CA 1
ATOM 5124 C C . ALA B 1 307 ? 27.266 -15.695 -2.146 1 98.5 307 ALA B C 1
ATOM 5126 O O . ALA B 1 307 ? 26.578 -14.688 -2.285 1 98.5 307 ALA B O 1
ATOM 5127 N N . LEU B 1 308 ? 26.953 -16.688 -1.369 1 98.44 308 LEU B N 1
ATOM 5128 C CA . LEU B 1 308 ? 25.703 -16.672 -0.622 1 98.44 308 LEU B CA 1
ATOM 5129 C C . LEU B 1 308 ? 25.719 -15.562 0.428 1 98.44 308 LEU B C 1
ATOM 5131 O O . LEU B 1 308 ? 24.688 -14.922 0.674 1 98.44 308 LEU B O 1
ATOM 5135 N N . HIS B 1 309 ? 26.828 -15.336 0.995 1 98.19 309 HIS B N 1
ATOM 5136 C CA . HIS B 1 309 ? 26.969 -14.242 1.954 1 98.19 309 HIS B CA 1
ATOM 5137 C C . HIS B 1 309 ? 26.719 -12.891 1.291 1 98.19 309 HIS B C 1
ATOM 5139 O O . HIS B 1 309 ? 25.984 -12.055 1.829 1 98.19 309 HIS B O 1
ATOM 5145 N N . GLN B 1 310 ? 27.344 -12.711 0.157 1 97.81 310 GLN B N 1
ATOM 5146 C CA . GLN B 1 310 ? 27.219 -11.461 -0.579 1 97.81 310 GLN B CA 1
ATOM 5147 C C . GLN B 1 310 ? 25.766 -11.227 -1.005 1 97.81 310 GLN B C 1
ATOM 5149 O O . GLN B 1 310 ? 25.219 -10.148 -0.793 1 97.81 310 GLN B O 1
ATOM 5154 N N . VAL B 1 311 ? 25.188 -12.242 -1.578 1 98.06 311 VAL B N 1
ATOM 5155 C CA . VAL B 1 311 ? 23.812 -12.141 -2.062 1 98.06 311 VAL B CA 1
ATOM 5156 C C . VAL B 1 311 ? 22.859 -11.977 -0.881 1 98.06 311 VAL B C 1
ATOM 5158 O O . VAL B 1 311 ? 21.906 -11.203 -0.957 1 98.06 311 VAL B O 1
ATOM 5161 N N . GLY B 1 312 ? 23.125 -12.664 0.162 1 98.31 312 GLY B N 1
ATOM 5162 C CA . GLY B 1 312 ? 22.344 -12.508 1.376 1 98.31 312 GLY B CA 1
ATOM 5163 C C . GLY B 1 312 ? 22.375 -11.102 1.937 1 98.31 312 GLY B C 1
ATOM 5164 O O . GLY B 1 312 ? 21.375 -10.602 2.451 1 98.31 312 GLY B O 1
ATOM 5165 N N . ASP B 1 313 ? 23.531 -10.5 1.852 1 97.81 313 ASP B N 1
ATOM 5166 C CA . ASP B 1 313 ? 23.656 -9.117 2.289 1 97.81 313 ASP B CA 1
ATOM 5167 C C . ASP B 1 313 ? 22.75 -8.195 1.487 1 97.81 313 ASP B C 1
ATOM 5169 O O . ASP B 1 313 ? 21.984 -7.414 2.062 1 97.81 313 ASP B O 1
ATOM 5173 N N . TRP B 1 314 ? 22.812 -8.336 0.199 1 97.94 314 TRP B N 1
ATOM 5174 C CA . TRP B 1 314 ? 21.984 -7.492 -0.667 1 97.94 314 TRP B CA 1
ATOM 5175 C C . TRP B 1 314 ? 20.516 -7.785 -0.467 1 97.94 314 TRP B C 1
ATOM 5177 O O . TRP B 1 314 ? 19.688 -6.867 -0.454 1 97.94 314 TRP B O 1
ATOM 5187 N N . LEU B 1 315 ? 20.172 -9.055 -0.351 1 98.5 315 LEU B N 1
ATOM 5188 C CA . LEU B 1 315 ? 18.781 -9.414 -0.068 1 98.5 315 LEU B CA 1
ATOM 5189 C C . LEU B 1 315 ? 18.312 -8.797 1.245 1 98.5 315 LEU B C 1
A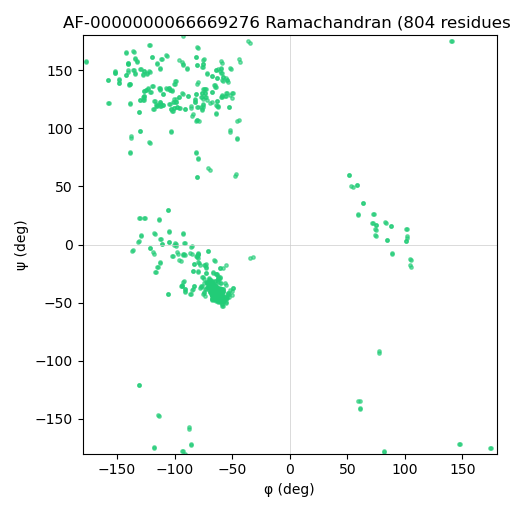TOM 5191 O O . LEU B 1 315 ? 17.203 -8.273 1.331 1 98.5 315 LEU B O 1
ATOM 5195 N N . GLY B 1 316 ? 19.203 -8.828 2.24 1 98.25 316 GLY B N 1
ATOM 5196 C CA . GLY B 1 316 ? 18.906 -8.195 3.518 1 98.25 316 GLY B CA 1
ATOM 5197 C C . GLY B 1 316 ? 18.641 -6.707 3.404 1 98.25 316 GLY B C 1
ATOM 5198 O O . GLY B 1 316 ? 17.703 -6.188 4.016 1 98.25 316 GLY B O 1
ATOM 5199 N N . TYR B 1 317 ? 19.469 -5.98 2.609 1 97.38 317 TYR B N 1
ATOM 5200 C CA . TYR B 1 317 ? 19.25 -4.559 2.359 1 97.38 317 TYR B CA 1
ATOM 5201 C C . TYR B 1 317 ? 17.891 -4.316 1.733 1 97.38 317 TYR B C 1
ATOM 5203 O O . TYR B 1 317 ? 17.141 -3.43 2.17 1 97.38 317 TYR B O 1
ATOM 5211 N N . GLY B 1 318 ? 17.594 -5.117 0.698 1 98.25 318 GLY B N 1
ATOM 5212 C CA . GLY B 1 318 ? 16.297 -4.992 0.051 1 98.25 318 GLY B CA 1
ATOM 5213 C C . GLY B 1 318 ? 15.133 -5.211 0.999 1 98.25 318 GLY B C 1
ATOM 5214 O O . GLY B 1 318 ? 14.188 -4.422 1.021 1 98.25 318 GLY B O 1
ATOM 5215 N N . VAL B 1 319 ? 15.211 -6.25 1.821 1 98.69 319 VAL B N 1
ATOM 5216 C CA . VAL B 1 319 ? 14.156 -6.594 2.766 1 98.69 319 VAL B CA 1
ATOM 5217 C C . VAL B 1 319 ? 14.031 -5.5 3.822 1 98.69 319 VAL B C 1
ATOM 5219 O O . VAL B 1 319 ? 12.922 -5.09 4.172 1 98.69 319 VAL B O 1
ATOM 5222 N N . ALA B 1 320 ? 15.148 -4.996 4.305 1 98.44 320 ALA B N 1
ATOM 5223 C CA . ALA B 1 320 ? 15.125 -3.926 5.297 1 98.44 320 ALA B CA 1
ATOM 5224 C C . ALA B 1 320 ? 14.422 -2.688 4.754 1 98.44 320 ALA B C 1
ATOM 5226 O O . ALA B 1 320 ? 13.625 -2.059 5.453 1 98.44 320 ALA B O 1
ATOM 5227 N N . ASN B 1 321 ? 14.742 -2.305 3.533 1 98.5 321 ASN B N 1
ATOM 5228 C CA . ASN B 1 321 ? 14.078 -1.175 2.895 1 98.5 321 ASN B CA 1
ATOM 5229 C C . ASN B 1 321 ? 12.57 -1.38 2.826 1 98.5 321 ASN B C 1
ATOM 5231 O O . ASN B 1 321 ? 11.797 -0.486 3.184 1 98.5 321 ASN B O 1
ATOM 5235 N N . LEU B 1 322 ? 12.156 -2.566 2.41 1 98.69 322 LEU B N 1
ATOM 5236 C CA . LEU B 1 322 ? 10.734 -2.859 2.275 1 98.69 322 LEU B CA 1
ATOM 5237 C C . LEU B 1 322 ? 10.047 -2.863 3.637 1 98.69 322 LEU B C 1
ATOM 5239 O O . LEU B 1 322 ? 8.898 -2.428 3.76 1 98.69 322 LEU B O 1
ATOM 5243 N N . VAL B 1 323 ? 10.727 -3.35 4.645 1 98.31 323 VAL B N 1
ATOM 5244 C CA . VAL B 1 323 ? 10.203 -3.344 6.004 1 98.31 323 VAL B CA 1
ATOM 5245 C C . VAL B 1 323 ? 9.992 -1.905 6.473 1 98.31 323 VAL B C 1
ATOM 5247 O O . VAL B 1 323 ? 8.93 -1.563 6.996 1 98.31 323 VAL B O 1
ATOM 5250 N N . ASN B 1 324 ? 10.945 -1.034 6.242 1 97.25 324 ASN B N 1
ATOM 5251 C CA . ASN B 1 324 ? 10.812 0.37 6.613 1 97.25 324 ASN B CA 1
ATOM 5252 C C . ASN B 1 324 ? 9.664 1.044 5.863 1 97.25 324 ASN B C 1
ATOM 5254 O O . ASN B 1 324 ? 8.922 1.836 6.438 1 97.25 324 ASN B O 1
ATOM 5258 N N . ILE B 1 325 ? 9.5 0.7 4.652 1 98.06 325 ILE B N 1
ATOM 5259 C CA . ILE B 1 325 ? 8.531 1.363 3.785 1 98.06 325 ILE B CA 1
ATOM 5260 C C . ILE B 1 325 ? 7.121 0.894 4.129 1 98.06 325 ILE B C 1
ATOM 5262 O O . ILE B 1 325 ? 6.191 1.7 4.195 1 98.06 325 ILE B O 1
ATOM 5266 N N . PHE B 1 326 ? 6.961 -0.443 4.516 1 98.06 326 PHE B N 1
ATOM 5267 C CA . PHE B 1 326 ? 5.609 -0.992 4.52 1 98.06 326 PHE B CA 1
ATOM 5268 C C . PHE B 1 326 ? 5.195 -1.395 5.93 1 98.06 326 PHE B C 1
ATOM 5270 O O . PHE B 1 326 ? 4.008 -1.594 6.199 1 98.06 326 PHE B O 1
ATOM 5277 N N . ASN B 1 327 ? 6.168 -1.67 6.844 1 96.75 327 ASN B N 1
ATOM 5278 C CA . ASN B 1 327 ? 5.867 -2.221 8.156 1 96.75 327 ASN B CA 1
ATOM 5279 C C . ASN B 1 327 ? 4.98 -3.459 8.062 1 96.75 327 ASN B C 1
ATOM 5281 O O . ASN B 1 327 ? 3.906 -3.506 8.664 1 96.75 327 ASN B O 1
ATOM 5285 N N . PRO B 1 328 ? 5.469 -4.488 7.367 1 98.06 328 PRO B N 1
ATOM 5286 C CA . PRO B 1 328 ? 4.645 -5.684 7.176 1 98.06 328 PRO B CA 1
ATOM 5287 C C . PRO B 1 328 ? 4.676 -6.621 8.383 1 98.06 328 PRO B C 1
ATOM 5289 O O . PRO B 1 328 ? 5.586 -6.535 9.211 1 98.06 328 PRO B O 1
ATOM 5292 N N . SER B 1 329 ? 3.674 -7.531 8.469 1 97.81 329 SER B N 1
ATOM 5293 C CA . SER B 1 329 ? 3.678 -8.602 9.461 1 97.81 329 SER B CA 1
ATOM 5294 C C . SER B 1 329 ? 4.652 -9.711 9.07 1 97.81 329 SER B C 1
ATOM 5296 O O . SER B 1 329 ? 5.188 -10.406 9.938 1 97.81 329 SER B O 1
ATOM 5298 N N . MET B 1 330 ? 4.82 -9.797 7.766 1 98.5 330 MET B N 1
ATOM 5299 C CA . MET B 1 330 ? 5.613 -10.922 7.289 1 98.5 330 MET B CA 1
ATOM 5300 C C . MET B 1 330 ? 6.195 -10.641 5.91 1 98.5 330 MET B C 1
ATOM 5302 O O . MET B 1 330 ? 5.562 -9.969 5.094 1 98.5 330 MET B O 1
ATOM 5306 N N . VAL B 1 331 ? 7.379 -11.07 5.711 1 98.81 331 VAL B N 1
ATOM 5307 C CA . VAL B 1 331 ? 7.996 -11.18 4.391 1 98.81 331 VAL B CA 1
ATOM 5308 C C . VAL B 1 331 ? 8.203 -12.648 4.035 1 98.81 331 VAL B C 1
ATOM 5310 O O . VAL B 1 331 ? 8.812 -13.398 4.801 1 98.81 331 VAL B O 1
ATOM 5313 N N . VAL B 1 332 ? 7.641 -13.07 2.918 1 98.88 332 VAL B N 1
ATOM 5314 C CA . VAL B 1 332 ? 7.707 -14.461 2.488 1 98.88 332 VAL B CA 1
ATOM 5315 C C . VAL B 1 332 ? 8.609 -14.586 1.264 1 98.88 332 VAL B C 1
ATOM 5317 O O . VAL B 1 332 ? 8.461 -13.836 0.296 1 98.88 332 VAL B O 1
ATOM 5320 N N . PHE B 1 333 ? 9.547 -15.492 1.297 1 98.69 333 PHE B N 1
ATOM 5321 C CA . PHE B 1 333 ? 10.445 -15.758 0.183 1 98.69 333 PHE B CA 1
ATOM 5322 C C . PHE B 1 333 ? 9.969 -16.953 -0.625 1 98.69 333 PHE B C 1
ATOM 5324 O O . PHE B 1 333 ? 9.859 -18.062 -0.095 1 98.69 333 PHE B O 1
ATOM 5331 N N . GLY B 1 334 ? 9.664 -16.719 -1.877 1 97.38 334 GLY B N 1
ATOM 5332 C CA . GLY B 1 334 ? 9.195 -17.781 -2.764 1 97.38 334 GLY B CA 1
ATOM 5333 C C . GLY B 1 334 ? 10.07 -17.953 -3.988 1 97.38 334 GLY B C 1
ATOM 5334 O O . GLY B 1 334 ? 10.969 -17.156 -4.246 1 97.38 334 GLY B O 1
ATOM 5335 N N . GLY B 1 335 ? 9.82 -19.047 -4.812 1 94.38 335 GLY B N 1
ATOM 5336 C CA . GLY B 1 335 ? 10.703 -19.391 -5.922 1 94.38 335 GLY B CA 1
ATOM 5337 C C . GLY B 1 335 ? 12.117 -19.719 -5.484 1 94.38 335 GLY B C 1
ATOM 5338 O O . GLY B 1 335 ? 12.32 -20.344 -4.441 1 94.38 335 GLY B O 1
ATOM 5339 N N . VAL B 1 336 ? 13.078 -19.281 -6.238 1 93.88 336 VAL B N 1
ATOM 5340 C CA . VAL B 1 336 ? 14.461 -19.625 -5.926 1 93.88 336 VAL B CA 1
ATOM 5341 C C . VAL B 1 336 ? 14.922 -18.828 -4.703 1 93.88 336 VAL B C 1
ATOM 5343 O O . VAL B 1 336 ? 15.93 -19.172 -4.078 1 93.88 336 VAL B O 1
ATOM 5346 N N . LEU B 1 337 ? 14.172 -17.75 -4.387 1 97.12 337 LEU B N 1
ATOM 5347 C CA . LEU B 1 337 ? 14.547 -16.984 -3.211 1 97.12 337 LEU B CA 1
ATOM 5348 C C . LEU B 1 337 ? 14.352 -17.797 -1.937 1 97.12 337 LEU B C 1
ATOM 5350 O O . LEU B 1 337 ? 14.914 -17.469 -0.891 1 97.12 337 LEU B O 1
ATOM 5354 N N . ARG B 1 338 ? 13.453 -18.828 -1.976 1 96.69 338 ARG B N 1
ATOM 5355 C CA . ARG B 1 338 ? 13.32 -19.719 -0.827 1 96.69 338 ARG B CA 1
ATOM 5356 C C . ARG B 1 338 ? 14.664 -20.328 -0.451 1 96.69 338 ARG B C 1
ATOM 5358 O O . ARG B 1 338 ? 15.086 -20.25 0.703 1 96.69 338 ARG B O 1
ATOM 5365 N N . GLU B 1 339 ? 15.359 -20.891 -1.434 1 96.19 339 GLU B N 1
ATOM 5366 C CA . GLU B 1 339 ? 16.641 -21.547 -1.215 1 96.19 339 GLU B CA 1
ATOM 5367 C C . GLU B 1 339 ? 17.734 -20.547 -0.853 1 96.19 339 GLU B C 1
ATOM 5369 O O . GLU B 1 339 ? 18.547 -20.797 0.028 1 96.19 339 GLU B O 1
ATOM 5374 N N . ILE B 1 340 ? 17.688 -19.422 -1.549 1 97.25 340 ILE B N 1
ATOM 5375 C CA . ILE B 1 340 ? 18.703 -18.391 -1.303 1 97.25 340 ILE B CA 1
ATOM 5376 C C . ILE B 1 340 ? 18.562 -17.875 0.128 1 97.25 340 ILE B C 1
ATOM 5378 O O . ILE B 1 340 ? 19.562 -17.766 0.848 1 97.25 340 ILE B O 1
ATOM 5382 N N . TYR B 1 341 ? 17.391 -17.641 0.576 1 98.44 341 TYR B N 1
ATOM 5383 C CA . TYR B 1 341 ? 17.172 -17.141 1.926 1 98.44 341 TYR B CA 1
ATOM 5384 C C . TYR B 1 341 ? 17.578 -18.172 2.969 1 98.44 341 TYR B C 1
ATOM 5386 O O . TYR B 1 341 ? 18.297 -17.844 3.922 1 98.44 341 TYR B O 1
ATOM 5394 N N . LEU B 1 342 ? 17.141 -19.391 2.752 1 97.56 342 LEU B N 1
ATOM 5395 C CA . LEU B 1 342 ? 17.484 -20.422 3.727 1 97.56 342 LEU B CA 1
ATOM 5396 C C . LEU B 1 342 ? 18.984 -20.562 3.881 1 97.56 342 LEU B C 1
ATOM 5398 O O . LEU B 1 342 ? 19.5 -20.719 4.996 1 97.56 342 LEU B O 1
ATOM 5402 N N . ALA B 1 343 ? 19.688 -20.438 2.773 1 98.06 343 ALA B N 1
ATOM 5403 C CA . ALA B 1 343 ? 21.141 -20.625 2.783 1 98.06 343 ALA B CA 1
ATOM 5404 C C . ALA B 1 343 ? 21.844 -19.391 3.309 1 98.06 343 ALA B C 1
ATOM 5406 O O . ALA B 1 343 ? 23.031 -19.438 3.658 1 98.06 343 ALA B O 1
ATOM 5407 N N . SER B 1 344 ? 21.172 -18.25 3.375 1 98.19 344 SER B N 1
ATOM 5408 C CA . SER B 1 344 ? 21.812 -17 3.789 1 98.19 344 SER B CA 1
ATOM 5409 C C . SER B 1 344 ? 21 -16.312 4.879 1 98.19 344 SER B C 1
ATOM 5411 O O . SER B 1 344 ? 21.094 -15.086 5.047 1 98.19 344 SER B O 1
ATOM 5413 N N . ALA B 1 345 ? 20.203 -17.016 5.605 1 97.88 345 ALA B N 1
ATOM 5414 C CA . ALA B 1 345 ? 19.219 -16.469 6.535 1 97.88 345 ALA B CA 1
ATOM 5415 C C . ALA B 1 345 ? 19.891 -15.617 7.609 1 97.88 345 ALA B C 1
ATOM 5417 O O . ALA B 1 345 ? 19.375 -14.555 7.969 1 97.88 345 ALA B O 1
ATOM 5418 N N . ALA B 1 346 ? 20.984 -16.078 8.133 1 97.5 346 ALA B N 1
ATOM 5419 C CA . ALA B 1 346 ? 21.672 -15.328 9.188 1 97.5 346 ALA B CA 1
ATOM 5420 C C . ALA B 1 346 ? 22.094 -13.945 8.695 1 97.5 346 ALA B C 1
ATOM 5422 O O . ALA B 1 346 ? 21.938 -12.953 9.414 1 97.5 346 ALA B O 1
ATOM 5423 N N . GLN B 1 347 ? 22.625 -13.93 7.488 1 97.44 347 GLN B N 1
ATOM 5424 C CA . GLN B 1 347 ? 23.062 -12.664 6.906 1 97.44 347 GLN B CA 1
ATOM 5425 C C . GLN B 1 347 ? 21.891 -11.727 6.672 1 97.44 347 GLN B C 1
ATOM 5427 O O . GLN B 1 347 ? 21.969 -10.539 7 1 97.44 347 GLN B O 1
ATOM 5432 N N . VAL B 1 348 ? 20.797 -12.219 6.121 1 98.44 348 VAL B N 1
ATOM 5433 C CA . VAL B 1 348 ? 19.609 -11.422 5.844 1 98.44 348 VAL B CA 1
ATOM 5434 C C . VAL B 1 348 ? 19.047 -10.852 7.145 1 98.44 348 VAL B C 1
ATOM 5436 O O . VAL B 1 348 ? 18.781 -9.648 7.238 1 98.44 348 VAL B O 1
ATOM 5439 N N . ARG B 1 349 ? 18.922 -11.664 8.148 1 97.88 349 ARG B N 1
ATOM 5440 C CA . ARG B 1 349 ? 18.359 -11.25 9.43 1 97.88 349 ARG B CA 1
ATOM 5441 C C . ARG B 1 349 ? 19.25 -10.203 10.102 1 97.88 349 ARG B C 1
ATOM 5443 O O . ARG B 1 349 ? 18.734 -9.258 10.711 1 97.88 349 ARG B O 1
ATOM 5450 N N . SER B 1 350 ? 20.516 -10.391 10.008 1 97 350 SER B N 1
ATOM 5451 C CA . SER B 1 350 ? 21.453 -9.422 10.578 1 97 350 SER B CA 1
ATOM 5452 C C . SER B 1 350 ? 21.312 -8.055 9.914 1 97 350 SER B C 1
ATOM 5454 O O . SER B 1 350 ? 21.297 -7.027 10.602 1 97 350 SER B O 1
ATOM 5456 N N . ARG B 1 351 ? 21.234 -8.078 8.602 1 96.38 351 ARG B N 1
ATOM 5457 C CA . ARG B 1 351 ? 21.078 -6.824 7.867 1 96.38 351 ARG B CA 1
ATOM 5458 C C . ARG B 1 351 ? 19.75 -6.148 8.195 1 96.38 351 ARG B C 1
ATOM 5460 O O . ARG B 1 351 ? 19.703 -4.93 8.383 1 96.38 351 ARG B O 1
ATOM 5467 N N . VAL B 1 352 ? 18.688 -6.914 8.281 1 97.06 352 VAL B N 1
ATOM 5468 C CA . VAL B 1 352 ? 17.375 -6.367 8.617 1 97.06 352 VAL B CA 1
ATOM 5469 C C . VAL B 1 352 ? 17.406 -5.773 10.023 1 97.06 352 VAL B C 1
ATOM 5471 O O . VAL B 1 352 ? 16.859 -4.699 10.266 1 97.06 352 VAL B O 1
ATOM 5474 N N . ALA B 1 353 ? 18.109 -6.398 10.93 1 95.38 353 ALA B N 1
ATOM 5475 C CA . ALA B 1 353 ? 18.203 -5.949 12.312 1 95.38 353 ALA B CA 1
ATOM 5476 C C . ALA B 1 353 ? 18.906 -4.598 12.406 1 95.38 353 ALA B C 1
ATOM 5478 O O . ALA B 1 353 ? 18.562 -3.768 13.25 1 95.38 353 ALA B O 1
ATOM 5479 N N . VAL B 1 354 ? 19.797 -4.371 11.508 1 93.44 354 VAL B N 1
ATOM 5480 C CA . VAL B 1 354 ? 20.609 -3.16 11.562 1 93.44 354 VAL B CA 1
ATOM 5481 C C . VAL B 1 354 ? 19.938 -2.047 10.758 1 93.44 354 VAL B C 1
ATOM 5483 O O . VAL B 1 354 ? 19.891 -0.897 11.203 1 93.44 354 VAL B O 1
ATOM 5486 N N . GLU B 1 355 ? 19.391 -2.398 9.609 1 95 355 GLU B N 1
ATOM 5487 C CA . GLU B 1 355 ? 19 -1.381 8.641 1 95 355 GLU B CA 1
ATOM 5488 C C . GLU B 1 355 ? 17.531 -1.012 8.789 1 95 355 GLU B C 1
ATOM 5490 O O . GLU B 1 355 ? 17.078 -0.02 8.211 1 95 355 GLU B O 1
ATOM 5495 N N . SER B 1 356 ? 16.719 -1.773 9.508 1 93.88 356 SER B N 1
ATOM 5496 C CA . SER B 1 356 ? 15.32 -1.434 9.734 1 93.88 356 SER B CA 1
ATOM 5497 C C . SER B 1 356 ? 15.125 -0.788 11.102 1 93.88 356 SER B C 1
ATOM 5499 O O . SER B 1 356 ? 15.75 -1.193 12.078 1 93.88 356 SER B O 1
ATOM 5501 N N . LEU B 1 357 ? 14.234 0.258 11.156 1 91.19 357 LEU B N 1
ATOM 5502 C CA . LEU B 1 357 ? 13.906 0.909 12.422 1 91.19 357 LEU B CA 1
ATOM 5503 C C . LEU B 1 357 ? 13.344 -0.097 13.422 1 91.19 357 LEU B C 1
ATOM 5505 O O . LEU B 1 357 ? 12.57 -0.98 13.047 1 91.19 357 LEU B O 1
ATOM 5509 N N . LEU B 1 358 ? 13.656 0.077 14.633 1 86.81 358 LEU B N 1
ATOM 5510 C CA . LEU B 1 358 ? 13.289 -0.876 15.672 1 86.81 358 LEU B CA 1
ATOM 5511 C C . LEU B 1 358 ? 11.781 -1.054 15.742 1 86.81 358 LEU B C 1
ATOM 5513 O O . LEU B 1 358 ? 11.281 -2.18 15.688 1 86.81 358 LEU B O 1
ATOM 5517 N N . ALA B 1 359 ? 11.039 0.011 15.828 1 84.81 359 ALA B N 1
ATOM 5518 C CA . ALA B 1 359 ? 9.586 -0.055 15.969 1 84.81 359 ALA B CA 1
ATOM 5519 C C . ALA B 1 359 ? 8.945 -0.73 14.766 1 84.81 359 ALA B C 1
ATOM 5521 O O . ALA B 1 359 ? 7.918 -1.396 14.883 1 84.81 359 ALA B O 1
ATOM 5522 N N . VAL B 1 360 ? 9.578 -0.624 13.633 1 89.19 360 VAL B N 1
ATOM 5523 C CA . VAL B 1 360 ? 9.016 -1.105 12.375 1 89.19 360 VAL B CA 1
ATOM 5524 C C . VAL B 1 360 ? 9.281 -2.604 12.234 1 89.19 360 VAL B C 1
ATOM 5526 O O . VAL B 1 360 ? 8.414 -3.346 11.758 1 89.19 360 VAL B O 1
ATOM 5529 N N . ARG B 1 361 ? 10.43 -3.045 12.703 1 91.56 361 ARG B N 1
ATOM 5530 C CA . ARG B 1 361 ? 10.828 -4.426 12.461 1 91.56 361 ARG B CA 1
ATOM 5531 C C . ARG B 1 361 ? 10.383 -5.332 13.609 1 91.56 361 ARG B C 1
ATOM 5533 O O . ARG B 1 361 ? 10.469 -6.559 13.508 1 91.56 361 ARG B O 1
ATOM 5540 N N . GLU B 1 362 ? 9.883 -4.805 14.688 1 89 362 GLU B N 1
ATOM 5541 C CA . GLU B 1 362 ? 9.648 -5.527 15.938 1 89 362 GLU B CA 1
ATOM 5542 C C . GLU B 1 362 ? 8.75 -6.742 15.711 1 89 362 GLU B C 1
ATOM 5544 O O . GLU B 1 362 ? 8.961 -7.793 16.312 1 89 362 GLU B O 1
ATOM 5549 N N . ARG B 1 363 ? 7.859 -6.688 14.836 1 90.69 363 ARG B N 1
ATOM 5550 C CA . ARG B 1 363 ? 6.863 -7.746 14.711 1 90.69 363 ARG B CA 1
ATOM 5551 C C . ARG B 1 363 ? 6.957 -8.43 13.352 1 90.69 363 ARG B C 1
ATOM 5553 O O . ARG B 1 363 ? 6.121 -9.273 13.023 1 90.69 363 ARG B O 1
ATOM 5560 N N . VAL B 1 364 ? 7.996 -8.125 12.617 1 96.56 364 VAL B N 1
ATOM 5561 C CA . VAL B 1 364 ? 8.094 -8.688 11.273 1 96.56 364 VAL B CA 1
ATOM 5562 C C . VAL B 1 364 ? 8.641 -10.109 11.344 1 96.56 364 VAL B C 1
ATOM 5564 O O . VAL B 1 364 ? 9.617 -10.367 12.047 1 96.56 364 VAL B O 1
ATOM 5567 N N . ARG B 1 365 ? 8 -11.023 10.719 1 97.75 365 ARG B N 1
ATOM 5568 C CA . ARG B 1 365 ? 8.5 -12.391 10.555 1 97.75 365 ARG B CA 1
ATOM 5569 C C . ARG B 1 365 ? 9 -12.625 9.133 1 97.75 365 ARG B C 1
ATOM 5571 O O . ARG B 1 365 ? 8.383 -12.172 8.172 1 97.75 365 ARG B O 1
ATOM 5578 N N . LEU B 1 366 ? 10.164 -13.242 9.039 1 98.5 366 LEU B N 1
ATOM 5579 C CA . LEU B 1 366 ? 10.695 -13.695 7.762 1 98.5 366 LEU B CA 1
ATOM 5580 C C . LEU B 1 366 ? 10.469 -15.195 7.574 1 98.5 366 LEU B C 1
ATOM 5582 O O . LEU B 1 366 ? 10.906 -16 8.398 1 9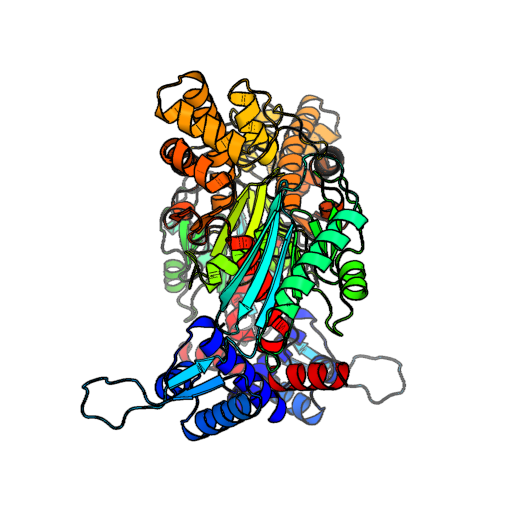8.5 366 LEU B O 1
ATOM 5586 N N . ARG B 1 367 ? 9.68 -15.562 6.527 1 98.5 367 ARG B N 1
ATOM 5587 C CA . ARG B 1 367 ? 9.305 -16.953 6.297 1 98.5 367 ARG B CA 1
ATOM 5588 C C . ARG B 1 367 ? 9.508 -17.344 4.836 1 98.5 367 ARG B C 1
ATOM 5590 O O . ARG B 1 367 ? 9.625 -16.469 3.969 1 98.5 367 ARG B O 1
ATOM 5597 N N . THR B 1 368 ? 9.648 -18.594 4.586 1 98.38 368 THR B N 1
ATOM 5598 C CA . THR B 1 368 ? 9.617 -19.109 3.227 1 98.38 368 THR B CA 1
ATOM 5599 C C . THR B 1 368 ? 8.203 -19.547 2.85 1 98.38 368 THR B C 1
ATOM 5601 O O . THR B 1 368 ? 7.387 -19.844 3.725 1 98.38 368 THR B O 1
ATOM 5604 N N . SER B 1 369 ? 7.973 -19.516 1.608 1 97.69 369 SER B N 1
ATOM 5605 C CA . SER B 1 369 ? 6.676 -19.953 1.103 1 97.69 369 SER B CA 1
ATOM 5606 C C . SER B 1 369 ? 6.344 -21.375 1.581 1 97.69 369 SER B C 1
ATOM 5608 O O . SER B 1 369 ? 7.172 -22.281 1.479 1 97.69 369 SER B O 1
ATOM 5610 N N . SER B 1 370 ? 5.172 -21.578 2.125 1 96.88 370 SER B N 1
ATOM 5611 C CA . SER B 1 370 ? 4.727 -22.906 2.547 1 96.88 370 SER B CA 1
ATOM 5612 C C . SER B 1 370 ? 4.152 -23.703 1.375 1 96.88 370 SER B C 1
ATOM 5614 O O . SER B 1 370 ? 4.027 -24.922 1.446 1 96.88 370 SER B O 1
ATOM 5616 N N . LEU B 1 371 ? 3.826 -23 0.296 1 94.69 371 LEU B N 1
ATOM 5617 C CA . LEU B 1 371 ? 3.266 -23.625 -0.893 1 94.69 371 LEU B CA 1
ATOM 5618 C C . LEU B 1 371 ? 4.367 -24.016 -1.871 1 94.69 371 LEU B C 1
ATOM 5620 O O . LEU B 1 371 ? 4.102 -24.672 -2.887 1 94.69 371 LEU B O 1
ATOM 5624 N N . GLY B 1 372 ? 5.555 -23.562 -1.564 1 90.5 372 GLY B N 1
ATOM 5625 C CA . GLY B 1 372 ? 6.715 -23.969 -2.348 1 90.5 372 GLY B CA 1
ATOM 5626 C C . GLY B 1 372 ? 6.613 -23.562 -3.809 1 90.5 372 GLY B C 1
ATOM 5627 O O . GLY B 1 372 ? 6.293 -22.422 -4.121 1 90.5 372 GLY B O 1
ATOM 5628 N N . GLY B 1 373 ? 6.953 -24.5 -4.68 1 87.31 373 GLY B N 1
ATOM 5629 C CA . GLY B 1 373 ? 6.988 -24.25 -6.113 1 87.31 373 GLY B CA 1
ATOM 5630 C C . GLY B 1 373 ? 5.613 -24.078 -6.723 1 87.31 373 GLY B C 1
ATOM 5631 O O . GLY B 1 373 ? 5.488 -23.625 -7.863 1 87.31 373 GLY B O 1
ATOM 5632 N N . ASP B 1 374 ? 4.562 -24.281 -5.965 1 91.62 374 ASP B N 1
ATOM 5633 C CA . ASP B 1 374 ? 3.211 -24.25 -6.516 1 91.62 374 ASP B CA 1
ATOM 5634 C C . ASP B 1 374 ? 2.492 -22.953 -6.137 1 91.62 374 ASP B C 1
ATOM 5636 O O . ASP B 1 374 ? 1.333 -22.75 -6.508 1 91.62 374 ASP B O 1
ATOM 5640 N N . ALA B 1 375 ? 3.152 -22.047 -5.438 1 95.81 375 ALA B N 1
ATOM 5641 C CA . ALA B 1 375 ? 2.496 -20.828 -4.953 1 95.81 375 ALA B CA 1
ATOM 5642 C C . ALA B 1 375 ? 1.856 -20.062 -6.098 1 95.81 375 ALA B C 1
ATOM 5644 O O . ALA B 1 375 ? 0.691 -19.672 -6.016 1 95.81 375 ALA B O 1
ATOM 5645 N N . THR B 1 376 ? 2.578 -19.891 -7.168 1 97.19 376 THR B N 1
ATOM 5646 C CA . THR B 1 376 ? 2.084 -19.109 -8.289 1 97.19 376 THR B CA 1
ATOM 5647 C C . THR B 1 376 ? 0.97 -19.844 -9.023 1 97.19 376 THR B C 1
ATOM 5649 O O . THR B 1 376 ? -0.009 -19.234 -9.461 1 97.19 376 THR B O 1
ATOM 5652 N N . LEU B 1 377 ? 1.09 -21.172 -9.125 1 97.31 377 LEU B N 1
ATOM 5653 C CA . LEU B 1 377 ? 0.062 -22 -9.75 1 97.31 377 LEU B CA 1
ATOM 5654 C C . LEU B 1 377 ? -1.233 -21.953 -8.945 1 97.31 377 LEU B C 1
ATOM 5656 O O . LEU B 1 377 ? -2.314 -21.766 -9.508 1 97.31 377 LEU B O 1
ATOM 5660 N N . ILE B 1 378 ? -1.104 -22.078 -7.648 1 97.56 378 ILE B N 1
ATOM 5661 C CA . ILE B 1 378 ? -2.258 -22 -6.758 1 97.56 378 ILE B CA 1
ATOM 5662 C C . ILE B 1 378 ? -2.869 -20.609 -6.824 1 97.56 378 ILE B C 1
ATOM 5664 O O . ILE B 1 378 ? -4.094 -20.453 -6.82 1 97.56 378 ILE B O 1
ATOM 5668 N N . GLY B 1 379 ? -2.01 -19.594 -6.887 1 98 379 GLY B N 1
ATOM 5669 C CA . GLY B 1 379 ? -2.5 -18.234 -7.078 1 98 379 GLY B CA 1
ATOM 5670 C C . GLY B 1 379 ? -3.297 -18.062 -8.359 1 98 379 GLY B C 1
ATOM 5671 O O . GLY B 1 379 ? -4.316 -17.375 -8.375 1 98 379 GLY B O 1
ATOM 5672 N N . ALA B 1 380 ? -2.814 -18.625 -9.398 1 98.38 380 ALA B N 1
ATOM 5673 C CA . ALA B 1 380 ? -3.531 -18.578 -10.672 1 98.38 380 ALA B CA 1
ATOM 5674 C C . ALA B 1 380 ? -4.902 -19.25 -10.555 1 98.38 380 ALA B C 1
ATOM 5676 O O . ALA B 1 380 ? -5.879 -18.766 -11.141 1 98.38 380 ALA B O 1
ATOM 5677 N N . ALA B 1 381 ? -4.973 -20.312 -9.844 1 98.5 381 ALA B N 1
ATOM 5678 C CA . ALA B 1 381 ? -6.25 -20.984 -9.609 1 98.5 381 ALA B CA 1
ATOM 5679 C C . ALA B 1 381 ? -7.227 -20.062 -8.875 1 98.5 381 ALA B C 1
ATOM 5681 O O . ALA B 1 381 ? -8.391 -19.953 -9.266 1 98.5 381 ALA B O 1
ATOM 5682 N N . GLU B 1 382 ? -6.711 -19.453 -7.84 1 97.12 382 GLU B N 1
ATOM 5683 C CA . GLU B 1 382 ? -7.562 -18.547 -7.082 1 97.12 382 GLU B CA 1
ATOM 5684 C C . GLU B 1 382 ? -8.07 -17.406 -7.957 1 97.12 382 GLU B C 1
ATOM 5686 O O . GLU B 1 382 ? -9.234 -17.016 -7.852 1 97.12 382 GLU B O 1
ATOM 5691 N N . LEU B 1 383 ? -7.172 -16.906 -8.758 1 96.81 383 LEU B N 1
ATOM 5692 C CA . LEU B 1 383 ? -7.566 -15.867 -9.703 1 96.81 383 LEU B CA 1
ATOM 5693 C C . LEU B 1 383 ? -8.68 -16.359 -10.625 1 96.81 383 LEU B C 1
ATOM 5695 O O . LEU B 1 383 ? -9.633 -15.641 -10.898 1 96.81 383 LEU B O 1
ATOM 5699 N N . ALA B 1 384 ? -8.617 -17.531 -11.047 1 97.75 384 ALA B N 1
ATOM 5700 C CA . ALA B 1 384 ? -9.57 -18.125 -11.969 1 97.75 384 ALA B CA 1
ATOM 5701 C C . ALA B 1 384 ? -10.922 -18.344 -11.297 1 97.75 384 ALA B C 1
ATOM 5703 O O . ALA B 1 384 ? -11.961 -18.344 -11.961 1 97.75 384 ALA B O 1
ATOM 5704 N N . PHE B 1 385 ? -10.953 -18.562 -10 1 97.62 385 PHE B N 1
ATOM 5705 C CA . PHE B 1 385 ? -12.188 -18.797 -9.266 1 97.62 385 PHE B CA 1
ATOM 5706 C C . PHE B 1 385 ? -12.906 -17.484 -8.977 1 97.62 385 PHE B C 1
ATOM 5708 O O . PHE B 1 385 ? -14.047 -17.484 -8.5 1 97.62 385 PHE B O 1
ATOM 5715 N N . ALA B 1 386 ? -12.289 -16.375 -9.258 1 95.38 386 ALA B N 1
ATOM 5716 C CA . ALA B 1 386 ? -12.766 -15.078 -8.789 1 95.38 386 ALA B CA 1
ATOM 5717 C C . ALA B 1 386 ? -14.219 -14.852 -9.195 1 95.38 386 ALA B C 1
ATOM 5719 O O . ALA B 1 386 ? -15.039 -14.453 -8.367 1 95.38 386 ALA B O 1
ATOM 5720 N N . ASP B 1 387 ? -14.594 -15.125 -10.406 1 95.38 387 ASP B N 1
ATOM 5721 C CA . ASP B 1 387 ? -15.945 -14.852 -10.883 1 95.38 387 ASP B CA 1
ATOM 5722 C C . ASP B 1 387 ? -16.984 -15.695 -10.141 1 95.38 387 ASP B C 1
ATOM 5724 O O . ASP B 1 387 ? -18 -15.18 -9.688 1 95.38 387 ASP B O 1
ATOM 5728 N N . VAL B 1 388 ? -16.703 -16.969 -10.008 1 96.75 388 VAL B N 1
ATOM 5729 C CA . VAL B 1 388 ? -17.656 -17.859 -9.375 1 96.75 388 VAL B CA 1
ATOM 5730 C C . VAL B 1 388 ? -17.781 -17.531 -7.891 1 96.75 388 VAL B C 1
ATOM 5732 O O . VAL B 1 388 ? -18.859 -17.625 -7.312 1 96.75 388 VAL B O 1
ATOM 5735 N N . LEU B 1 389 ? -16.734 -17.047 -7.297 1 96.69 389 LEU B N 1
ATOM 5736 C CA . LEU B 1 389 ? -16.75 -16.719 -5.875 1 96.69 389 LEU B CA 1
ATOM 5737 C C . LEU B 1 389 ? -17.422 -15.367 -5.641 1 96.69 389 LEU B C 1
ATOM 5739 O O . LEU B 1 389 ? -17.828 -15.062 -4.52 1 96.69 389 LEU B O 1
ATOM 5743 N N . THR B 1 390 ? -17.453 -14.555 -6.637 1 95.12 390 THR B N 1
ATOM 5744 C CA . THR B 1 390 ? -18.078 -13.242 -6.531 1 95.12 390 THR B CA 1
ATOM 5745 C C . THR B 1 390 ? -19.562 -13.336 -6.832 1 95.12 390 THR B C 1
ATOM 5747 O O . THR B 1 390 ? -20.375 -12.672 -6.176 1 95.12 390 THR B O 1
ATOM 5750 N N . ASP B 1 391 ? -19.906 -14.102 -7.852 1 95.69 391 ASP B N 1
ATOM 5751 C CA . ASP B 1 391 ? -21.281 -14.297 -8.281 1 95.69 391 ASP B CA 1
ATOM 5752 C C . ASP B 1 391 ? -21.547 -15.75 -8.656 1 95.69 391 ASP B C 1
ATOM 5754 O O . ASP B 1 391 ? -21.672 -16.078 -9.844 1 95.69 391 ASP B O 1
ATOM 5758 N N . PRO B 1 392 ? -21.734 -16.547 -7.641 1 95.56 392 PRO B N 1
ATOM 5759 C CA . PRO B 1 392 ? -21.734 -18 -7.836 1 95.56 392 PRO B CA 1
ATOM 5760 C C . PRO B 1 392 ? -22.797 -18.453 -8.828 1 95.56 392 PRO B C 1
ATOM 5762 O O . PRO B 1 392 ? -22.469 -19.047 -9.867 1 95.56 392 PRO B O 1
ATOM 5765 N N . VAL B 1 393 ? -24.016 -18.078 -8.648 1 92.56 393 VAL B N 1
ATOM 5766 C CA . VAL B 1 393 ? -25.109 -18.641 -9.43 1 92.56 393 VAL B CA 1
ATOM 5767 C C . VAL B 1 393 ? -25.094 -18.047 -10.836 1 92.56 393 VAL B C 1
ATOM 5769 O O . VAL B 1 393 ? -25.188 -18.797 -11.82 1 92.56 393 VAL B O 1
ATOM 5772 N N . GLN B 1 394 ? -24.875 -16.781 -10.922 1 91.19 394 GLN B N 1
ATOM 5773 C CA . GLN B 1 394 ? -24.891 -16.141 -12.227 1 91.19 394 GLN B CA 1
ATOM 5774 C C . GLN B 1 394 ? -23.719 -16.609 -13.102 1 91.19 394 GLN B C 1
ATOM 5776 O O . GLN B 1 394 ? -23.859 -16.719 -14.32 1 91.19 394 GLN B O 1
ATOM 5781 N N . THR B 1 395 ? -22.594 -16.797 -12.5 1 92.81 395 THR B N 1
ATOM 5782 C CA . THR B 1 395 ? -21.438 -17.266 -13.25 1 92.81 395 THR B CA 1
ATOM 5783 C C . THR B 1 395 ? -21.703 -18.641 -13.867 1 92.81 395 THR B C 1
ATOM 5785 O O . THR B 1 395 ? -21.391 -18.859 -15.039 1 92.81 395 THR B O 1
ATOM 5788 N N . LEU B 1 396 ? -22.297 -19.516 -13.133 1 92.19 396 LEU B N 1
ATOM 5789 C CA . LEU B 1 396 ? -22.562 -20.859 -13.633 1 92.19 396 LEU B CA 1
ATOM 5790 C C . LEU B 1 396 ? -23.625 -20.828 -14.734 1 92.19 396 LEU B C 1
ATOM 5792 O O . LEU B 1 396 ? -23.547 -21.594 -15.703 1 92.19 396 LEU B O 1
ATOM 5796 N N . THR B 1 397 ? -24.562 -19.984 -14.531 1 89.44 397 THR B N 1
ATOM 5797 C CA . THR B 1 397 ? -25.594 -19.844 -15.555 1 89.44 397 THR B CA 1
ATOM 5798 C C . THR B 1 397 ? -24.984 -19.344 -16.859 1 89.44 397 THR B C 1
ATOM 5800 O O . THR B 1 397 ? -25.344 -19.844 -17.938 1 89.44 397 THR B O 1
ATOM 5803 N N . ARG B 1 398 ? -24.125 -18.453 -16.75 1 88.44 398 ARG B N 1
ATOM 5804 C CA . ARG B 1 398 ? -23.469 -17.906 -17.938 1 88.44 398 ARG B CA 1
ATOM 5805 C C . ARG B 1 398 ? -22.625 -18.969 -18.625 1 88.44 398 ARG B C 1
ATOM 5807 O O . ARG B 1 398 ? -22.625 -19.062 -19.859 1 88.44 398 ARG B O 1
ATOM 5814 N N . ILE B 1 399 ? -21.922 -19.734 -17.875 1 87.69 399 ILE B N 1
ATOM 5815 C CA . ILE B 1 399 ? -21.047 -20.766 -18.422 1 87.69 399 ILE B CA 1
ATOM 5816 C C . ILE B 1 399 ? -21.875 -21.844 -19.109 1 87.69 399 ILE B C 1
ATOM 5818 O O . ILE B 1 399 ? -21.516 -22.344 -20.172 1 87.69 399 ILE B O 1
ATOM 5822 N N . SER B 1 400 ? -23 -22.234 -18.531 1 82.94 400 SER B N 1
ATOM 5823 C CA . SER B 1 400 ? -23.875 -23.234 -19.125 1 82.94 400 SER B CA 1
ATOM 5824 C C . SER B 1 400 ? -24.469 -22.734 -20.438 1 82.94 400 SER B C 1
ATOM 5826 O O . SER B 1 400 ? -24.625 -23.5 -21.391 1 82.94 400 SER B O 1
ATOM 5828 N N . ALA B 1 401 ? -24.75 -21.5 -20.484 1 78.19 401 ALA B N 1
ATOM 5829 C CA . ALA B 1 401 ? -25.359 -20.922 -21.672 1 78.19 401 ALA B CA 1
ATOM 5830 C C . ALA B 1 401 ? -24.344 -20.859 -22.828 1 78.19 401 ALA B C 1
ATOM 5832 O O . ALA B 1 401 ? -24.719 -20.984 -23.984 1 78.19 401 ALA B O 1
ATOM 5833 N N . ALA B 1 402 ? -23.125 -20.656 -22.484 1 72 402 ALA B N 1
ATOM 5834 C CA . ALA B 1 402 ? -22.078 -20.562 -23.5 1 72 402 ALA B CA 1
ATOM 5835 C C . ALA B 1 402 ? -21.734 -21.922 -24.078 1 72 402 ALA B C 1
ATOM 5837 O O . ALA B 1 402 ? -21.266 -22.031 -25.219 1 72 402 ALA B O 1
ATOM 5838 N N . GLY B 1 403 ? -21.859 -22.906 -23.375 1 65.19 403 GLY B N 1
ATOM 5839 C CA . GLY B 1 403 ? -21.578 -24.266 -23.828 1 65.19 403 GLY B CA 1
ATOM 5840 C C . GLY B 1 403 ? -22.688 -24.844 -24.688 1 65.19 403 GLY B C 1
ATOM 5841 O O . GLY B 1 403 ? -22.5 -25.875 -25.328 1 65.19 403 GLY B O 1
ATOM 5842 N N . GLU B 1 404 ? -23.891 -24.281 -24.656 1 58.41 404 GLU B N 1
ATOM 5843 C CA . GLU B 1 404 ? -24.984 -24.719 -25.516 1 58.41 404 GLU B CA 1
ATOM 5844 C C . GLU B 1 404 ? -24.953 -24 -26.859 1 58.41 404 GLU B C 1
ATOM 5846 O O . GLU B 1 404 ? -25.219 -24.609 -27.906 1 58.41 404 GLU B O 1
#

Solvent-accessible surface area (backbone atoms only — not comparable to full-atom values): 39377 Å² total; per-residue (Å²): 125,84,68,72,61,88,77,53,71,67,53,49,51,45,50,51,46,13,52,52,48,44,53,23,30,67,61,29,69,41,37,54,65,57,50,20,62,75,48,68,46,52,69,69,58,46,52,52,45,51,49,53,38,33,73,70,53,51,33,45,76,39,73,53,68,94,60,85,62,91,62,87,73,57,48,24,35,31,40,29,30,77,39,31,26,23,38,12,26,26,44,52,76,50,32,37,38,38,32,34,30,13,44,37,68,48,76,76,44,73,52,72,46,82,35,78,86,58,85,53,55,67,66,59,54,44,51,50,50,43,51,51,50,49,53,49,59,69,68,47,58,90,83,34,41,79,72,25,34,10,28,13,31,70,42,45,34,32,56,91,64,13,27,30,54,35,19,82,82,36,67,42,63,64,38,58,49,16,56,52,44,21,61,70,59,62,73,76,47,70,37,45,31,37,30,24,23,44,24,23,29,52,23,24,34,67,74,30,77,39,49,89,58,36,22,36,37,21,37,26,24,55,75,46,33,34,28,7,42,27,53,86,64,34,73,58,34,42,64,74,40,48,24,19,36,47,18,50,25,51,54,32,76,86,45,45,74,32,97,84,70,35,36,8,16,35,16,33,46,37,21,55,59,20,35,37,53,58,46,73,48,84,68,68,84,55,62,67,47,51,50,51,40,53,50,38,27,74,72,62,35,62,56,31,41,50,16,37,47,54,21,15,41,45,42,8,50,52,49,13,29,49,34,22,36,40,7,30,41,31,41,32,25,22,53,50,35,30,59,52,40,68,74,15,41,70,45,21,52,53,37,27,64,54,48,21,53,66,86,37,48,71,67,44,41,83,43,58,49,70,52,47,89,43,24,28,36,50,12,8,31,53,61,18,43,44,58,44,44,58,35,44,66,64,42,51,51,51,51,56,58,60,74,106,126,84,68,72,61,88,76,53,70,68,54,49,51,46,48,49,45,13,53,53,48,43,51,23,30,68,61,28,68,40,36,54,65,57,49,20,61,77,46,68,47,53,67,70,58,46,51,52,44,51,48,53,38,33,73,70,53,51,33,46,73,39,72,52,67,93,61,84,62,91,61,86,72,58,47,24,35,30,40,29,30,77,39,30,26,24,38,12,26,27,44,52,76,50,32,38,38,37,30,34,30,14,43,38,69,48,76,75,44,74,52,71,48,81,34,77,84,57,83,52,55,65,66,57,54,45,50,51,51,43,51,52,50,49,53,52,59,70,69,47,57,90,82,35,41,80,73,25,32,9,30,14,31,70,42,46,34,32,57,90,62,14,27,31,54,36,19,83,82,37,67,42,62,63,37,57,49,17,54,51,46,22,62,70,58,62,72,78,47,73,37,45,31,38,29,24,24,45,24,24,29,51,24,25,34,67,74,28,77,39,48,89,58,37,23,38,34,22,38,26,26,54,76,45,32,33,27,8,43,28,53,85,64,36,74,58,34,42,65,75,40,48,25,20,36,48,21,50,26,51,54,31,74,87,44,46,74,32,97,83,71,37,36,7,16,34,18,34,44,38,22,54,58,21,34,37,52,56,45,72,48,84,68,67,85,55,62,67,47,52,50,51,40,54,51,40,26,76,72,62,36,61,55,32,42,51,16,38,47,54,20,17,41,45,42,8,51,53,49,13,29,51,34,21,36,41,7,30,43,29,41,31,25,22,53,51,35,30,58,51,40,68,73,14,41,69,45,22,51,51,36,28,65,52,49,21,53,65,87,38,48,71,67,45,41,82,44,57,46,70,50,46,89,43,23,28,35,51,11,8,32,53,61,19,43,44,58,43,44,59,36,44,67,62,42,51,51,51,52,56,59,61,76,105

Organism: Nocardia brasiliensis (strain ATCC 700358 / HUJEG-1) (NCBI:txid1133849)

Foldseek 3Di:
DPPDPDAPPVRVLQQLLLVLLLVQQQVFKDFLVRSCVVVVHDSVSSVVSLVLCVVLVQKDWDFDPPDPDPDDTTIIIGGPFQAEWAKFWEDAQFKIKIFTTGRSLRTPDIDMDTRDQDADDLVVVLVVRLVVRVVRVVPGDPNHDHLFYFYAYAADAQQVQRFGCDDLRRGDHRHSNQVSSCVSNVLLHGYTYDYLQQLLVVLCCRHNPVPPFQFEWEWEAGLFIWIFTGHRNDTDQPDRGGPTRLQQPAPDQPADDDSVGGHRGLRCCQGQVNLCVQLVHDDPGGLVSLVVLLVCVVVPNPSSLRSLLRSLLSLLSSVLVVLQVGLGLEYEYAYSSLSSCVSHVVNSVVSNVPRHDCVSCVRYYYYYIRCHPCSSRSSRRVVTCVVCSSRVNVSSVSSVVSVD/DPPDPDAPPVRVLQQLLLVLLLVQQQVFKDFLVRSCVVVVHDSVSSVVSLVLCVVLVQKDWDFDPPDPDPDDTTIIIGGPFQAEWAKFWEDAQFKIKIFTTGRSLRTPDIDMDTRDQAADDLVVVLVVRLVVRVVRVVPGDPNHDHLFYFYAYAADAQQVQGFGCDDLRHGDHRHSNQVVSCVSNVLLHGYTYDYLQQLLVVLCCRHNPVPPFQFEWEWEAGLFIWIFTGHRNDTDQPDRGGPTRLQQPAPDQPADDDSVGGHRGLRCCQGQVNLCVQLVHDDPGDLVSLVVLLVCVVVPNPSSLRSLLRNLLSLLSSVLVVLQVGLGLEYEYAYSSLSSCVSHVVNSVVSNVPSHDCVSCVRYYYYYIRCHPCSSRSSRRVVTCVVCSSRVNVSSVSSVVSVD

InterPro domains:
  IPR000600 ROK family [PF00480] (87-384)
  IPR000600 ROK family [PTHR18964] (10-384)
  IPR036388 Winged helix-like DNA-binding domain superfamily [G3DSA:1.10.10.10] (3-78)
  IPR036390 Winged helix DNA-binding domain superfamily [SSF46785] (12-76)
  IPR043129 ATPase, nucleotide binding domain [SSF53067] (85-385)

Secondary structure (DSSP, 8-state):
-----PPPHHHHHHHHHHHHHHHHHHHSSEEHHHHHHHHT--HHHHHHHHHHHHHTTSEEEE-------SS--PPEEEE-TTTEEEEEEEE-SSEEEEEEEETTS-EEEEEEEE--SSPPPHHHHHHHHHHHHHHHHHTS-TT-EEEEEEEEESSEEETTTTEEEEBTTTTB-SB-HHHHHHHHH-SSSPEEEEEHHHHHHHHHHHHSTTTT-SSEEEEEESSSEEEEEEETTEE---SSS-TT-GGG-BS-TTS-B-TTS-BSBHHHHHSHHHHHHHTT--PPSSHHHHHHHHHHHHTT-HHHHHHHHHHHHHHHHHHHHHHHHH--SEEEEEEHHHHHHHHHHHHHHHHHHHHS-HHHHTT-EEEE-SSGGGHHHHHHHHHHHHHHHHSHHHHHHHHHHHH-/-----PPPHHHHHHHHHHHHHHHHHHHSSEEHHHHHHHHT--HHHHHHHHHHHHHTTSEEEE-------SS--PPEEEE-TTTEEEEEEEE-SSEEEEEEEETTS-EEEEEEEE--SSPPPHHHHHHHHHHHHHHHHHTS-TT-EEEEEEEEESSEEETTTTEEEEBTTTTB-SB-HHHHHHHHH-SSSPEEEEEHHHHHHHHHHHHSTTTT-SSEEEEEESSSEEEEEEETTEE---SSS-TT-GGG-BS-TTS-B-TTS-BSBHHHHHSHHHHHHHTT--PPSSHHHHHHHHHHHHTT-HHHHHHHHHHHHHHHHHHHHHHHHH--SEEEEEEHHHHHHHHHHHHHHHHHHHHS-HHHHTT-EEEE-SSGGGHHHHHHHHHHHHHHHHSHHHHHHHHHHHH-

Nearest PDB structures (foldseek):
  3vgl-assembly1_A  TM=8.347E-01  e=5.347E-26  Streptomyces griseus subsp. griseus NBRC 13350
  5f7r-assembly1_A  TM=8.910E-01  e=2.159E-24  Listeria monocytogenes EGD-e
  2yhy-assembly1_A  TM=8.659E-01  e=3.719E-24  Homo sapiens
  3vov-assembly1_B  TM=7.851E-01  e=6.406E-24  Thermus thermophilus HB8
  4htl-assembly1_A  TM=8.236E-01  e=1.344E-16  Listeria monocytogenes EGD-e

Sequence (808 aa):
MTMRPASSPEEIRRRNLAVLLRHVHRDGQVSRATLAERMGLNRSTILALTADLAAAGLIREELPGQTGKAGRPSLVVRPESDRVYVVALDVGADRLAAARVGLGGSVLDQVETVRPTGTFDPGDVIDTLASMARGLIGGAAGDARCVGVGVAFCGMVREEDGVVRYGPNIGWVDVPFGEHLTRQLDLGLRVVVGNNANLGALAECERGVGAGLSDLIYLHGDVGIGGGIIMGGQLLGGEGGYAGEVGHMVVNRDGRPCACGSRGCLEAEAGELGLIAAAGRSDPPGRAAVEAIVEAAARGDSTARDALHQVGDWLGYGVANLVNIFNPSMVVFGGVLREIYLASAAQVRSRVAVESLLAVRERVRLRTSSLGGDATLIGAAELAFADVLTDPVQTLTRISAAGEMTMRPASSPEEIRRRNLAVLLRHVHRDGQVSRATLAERMGLNRSTILALTADLAAAGLIREELPGQTGKAGRPSLVVRPESDRVYVVALDVGADRLAAARVGLGGSVLDQVETVRPTGTFDPGDVIDTLASMARGLIGGAAGDARCVGVGVAFCGMVREEDGVVRYGPNIGWVDVPFGEHLTRQLDLGLRVVVGNNANLGALAECERGVGAGLSDLIYLHGDVGIGGGIIMGGQLLGGEGGYAGEVGHMVVNRDGRPCACGSRGCLEAEAGELGLIAAAGRSDPPGRAAVEAIVEAAARGDSTARDALHQVGDWLGYGVANLVNIFNPSMVVFGGVLREIYLASAAQVRSRVAVESLLAVRERVRLRTSSLGGDATLIGAAELAFADVLTDPVQTLTRISAAGE

Radius of gyration: 28.63 Å; Cα contacts (8 Å, |Δi|>4): 1895; chains: 2; bounding box: 71×76×61 Å